Protein 1VMK (pdb70)

Solvent-accessible surface area: 27751 Å² total; per-residue (Å²): 91,33,62,100,0,82,95,0,71,73,40,3,67,132,114,19,103,52,81,1,61,2,0,0,3,25,87,71,70,9,46,86,72,11,50,85,74,51,117,5,26,19,176,71,7,41,79,24,62,73,22,0,5,1,1,53,0,54,92,25,32,0,0,0,5,30,16,23,28,33,4,17,55,32,44,78,23,33,41,7,0,7,1,1,11,0,0,67,46,24,43,8,50,0,1,0,0,8,6,63,2,7,0,9,36,102,132,5,84,24,0,26,7,0,0,0,91,13,2,3,29,4,1,24,46,10,13,14,106,9,133,45,48,87,143,10,8,73,54,72,3,93,5,50,63,3,7,24,80,93,2,0,104,66,0,28,122,130,48,94,38,90,75,4,19,0,0,0,14,12,8,0,10,97,17,1,23,3,21,4,125,0,14,54,96,4,37,5,28,0,7,6,22,7,0,1,5,7,0,5,0,0,48,10,3,63,7,102,0,0,0,0,0,21,3,75,62,54,5,15,66,91,104,141,144,77,78,83,123,11,78,68,56,16,51,42,100,24,50,48,1,1,22,7,0,4,84,21,80,93,59,148,98,0,80,65,0,62,60,40,3,66,134,112,18,99,40,82,0,54,1,0,0,4,20,52,114,68,60,8,41,88,61,9,46,123,75,51,112,5,54,19,165,71,7,40,78,24,61,71,18,0,5,1,1,88,8,52,122,56,16,0,0,0,6,13,12,22,27,32,3,18,54,34,44,78,24,33,43,7,0,7,0,1,11,0,0,62,48,26,45,6,51,0,0,0,1,8,6,64,2,7,0,8,34,107,135,8,44,35,0,31,7,0,0,0,92,14,2,3,28,3,1,23,48,11,14,13,109,8,135,44,62,86,101,11,8,70,53,75,4,92,5,51,66,3,6,23,78,93,3,0,103,64,0,28,121,132,46,96,38,92,75,4,21,0,0,0,14,11,8,0,11,96,17,1,24,3,21,4,126,0,12,54,88,5,33,5,28,0,7,6,22,7,0,1,5,6,0,5,0,0,47,10,4,63,7,106,0,0,0,0,0,20,2,74,61,57,4,16,70,87,106,146,140,80,87,71,120,13,71,80,49,15,79,39,102,26,54,49,0,1,33,6,0,0,79,21,81,91,60,67,99,0,39,95,0,81,74,42,2,65,133,112,18,101,38,80,0,56,2,0,0,4,25,88,32,56,178,61,10,72,125,73,53,93,5,49,19,164,72,7,40,76,25,61,72,71,0,1,2,1,87,6,50,113,26,18,0,0,0,5,20,14,22,28,32,4,18,54,33,43,78,24,32,42,7,0,7,0,1,11,0,0,63,46,24,40,4,98,0,1,0,0,12,8,56,2,6,0,6,36,100,126,5,124,66,23,41,11,0,0,0,91,13,2,2,27,3,1,24,47,12,13,13,110,8,132,45,62,86,75,10,8,73,54,72,3,93,5,51,64,3,6,22,78,95,3,0,104,64,0,27,119,120,36,96,38,88,75,4,20,0,0,0,14,11,8,0,11,100,18,2,24,3,21,5,124,0,12,74,98,5,32,4,27,0,8,6,22,7,0,1,5,6,0,5,0,0,46,10,4,65,6,105,0,0,0,1,0,14,0,27,60,35,4,17,52,62,146,74,63,76,164,6,96,48,50,18,72,110,1,1,28,1,0,4,79,22,80

B-factor: mean 35.81, std 7.59, range [15.82, 80.55]

CATH classification: 3.40.50.1580

Structure (mmCIF, N/CA/C/O backbone):
data_1VMK
#
_entry.id   1VMK
#
_cell.length_a   46.478
_cell.length_b   74.601
_cell.length_c   74.591
_cell.angle_alpha   117.34
_cell.angle_beta   100.95
_cell.angle_gamma   100.71
#
_symmetry.space_group_name_H-M   'P 1'
#
loop_
_entity.id
_entity.type
_entity.pdbx_description
1 polymer 'purine nucleoside phosphorylase'
2 non-polymer GUANINE
3 non-polymer 'MAGNESIUM ION'
4 water water
#
loop_
_atom_site.group_PDB
_atom_site.id
_atom_site.type_symbol
_atom_site.label_atom_id
_atom_site.label_alt_id
_atom_site.label_comp_id
_atom_site.label_asym_id
_atom_site.label_entity_id
_atom_site.label_seq_id
_atom_site.pdbx_PDB_ins_code
_atom_site.Cartn_x
_atom_site.Cartn_y
_atom_site.Cartn_z
_atom_site.occupancy
_atom_site.B_iso_or_equiv
_atom_site.auth_seq_id
_atom_site.auth_comp_id
_atom_site.auth_asym_id
_atom_site.auth_atom_id
_atom_site.pdbx_PDB_model_num
ATOM 1 N N . MET A 1 13 ? 0.581 -70.177 68.809 1.00 52.29 1 MET A N 1
ATOM 2 C CA . MET A 1 13 ? 1.840 -70.491 69.593 1.00 52.46 1 MET A CA 1
ATOM 3 C C . MET A 1 13 ? 1.934 -69.616 70.820 1.00 49.82 1 MET A C 1
ATOM 4 O O . MET A 1 13 ? 2.010 -70.115 71.940 1.00 49.37 1 MET A O 1
ATOM 9 N N . MET A 1 14 ? 1.904 -68.308 70.608 1.00 48.24 2 MET A N 1
ATOM 10 C CA . MET A 1 14 ? 1.900 -67.396 71.723 1.00 48.15 2 MET A CA 1
ATOM 11 C C . MET A 1 14 ? 0.647 -67.639 72.579 1.00 44.31 2 MET A C 1
ATOM 12 O O . MET A 1 14 ? 0.694 -67.494 73.803 1.00 42.51 2 MET A O 1
ATOM 17 N N . LYS A 1 15 ? -0.461 -68.042 71.955 1.00 41.77 3 LYS A N 1
ATOM 18 C CA . LYS A 1 15 ? -1.696 -68.331 72.723 1.00 39.95 3 LYS A CA 1
ATOM 19 C C . LYS A 1 15 ? -1.554 -69.612 73.571 1.00 37.37 3 LYS A C 1
ATOM 20 O O . LYS A 1 15 ? -1.994 -69.683 74.718 1.00 36.54 3 LYS A O 1
ATOM 22 N N . LYS A 1 16 ? -0.944 -70.624 72.984 1.00 36.91 4 LYS A N 1
ATOM 23 C CA . LYS A 1 16 ? -0.642 -71.861 73.705 1.00 39.46 4 LYS A CA 1
ATOM 24 C C . LYS A 1 16 ? 0.276 -71.603 74.881 1.00 38.77 4 LYS A C 1
ATOM 25 O O . LYS A 1 16 ? 0.058 -72.144 75.947 1.00 39.55 4 LYS A O 1
ATOM 31 N N . ILE A 1 17 ? 1.305 -70.777 74.686 1.00 38.15 5 ILE A N 1
ATOM 32 C CA . ILE A 1 17 ? 2.206 -70.396 75.783 1.00 39.51 5 ILE A CA 1
ATOM 33 C C . ILE A 1 17 ? 1.452 -69.714 76.952 1.00 40.36 5 ILE A C 1
ATOM 34 O O . ILE A 1 17 ? 1.597 -70.083 78.142 1.00 39.39 5 ILE A O 1
ATOM 39 N N . GLU A 1 18 ? 0.618 -68.738 76.599 1.00 39.68 6 GLU A N 1
ATOM 40 C CA . GLU A 1 18 ? -0.136 -67.993 77.579 1.00 41.16 6 GLU A CA 1
ATOM 41 C C . GLU A 1 18 ? -1.048 -68.933 78.368 1.00 37.07 6 GLU A C 1
ATOM 42 O O . GLU A 1 18 ? -1.138 -68.840 79.619 1.00 33.78 6 GLU A O 1
ATOM 48 N N . GLU A 1 19 ? -1.695 -69.844 77.647 1.00 37.54 7 GLU A N 1
ATOM 49 C CA . GLU A 1 19 ? -2.601 -70.828 78.259 1.00 39.31 7 GLU A CA 1
ATOM 50 C C . GLU A 1 19 ? -1.909 -71.734 79.258 1.00 35.46 7 GLU A C 1
ATOM 51 O O . GLU A 1 19 ? -2.411 -71.954 80.364 1.00 35.56 7 GLU A O 1
ATOM 57 N N . ALA A 1 20 ? -0.755 -72.242 78.877 1.00 33.67 8 ALA A N 1
ATOM 58 C CA . ALA A 1 20 ? 0.052 -73.059 79.772 1.00 32.73 8 ALA A CA 1
ATOM 59 C C . ALA A 1 20 ? 0.541 -72.187 80.970 1.00 33.18 8 ALA A C 1
ATOM 60 O O . ALA A 1 20 ? 0.527 -72.618 82.135 1.00 31.12 8 ALA A O 1
ATOM 62 N N . ARG A 1 21 ? 0.936 -70.947 80.679 1.00 34.92 9 ARG A N 1
ATOM 63 C CA . ARG A 1 21 ? 1.476 -70.074 81.730 1.00 36.16 9 ARG A CA 1
ATOM 64 C C . ARG A 1 21 ? 0.437 -69.846 82.801 1.00 34.16 9 ARG A C 1
ATOM 65 O O . ARG A 1 21 ? 0.752 -69.871 84.002 1.00 30.79 9 ARG A O 1
ATOM 73 N N . THR A 1 22 ? -0.819 -69.668 82.389 1.00 33.02 10 THR A N 1
ATOM 74 C CA . THR A 1 22 ? -1.877 -69.329 83.333 1.00 34.56 10 THR A CA 1
ATOM 75 C C . THR A 1 22 ? -2.110 -70.495 84.255 1.00 34.18 10 THR A C 1
ATOM 76 O O . THR A 1 22 ? -2.234 -70.334 85.481 1.00 32.97 10 THR A O 1
ATOM 80 N N . PHE A 1 23 ? -2.026 -71.674 83.668 1.00 33.59 11 PHE A N 1
ATOM 81 C CA . PHE A 1 23 ? -2.221 -72.922 84.402 1.00 31.66 11 PHE A CA 1
ATOM 82 C C . PHE A 1 23 ? -1.155 -73.034 85.494 1.00 31.32 11 PHE A C 1
ATOM 83 O O . PHE A 1 23 ? -1.418 -73.280 86.674 1.00 31.49 11 PHE A O 1
ATOM 91 N N . ILE A 1 24 ? 0.087 -72.839 85.090 1.00 32.69 12 ILE A N 1
ATOM 92 C CA . ILE A 1 24 ? 1.182 -72.914 86.049 1.00 34.02 12 ILE A CA 1
ATOM 93 C C . ILE A 1 24 ? 0.988 -71.883 87.154 1.00 30.67 12 ILE A C 1
ATOM 94 O O . ILE A 1 24 ? 1.064 -72.234 88.319 1.00 31.64 12 ILE A O 1
ATOM 99 N N . SER A 1 25 ? 0.687 -70.639 86.772 1.00 29.52 13 SER A N 1
ATOM 100 C CA . SER A 1 25 ? 0.545 -69.518 87.685 1.00 31.55 13 SER A CA 1
ATOM 101 C C . SER A 1 25 ? -0.465 -69.779 88.791 1.00 32.65 13 SER A C 1
ATOM 102 O O . SER A 1 25 ? -0.411 -69.206 89.897 1.00 32.62 13 SER A O 1
ATOM 105 N N . GLU A 1 26 ? -1.447 -70.601 88.480 1.00 30.85 14 GLU A N 1
ATOM 106 C CA . GLU A 1 26 ? -2.462 -70.902 89.438 1.00 30.17 14 GLU A CA 1
ATOM 107 C C . GLU A 1 26 ? -1.978 -71.948 90.436 1.00 29.91 14 GLU A C 1
ATOM 108 O O . GLU A 1 26 ? -2.581 -72.121 91.483 1.00 27.44 14 GLU A O 1
ATOM 114 N N . ARG A 1 27 ? -0.794 -72.515 90.185 1.00 28.70 15 ARG A N 1
ATOM 115 C CA . ARG A 1 27 ? -0.244 -73.549 91.061 1.00 29.75 15 ARG A CA 1
ATOM 116 C C . ARG A 1 27 ? 1.056 -73.145 91.791 1.00 32.98 15 ARG A C 1
ATOM 117 O O . ARG A 1 27 ? 1.416 -73.757 92.810 1.00 27.87 15 ARG A O 1
ATOM 125 N N . THR A 1 28 ? 1.747 -72.141 91.261 1.00 33.76 16 THR A N 1
ATOM 126 C CA . THR A 1 28 ? 2.975 -71.663 91.877 1.00 36.27 16 THR A CA 1
ATOM 127 C C . THR A 1 28 ? 3.168 -70.211 91.503 1.00 36.77 16 THR A C 1
ATOM 128 O O . THR A 1 28 ? 3.007 -69.844 90.338 1.00 38.36 16 THR A O 1
ATOM 132 N N . ASN A 1 29 ? 3.504 -69.388 92.487 1.00 40.40 17 ASN A N 1
ATOM 133 C CA . ASN A 1 29 ? 3.865 -67.996 92.246 1.00 43.14 17 ASN A CA 1
ATOM 134 C C . ASN A 1 29 ? 5.374 -67.811 92.157 1.00 44.45 17 ASN A C 1
ATOM 135 O O . ASN A 1 29 ? 5.868 -66.689 92.104 1.00 44.55 17 ASN A O 1
ATOM 137 N N . LEU A 1 30 ? 6.109 -68.912 92.121 1.00 45.96 18 LEU A N 1
ATOM 138 C CA . LEU A 1 30 ? 7.571 -68.845 91.985 1.00 47.85 18 LEU A CA 1
ATOM 139 C C . LEU A 1 30 ? 7.919 -68.100 90.703 1.00 47.02 18 LEU A C 1
ATOM 140 O O . LEU A 1 30 ? 7.260 -68.268 89.687 1.00 51.43 18 LEU A O 1
ATOM 145 N N . SER A 1 31 ? 8.941 -67.266 90.763 1.00 44.54 19 SER A N 1
ATOM 146 C CA . SER A 1 31 ? 9.465 -66.619 89.581 1.00 44.40 19 SER A CA 1
ATOM 147 C C . SER A 1 31 ? 10.837 -67.236 89.349 1.00 41.84 19 SER A C 1
ATOM 148 O O . SER A 1 31 ? 11.862 -66.672 89.753 1.00 39.65 19 SER A O 1
ATOM 151 N N . PRO A 1 32 ? 10.858 -68.421 88.706 1.00 39.25 20 PRO A N 1
ATOM 152 C CA . PRO A 1 32 ? 12.115 -69.138 88.553 1.00 36.99 20 PRO A CA 1
ATOM 153 C C . PRO A 1 32 ? 13.044 -68.446 87.561 1.00 36.21 20 PRO A C 1
ATOM 154 O O . PRO A 1 32 ? 12.568 -67.887 86.567 1.00 35.74 20 PRO A O 1
ATOM 158 N N . ASP A 1 33 ? 14.340 -68.497 87.859 1.00 34.22 21 ASP A N 1
ATOM 159 C CA . ASP A 1 33 ? 15.374 -67.831 87.084 1.00 35.39 21 ASP A CA 1
ATOM 160 C C . ASP A 1 33 ? 16.025 -68.775 86.132 1.00 34.65 21 ASP A C 1
ATOM 161 O O . ASP A 1 33 ? 16.680 -68.315 85.178 1.00 30.51 21 ASP A O 1
ATOM 166 N N . ILE A 1 34 ? 15.915 -70.072 86.440 1.00 34.22 22 ILE A N 1
ATOM 167 C CA . ILE A 1 34 ? 16.601 -71.128 85.676 1.00 34.51 22 ILE A CA 1
ATOM 168 C C . ILE A 1 34 ? 15.651 -72.325 85.422 1.00 32.79 22 ILE A C 1
ATOM 169 O O . ILE A 1 34 ? 14.950 -72.774 86.346 1.00 31.15 22 ILE A O 1
ATOM 174 N N . LEU A 1 35 ? 15.650 -72.779 84.169 1.00 28.62 23 LEU A N 1
ATOM 175 C CA . LEU A 1 35 ? 14.996 -74.019 83.700 1.00 28.75 23 LEU A CA 1
ATOM 176 C C . LEU A 1 35 ? 16.038 -75.106 83.701 1.00 28.62 23 LEU A C 1
ATOM 177 O O . LEU A 1 35 ? 17.165 -74.893 83.248 1.00 30.28 23 LEU A O 1
ATOM 182 N N . ILE A 1 36 ? 15.731 -76.237 84.298 1.00 30.10 24 ILE A N 1
ATOM 183 C CA . ILE A 1 36 ? 16.690 -77.359 84.311 1.00 30.57 24 ILE A CA 1
ATOM 184 C C . ILE A 1 36 ? 16.007 -78.550 83.632 1.00 27.94 24 ILE A C 1
ATOM 185 O O . ILE A 1 36 ? 14.958 -78.939 84.033 1.00 30.01 24 ILE A O 1
ATOM 190 N N . ILE A 1 37 ? 16.640 -79.070 82.590 1.00 28.96 25 ILE A N 1
ATOM 191 C CA . ILE A 1 37 ? 16.077 -80.122 81.751 1.00 29.26 25 ILE A CA 1
ATOM 192 C C . ILE A 1 37 ? 16.821 -81.429 82.039 1.00 27.44 25 ILE A C 1
ATOM 193 O O . ILE A 1 37 ? 18.010 -81.579 81.712 1.00 29.68 25 ILE A O 1
ATOM 198 N N . LEU A 1 38 ? 16.107 -82.310 82.719 1.00 28.43 26 LEU A N 1
ATOM 199 C CA . LEU A 1 38 ? 16.591 -83.632 83.145 1.00 30.94 26 LEU A CA 1
ATOM 200 C C . LEU A 1 38 ? 15.807 -84.757 82.427 1.00 33.68 26 LEU A C 1
ATOM 201 O O . LEU A 1 38 ? 14.611 -84.613 82.142 1.00 32.58 26 LEU A O 1
ATOM 206 N N . GLY A 1 39 ? 16.500 -85.857 82.160 1.00 36.18 27 GLY A N 1
ATOM 207 C CA . GLY A 1 39 ? 15.898 -87.098 81.715 1.00 41.85 27 GLY A CA 1
ATOM 208 C C . GLY A 1 39 ? 15.095 -87.783 82.804 1.00 46.75 27 GLY A C 1
ATOM 209 O O . GLY A 1 39 ? 14.126 -88.488 82.500 1.00 53.10 27 GLY A O 1
ATOM 210 N N . GLY A 1 43 ? 16.335 -88.488 91.030 1.00 64.32 31 GLY A N 1
ATOM 211 C CA . GLY A 1 43 ? 16.139 -88.582 92.476 1.00 66.02 31 GLY A CA 1
ATOM 212 C C . GLY A 1 43 ? 17.033 -87.664 93.303 1.00 67.22 31 GLY A C 1
ATOM 213 O O . GLY A 1 43 ? 16.553 -86.672 93.846 1.00 68.20 31 GLY A O 1
ATOM 214 N N . PRO A 1 44 ? 18.341 -87.991 93.412 1.00 68.23 32 PRO A N 1
ATOM 215 C CA . PRO A 1 44 ? 19.364 -87.271 94.222 1.00 67.11 32 PRO A CA 1
ATOM 216 C C . PRO A 1 44 ? 19.222 -85.738 94.305 1.00 65.09 32 PRO A C 1
ATOM 217 O O . PRO A 1 44 ? 19.360 -85.143 95.394 1.00 67.82 32 PRO A O 1
ATOM 221 N N . PHE A 1 45 ? 18.941 -85.137 93.146 1.00 59.17 33 PHE A N 1
ATOM 222 C CA . PHE A 1 45 ? 18.871 -83.699 92.942 1.00 55.11 33 PHE A CA 1
ATOM 223 C C . PHE A 1 45 ? 17.421 -83.203 93.127 1.00 54.07 33 PHE A C 1
ATOM 224 O O . PHE A 1 45 ? 17.193 -82.216 93.821 1.00 55.93 33 PHE A O 1
ATOM 232 N N . ILE A 1 46 ? 16.460 -83.892 92.510 1.00 51.27 34 ILE A N 1
ATOM 233 C CA . ILE A 1 46 ? 15.048 -83.539 92.625 1.00 50.17 34 ILE A CA 1
ATOM 234 C C . ILE A 1 46 ? 14.656 -83.624 94.090 1.00 48.40 34 ILE A C 1
ATOM 235 O O . ILE A 1 46 ? 13.957 -82.756 94.609 1.00 46.88 34 ILE A O 1
ATOM 240 N N . GLU A 1 47 ? 15.134 -84.666 94.760 1.00 48.57 35 GLU A N 1
ATOM 241 C CA . GLU A 1 47 ? 14.872 -84.872 96.194 1.00 48.59 35 GLU A CA 1
ATOM 242 C C . GLU A 1 47 ? 15.374 -83.701 97.061 1.00 48.02 35 GLU A C 1
ATOM 243 O O . GLU A 1 47 ? 14.768 -83.377 98.070 1.00 49.42 35 GLU A O 1
ATOM 245 N N . LYS A 1 48 ? 16.453 -83.046 96.637 1.00 47.93 36 LYS A N 1
ATOM 246 C CA . LYS A 1 48 ? 16.958 -81.836 97.293 1.00 48.39 36 LYS A CA 1
ATOM 247 C C . LYS A 1 48 ? 16.138 -80.532 97.133 1.00 47.43 36 LYS A C 1
ATOM 248 O O . LYS A 1 48 ? 16.357 -79.580 97.882 1.00 45.55 36 LYS A O 1
ATOM 254 N N . VAL A 1 49 ? 15.234 -80.461 96.154 1.00 45.82 37 VAL A N 1
ATOM 255 C CA . VAL A 1 49 ? 14.452 -79.219 95.916 1.00 43.76 37 VAL A CA 1
ATOM 256 C C . VAL A 1 49 ? 13.650 -78.805 97.136 1.00 44.28 37 VAL A C 1
ATOM 257 O O . VAL A 1 49 ? 13.026 -79.645 97.771 1.00 47.11 37 VAL A O 1
ATOM 261 N N . GLU A 1 50 ? 13.644 -77.508 97.428 1.00 45.02 38 GLU A N 1
ATOM 262 C CA . GLU A 1 50 ? 12.989 -76.958 98.637 1.00 44.66 38 GLU A CA 1
ATOM 263 C C . GLU A 1 50 ? 11.601 -76.447 98.296 1.00 44.12 38 GLU A C 1
ATOM 264 O O . GLU A 1 50 ? 11.436 -75.749 97.303 1.00 43.74 38 GLU A O 1
ATOM 266 N N . ASP A 1 51 ? 10.616 -76.757 99.134 1.00 43.28 39 ASP A N 1
ATOM 267 C CA . ASP A 1 51 ? 9.222 -76.336 98.910 1.00 41.29 39 ASP A CA 1
ATOM 268 C C . ASP A 1 51 ? 8.798 -76.728 97.478 1.00 39.29 39 ASP A C 1
ATOM 269 O O . ASP A 1 51 ? 8.365 -75.878 96.692 1.00 37.75 39 ASP A O 1
ATOM 271 N N . PRO A 1 52 ? 8.943 -78.019 97.128 1.00 37.07 40 PRO A N 1
ATOM 272 C CA . PRO A 1 52 ? 8.715 -78.427 95.754 1.00 35.93 40 PRO A CA 1
ATOM 273 C C . PRO A 1 52 ? 7.231 -78.377 95.414 1.00 36.89 40 PRO A C 1
ATOM 274 O O . PRO A 1 52 ? 6.402 -78.813 96.215 1.00 37.56 40 PRO A O 1
ATOM 278 N N . VAL A 1 53 ? 6.898 -77.793 94.274 1.00 34.68 41 VAL A N 1
ATOM 279 C CA . VAL A 1 53 ? 5.564 -77.875 93.714 1.00 33.41 41 VAL A CA 1
ATOM 280 C C . VAL A 1 53 ? 5.644 -78.701 92.420 1.00 33.50 41 VAL A C 1
ATOM 281 O O . VAL A 1 53 ? 6.377 -78.364 91.495 1.00 31.44 41 VAL A O 1
ATOM 285 N N . ILE A 1 54 ? 4.872 -79.774 92.345 1.00 31.92 42 ILE A N 1
ATOM 286 C CA . ILE A 1 54 ? 4.926 -80.663 91.193 1.00 36.24 42 ILE A CA 1
ATOM 287 C C . ILE A 1 54 ? 3.701 -80.516 90.336 1.00 35.14 42 ILE A C 1
ATOM 288 O O . ILE A 1 54 ? 2.589 -80.445 90.840 1.00 37.89 42 ILE A O 1
ATOM 293 N N . ILE A 1 55 ? 3.918 -80.433 89.028 1.00 35.81 43 ILE A N 1
ATOM 294 C CA . ILE A 1 55 ? 2.841 -80.309 88.040 1.00 32.72 43 ILE A CA 1
ATOM 295 C C . ILE A 1 55 ? 3.085 -81.335 86.948 1.00 31.08 43 ILE A C 1
ATOM 296 O O . ILE A 1 55 ? 4.063 -81.207 86.240 1.00 31.94 43 ILE A O 1
ATOM 301 N N . ASP A 1 56 ? 2.186 -82.313 86.801 1.00 32.52 44 ASP A N 1
ATOM 302 C CA . ASP A 1 56 ? 2.315 -83.374 85.779 1.00 32.83 44 ASP A CA 1
ATOM 303 C C . ASP A 1 56 ? 2.176 -82.814 84.369 1.00 31.01 44 ASP A C 1
ATOM 304 O O . ASP A 1 56 ? 1.303 -82.015 84.103 1.00 31.22 44 ASP A O 1
ATOM 306 N N . TYR A 1 57 ? 3.040 -83.245 83.457 1.00 30.91 45 TYR A N 1
ATOM 307 C CA . TYR A 1 57 ? 2.970 -82.824 82.091 1.00 32.44 45 TYR A CA 1
ATOM 308 C C . TYR A 1 57 ? 1.604 -83.137 81.500 1.00 33.53 45 TYR A C 1
ATOM 309 O O . TYR A 1 57 ? 1.149 -82.385 80.633 1.00 33.23 45 TYR A O 1
ATOM 318 N N . LYS A 1 58 ? 0.975 -84.222 81.966 1.00 33.57 46 LYS A N 1
ATOM 319 C CA . LYS A 1 58 ? -0.322 -84.655 81.461 1.00 35.21 46 LYS A CA 1
ATOM 320 C C . LYS A 1 58 ? -1.415 -83.637 81.768 1.00 33.87 46 LYS A C 1
ATOM 321 O O . LYS A 1 58 ? -2.451 -83.669 81.139 1.00 35.38 46 LYS A O 1
ATOM 327 N N . ASP A 1 59 ? -1.192 -82.738 82.723 1.00 31.86 47 ASP A N 1
ATOM 328 C CA . ASP A 1 59 ? -2.199 -81.760 83.077 1.00 30.77 47 ASP A CA 1
ATOM 329 C C . ASP A 1 59 ? -1.964 -80.390 82.463 1.00 31.25 47 ASP A C 1
ATOM 330 O O . ASP A 1 59 ? -2.826 -79.518 82.539 1.00 28.54 47 ASP A O 1
ATOM 335 N N . ILE A 1 60 ? -0.797 -80.200 81.854 1.00 30.81 48 ILE A N 1
ATOM 336 C CA . ILE A 1 60 ? -0.393 -78.887 81.383 1.00 32.63 48 ILE A CA 1
ATOM 337 C C . ILE A 1 60 ? -0.872 -78.629 79.959 1.00 32.70 48 ILE A C 1
ATOM 338 O O . ILE A 1 60 ? -0.554 -79.404 79.069 1.00 32.25 48 ILE A O 1
ATOM 343 N N . PRO A 1 61 ? -1.627 -77.531 79.742 1.00 34.55 49 PRO A N 1
ATOM 344 C CA . PRO A 1 61 ? -2.095 -77.254 78.379 1.00 37.65 49 PRO A CA 1
ATOM 345 C C . PRO A 1 61 ? -0.959 -77.274 77.336 1.00 37.37 49 PRO A C 1
ATOM 346 O O . PRO A 1 61 ? 0.113 -76.671 77.534 1.00 37.77 49 PRO A O 1
ATOM 350 N N . HIS A 1 62 ? -1.185 -78.034 76.268 1.00 36.99 50 HIS A N 1
ATOM 351 C CA . HIS A 1 62 ? -0.343 -78.048 75.066 1.00 38.61 50 HIS A CA 1
ATOM 352 C C . HIS A 1 62 ? 0.987 -78.719 75.250 1.00 39.87 50 HIS A C 1
ATOM 353 O O . HIS A 1 62 ? 1.855 -78.639 74.357 1.00 42.79 50 HIS A O 1
ATOM 360 N N . PHE A 1 63 ? 1.185 -79.388 76.381 1.00 41.01 51 PHE A N 1
ATOM 361 C CA . PHE A 1 63 ? 2.389 -80.185 76.503 1.00 41.36 51 PHE A CA 1
ATOM 362 C C . PHE A 1 63 ? 2.275 -81.435 75.666 1.00 44.96 51 PHE A C 1
ATOM 363 O O . PHE A 1 63 ? 1.167 -81.856 75.328 1.00 47.77 51 PHE A O 1
ATOM 371 N N . PRO A 1 64 ? 3.430 -82.035 75.333 1.00 49.85 52 PRO A N 1
ATOM 372 C CA . PRO A 1 64 ? 3.486 -83.205 74.478 1.00 52.38 52 PRO A CA 1
ATOM 373 C C . PRO A 1 64 ? 2.776 -84.395 75.078 1.00 52.20 52 PRO A C 1
ATOM 374 O O . PRO A 1 64 ? 2.212 -85.165 74.308 1.00 55.87 52 PRO A O 1
ATOM 378 N N . GLY A 1 73 ? 6.051 -87.594 82.823 1.00 34.73 61 GLY A N 1
ATOM 379 C CA . GLY A 1 73 ? 6.924 -86.499 83.263 1.00 32.81 61 GLY A CA 1
ATOM 380 C C . GLY A 1 73 ? 6.227 -85.426 84.106 1.00 31.29 61 GLY A C 1
ATOM 381 O O . GLY A 1 73 ? 5.014 -85.345 84.167 1.00 31.10 61 GLY A O 1
ATOM 382 N N . LYS A 1 74 ? 7.015 -84.559 84.700 1.00 30.70 62 LYS A N 1
ATOM 383 C CA . LYS A 1 74 ? 6.514 -83.595 85.675 1.00 31.16 62 LYS A CA 1
ATOM 384 C C . LYS A 1 74 ? 7.421 -82.379 85.752 1.00 31.72 62 LYS A C 1
ATOM 385 O O . LYS A 1 74 ? 8.601 -82.524 85.643 1.00 30.38 62 LYS A O 1
ATOM 387 N N . LEU A 1 75 ? 6.844 -81.183 85.892 1.00 30.56 63 LEU A N 1
ATOM 388 C CA . LEU A 1 75 ? 7.607 -79.995 86.261 1.00 32.03 63 LEU A CA 1
ATOM 389 C C . LEU A 1 75 ? 7.717 -79.947 87.748 1.00 30.58 63 LEU A C 1
ATOM 390 O O . LEU A 1 75 ? 6.719 -80.129 88.423 1.00 33.86 63 LEU A O 1
ATOM 395 N N . VAL A 1 76 ? 8.901 -79.656 88.257 1.00 29.50 64 VAL A N 1
ATOM 396 C CA . VAL A 1 76 ? 9.069 -79.370 89.666 1.00 30.61 64 VAL A CA 1
ATOM 397 C C . VAL A 1 76 ? 9.590 -77.951 89.841 1.00 29.50 64 VAL A C 1
ATOM 398 O O . VAL A 1 76 ? 10.618 -77.580 89.309 1.00 32.49 64 VAL A O 1
ATOM 402 N N . PHE A 1 77 ? 8.838 -77.161 90.585 1.00 29.72 65 PHE A N 1
ATOM 403 C CA . PHE A 1 77 ? 9.232 -75.828 90.938 1.00 31.67 65 PHE A CA 1
ATOM 404 C C . PHE A 1 77 ? 9.634 -75.832 92.413 1.00 32.73 65 PHE A C 1
ATOM 405 O O . PHE A 1 77 ? 9.053 -76.566 93.206 1.00 32.17 65 PHE A O 1
ATOM 413 N N . GLY A 1 78 ? 10.568 -74.952 92.774 1.00 33.66 66 GLY A N 1
ATOM 414 C CA . GLY A 1 78 ? 11.087 -74.856 94.144 1.00 34.18 66 GLY A CA 1
ATOM 415 C C . GLY A 1 78 ? 12.449 -74.196 94.114 1.00 34.88 66 GLY A C 1
ATOM 416 O O . GLY A 1 78 ? 12.779 -73.482 93.175 1.00 35.64 66 GLY A O 1
ATOM 417 N N . ARG A 1 79 ? 13.240 -74.433 95.148 1.00 36.89 67 ARG A N 1
ATOM 418 C CA . ARG A 1 79 ? 14.528 -73.768 95.281 1.00 37.13 67 ARG A CA 1
ATOM 419 C C . ARG A 1 79 ? 15.667 -74.759 95.500 1.00 35.89 67 ARG A C 1
ATOM 420 O O . ARG A 1 79 ? 15.553 -75.747 96.241 1.00 36.79 67 ARG A O 1
ATOM 424 N N . ILE A 1 80 ? 16.771 -74.451 94.835 1.00 35.45 68 ILE A N 1
ATOM 425 C CA . ILE A 1 80 ? 18.001 -75.168 94.921 1.00 36.04 68 ILE A CA 1
ATOM 426 C C . ILE A 1 80 ? 18.983 -74.094 95.364 1.00 38.27 68 ILE A C 1
ATOM 427 O O . ILE A 1 80 ? 19.093 -73.034 94.723 1.00 34.97 68 ILE A O 1
ATOM 432 N N . SER A 1 81 ? 19.647 -74.356 96.488 1.00 39.10 69 SER A N 1
ATOM 433 C CA . SER A 1 81 ? 20.522 -73.379 97.132 1.00 40.44 69 SER A CA 1
ATOM 434 C C . SER A 1 81 ? 19.884 -72.009 97.146 1.00 41.21 69 SER A C 1
ATOM 435 O O . SER A 1 81 ? 20.491 -71.035 96.692 1.00 42.02 69 SER A O 1
ATOM 438 N N . ASP A 1 82 ? 18.640 -71.975 97.641 1.00 43.07 70 ASP A N 1
ATOM 439 C CA . ASP A 1 82 ? 17.870 -70.735 97.863 1.00 46.45 70 ASP A CA 1
ATOM 440 C C . ASP A 1 82 ? 17.428 -70.005 96.578 1.00 45.89 70 ASP A C 1
ATOM 441 O O . ASP A 1 82 ? 16.764 -68.976 96.648 1.00 47.95 70 ASP A O 1
ATOM 443 N N . LYS A 1 83 ? 17.797 -70.533 95.417 1.00 42.04 71 LYS A N 1
ATOM 444 C CA . LYS A 1 83 ? 17.530 -69.875 94.168 1.00 40.00 71 LYS A CA 1
ATOM 445 C C . LYS A 1 83 ? 16.294 -70.589 93.597 1.00 38.36 71 LYS A C 1
ATOM 446 O O . LYS A 1 83 ? 16.223 -71.811 93.659 1.00 35.72 71 LYS A O 1
ATOM 448 N N . PRO A 1 84 ? 15.295 -69.830 93.090 1.00 36.59 72 PRO A N 1
ATOM 449 C CA . PRO A 1 84 ? 14.115 -70.492 92.519 1.00 35.86 72 PRO A CA 1
ATOM 450 C C . PRO A 1 84 ? 14.383 -71.026 91.132 1.00 33.80 72 PRO A C 1
ATOM 451 O O . PRO A 1 84 ? 14.967 -70.325 90.288 1.00 34.95 72 PRO A O 1
ATOM 455 N N . VAL A 1 85 ? 13.912 -72.247 90.912 1.00 33.47 73 VAL A N 1
ATOM 456 C CA . VAL A 1 85 ? 14.155 -72.997 89.678 1.00 33.12 73 VAL A CA 1
ATOM 457 C C . VAL A 1 85 ? 12.895 -73.718 89.199 1.00 32.79 73 VAL A C 1
ATOM 458 O O . VAL A 1 85 ? 12.001 -74.049 89.988 1.00 35.82 73 VAL A O 1
ATOM 462 N N . MET A 1 86 ? 12.889 -74.028 87.903 1.00 33.28 74 MET A N 1
ATOM 463 C CA . MET A 1 86 ? 11.899 -74.858 87.280 1.00 31.51 74 MET A CA 1
ATOM 464 C C . MET A 1 86 ? 12.600 -76.047 86.627 1.00 31.79 74 MET A C 1
ATOM 465 O O . MET A 1 86 ? 13.417 -75.903 85.712 1.00 30.46 74 MET A O 1
ATOM 470 N N . ILE A 1 87 ? 12.236 -77.236 87.079 1.00 29.16 75 ILE A N 1
ATOM 471 C CA . ILE A 1 87 ? 12.888 -78.460 86.649 1.00 28.11 75 ILE A CA 1
ATOM 472 C C . ILE A 1 87 ? 11.942 -79.294 85.782 1.00 27.89 75 ILE A C 1
ATOM 473 O O . ILE A 1 87 ? 10.835 -79.571 86.190 1.00 27.40 75 ILE A O 1
ATOM 478 N N . MET A 1 88 ? 12.411 -79.682 84.608 1.00 27.08 76 MET A N 1
ATOM 479 C CA . MET A 1 88 ? 11.764 -80.718 83.811 1.00 30.37 76 MET A CA 1
ATOM 480 C C . MET A 1 88 ? 12.279 -82.091 84.224 1.00 28.62 76 MET A C 1
ATOM 481 O O . MET A 1 88 ? 13.371 -82.515 83.855 1.00 30.30 76 MET A O 1
ATOM 486 N N . ALA A 1 89 ? 11.483 -82.750 85.055 1.00 31.80 77 ALA A N 1
ATOM 487 C CA . ALA A 1 89 ? 11.719 -84.173 85.410 1.00 33.29 77 ALA A CA 1
ATOM 488 C C . ALA A 1 89 ? 11.110 -85.030 84.296 1.00 32.92 77 ALA A C 1
ATOM 489 O O . ALA A 1 89 ? 9.921 -85.357 84.327 1.00 30.48 77 ALA A O 1
ATOM 491 N N . GLY A 1 90 ? 11.924 -85.336 83.282 1.00 32.62 78 GLY A N 1
ATOM 492 C CA . GLY A 1 90 ? 11.435 -85.946 82.045 1.00 32.01 78 GLY A CA 1
ATOM 493 C C . GLY A 1 90 ? 11.553 -84.928 80.939 1.00 32.12 78 GLY A C 1
ATOM 494 O O . GLY A 1 90 ? 11.312 -83.728 81.165 1.00 35.95 78 GLY A O 1
ATOM 495 N N . ARG A 1 91 ? 11.966 -85.390 79.769 1.00 32.01 79 ARG A N 1
ATOM 496 C CA . ARG A 1 91 ? 12.143 -84.512 78.596 1.00 33.96 79 ARG A CA 1
ATOM 497 C C . ARG A 1 91 ? 11.682 -85.227 77.326 1.00 35.73 79 ARG A C 1
ATOM 498 O O . ARG A 1 91 ? 11.227 -86.361 77.398 1.00 38.59 79 ARG A O 1
ATOM 506 N N . PHE A 1 92 ? 11.732 -84.546 76.192 1.00 34.68 80 PHE A N 1
ATOM 507 C CA . PHE A 1 92 ? 11.218 -85.079 74.930 1.00 35.66 80 PHE A CA 1
ATOM 508 C C . PHE A 1 92 ? 12.308 -85.208 73.886 1.00 34.79 80 PHE A C 1
ATOM 509 O O . PHE A 1 92 ? 13.287 -84.404 73.880 1.00 31.77 80 PHE A O 1
ATOM 517 N N . HIS A 1 93 ? 12.144 -86.247 73.053 1.00 32.31 81 HIS A N 1
ATOM 518 C CA . HIS A 1 93 ? 13.102 -86.644 72.015 1.00 33.66 81 HIS A CA 1
ATOM 519 C C . HIS A 1 93 ? 12.447 -86.805 70.654 1.00 31.70 81 HIS A C 1
ATOM 520 O O . HIS A 1 93 ? 11.355 -87.374 70.528 1.00 31.90 81 HIS A O 1
ATOM 527 N N . LEU A 1 94 ? 13.134 -86.355 69.601 1.00 29.95 82 LEU A N 1
ATOM 528 C CA . LEU A 1 94 ? 12.607 -86.557 68.274 1.00 29.50 82 LEU A CA 1
ATOM 529 C C . LEU A 1 94 ? 12.432 -88.040 67.920 1.00 29.29 82 LEU A C 1
ATOM 530 O O . LEU A 1 94 ? 11.590 -88.326 67.102 1.00 27.60 82 LEU A O 1
ATOM 535 N N . TYR A 1 95 ? 13.201 -88.967 68.495 1.00 30.05 83 TYR A N 1
ATOM 536 C CA . TYR A 1 95 ? 13.014 -90.411 68.164 1.00 31.13 83 TYR A CA 1
ATOM 537 C C . TYR A 1 95 ? 11.635 -90.939 68.610 1.00 32.13 83 TYR A C 1
ATOM 538 O O . TYR A 1 95 ? 11.200 -91.974 68.111 1.00 30.31 83 TYR A O 1
ATOM 547 N N . GLU A 1 96 ? 10.982 -90.242 69.570 1.00 32.40 84 GLU A N 1
ATOM 548 C CA . GLU A 1 96 ? 9.643 -90.626 70.096 1.00 34.16 84 GLU A CA 1
ATOM 549 C C . GLU A 1 96 ? 8.540 -90.327 69.080 1.00 32.51 84 GLU A C 1
ATOM 550 O O . GLU A 1 96 ? 7.441 -90.882 69.122 1.00 33.30 84 GLU A O 1
ATOM 556 N N . GLY A 1 97 ? 8.837 -89.452 68.130 1.00 31.14 85 GLY A N 1
ATOM 557 C CA . GLY A 1 97 ? 7.881 -89.104 67.131 1.00 30.52 85 GLY A CA 1
ATOM 558 C C . GLY A 1 97 ? 7.454 -87.655 67.219 1.00 33.25 85 GLY A C 1
ATOM 559 O O . GLY A 1 97 ? 6.729 -87.206 66.383 1.00 35.75 85 GLY A O 1
ATOM 560 N N . HIS A 1 98 ? 7.911 -86.925 68.227 1.00 33.25 86 HIS A N 1
ATOM 561 C CA . HIS A 1 98 ? 7.493 -85.553 68.414 1.00 33.34 86 HIS A CA 1
ATOM 562 C C . HIS A 1 98 ? 7.949 -84.684 67.304 1.00 35.46 86 HIS A C 1
ATOM 563 O O . HIS A 1 98 ? 9.070 -84.829 66.871 1.00 34.82 86 HIS A O 1
ATOM 570 N N . ASP A 1 99 ? 7.061 -83.794 66.842 1.00 35.92 87 ASP A N 1
ATOM 571 C CA . ASP A 1 99 ? 7.477 -82.662 66.024 1.00 39.02 87 ASP A CA 1
ATOM 572 C C . ASP A 1 99 ? 8.547 -81.842 66.792 1.00 37.42 87 ASP A C 1
ATOM 573 O O . ASP A 1 99 ? 8.427 -81.683 67.998 1.00 36.34 87 ASP A O 1
ATOM 578 N N . PRO A 1 100 ? 9.605 -81.345 66.093 1.00 38.28 88 PRO A N 1
ATOM 579 C CA . PRO A 1 100 ? 10.593 -80.455 66.700 1.00 35.42 88 PRO A CA 1
ATOM 580 C C . PRO A 1 100 ? 10.015 -79.270 67.510 1.00 35.66 88 PRO A C 1
ATOM 581 O O . PRO A 1 100 ? 10.545 -78.938 68.582 1.00 33.75 88 PRO A O 1
ATOM 585 N N . ALA A 1 101 ? 8.965 -78.614 67.000 1.00 34.10 89 ALA A N 1
ATOM 586 C CA . ALA A 1 101 ? 8.344 -77.503 67.737 1.00 34.40 89 ALA A CA 1
ATOM 587 C C . ALA A 1 101 ? 7.750 -77.952 69.073 1.00 33.92 89 ALA A C 1
ATOM 588 O O . ALA A 1 101 ? 7.767 -77.214 70.039 1.00 35.49 89 ALA A O 1
ATOM 590 N N . THR A 1 102 ? 7.249 -79.165 69.127 1.00 36.81 90 THR A N 1
ATOM 591 C CA . THR A 1 102 ? 6.669 -79.712 70.366 1.00 37.84 90 THR A CA 1
ATOM 592 C C . THR A 1 102 ? 7.775 -79.899 71.393 1.00 36.22 90 THR A C 1
ATOM 593 O O . THR A 1 102 ? 7.614 -79.586 72.559 1.00 37.16 90 THR A O 1
ATOM 597 N N . VAL A 1 103 ? 8.900 -80.454 70.942 1.00 39.45 91 VAL A N 1
ATOM 598 C CA . VAL A 1 103 ? 10.049 -80.653 71.811 1.00 37.17 91 VAL A CA 1
ATOM 599 C C . VAL A 1 103 ? 10.458 -79.303 72.444 1.00 35.68 91 VAL A C 1
ATOM 600 O O . VAL A 1 103 ? 10.787 -79.256 73.619 1.00 34.68 91 VAL A O 1
ATOM 604 N N . ALA A 1 104 ? 10.385 -78.233 71.656 1.00 34.37 92 ALA A N 1
ATOM 605 C CA . ALA A 1 104 ? 10.829 -76.913 72.059 1.00 37.66 92 ALA A CA 1
ATOM 606 C C . ALA A 1 104 ? 9.854 -76.128 72.914 1.00 38.66 92 ALA A C 1
ATOM 607 O O . ALA A 1 104 ? 10.269 -75.220 73.610 1.00 39.29 92 ALA A O 1
ATOM 609 N N . PHE A 1 105 ? 8.570 -76.450 72.836 1.00 37.90 93 PHE A N 1
ATOM 610 C CA . PHE A 1 105 ? 7.513 -75.660 73.489 1.00 37.11 93 PHE A CA 1
ATOM 611 C C . PHE A 1 105 ? 7.725 -75.425 74.988 1.00 32.39 93 PHE A C 1
ATOM 612 O O . PHE A 1 105 ? 7.502 -74.294 75.481 1.00 34.09 93 PHE A O 1
ATOM 620 N N . PRO A 1 106 ? 8.119 -76.471 75.747 1.00 33.78 94 PRO A N 1
ATOM 621 C CA . PRO A 1 106 ? 8.381 -76.252 77.204 1.00 30.28 94 PRO A CA 1
ATOM 622 C C . PRO A 1 106 ? 9.425 -75.178 77.503 1.00 31.77 94 PRO A C 1
ATOM 623 O O . PRO A 1 106 ? 9.412 -74.568 78.577 1.00 29.88 94 PRO A O 1
ATOM 627 N N . VAL A 1 107 ? 10.343 -74.962 76.557 1.00 31.97 95 VAL A N 1
ATOM 628 C CA . VAL A 1 107 ? 11.391 -73.967 76.737 1.00 32.48 95 VAL A CA 1
ATOM 629 C C . VAL A 1 107 ? 10.786 -72.559 76.568 1.00 33.29 95 VAL A C 1
ATOM 630 O O . VAL A 1 107 ? 11.100 -71.632 77.316 1.00 34.11 95 VAL A O 1
ATOM 634 N N . TYR A 1 108 ? 9.938 -72.395 75.557 1.00 32.88 96 TYR A N 1
ATOM 635 C CA . TYR A 1 108 ? 9.212 -71.126 75.410 1.00 33.75 96 TYR A CA 1
ATOM 636 C C . TYR A 1 108 ? 8.357 -70.861 76.625 1.00 33.73 96 TYR A C 1
ATOM 637 O O . TYR A 1 108 ? 8.303 -69.760 77.146 1.00 34.00 96 TYR A O 1
ATOM 646 N N . LEU A 1 109 ? 7.701 -71.894 77.118 1.00 33.75 97 LEU A N 1
ATOM 647 C CA . LEU A 1 109 ? 6.884 -71.739 78.321 1.00 32.99 97 LEU A CA 1
ATOM 648 C C . LEU A 1 109 ? 7.718 -71.218 79.501 1.00 33.47 97 LEU A C 1
ATOM 649 O O . LEU A 1 109 ? 7.296 -70.288 80.216 1.00 34.28 97 LEU A O 1
ATOM 654 N N . ALA A 1 110 ? 8.885 -71.828 79.705 1.00 30.74 98 ALA A N 1
ATOM 655 C CA . ALA A 1 110 ? 9.851 -71.372 80.716 1.00 32.12 98 ALA A CA 1
ATOM 656 C C . ALA A 1 110 ? 10.195 -69.880 80.576 1.00 33.38 98 ALA A C 1
ATOM 657 O O . ALA A 1 110 ? 10.174 -69.108 81.574 1.00 32.27 98 ALA A O 1
ATOM 659 N N . LYS A 1 111 ? 10.491 -69.462 79.344 1.00 31.35 99 LYS A N 1
ATOM 660 C CA . LYS A 1 111 ? 10.854 -68.074 79.107 1.00 32.87 99 LYS A CA 1
ATOM 661 C C . LYS A 1 111 ? 9.765 -67.147 79.688 1.00 33.37 99 LYS A C 1
ATOM 662 O O . LYS A 1 111 ? 10.047 -66.225 80.430 1.00 34.70 99 LYS A O 1
ATOM 668 N N . TYR A 1 112 ? 8.525 -67.455 79.358 1.00 33.89 100 TYR A N 1
ATOM 669 C CA . TYR A 1 112 ? 7.390 -66.613 79.717 1.00 36.59 100 TYR A CA 1
ATOM 670 C C . TYR A 1 112 ? 6.943 -66.769 81.148 1.00 36.37 100 TYR A C 1
ATOM 671 O O . TYR A 1 112 ? 6.241 -65.899 81.687 1.00 36.27 100 TYR A O 1
ATOM 680 N N . VAL A 1 113 ? 7.361 -67.856 81.772 1.00 36.06 101 VAL A N 1
ATOM 681 C CA . VAL A 1 113 ? 7.192 -68.038 83.228 1.00 40.11 101 VAL A CA 1
ATOM 682 C C . VAL A 1 113 ? 8.278 -67.248 83.945 1.00 39.83 101 VAL A C 1
ATOM 683 O O . VAL A 1 113 ? 8.193 -67.023 85.140 1.00 40.93 101 VAL A O 1
ATOM 687 N N . GLY A 1 114 ? 9.306 -66.858 83.195 1.00 39.38 102 GLY A N 1
ATOM 688 C CA . GLY A 1 114 ? 10.289 -65.882 83.623 1.00 36.86 102 GLY A CA 1
ATOM 689 C C . GLY A 1 114 ? 11.736 -66.358 83.711 1.00 35.09 102 GLY A C 1
ATOM 690 O O . GLY A 1 114 ? 12.556 -65.629 84.204 1.00 32.18 102 GLY A O 1
ATOM 691 N N . VAL A 1 115 ? 12.085 -67.551 83.231 1.00 35.11 103 VAL A N 1
ATOM 692 C CA . VAL A 1 115 ? 13.478 -67.958 83.388 1.00 35.30 103 VAL A CA 1
ATOM 693 C C . VAL A 1 115 ? 14.411 -67.115 82.508 1.00 32.15 103 VAL A C 1
ATOM 694 O O . VAL A 1 115 ? 13.988 -66.503 81.513 1.00 31.53 103 VAL A O 1
ATOM 698 N N . LYS A 1 116 ? 15.677 -67.064 82.923 1.00 33.16 104 LYS A N 1
ATOM 699 C CA . LYS A 1 116 ? 16.721 -66.322 82.211 1.00 31.54 104 LYS A CA 1
ATOM 700 C C . LYS A 1 116 ? 17.803 -67.252 81.679 1.00 32.55 104 LYS A C 1
ATOM 701 O O . LYS A 1 116 ? 18.502 -66.923 80.748 1.00 28.53 104 LYS A O 1
ATOM 703 N N . GLY A 1 117 ? 17.883 -68.449 82.225 1.00 33.19 105 GLY A N 1
ATOM 704 C CA . GLY A 1 117 ? 18.874 -69.390 81.804 1.00 33.23 105 GLY A CA 1
ATOM 705 C C . GLY A 1 117 ? 18.283 -70.762 81.823 1.00 32.33 105 GLY A C 1
ATOM 706 O O . GLY A 1 117 ? 17.322 -70.996 82.557 1.00 29.85 105 GLY A O 1
ATOM 707 N N . VAL A 1 118 ? 18.892 -71.649 81.034 1.00 29.66 106 VAL A N 1
ATOM 708 C CA . VAL A 1 118 ? 18.561 -73.060 80.928 1.00 32.36 106 VAL A CA 1
ATOM 709 C C . VAL A 1 118 ? 19.793 -73.929 81.076 1.00 30.32 106 VAL A C 1
ATOM 710 O O . VAL A 1 118 ? 20.781 -73.675 80.403 1.00 30.65 106 VAL A O 1
ATOM 714 N N . VAL A 1 119 ? 19.717 -74.920 81.964 1.00 30.86 107 VAL A N 1
ATOM 715 C CA . VAL A 1 119 ? 20.717 -75.966 82.073 1.00 30.80 107 VAL A CA 1
ATOM 716 C C . VAL A 1 119 ? 20.091 -77.180 81.364 1.00 30.44 107 VAL A C 1
ATOM 717 O O . VAL A 1 119 ? 19.030 -77.691 81.802 1.00 28.93 107 VAL A O 1
ATOM 721 N N . VAL A 1 120 ? 20.714 -77.610 80.260 1.00 30.38 108 VAL A N 1
ATOM 722 C CA . VAL A 1 120 ? 20.274 -78.827 79.573 1.00 30.74 108 VAL A CA 1
ATOM 723 C C . VAL A 1 120 ? 21.277 -79.927 79.974 1.00 32.18 108 VAL A C 1
ATOM 724 O O . VAL A 1 120 ? 22.490 -79.733 79.871 1.00 32.31 108 VAL A O 1
ATOM 728 N N . THR A 1 121 ? 20.769 -81.044 80.470 1.00 31.05 109 THR A N 1
ATOM 729 C CA . THR A 1 121 ? 21.572 -82.207 80.723 1.00 33.18 109 THR A CA 1
ATOM 730 C C . THR A 1 121 ? 21.212 -83.199 79.598 1.00 33.44 109 THR A C 1
ATOM 731 O O . THR A 1 121 ? 20.140 -83.127 79.009 1.00 29.19 109 THR A O 1
ATOM 735 N N . ASN A 1 122 ? 22.128 -84.119 79.323 1.00 29.44 110 ASN A N 1
ATOM 736 C CA . ASN A 1 122 ? 21.840 -85.231 78.475 1.00 29.91 110 ASN A CA 1
ATOM 737 C C . ASN A 1 122 ? 22.692 -86.422 78.871 1.00 29.31 110 ASN A C 1
ATOM 738 O O . ASN A 1 122 ? 23.655 -86.267 79.613 1.00 29.37 110 ASN A O 1
ATOM 743 N N . ALA A 1 123 ? 22.296 -87.582 78.342 1.00 30.19 111 ALA A N 1
ATOM 744 C CA . ALA A 1 123 ? 23.079 -88.801 78.314 1.00 32.76 111 ALA A CA 1
ATOM 745 C C . ALA A 1 123 ? 23.793 -88.924 76.973 1.00 30.39 111 ALA A C 1
ATOM 746 O O . ALA A 1 123 ? 23.191 -88.743 75.941 1.00 33.47 111 ALA A O 1
ATOM 748 N N . ALA A 1 124 ? 25.077 -89.240 76.988 1.00 29.69 112 ALA A N 1
ATOM 749 C CA . ALA A 1 124 ? 25.864 -89.272 75.744 1.00 29.82 112 ALA A CA 1
ATOM 750 C C . ALA A 1 124 ? 26.855 -90.442 75.718 1.00 27.44 112 ALA A C 1
ATOM 751 O O . ALA A 1 124 ? 27.297 -90.910 76.762 1.00 27.96 112 ALA A O 1
ATOM 753 N N . GLY A 1 125 ? 27.177 -90.881 74.507 1.00 28.71 113 GLY A N 1
ATOM 754 C CA . GLY A 1 125 ? 28.236 -91.806 74.236 1.00 26.97 113 GLY A CA 1
ATOM 755 C C . GLY A 1 125 ? 29.506 -91.004 74.012 1.00 27.60 113 GLY A C 1
ATOM 756 O O . GLY A 1 125 ? 29.504 -90.029 73.250 1.00 29.26 113 GLY A O 1
ATOM 757 N N . ALA A 1 126 ? 30.588 -91.411 74.680 1.00 31.14 114 ALA A N 1
ATOM 758 C CA . ALA A 1 126 ? 31.895 -90.775 74.524 1.00 29.44 114 ALA A CA 1
ATOM 759 C C . ALA A 1 126 ? 32.638 -91.238 73.252 1.00 30.08 114 ALA A C 1
ATOM 760 O O . ALA A 1 126 ? 33.110 -92.379 73.153 1.00 31.32 114 ALA A O 1
ATOM 762 N N . ILE A 1 127 ? 32.839 -90.281 72.353 1.00 30.78 115 ILE A N 1
ATOM 763 C CA . ILE A 1 127 ? 33.653 -90.468 71.180 1.00 29.79 115 ILE A CA 1
ATOM 764 C C . ILE A 1 127 ? 35.140 -90.216 71.515 1.00 32.98 115 ILE A C 1
ATOM 765 O O . ILE A 1 127 ? 36.026 -90.953 71.026 1.00 32.47 115 ILE A O 1
ATOM 770 N N . ASN A 1 128 ? 35.403 -89.203 72.339 1.00 30.49 116 ASN A N 1
ATOM 771 C CA . ASN A 1 128 ? 36.737 -88.891 72.836 1.00 31.12 116 ASN A CA 1
ATOM 772 C C . ASN A 1 128 ? 37.183 -89.949 73.863 1.00 32.27 116 ASN A C 1
ATOM 773 O O . ASN A 1 128 ? 36.588 -90.080 74.926 1.00 31.88 116 ASN A O 1
ATOM 778 N N . PRO A 1 129 ? 38.277 -90.691 73.564 1.00 34.50 117 PRO A N 1
ATOM 779 C CA . PRO A 1 129 ? 38.655 -91.839 74.383 1.00 36.45 117 PRO A CA 1
ATOM 780 C C . PRO A 1 129 ? 39.198 -91.471 75.753 1.00 37.63 117 PRO A C 1
ATOM 781 O O . PRO A 1 129 ? 39.347 -92.350 76.599 1.00 38.72 117 PRO A O 1
ATOM 785 N N . GLU A 1 130 ? 39.480 -90.180 75.964 1.00 35.70 118 GLU A N 1
ATOM 786 C CA . GLU A 1 130 ? 39.817 -89.673 77.272 1.00 37.59 118 GLU A CA 1
ATOM 787 C C . GLU A 1 130 ? 38.645 -89.552 78.200 1.00 35.89 118 GLU A C 1
ATOM 788 O O . GLU A 1 130 ? 38.839 -89.414 79.387 1.00 39.90 118 GLU A O 1
ATOM 794 N N . PHE A 1 131 ? 37.430 -89.552 77.688 1.00 35.47 119 PHE A N 1
ATOM 795 C CA . PHE A 1 131 ? 36.252 -89.528 78.546 1.00 35.67 119 PHE A CA 1
ATOM 796 C C . PHE A 1 131 ? 35.920 -90.935 78.997 1.00 38.59 119 PHE A C 1
ATOM 797 O O . PHE A 1 131 ? 36.086 -91.905 78.236 1.00 40.45 119 PHE A O 1
ATOM 805 N N . LYS A 1 132 ? 35.446 -91.033 80.240 1.00 37.30 120 LYS A N 1
ATOM 806 C CA . LYS A 1 132 ? 35.078 -92.302 80.838 1.00 36.23 120 LYS A CA 1
ATOM 807 C C . LYS A 1 132 ? 33.591 -92.334 81.241 1.00 34.45 120 LYS A C 1
ATOM 808 O O . LYS A 1 132 ? 33.026 -91.340 81.671 1.00 35.09 120 LYS A O 1
ATOM 812 N N . PRO A 1 133 ? 32.946 -93.492 81.112 1.00 32.19 121 PRO A N 1
ATOM 813 C CA . PRO A 1 133 ? 31.567 -93.617 81.576 1.00 30.95 121 PRO A CA 1
ATOM 814 C C . PRO A 1 133 ? 31.381 -93.218 83.050 1.00 31.18 121 PRO A C 1
ATOM 815 O O . PRO A 1 133 ? 32.189 -93.566 83.883 1.00 29.35 121 PRO A O 1
ATOM 819 N N . GLY A 1 134 ? 30.354 -92.439 83.342 1.00 32.55 122 GLY A N 1
ATOM 820 C CA . GLY A 1 134 ? 30.178 -91.888 84.669 1.00 33.71 122 GLY A CA 1
ATOM 821 C C . GLY A 1 134 ? 30.614 -90.428 84.799 1.00 35.29 122 GLY A C 1
ATOM 822 O O . GLY A 1 134 ? 30.148 -89.742 85.717 1.00 33.14 122 GLY A O 1
ATOM 823 N N . GLU A 1 135 ? 31.443 -89.945 83.860 1.00 35.56 123 GLU A N 1
ATOM 824 C CA . GLU A 1 135 ? 31.899 -88.559 83.882 1.00 37.76 123 GLU A CA 1
ATOM 825 C C . GLU A 1 135 ? 30.851 -87.570 83.411 1.00 36.05 123 GLU A C 1
ATOM 826 O O . GLU A 1 135 ? 29.979 -87.901 82.622 1.00 33.27 123 GLU A O 1
ATOM 832 N N . ILE A 1 136 ? 30.961 -86.358 83.969 1.00 35.00 124 ILE A N 1
ATOM 833 C CA . ILE A 1 136 ? 30.245 -85.177 83.544 1.00 32.88 124 ILE A CA 1
ATOM 834 C C . ILE A 1 136 ? 31.186 -84.257 82.754 1.00 30.29 124 ILE A C 1
ATOM 835 O O . ILE A 1 136 ? 32.295 -83.852 83.214 1.00 32.09 124 ILE A O 1
ATOM 840 N N . ILE A 1 137 ? 30.729 -83.946 81.561 1.00 28.57 125 ILE A N 1
ATOM 841 C CA . ILE A 1 137 ? 31.446 -83.112 80.609 1.00 27.74 125 ILE A CA 1
ATOM 842 C C . ILE A 1 137 ? 30.693 -81.825 80.432 1.00 28.29 125 ILE A C 1
ATOM 843 O O . ILE A 1 137 ? 29.480 -81.827 80.310 1.00 30.09 125 ILE A O 1
ATOM 848 N N . LEU A 1 138 ? 31.408 -80.712 80.477 1.00 29.95 126 LEU A N 1
ATOM 849 C CA . LEU A 1 138 ? 30.818 -79.416 80.135 1.00 31.57 126 LEU A CA 1
ATOM 850 C C . LEU A 1 138 ? 30.851 -79.358 78.623 1.00 27.93 126 LEU A C 1
ATOM 851 O O . LEU A 1 138 ? 31.896 -79.473 78.042 1.00 32.74 126 LEU A O 1
ATOM 856 N N . VAL A 1 139 ? 29.710 -79.222 77.989 1.00 26.24 127 VAL A N 1
ATOM 857 C CA . VAL A 1 139 ? 29.627 -79.175 76.557 1.00 24.73 127 VAL A CA 1
ATOM 858 C C . VAL A 1 139 ? 29.901 -77.746 76.136 1.00 28.00 127 VAL A C 1
ATOM 859 O O . VAL A 1 139 ? 29.299 -76.787 76.662 1.00 33.25 127 VAL A O 1
ATOM 863 N N . ARG A 1 140 ? 30.889 -77.572 75.287 1.00 30.72 128 ARG A N 1
ATOM 864 C CA . ARG A 1 140 ? 31.338 -76.238 74.890 1.00 33.00 128 ARG A CA 1
ATOM 865 C C . ARG A 1 140 ? 30.683 -75.767 73.581 1.00 31.50 128 ARG A C 1
ATOM 866 O O . ARG A 1 140 ? 30.514 -74.553 73.373 1.00 29.51 128 ARG A O 1
ATOM 874 N N . ASP A 1 141 ? 30.277 -76.705 72.742 1.00 30.73 129 ASP A N 1
ATOM 875 C CA . ASP A 1 141 ? 29.522 -76.377 71.496 1.00 31.90 129 ASP A CA 1
ATOM 876 C C . ASP A 1 141 ? 28.735 -77.600 70.992 1.00 34.34 129 ASP A C 1
ATOM 877 O O . ASP A 1 141 ? 28.950 -78.725 71.467 1.00 35.47 129 ASP A O 1
ATOM 882 N N . ILE A 1 142 ? 27.799 -77.371 70.065 1.00 34.71 130 ILE A N 1
ATOM 883 C CA . ILE A 1 142 ? 26.960 -78.425 69.531 1.00 31.61 130 ILE A CA 1
ATOM 884 C C . ILE A 1 142 ? 27.044 -78.482 68.004 1.00 29.36 130 ILE A C 1
ATOM 885 O O . ILE A 1 142 ? 27.290 -77.495 67.299 1.00 28.34 130 ILE A O 1
ATOM 890 N N . ILE A 1 143 ? 26.832 -79.680 67.509 1.00 28.59 131 ILE A N 1
ATOM 891 C CA . ILE A 1 143 ? 26.642 -79.939 66.098 1.00 27.38 131 ILE A CA 1
ATOM 892 C C . ILE A 1 143 ? 25.272 -80.571 65.973 1.00 27.76 131 ILE A C 1
ATOM 893 O O . ILE A 1 143 ? 24.978 -81.578 66.655 1.00 25.41 131 ILE A O 1
ATOM 898 N N . ASN A 1 144 ? 24.436 -79.966 65.140 1.00 29.87 132 ASN A N 1
ATOM 899 C CA . ASN A 1 144 ? 23.119 -80.563 64.738 1.00 28.58 132 ASN A CA 1
ATOM 900 C C . ASN A 1 144 ? 23.196 -81.542 63.541 1.00 26.14 132 ASN A C 1
ATOM 901 O O . ASN A 1 144 ? 23.212 -81.126 62.367 1.00 28.13 132 ASN A O 1
ATOM 906 N N . PHE A 1 145 ? 23.233 -82.849 63.840 1.00 24.07 133 PHE A N 1
ATOM 907 C CA . PHE A 1 145 ? 23.146 -83.910 62.867 1.00 24.23 133 PHE A CA 1
ATOM 908 C C . PHE A 1 145 ? 21.774 -84.601 62.873 1.00 27.95 133 PHE A C 1
ATOM 909 O O . PHE A 1 145 ? 21.640 -85.730 62.431 1.00 28.80 133 PHE A O 1
ATOM 917 N N . MET A 1 146 ? 20.773 -83.885 63.367 1.00 30.47 134 MET A N 1
ATOM 918 C CA . MET A 1 146 ? 19.420 -84.348 63.343 1.00 31.13 134 MET A CA 1
ATOM 919 C C . MET A 1 146 ? 18.732 -83.876 62.072 1.00 34.04 134 MET A C 1
ATOM 920 O O . MET A 1 146 ? 17.847 -84.561 61.549 1.00 34.40 134 MET A O 1
ATOM 925 N N . PHE A 1 147 ? 19.127 -82.701 61.597 1.00 32.00 135 PHE A N 1
ATOM 926 C CA . PHE A 1 147 ? 18.595 -82.125 60.341 1.00 31.69 135 PHE A CA 1
ATOM 927 C C . PHE A 1 147 ? 17.119 -81.810 60.420 1.00 31.75 135 PHE A C 1
ATOM 928 O O . PHE A 1 147 ? 16.332 -81.980 59.454 1.00 29.50 135 PHE A O 1
ATOM 936 N N . ARG A 1 148 ? 16.752 -81.433 61.644 1.00 31.06 136 ARG A N 1
ATOM 937 C CA . ARG A 1 148 ? 15.433 -80.947 61.974 1.00 31.89 136 ARG A CA 1
ATOM 938 C C . ARG A 1 148 ? 15.728 -79.684 62.754 1.00 34.72 136 ARG A C 1
ATOM 939 O O . ARG A 1 148 ? 16.846 -79.539 63.278 1.00 32.12 136 ARG A O 1
ATOM 947 N N . ASN A 1 149 ? 14.764 -78.755 62.788 1.00 32.86 137 ASN A N 1
ATOM 948 C CA . ASN A 1 149 ? 14.912 -77.497 63.474 1.00 33.14 137 ASN A CA 1
ATOM 949 C C . ASN A 1 149 ? 13.502 -77.079 63.928 1.00 33.32 137 ASN A C 1
ATOM 950 O O . ASN A 1 149 ? 12.548 -77.121 63.135 1.00 31.53 137 ASN A O 1
ATOM 955 N N . PRO A 1 150 ? 13.345 -76.772 65.233 1.00 31.10 138 PRO A N 1
ATOM 956 C CA . PRO A 1 150 ? 12.012 -76.386 65.769 1.00 30.10 138 PRO A CA 1
ATOM 957 C C . PRO A 1 150 ? 11.488 -75.073 65.196 1.00 31.28 138 PRO A C 1
ATOM 958 O O . PRO A 1 150 ? 10.272 -74.782 65.251 1.00 30.10 138 PRO A O 1
ATOM 962 N N . LEU A 1 151 ? 12.368 -74.305 64.572 1.00 32.10 139 LEU A N 1
ATOM 963 C CA . LEU A 1 151 ? 12.001 -73.003 64.013 1.00 30.89 139 LEU A CA 1
ATOM 964 C C . LEU A 1 151 ? 11.490 -73.053 62.623 1.00 30.46 139 LEU A C 1
ATOM 965 O O . LEU A 1 151 ? 11.102 -72.013 62.086 1.00 30.47 139 LEU A O 1
ATOM 970 N N . ARG A 1 152 ? 11.477 -74.239 61.992 1.00 29.48 140 ARG A N 1
ATOM 971 C CA . ARG A 1 152 ? 11.040 -74.295 60.597 1.00 28.36 140 ARG A CA 1
ATOM 972 C C . ARG A 1 152 ? 9.578 -73.916 60.543 1.00 30.72 140 ARG A C 1
ATOM 973 O O . ARG A 1 152 ? 8.811 -74.383 61.357 1.00 31.59 140 ARG A O 1
ATOM 981 N N . GLY A 1 153 ? 9.204 -73.088 59.578 1.00 29.74 141 GLY A N 1
ATOM 982 C CA . GLY A 1 153 ? 7.852 -72.577 59.492 1.00 31.00 141 GLY A CA 1
ATOM 983 C C . GLY A 1 153 ? 7.904 -71.097 59.788 1.00 32.88 141 GLY A C 1
ATOM 984 O O . GLY A 1 153 ? 8.977 -70.559 60.038 1.00 28.46 141 GLY A O 1
ATOM 985 N N . PRO A 1 154 ? 6.742 -70.439 59.750 1.00 36.14 142 PRO A N 1
ATOM 986 C CA . PRO A 1 154 ? 6.659 -68.983 59.997 1.00 36.81 142 PRO A CA 1
ATOM 987 C C . PRO A 1 154 ? 7.139 -68.621 61.400 1.00 34.39 142 PRO A C 1
ATOM 988 O O . PRO A 1 154 ? 7.006 -69.424 62.302 1.00 36.09 142 PRO A O 1
ATOM 992 N N . ASN A 1 155 ? 7.706 -67.431 61.554 1.00 33.07 143 ASN A N 1
ATOM 993 C CA . ASN A 1 155 ? 8.358 -66.997 62.785 1.00 34.81 143 ASN A CA 1
ATOM 994 C C . ASN A 1 155 ? 7.581 -65.859 63.418 1.00 35.65 143 ASN A C 1
ATOM 995 O O . ASN A 1 155 ? 7.214 -64.944 62.725 1.00 36.16 143 ASN A O 1
ATOM 1000 N N . ASP A 1 156 ? 7.347 -65.922 64.727 1.00 38.28 144 ASP A N 1
ATOM 1001 C CA . ASP A 1 156 ? 6.839 -64.792 65.530 1.00 37.78 144 ASP A CA 1
ATOM 1002 C C . ASP A 1 156 ? 8.027 -64.008 66.095 1.00 38.51 144 ASP A C 1
ATOM 1003 O O . ASP A 1 156 ? 8.776 -64.483 67.003 1.00 39.43 144 ASP A O 1
ATOM 1008 N N . GLU A 1 157 ? 8.215 -62.808 65.555 1.00 36.55 145 GLU A N 1
ATOM 1009 C CA . GLU A 1 157 ? 9.318 -61.955 65.969 1.00 37.92 145 GLU A CA 1
ATOM 1010 C C . GLU A 1 157 ? 9.203 -61.497 67.419 1.00 38.42 145 GLU A C 1
ATOM 1011 O O . GLU A 1 157 ? 10.179 -60.983 67.973 1.00 40.41 145 GLU A O 1
ATOM 1013 N N . LYS A 1 158 ? 8.023 -61.650 68.014 1.00 39.66 146 LYS A N 1
ATOM 1014 C CA . LYS A 1 158 ? 7.810 -61.316 69.423 1.00 40.58 146 LYS A CA 1
ATOM 1015 C C . LYS A 1 158 ? 8.417 -62.375 70.296 1.00 40.42 146 LYS A C 1
ATOM 1016 O O . LYS A 1 158 ? 8.802 -62.101 71.429 1.00 40.68 146 LYS A O 1
ATOM 1022 N N . ILE A 1 159 ? 8.504 -63.595 69.768 1.00 37.99 147 ILE A N 1
ATOM 1023 C CA . ILE A 1 159 ? 9.157 -64.690 70.475 1.00 38.73 147 ILE A CA 1
ATOM 1024 C C . ILE A 1 159 ? 10.682 -64.639 70.284 1.00 39.09 147 ILE A C 1
ATOM 1025 O O . ILE A 1 159 ? 11.415 -64.799 71.229 1.00 39.90 147 ILE A O 1
ATOM 1030 N N . GLY A 1 160 ? 11.143 -64.435 69.051 1.00 36.38 148 GLY A N 1
ATOM 1031 C CA . GLY A 1 160 ? 12.577 -64.314 68.764 1.00 33.05 148 GLY A CA 1
ATOM 1032 C C . GLY A 1 160 ? 12.781 -64.082 67.287 1.00 30.79 148 GLY A C 1
ATOM 1033 O O . GLY A 1 160 ? 11.830 -64.120 66.528 1.00 32.43 148 GLY A O 1
ATOM 1034 N N . PRO A 1 161 ? 14.030 -63.823 66.870 1.00 33.93 149 PRO A N 1
ATOM 1035 C CA . PRO A 1 161 ? 14.329 -63.453 65.461 1.00 33.49 149 PRO A CA 1
ATOM 1036 C C . PRO A 1 161 ? 14.107 -64.579 64.441 1.00 30.76 149 PRO A C 1
ATOM 1037 O O . PRO A 1 161 ? 14.030 -65.741 64.804 1.00 28.30 149 PRO A O 1
ATOM 1041 N N . ARG A 1 162 ? 14.075 -64.222 63.169 1.00 26.99 150 ARG A N 1
ATOM 1042 C CA . ARG A 1 162 ? 13.923 -65.214 62.089 1.00 27.89 150 ARG A CA 1
ATOM 1043 C C . ARG A 1 162 ? 15.153 -66.129 62.023 1.00 29.70 150 ARG A C 1
ATOM 1044 O O . ARG A 1 162 ? 15.021 -67.351 61.833 1.00 30.58 150 ARG A O 1
ATOM 1052 N N . PHE A 1 163 ? 16.333 -65.527 62.195 1.00 25.41 151 PHE A N 1
ATOM 1053 C CA . PHE A 1 163 ? 17.651 -66.201 61.990 1.00 28.00 151 PHE A CA 1
ATOM 1054 C C . PHE A 1 163 ? 18.550 -66.017 63.219 1.00 26.96 151 PHE A C 1
ATOM 1055 O O . PHE A 1 163 ? 19.327 -65.110 63.232 1.00 28.29 151 PHE A O 1
ATOM 1063 N N . PRO A 1 164 ? 18.339 -66.793 64.300 1.00 29.01 152 PRO A N 1
ATOM 1064 C CA . PRO A 1 164 ? 19.128 -66.698 65.512 1.00 31.11 152 PRO A CA 1
ATOM 1065 C C . PRO A 1 164 ? 20.620 -66.962 65.325 1.00 29.78 152 PRO A C 1
ATOM 1066 O O . PRO A 1 164 ? 21.024 -67.865 64.627 1.00 30.31 152 PRO A O 1
ATOM 1070 N N . ASP A 1 165 ? 21.409 -66.120 65.965 1.00 30.07 153 ASP A N 1
ATOM 1071 C CA . ASP A 1 165 ? 22.876 -66.257 66.031 1.00 29.65 153 ASP A CA 1
ATOM 1072 C C . ASP A 1 165 ? 23.212 -67.429 66.944 1.00 29.07 153 ASP A C 1
ATOM 1073 O O . ASP A 1 165 ? 22.708 -67.523 68.071 1.00 27.90 153 ASP A O 1
ATOM 1078 N N . MET A 1 166 ? 24.069 -68.323 66.452 1.00 31.90 154 MET A N 1
ATOM 1079 C CA . MET A 1 166 ? 24.457 -69.518 67.163 1.00 28.82 154 MET A CA 1
ATOM 1080 C C . MET A 1 166 ? 25.953 -69.508 67.291 1.00 28.86 154 MET A C 1
ATOM 1081 O O . MET A 1 166 ? 26.572 -70.532 67.461 1.00 31.44 154 MET A O 1
ATOM 1086 N N . SER A 1 167 ? 26.543 -68.309 67.216 1.00 31.23 155 SER A N 1
ATOM 1087 C CA . SER A 1 167 ? 27.982 -68.108 67.321 1.00 30.58 155 SER A CA 1
ATOM 1088 C C . SER A 1 167 ? 28.541 -68.418 68.688 1.00 29.65 155 SER A C 1
ATOM 1089 O O . SER A 1 167 ? 29.697 -68.805 68.780 1.00 27.14 155 SER A O 1
ATOM 1092 N N . SER A 1 168 ? 27.723 -68.214 69.737 1.00 30.44 156 SER A N 1
ATOM 1093 C CA . SER A 1 168 ? 28.116 -68.499 71.142 1.00 32.29 156 SER A CA 1
ATOM 1094 C C . SER A 1 168 ? 27.003 -69.135 71.889 1.00 29.24 156 SER A C 1
ATOM 1095 O O . SER A 1 168 ? 26.357 -68.481 72.712 1.00 32.66 156 SER A O 1
ATOM 1098 N N . VAL A 1 169 ? 26.727 -70.385 71.604 1.00 28.62 157 VAL A N 1
ATOM 1099 C CA . VAL A 1 169 ? 25.559 -71.002 72.178 1.00 31.24 157 VAL A CA 1
ATOM 1100 C C . VAL A 1 169 ? 25.668 -71.023 73.720 1.00 31.87 157 VAL A C 1
ATOM 1101 O O . VAL A 1 169 ? 24.721 -70.660 74.403 1.00 30.68 157 VAL A O 1
ATOM 1105 N N . VAL A 1 170 ? 26.834 -71.448 74.233 1.00 31.43 158 VAL A N 1
ATOM 1106 C CA . VAL A 1 170 ? 27.072 -71.627 75.684 1.00 32.01 158 VAL A CA 1
ATOM 1107 C C . VAL A 1 170 ? 27.519 -70.274 76.254 1.00 34.31 158 VAL A C 1
ATOM 1108 O O . VAL A 1 170 ? 28.458 -69.629 75.740 1.00 31.23 158 VAL A O 1
ATOM 1112 N N . ASP A 1 171 ? 26.819 -69.828 77.295 1.00 32.11 159 ASP A N 1
ATOM 1113 C CA . ASP A 1 171 ? 27.127 -68.559 77.906 1.00 30.74 159 ASP A CA 1
ATOM 1114 C C . ASP A 1 171 ? 28.553 -68.567 78.481 1.00 31.39 159 ASP A C 1
ATOM 1115 O O . ASP A 1 171 ? 28.866 -69.356 79.359 1.00 29.83 159 ASP A O 1
ATOM 1120 N N . PRO A 1 172 ? 29.446 -67.710 77.931 1.00 31.39 160 PRO A N 1
ATOM 1121 C CA . PRO A 1 172 ? 30.818 -67.701 78.387 1.00 30.97 160 PRO A CA 1
ATOM 1122 C C . PRO A 1 172 ? 30.982 -67.505 79.913 1.00 30.71 160 PRO A C 1
ATOM 1123 O O . PRO A 1 172 ? 31.737 -68.239 80.528 1.00 32.24 160 PRO A O 1
ATOM 1127 N N . GLU A 1 173 ? 30.273 -66.525 80.492 1.00 30.81 161 GLU A N 1
ATOM 1128 C CA . GLU A 1 173 ? 30.414 -66.215 81.902 1.00 31.45 161 GLU A CA 1
ATOM 1129 C C . GLU A 1 173 ? 29.916 -67.341 82.798 1.00 32.17 161 GLU A C 1
ATOM 1130 O O . GLU A 1 173 ? 30.632 -67.727 83.732 1.00 30.94 161 GLU A O 1
ATOM 1136 N N . TRP A 1 174 ? 28.713 -67.862 82.497 1.00 27.56 162 TRP A N 1
ATOM 1137 C CA . TRP A 1 174 ? 28.133 -68.987 83.236 1.00 27.81 162 TRP A CA 1
ATOM 1138 C C . TRP A 1 174 ? 29.108 -70.182 83.255 1.00 26.50 162 TRP A C 1
ATOM 1139 O O . TRP A 1 174 ? 29.429 -70.737 84.302 1.00 28.58 162 TRP A O 1
ATOM 1150 N N . ALA A 1 175 ? 29.612 -70.545 82.087 1.00 28.04 163 ALA A N 1
ATOM 1151 C CA . ALA A 1 175 ? 30.556 -71.664 81.948 1.00 29.22 163 ALA A CA 1
ATOM 1152 C C . ALA A 1 175 ? 31.877 -71.421 82.658 1.00 29.08 163 ALA A C 1
ATOM 1153 O O . ALA A 1 175 ? 32.451 -72.333 83.263 1.00 31.43 163 ALA A O 1
ATOM 1155 N N . ARG A 1 176 ? 32.361 -70.194 82.615 1.00 30.10 164 ARG A N 1
ATOM 1156 C CA . ARG A 1 176 ? 33.589 -69.836 83.303 1.00 30.11 164 ARG A CA 1
ATOM 1157 C C . ARG A 1 176 ? 33.432 -69.987 84.821 1.00 30.10 164 ARG A C 1
ATOM 1158 O O . ARG A 1 176 ? 34.301 -70.540 85.471 1.00 29.77 164 ARG A O 1
ATOM 1166 N N . LYS A 1 177 ? 32.337 -69.473 85.377 1.00 29.22 165 LYS A N 1
ATOM 1167 C CA . LYS A 1 177 ? 32.094 -69.560 86.816 1.00 30.41 165 LYS A CA 1
ATOM 1168 C C . LYS A 1 177 ? 31.912 -71.016 87.239 1.00 29.77 165 LYS A C 1
ATOM 1169 O O . LYS A 1 177 ? 32.401 -71.402 88.281 1.00 31.48 165 LYS A O 1
ATOM 1175 N N . ILE A 1 178 ? 31.221 -71.817 86.417 1.00 32.11 166 ILE A N 1
ATOM 1176 C CA . ILE A 1 178 ? 31.067 -73.240 86.682 1.00 31.15 166 ILE A CA 1
ATOM 1177 C C . ILE A 1 178 ? 32.412 -73.941 86.647 1.00 30.96 166 ILE A C 1
ATOM 1178 O O . ILE A 1 178 ? 32.714 -74.722 87.534 1.00 33.06 166 ILE A O 1
ATOM 1183 N N . GLN A 1 179 ? 33.194 -73.683 85.608 1.00 27.83 167 GLN A N 1
ATOM 1184 C CA . GLN A 1 179 ? 34.494 -74.303 85.463 1.00 28.81 167 GLN A CA 1
ATOM 1185 C C . GLN A 1 179 ? 35.524 -73.915 86.533 1.00 27.44 167 GLN A C 1
ATOM 1186 O O . GLN A 1 179 ? 36.324 -74.750 86.949 1.00 28.74 167 GLN A O 1
ATOM 1192 N N . GLU A 1 180 ? 35.454 -72.685 87.015 1.00 29.45 168 GLU A N 1
ATOM 1193 C CA . GLU A 1 180 ? 36.322 -72.227 88.086 1.00 28.95 168 GLU A CA 1
ATOM 1194 C C . GLU A 1 180 ? 36.116 -73.076 89.361 1.00 33.13 168 GLU A C 1
ATOM 1195 O O . GLU A 1 180 ? 37.071 -73.353 90.090 1.00 33.74 168 GLU A O 1
ATOM 1201 N N . ARG A 1 181 ? 34.870 -73.484 89.618 1.00 33.96 169 ARG A N 1
ATOM 1202 C CA . ARG A 1 181 ? 34.571 -74.394 90.693 1.00 36.84 169 ARG A CA 1
ATOM 1203 C C . ARG A 1 181 ? 34.865 -75.852 90.342 1.00 33.47 169 ARG A C 1
ATOM 1204 O O . ARG A 1 181 ? 35.487 -76.537 91.111 1.00 34.50 169 ARG A O 1
ATOM 1212 N N . LEU A 1 182 ? 34.404 -76.339 89.205 1.00 33.51 170 LEU A N 1
ATOM 1213 C CA . LEU A 1 182 ? 34.408 -77.801 88.954 1.00 32.41 170 LEU A CA 1
ATOM 1214 C C . LEU A 1 182 ? 35.529 -78.341 88.080 1.00 32.97 170 LEU A C 1
ATOM 1215 O O . LEU A 1 182 ? 35.833 -79.537 88.155 1.00 33.04 170 LEU A O 1
ATOM 1220 N N . SER A 1 183 ? 36.109 -77.508 87.222 1.00 29.29 171 SER A N 1
ATOM 1221 C CA . SER A 1 183 ? 37.176 -77.989 86.321 1.00 30.40 171 SER A CA 1
ATOM 1222 C C . SER A 1 183 ? 36.817 -79.292 85.583 1.00 28.58 171 SER A C 1
ATOM 1223 O O . SER A 1 183 ? 37.572 -80.265 85.606 1.00 27.25 171 SER A O 1
ATOM 1226 N N . LEU A 1 184 ? 35.657 -79.301 84.933 1.00 29.01 172 LEU A N 1
ATOM 1227 C CA . LEU A 1 184 ? 35.233 -80.448 84.159 1.00 29.86 172 LEU A CA 1
ATOM 1228 C C . LEU A 1 184 ? 35.957 -80.500 82.829 1.00 30.24 172 LEU A C 1
ATOM 1229 O O . LEU A 1 184 ? 36.373 -79.463 82.293 1.00 27.15 172 LEU A O 1
ATOM 1234 N N . LYS A 1 185 ? 35.998 -81.706 82.249 1.00 32.54 173 LYS A N 1
ATOM 1235 C CA . LYS A 1 185 ? 36.414 -81.871 80.841 1.00 32.01 173 LYS A CA 1
ATOM 1236 C C . LYS A 1 185 ? 35.426 -81.126 79.989 1.00 33.00 173 LYS A C 1
ATOM 1237 O O . LYS A 1 185 ? 34.299 -80.904 80.401 1.00 34.51 173 LYS A O 1
ATOM 1243 N N . GLU A 1 186 ? 35.848 -80.702 78.815 1.00 31.45 174 GLU A N 1
ATOM 1244 C CA . GLU A 1 186 ? 34.949 -80.084 77.881 1.00 30.35 174 GLU A CA 1
ATOM 1245 C C . GLU A 1 186 ? 34.970 -80.846 76.597 1.00 29.63 174 GLU A C 1
ATOM 1246 O O . GLU A 1 186 ? 35.951 -81.518 76.286 1.00 28.99 174 GLU A O 1
ATOM 1252 N N . GLY A 1 187 ? 33.894 -80.704 75.846 1.00 27.23 175 GLY A N 1
ATOM 1253 C CA . GLY A 1 187 ? 33.702 -81.420 74.605 1.00 31.84 175 GLY A CA 1
ATOM 1254 C C . GLY A 1 187 ? 32.619 -80.862 73.691 1.00 27.04 175 GLY A C 1
ATOM 1255 O O . GLY A 1 187 ? 31.767 -80.063 74.086 1.00 32.09 175 GLY A O 1
ATOM 1256 N N . VAL A 1 188 ? 32.710 -81.226 72.432 1.00 30.47 176 VAL A N 1
ATOM 1257 C CA . VAL A 1 188 ? 31.661 -80.945 71.469 1.00 26.85 176 VAL A CA 1
ATOM 1258 C C . VAL A 1 188 ? 30.659 -82.085 71.405 1.00 28.18 176 VAL A C 1
ATOM 1259 O O . VAL A 1 188 ? 31.000 -83.272 71.269 1.00 29.51 176 VAL A O 1
ATOM 1263 N N . TYR A 1 189 ? 29.397 -81.692 71.434 1.00 28.92 177 TYR A N 1
ATOM 1264 C CA . TYR A 1 189 ? 28.288 -82.615 71.399 1.00 30.13 177 TYR A CA 1
ATOM 1265 C C . TYR A 1 189 ? 27.616 -82.587 70.019 1.00 29.60 177 TYR A C 1
ATOM 1266 O O . TYR A 1 189 ? 27.226 -81.541 69.516 1.00 28.15 177 TYR A O 1
ATOM 1275 N N . ILE A 1 190 ? 27.442 -83.756 69.433 1.00 29.76 178 ILE A N 1
ATOM 1276 C CA . ILE A 1 190 ? 26.697 -83.937 68.202 1.00 27.97 178 ILE A CA 1
ATOM 1277 C C . ILE A 1 190 ? 25.379 -84.606 68.562 1.00 29.86 178 ILE A C 1
ATOM 1278 O O . ILE A 1 190 ? 25.351 -85.626 69.314 1.00 31.35 178 ILE A O 1
ATOM 1283 N N . GLY A 1 191 ? 24.290 -84.008 68.095 1.00 28.54 179 GLY A N 1
ATOM 1284 C CA . GLY A 1 191 ? 22.951 -84.520 68.258 1.00 28.69 179 GLY A CA 1
ATOM 1285 C C . GLY A 1 191 ? 22.551 -85.345 67.073 1.00 27.52 179 GLY A C 1
ATOM 1286 O O . GLY A 1 191 ? 22.783 -84.948 65.929 1.00 30.78 179 GLY A O 1
ATOM 1287 N N . VAL A 1 192 ? 21.983 -86.512 67.332 1.00 26.63 180 VAL A N 1
ATOM 1288 C CA . VAL A 1 192 ? 21.523 -87.363 66.257 1.00 29.23 180 VAL A CA 1
ATOM 1289 C C . VAL A 1 192 ? 20.108 -87.870 66.595 1.00 30.55 180 VAL A C 1
ATOM 1290 O O . VAL A 1 192 ? 19.681 -87.859 67.748 1.00 31.42 180 VAL A O 1
ATOM 1294 N N . LEU A 1 193 ? 19.385 -88.297 65.580 1.00 30.90 181 LEU A N 1
ATOM 1295 C CA . LEU A 1 193 ? 17.992 -88.667 65.732 1.00 33.48 181 LEU A CA 1
ATOM 1296 C C . LEU A 1 193 ? 17.755 -89.923 66.592 1.00 31.25 181 LEU A C 1
ATOM 1297 O O . LEU A 1 193 ? 16.841 -89.938 67.413 1.00 30.40 181 LEU A O 1
ATOM 1302 N N . GLY A 1 194 ? 18.613 -90.933 66.431 1.00 27.92 182 GLY A N 1
ATOM 1303 C CA . GLY A 1 194 ? 18.326 -92.242 66.975 1.00 29.55 182 GLY A CA 1
ATOM 1304 C C . GLY A 1 194 ? 17.064 -92.818 66.372 1.00 29.40 182 GLY A C 1
ATOM 1305 O O . GLY A 1 194 ? 16.692 -92.439 65.243 1.00 28.31 182 GLY A O 1
ATOM 1306 N N . PRO A 1 195 ? 16.418 -93.782 67.070 1.00 27.16 183 PRO A N 1
ATOM 1307 C CA . PRO A 1 195 ? 16.830 -94.331 68.357 1.00 28.53 183 PRO A CA 1
ATOM 1308 C C . PRO A 1 195 ? 17.873 -95.441 68.298 1.00 29.81 183 PRO A C 1
ATOM 1309 O O . PRO A 1 195 ? 18.408 -95.812 69.326 1.00 29.48 183 PRO A O 1
ATOM 1313 N N . SER A 1 196 ? 18.147 -96.025 67.128 1.00 30.99 184 SER A N 1
ATOM 1314 C CA . SER A 1 196 ? 19.209 -97.011 67.103 1.00 29.36 184 SER A CA 1
ATOM 1315 C C . SER A 1 196 ? 20.537 -96.307 67.413 1.00 32.42 184 SER A C 1
ATOM 1316 O O . SER A 1 196 ? 20.730 -95.158 67.116 1.00 33.20 184 SER A O 1
ATOM 1319 N N . TYR A 1 197 ? 21.468 -97.023 68.015 1.00 32.92 185 TYR A N 1
ATOM 1320 C CA . TYR A 1 197 ? 22.796 -96.473 68.283 1.00 31.82 185 TYR A CA 1
ATOM 1321 C C . TYR A 1 197 ? 23.556 -96.435 66.966 1.00 33.37 185 TYR A C 1
ATOM 1322 O O . TYR A 1 197 ? 23.067 -96.952 65.917 1.00 31.14 185 TYR A O 1
ATOM 1331 N N . GLU A 1 198 ? 24.740 -95.853 67.023 1.00 31.35 186 GLU A N 1
ATOM 1332 C CA . GLU A 1 198 ? 25.562 -95.609 65.848 1.00 32.45 186 GLU A CA 1
ATOM 1333 C C . GLU A 1 198 ? 26.417 -96.801 65.560 1.00 28.60 186 GLU A C 1
ATOM 1334 O O . GLU A 1 198 ? 26.657 -97.617 66.413 1.00 28.63 186 GLU A O 1
ATOM 1340 N N . THR A 1 199 ? 26.857 -96.893 64.315 1.00 31.06 187 THR A N 1
ATOM 1341 C CA . THR A 1 199 ? 27.814 -97.893 63.916 1.00 29.66 187 THR A CA 1
ATOM 1342 C C . THR A 1 199 ? 29.230 -97.369 64.161 1.00 29.68 187 THR A C 1
ATOM 1343 O O . THR A 1 199 ? 29.471 -96.146 64.338 1.00 28.88 187 THR A O 1
ATOM 1347 N N . PRO A 1 200 ? 30.203 -98.284 64.200 1.00 30.48 188 PRO A N 1
ATOM 1348 C CA . PRO A 1 200 ? 31.579 -97.836 64.286 1.00 28.62 188 PRO A CA 1
ATOM 1349 C C . PRO A 1 200 ? 31.892 -96.917 63.094 1.00 29.60 188 PRO A C 1
ATOM 1350 O O . PRO A 1 200 ? 32.507 -95.888 63.278 1.00 26.60 188 PRO A O 1
ATOM 1354 N N . ALA A 1 201 ? 31.409 -97.226 61.880 1.00 30.78 189 ALA A N 1
ATOM 1355 C CA . ALA A 1 201 ? 31.668 -96.339 60.723 1.00 28.65 189 ALA A CA 1
ATOM 1356 C C . ALA A 1 201 ? 31.128 -94.914 60.961 1.00 28.86 189 ALA A C 1
ATOM 1357 O O . ALA A 1 201 ? 31.832 -93.911 60.719 1.00 27.64 189 ALA A O 1
ATOM 1359 N N . GLU A 1 202 ? 29.911 -94.852 61.504 1.00 30.86 190 GLU A N 1
ATOM 1360 C CA . GLU A 1 202 ? 29.257 -93.564 61.817 1.00 29.63 190 GLU A CA 1
ATOM 1361 C C . GLU A 1 202 ? 30.040 -92.784 62.867 1.00 30.39 190 GLU A C 1
ATOM 1362 O O . GLU A 1 202 ? 30.131 -91.586 62.784 1.00 30.03 190 GLU A O 1
ATOM 1368 N N . ILE A 1 203 ? 30.559 -93.492 63.871 1.00 26.26 191 ILE A N 1
ATOM 1369 C CA . ILE A 1 203 ? 31.300 -92.900 64.955 1.00 28.71 191 ILE A CA 1
ATOM 1370 C C . ILE A 1 203 ? 32.666 -92.381 64.441 1.00 29.18 191 ILE A C 1
ATOM 1371 O O . ILE A 1 203 ? 33.136 -91.316 64.869 1.00 28.70 191 ILE A O 1
ATOM 1376 N N . ARG A 1 204 ? 33.286 -93.102 63.504 1.00 27.60 192 ARG A N 1
ATOM 1377 C CA . ARG A 1 204 ? 34.526 -92.610 62.921 1.00 30.02 192 ARG A CA 1
ATOM 1378 C C . ARG A 1 204 ? 34.293 -91.320 62.122 1.00 31.53 192 ARG A C 1
ATOM 1379 O O . ARG A 1 204 ? 35.204 -90.480 62.085 1.00 30.26 192 ARG A O 1
ATOM 1387 N N . VAL A 1 205 ? 33.109 -91.189 61.523 1.00 30.18 193 VAL A N 1
ATOM 1388 C CA . VAL A 1 205 ? 32.670 -89.970 60.852 1.00 29.49 193 VAL A CA 1
ATOM 1389 C C . VAL A 1 205 ? 32.620 -88.884 61.873 1.00 29.16 193 VAL A C 1
ATOM 1390 O O . VAL A 1 205 ? 33.123 -87.822 61.639 1.00 29.03 193 VAL A O 1
ATOM 1394 N N . PHE A 1 206 ? 31.934 -89.132 62.983 1.00 29.77 194 PHE A N 1
ATOM 1395 C CA . PHE A 1 206 ? 31.743 -88.083 64.006 1.00 29.19 194 PHE A CA 1
ATOM 1396 C C . PHE A 1 206 ? 33.081 -87.680 64.619 1.00 30.82 194 PHE A C 1
ATOM 1397 O O . PHE A 1 206 ? 33.318 -86.516 64.872 1.00 31.83 194 PHE A O 1
ATOM 1405 N N . GLU A 1 207 ? 33.985 -88.632 64.814 1.00 32.74 195 GLU A N 1
ATOM 1406 C CA . GLU A 1 207 ? 35.308 -88.328 65.311 1.00 33.52 195 GLU A CA 1
ATOM 1407 C C . GLU A 1 207 ? 36.041 -87.407 64.341 1.00 35.62 195 GLU A C 1
ATOM 1408 O O . GLU A 1 207 ? 36.637 -86.410 64.761 1.00 32.60 195 GLU A O 1
ATOM 1410 N N . LYS A 1 208 ? 35.976 -87.729 63.046 1.00 37.30 196 LYS A N 1
ATOM 1411 C CA . LYS A 1 208 ? 36.613 -86.893 62.021 1.00 37.18 196 LYS A CA 1
ATOM 1412 C C . LYS A 1 208 ? 36.050 -85.495 62.029 1.00 36.12 196 LYS A C 1
ATOM 1413 O O . LYS A 1 208 ? 36.781 -84.549 61.839 1.00 33.86 196 LYS A O 1
ATOM 1419 N N . LEU A 1 209 ? 34.742 -85.375 62.229 1.00 32.56 197 LEU A N 1
ATOM 1420 C CA . LEU A 1 209 ? 34.095 -84.098 62.178 1.00 32.73 197 LEU A CA 1
ATOM 1421 C C . LEU A 1 209 ? 34.218 -83.310 63.467 1.00 33.82 197 LEU A C 1
ATOM 1422 O O . LEU A 1 209 ? 33.714 -82.203 63.540 1.00 33.91 197 LEU A O 1
ATOM 1427 N N . GLY A 1 210 ? 34.874 -83.867 64.467 1.00 34.14 198 GLY A N 1
ATOM 1428 C CA . GLY A 1 210 ? 35.253 -83.117 65.671 1.00 35.57 198 GLY A CA 1
ATOM 1429 C C . GLY A 1 210 ? 34.352 -83.268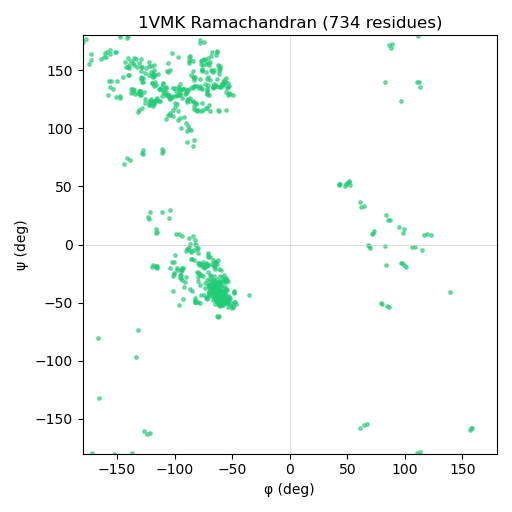 66.888 1.00 34.39 198 GLY A C 1
ATOM 1430 O O . GLY A 1 210 ? 34.542 -82.545 67.886 1.00 34.86 198 GLY A O 1
ATOM 1431 N N . ALA A 1 211 ? 33.408 -84.216 66.846 1.00 31.70 199 ALA A N 1
ATOM 1432 C CA . ALA A 1 211 ? 32.536 -84.460 67.997 1.00 29.98 199 ALA A CA 1
ATOM 1433 C C . ALA A 1 211 ? 33.240 -85.282 69.094 1.00 27.20 199 ALA A C 1
ATOM 1434 O O . ALA A 1 211 ? 33.981 -86.216 68.826 1.00 30.84 199 ALA A O 1
ATOM 1436 N N . ASP A 1 212 ? 32.959 -84.935 70.336 1.00 29.37 200 ASP A N 1
ATOM 1437 C CA . ASP A 1 212 ? 33.471 -85.667 71.512 1.00 28.21 200 ASP A CA 1
ATOM 1438 C C . ASP A 1 212 ? 32.446 -86.571 72.219 1.00 30.56 200 ASP A C 1
ATOM 1439 O O . ASP A 1 212 ? 32.810 -87.502 72.990 1.00 31.06 200 ASP A O 1
ATOM 1444 N N . LEU A 1 213 ? 31.172 -86.257 71.954 1.00 28.92 201 LEU A N 1
ATOM 1445 C CA . LEU A 1 213 ? 30.015 -86.848 72.554 1.00 29.66 201 LEU A CA 1
ATOM 1446 C C . LEU A 1 213 ? 28.895 -86.955 71.549 1.00 31.27 201 LEU A C 1
ATOM 1447 O O . LEU A 1 213 ? 28.732 -86.054 70.709 1.00 28.11 201 LEU A O 1
ATOM 1452 N N . VAL A 1 214 ? 28.133 -88.027 71.652 1.00 30.97 202 VAL A N 1
ATOM 1453 C CA . VAL A 1 214 ? 26.943 -88.249 70.790 1.00 29.90 202 VAL A CA 1
ATOM 1454 C C . VAL A 1 214 ? 25.718 -88.610 71.630 1.00 31.61 202 VAL A C 1
ATOM 1455 O O . VAL A 1 214 ? 25.760 -89.528 72.477 1.00 33.28 202 VAL A O 1
ATOM 1459 N N . GLY A 1 215 ? 24.628 -87.885 71.379 1.00 31.33 203 GLY A N 1
ATOM 1460 C CA . GLY A 1 215 ? 23.365 -88.156 72.029 1.00 30.18 203 GLY A CA 1
ATOM 1461 C C . GLY A 1 215 ? 22.199 -87.830 71.135 1.00 29.04 203 GLY A C 1
ATOM 1462 O O . GLY A 1 215 ? 22.371 -87.317 70.046 1.00 28.00 203 GLY A O 1
ATOM 1463 N N . MET A 1 216 ? 20.999 -88.058 71.674 1.00 31.19 204 MET A N 1
ATOM 1464 C CA . MET A 1 216 ? 19.768 -88.000 70.898 1.00 32.51 204 MET A CA 1
ATOM 1465 C C . MET A 1 216 ? 18.857 -86.891 71.374 1.00 30.33 204 MET A C 1
ATOM 1466 O O . MET A 1 216 ? 17.727 -86.826 70.964 1.00 33.93 204 MET A O 1
ATOM 1471 N N . SER A 1 217 ? 19.352 -86.025 72.250 1.00 29.90 205 SER A N 1
ATOM 1472 C CA . SER A 1 217 ? 18.548 -84.902 72.763 1.00 30.59 205 SER A CA 1
ATOM 1473 C C . SER A 1 217 ? 19.234 -83.579 72.444 1.00 29.08 205 SER A C 1
ATOM 1474 O O . SER A 1 217 ? 20.033 -83.517 71.509 1.00 30.37 205 SER A O 1
ATOM 1477 N N . THR A 1 218 ? 18.835 -82.529 73.147 1.00 30.25 206 THR A N 1
ATOM 1478 C CA . THR A 1 218 ? 19.613 -81.289 73.422 1.00 30.40 206 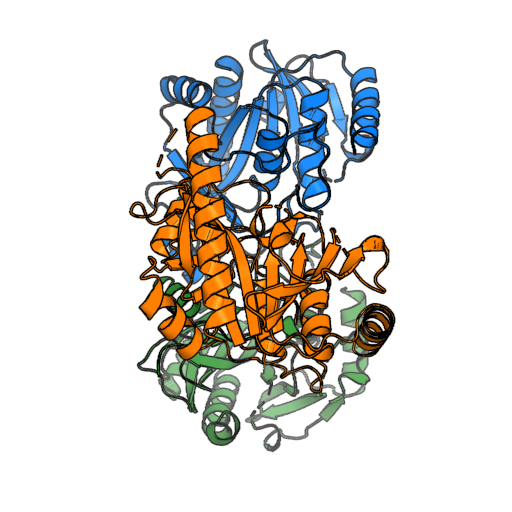THR A CA 1
ATOM 1479 C C . THR A 1 218 ? 19.506 -80.227 72.331 1.00 30.79 206 THR A C 1
ATOM 1480 O O . THR A 1 218 ? 19.147 -79.047 72.571 1.00 29.75 206 THR A O 1
ATOM 1484 N N . VAL A 1 219 ? 19.805 -80.632 71.118 1.00 30.74 207 VAL A N 1
ATOM 1485 C CA . VAL A 1 219 ? 19.807 -79.696 70.006 1.00 31.90 207 VAL A CA 1
ATOM 1486 C C . VAL A 1 219 ? 18.469 -78.902 69.846 1.00 32.47 207 VAL A C 1
ATOM 1487 O O . VAL A 1 219 ? 18.461 -77.658 69.825 1.00 32.79 207 VAL A O 1
ATOM 1491 N N . PRO A 1 220 ? 17.325 -79.595 69.764 1.00 32.82 208 PRO A N 1
ATOM 1492 C CA . PRO A 1 220 ? 16.120 -78.822 69.546 1.00 33.18 208 PRO A CA 1
ATOM 1493 C C . PRO A 1 220 ? 15.822 -77.807 70.653 1.00 30.20 208 PRO A C 1
ATOM 1494 O O . PRO A 1 220 ? 15.560 -76.642 70.360 1.00 28.89 208 PRO A O 1
ATOM 1498 N N . GLU A 1 221 ? 15.875 -78.227 71.912 1.00 31.20 209 GLU A N 1
ATOM 1499 C CA . GLU A 1 221 ? 15.647 -77.310 73.025 1.00 29.22 209 GLU A CA 1
ATOM 1500 C C . GLU A 1 221 ? 16.724 -76.172 73.145 1.00 30.55 209 GLU A C 1
ATOM 1501 O O . GLU A 1 221 ? 16.402 -75.031 73.511 1.00 28.37 209 GLU A O 1
ATOM 1507 N N . VAL A 1 222 ? 17.970 -76.452 72.780 1.00 30.85 210 VAL A N 1
ATOM 1508 C CA . VAL A 1 222 ? 18.991 -75.421 72.739 1.00 28.20 210 VAL A CA 1
ATOM 1509 C C . VAL A 1 222 ? 18.716 -74.381 71.618 1.00 27.49 210 VAL A C 1
ATOM 1510 O O . VAL A 1 222 ? 18.917 -73.171 71.796 1.00 26.62 210 VAL A O 1
ATOM 1514 N N . ILE A 1 223 ? 18.267 -74.849 70.469 1.00 28.28 211 ILE A N 1
ATOM 1515 C CA . ILE A 1 223 ? 17.920 -73.921 69.398 1.00 28.96 211 ILE A CA 1
ATOM 1516 C C . ILE A 1 223 ? 16.791 -72.985 69.854 1.00 28.57 211 ILE A C 1
ATOM 1517 O O . ILE A 1 223 ? 16.844 -71.810 69.593 1.00 27.32 211 ILE A O 1
ATOM 1522 N N . ALA A 1 224 ? 15.793 -73.542 70.537 1.00 32.42 212 ALA A N 1
ATOM 1523 C CA . ALA A 1 224 ? 14.626 -72.804 71.033 1.00 31.12 212 ALA A CA 1
ATOM 1524 C C . ALA A 1 224 ? 15.061 -71.763 72.040 1.00 31.20 212 ALA A C 1
ATOM 1525 O O . ALA A 1 224 ? 14.573 -70.656 72.005 1.00 31.64 212 ALA A O 1
ATOM 1527 N N . ALA A 1 225 ? 15.949 -72.165 72.948 1.00 30.03 213 ALA A N 1
ATOM 1528 C CA . ALA A 1 225 ? 16.510 -71.319 74.044 1.00 31.22 213 ALA A CA 1
ATOM 1529 C C . ALA A 1 225 ? 17.292 -70.080 73.540 1.00 28.73 213 ALA A C 1
ATOM 1530 O O . ALA A 1 225 ? 17.050 -68.953 73.933 1.00 27.34 213 ALA A O 1
ATOM 1532 N N . LYS A 1 226 ? 18.166 -70.305 72.587 1.00 28.60 214 LYS A N 1
ATOM 1533 C CA . LYS A 1 226 ? 18.856 -69.234 71.909 1.00 28.34 214 LYS A CA 1
ATOM 1534 C C . LYS A 1 226 ? 17.864 -68.301 71.201 1.00 30.10 214 LYS A C 1
ATOM 1535 O O . LYS A 1 226 ? 17.951 -67.081 71.394 1.00 29.83 214 LYS A O 1
ATOM 1541 N N . HIS A 1 227 ? 16.906 -68.880 70.457 1.00 28.13 215 HIS A N 1
ATOM 1542 C CA . HIS A 1 227 ? 15.818 -68.133 69.799 1.00 31.04 215 HIS A CA 1
ATOM 1543 C C . HIS A 1 227 ? 15.111 -67.195 70.735 1.00 32.40 215 HIS A C 1
ATOM 1544 O O . HIS A 1 227 ? 15.002 -65.992 70.452 1.00 29.45 215 HIS A O 1
ATOM 1551 N N . CYS A 1 228 ? 14.618 -67.727 71.852 1.00 30.97 216 CYS A N 1
ATOM 1552 C CA . CYS A 1 228 ? 13.917 -66.851 72.767 1.00 30.45 216 CYS A CA 1
ATOM 1553 C C . CYS A 1 228 ? 14.813 -66.058 73.694 1.00 31.12 216 CYS A C 1
ATOM 1554 O O . CYS A 1 228 ? 14.300 -65.293 74.482 1.00 32.01 216 CYS A O 1
ATOM 1557 N N . GLY A 1 229 ? 16.123 -66.152 73.546 1.00 31.58 217 GLY A N 1
ATOM 1558 C CA . GLY A 1 229 ? 17.027 -65.243 74.284 1.00 32.85 217 GLY A CA 1
ATOM 1559 C C . GLY A 1 229 ? 17.428 -65.685 75.673 1.00 34.92 217 GLY A C 1
ATOM 1560 O O . GLY A 1 229 ? 17.938 -64.885 76.452 1.00 36.70 217 GLY A O 1
ATOM 1561 N N . LEU A 1 230 ? 17.328 -66.972 75.963 1.00 33.98 218 LEU A N 1
ATOM 1562 C CA . LEU A 1 230 ? 17.848 -67.499 77.210 1.00 33.01 218 LEU A CA 1
ATOM 1563 C C . LEU A 1 230 ? 19.338 -67.824 77.186 1.00 33.32 218 LEU A C 1
ATOM 1564 O O . LEU A 1 230 ? 19.888 -68.226 76.185 1.00 36.26 218 LEU A O 1
ATOM 1569 N N . LYS A 1 231 ? 19.976 -67.701 78.325 1.00 34.70 219 LYS A N 1
ATOM 1570 C CA . LYS A 1 231 ? 21.347 -68.174 78.429 1.00 34.17 219 LYS A CA 1
ATOM 1571 C C . LYS A 1 231 ? 21.287 -69.693 78.516 1.00 32.13 219 LYS A C 1
ATOM 1572 O O . LYS A 1 231 ? 20.261 -70.273 78.927 1.00 30.07 219 LYS A O 1
ATOM 1578 N N . VAL A 1 232 ? 22.383 -70.321 78.095 1.00 31.87 220 VAL A N 1
ATOM 1579 C CA . VAL A 1 232 ? 22.491 -71.782 78.048 1.00 30.06 220 VAL A CA 1
ATOM 1580 C C . VAL A 1 232 ? 23.834 -72.256 78.592 1.00 27.98 220 VAL A C 1
ATOM 1581 O O . VAL A 1 232 ? 24.893 -71.708 78.216 1.00 26.70 220 VAL A O 1
ATOM 1585 N N . VAL A 1 233 ? 23.770 -73.250 79.494 1.00 30.07 221 VAL A N 1
ATOM 1586 C CA . VAL A 1 233 ? 24.818 -74.251 79.646 1.00 29.27 221 VAL A CA 1
ATOM 1587 C C . VAL A 1 233 ? 24.252 -75.707 79.451 1.00 30.23 221 VAL A C 1
ATOM 1588 O O . VAL A 1 233 ? 23.062 -76.000 79.718 1.00 27.09 221 VAL A O 1
ATOM 1592 N N . VAL A 1 234 ? 25.151 -76.602 79.030 1.00 29.46 222 VAL A N 1
ATOM 1593 C CA . VAL A 1 234 ? 24.846 -77.986 78.722 1.00 27.20 222 VAL A CA 1
ATOM 1594 C C . VAL A 1 234 ? 25.861 -78.905 79.426 1.00 27.67 222 VAL A C 1
ATOM 1595 O O . VAL A 1 234 ? 27.052 -78.666 79.359 1.00 27.57 222 VAL A O 1
ATOM 1599 N N . PHE A 1 235 ? 25.379 -79.927 80.126 1.00 29.76 223 PHE A N 1
ATOM 1600 C CA . PHE A 1 235 ? 26.231 -80.979 80.658 1.00 30.38 223 PHE A CA 1
ATOM 1601 C C . PHE A 1 235 ? 25.870 -82.305 80.031 1.00 29.29 223 PHE A C 1
ATOM 1602 O O . PHE A 1 235 ? 24.693 -82.632 79.861 1.00 29.10 223 PHE A O 1
ATOM 1610 N N . SER A 1 236 ? 26.888 -83.098 79.714 1.00 28.45 224 SER A N 1
ATOM 1611 C CA . SER A 1 236 ? 26.677 -84.480 79.319 1.00 28.63 224 SER A CA 1
ATOM 1612 C C . SER A 1 236 ? 27.176 -85.414 80.378 1.00 29.84 224 SER A C 1
ATOM 1613 O O . SER A 1 236 ? 28.309 -85.276 80.913 1.00 30.05 224 SER A O 1
ATOM 1616 N N . CYS A 1 237 ? 26.368 -86.433 80.591 1.00 32.77 225 CYS A N 1
ATOM 1617 C CA . CYS A 1 237 ? 26.728 -87.602 81.380 1.00 31.50 225 CYS A CA 1
ATOM 1618 C C . CYS A 1 237 ? 27.130 -88.728 80.445 1.00 30.39 225 CYS A C 1
ATOM 1619 O O . CYS A 1 237 ? 26.306 -89.222 79.694 1.00 28.32 225 CYS A O 1
ATOM 1624 N N . VAL A 1 238 ? 28.373 -89.185 80.545 1.00 30.42 226 VAL A N 1
ATOM 1625 C CA . VAL A 1 238 ? 28.853 -90.282 79.703 1.00 30.11 226 VAL A CA 1
ATOM 1626 C C . VAL A 1 238 ? 28.273 -91.583 80.237 1.00 28.61 226 VAL A C 1
ATOM 1627 O O . VAL A 1 238 ? 28.526 -91.957 81.366 1.00 30.51 226 VAL A O 1
ATOM 1631 N N . THR A 1 239 ? 27.438 -92.227 79.427 1.00 30.62 227 THR A N 1
ATOM 1632 C CA . THR A 1 239 ? 26.818 -93.472 79.789 1.00 31.54 227 THR A CA 1
ATOM 1633 C C . THR A 1 239 ? 27.663 -94.654 79.278 1.00 29.93 227 THR A C 1
ATOM 1634 O O . THR A 1 239 ? 27.528 -95.758 79.770 1.00 31.60 227 THR A O 1
ATOM 1638 N N . ASN A 1 240 ? 28.498 -94.411 78.271 1.00 30.63 228 ASN A N 1
ATOM 1639 C CA . ASN A 1 240 ? 29.208 -95.462 77.595 1.00 31.72 228 ASN A CA 1
ATOM 1640 C C . ASN A 1 240 ? 30.185 -94.869 76.639 1.00 31.82 228 ASN A C 1
ATOM 1641 O O . ASN A 1 240 ? 30.124 -93.689 76.388 1.00 31.90 228 ASN A O 1
ATOM 1646 N N . MET A 1 241 ? 31.139 -95.680 76.185 1.00 32.58 229 MET A N 1
ATOM 1647 C CA . MET A 1 241 ? 31.997 -95.334 75.057 1.00 33.43 229 MET A CA 1
ATOM 1648 C C . MET A 1 241 ? 31.197 -95.616 73.787 1.00 33.08 229 MET A C 1
ATOM 1649 O O . MET A 1 241 ? 30.545 -96.641 73.693 1.00 32.62 229 MET A O 1
ATOM 1654 N N . ALA A 1 242 ? 31.240 -94.707 72.812 1.00 30.59 230 ALA A N 1
ATOM 1655 C CA . ALA A 1 242 ? 30.541 -94.903 71.570 1.00 30.30 230 ALA A CA 1
ATOM 1656 C C . ALA A 1 242 ? 31.043 -96.126 70.768 1.00 31.57 230 ALA A C 1
ATOM 1657 O O . ALA A 1 242 ? 32.114 -96.653 71.016 1.00 32.52 230 ALA A O 1
ATOM 1659 N N . ALA A 1 243 ? 30.264 -96.542 69.770 1.00 32.23 231 ALA A N 1
ATOM 1660 C CA . ALA A 1 243 ? 30.523 -97.814 69.078 1.00 32.26 231 ALA A CA 1
ATOM 1661 C C . ALA A 1 243 ? 31.862 -97.788 68.365 1.00 32.70 231 ALA A C 1
ATOM 1662 O O . ALA A 1 243 ? 32.301 -96.754 67.841 1.00 27.40 231 ALA A O 1
ATOM 1664 N N . GLY A 1 244 ? 32.537 -98.918 68.399 1.00 34.86 232 GLY A N 1
ATOM 1665 C CA . GLY A 1 244 ? 33.869 -99.053 67.850 1.00 35.27 232 GLY A CA 1
ATOM 1666 C C . GLY A 1 244 ? 34.994 -98.607 68.775 1.00 38.10 232 GLY A C 1
ATOM 1667 O O . GLY A 1 244 ? 36.178 -98.907 68.529 1.00 36.07 232 GLY A O 1
ATOM 1668 N N . ILE A 1 245 ? 34.644 -97.835 69.798 1.00 36.25 233 ILE A N 1
ATOM 1669 C CA . ILE A 1 245 ? 35.593 -97.363 70.771 1.00 37.00 233 ILE A CA 1
ATOM 1670 C C . ILE A 1 245 ? 35.493 -98.202 72.038 1.00 37.43 233 ILE A C 1
ATOM 1671 O O . ILE A 1 245 ? 35.809 -99.390 72.061 1.00 42.07 233 ILE A O 1
ATOM 1676 N N . SER A 1 251 ? 29.863 -105.116 81.979 1.00 47.00 239 SER A N 1
ATOM 1677 C CA . SER A 1 251 ? 29.380 -105.697 83.234 1.00 47.67 239 SER A CA 1
ATOM 1678 C C . SER A 1 251 ? 28.186 -104.906 83.746 1.00 47.39 239 SER A C 1
ATOM 1679 O O . SER A 1 251 ? 28.166 -103.667 83.706 1.00 44.28 239 SER A O 1
ATOM 1681 N N . HIS A 1 252 ? 27.198 -105.631 84.270 1.00 47.06 240 HIS A N 1
ATOM 1682 C CA . HIS A 1 252 ? 26.087 -104.989 84.928 1.00 44.93 240 HIS A CA 1
ATOM 1683 C C . HIS A 1 252 ? 26.616 -104.261 86.164 1.00 43.20 240 HIS A C 1
ATOM 1684 O O . HIS A 1 252 ? 26.135 -103.198 86.528 1.00 38.43 240 HIS A O 1
ATOM 1691 N N . GLU A 1 253 ? 27.628 -104.858 86.793 1.00 42.26 241 GLU A N 1
ATOM 1692 C CA . GLU A 1 253 ? 28.317 -104.261 87.934 1.00 41.65 241 GLU A CA 1
ATOM 1693 C C . GLU A 1 253 ? 28.854 -102.894 87.533 1.00 37.29 241 GLU A C 1
ATOM 1694 O O . GLU A 1 253 ? 28.613 -101.920 88.192 1.00 30.67 241 GLU A O 1
ATOM 1700 N N . GLU A 1 254 ? 29.534 -102.848 86.398 1.00 39.81 242 GLU A N 1
ATOM 1701 C CA . GLU A 1 254 ? 29.990 -101.584 85.775 1.00 40.00 242 GLU A CA 1
ATOM 1702 C C . GLU A 1 254 ? 28.890 -100.550 85.408 1.00 38.10 242 GLU A C 1
ATOM 1703 O O . GLU A 1 254 ? 29.081 -99.359 85.634 1.00 38.84 242 GLU A O 1
ATOM 1709 N N . VAL A 1 255 ? 27.748 -100.972 84.867 1.00 37.16 243 VAL A N 1
ATOM 1710 C CA . VAL A 1 255 ? 26.626 -100.010 84.683 1.00 36.19 243 VAL A CA 1
ATOM 1711 C C . VAL A 1 255 ? 26.134 -99.525 86.049 1.00 36.16 243 VAL A C 1
ATOM 1712 O O . VAL A 1 255 ? 25.881 -98.347 86.236 1.00 37.83 243 VAL A O 1
ATOM 1716 N N . VAL A 1 256 ? 26.056 -100.423 87.023 1.00 33.42 244 VAL A N 1
ATOM 1717 C CA . VAL A 1 256 ? 25.722 -99.997 88.394 1.00 32.86 244 VAL A CA 1
ATOM 1718 C C . VAL A 1 256 ? 26.696 -98.911 88.936 1.00 30.01 244 VAL A C 1
ATOM 1719 O O . VAL A 1 256 ? 26.290 -97.828 89.406 1.00 27.95 244 VAL A O 1
ATOM 1723 N N . ARG A 1 257 ? 27.980 -99.193 88.811 1.00 25.46 245 ARG A N 1
ATOM 1724 C CA . ARG A 1 257 ? 28.998 -98.284 89.323 1.00 30.04 245 ARG A CA 1
ATOM 1725 C C . ARG A 1 257 ? 28.915 -96.931 88.598 1.00 27.64 245 ARG A C 1
ATOM 1726 O O . ARG A 1 257 ? 28.907 -95.885 89.258 1.00 32.09 245 ARG A O 1
ATOM 1734 N N . THR A 1 258 ? 28.846 -96.945 87.276 1.00 27.51 246 THR A N 1
ATOM 1735 C CA . THR A 1 258 ? 28.918 -95.705 86.509 1.00 29.21 246 THR A CA 1
ATOM 1736 C C . THR A 1 258 ? 27.620 -94.884 86.696 1.00 32.98 246 THR A C 1
ATOM 1737 O O . THR A 1 258 ? 27.639 -93.645 86.763 1.00 30.41 246 THR A O 1
ATOM 1741 N N . THR A 1 259 ? 26.493 -95.587 86.826 1.00 37.39 247 THR A N 1
ATOM 1742 C CA . THR A 1 259 ? 25.210 -94.939 87.115 1.00 37.24 247 THR A CA 1
ATOM 1743 C C . THR A 1 259 ? 25.274 -94.246 88.499 1.00 38.05 247 THR A C 1
ATOM 1744 O O . THR A 1 259 ? 24.858 -93.103 88.639 1.00 36.05 247 THR A O 1
ATOM 1748 N N . LYS A 1 260 ? 25.823 -94.925 89.511 1.00 38.05 248 LYS A N 1
ATOM 1749 C CA . LYS A 1 260 ? 26.029 -94.274 90.811 1.00 34.64 248 LYS A CA 1
ATOM 1750 C C . LYS A 1 260 ? 26.965 -93.058 90.646 1.00 34.10 248 LYS A C 1
ATOM 1751 O O . LYS A 1 260 ? 26.625 -91.950 91.020 1.00 32.24 248 LYS A O 1
ATOM 1753 N N . MET A 1 261 ? 28.097 -93.235 89.993 1.00 31.33 249 MET A N 1
ATOM 1754 C CA . MET A 1 261 ? 29.039 -92.114 89.865 1.00 39.97 249 MET A CA 1
ATOM 1755 C C . MET A 1 261 ? 28.369 -90.863 89.247 1.00 38.82 249 MET A C 1
ATOM 1756 O O . MET A 1 261 ? 28.480 -89.740 89.785 1.00 35.56 249 MET A O 1
ATOM 1761 N N . ALA A 1 262 ? 27.632 -91.069 88.159 1.00 41.12 250 ALA A N 1
ATOM 1762 C CA . ALA A 1 262 ? 27.033 -89.955 87.418 1.00 38.83 250 ALA A CA 1
ATOM 1763 C C . ALA A 1 262 ? 26.011 -89.204 88.275 1.00 38.89 250 ALA A C 1
ATOM 1764 O O . ALA A 1 262 ? 26.019 -87.961 88.314 1.00 30.65 250 ALA A O 1
ATOM 1766 N N . GLN A 1 263 ? 25.140 -89.942 88.967 1.00 40.01 251 GLN A N 1
ATOM 1767 C CA . GLN A 1 263 ? 24.104 -89.293 89.797 1.00 42.32 251 GLN A CA 1
ATOM 1768 C C . GLN A 1 263 ? 24.622 -88.167 90.720 1.00 42.99 251 GLN A C 1
ATOM 1769 O O . GLN A 1 263 ? 24.035 -87.071 90.790 1.00 40.26 251 GLN A O 1
ATOM 1772 N N . GLY A 1 264 ? 25.680 -88.470 91.461 1.00 39.27 252 GLY A N 1
ATOM 1773 C CA . GLY A 1 264 ? 26.250 -87.556 92.440 1.00 39.63 252 GLY A CA 1
ATOM 1774 C C . GLY A 1 264 ? 27.103 -86.471 91.812 1.00 38.83 252 GLY A C 1
ATOM 1775 O O . GLY A 1 264 ? 27.179 -85.353 92.328 1.00 36.53 252 GLY A O 1
ATOM 1776 N N . LYS A 1 265 ? 27.795 -86.829 90.732 1.00 37.89 253 LYS A N 1
ATOM 1777 C CA . LYS A 1 265 ? 28.559 -85.846 89.950 1.00 39.55 253 LYS A CA 1
ATOM 1778 C C . LYS A 1 265 ? 27.638 -84.856 89.261 1.00 37.94 253 LYS A C 1
ATOM 1779 O O . LYS A 1 265 ? 27.922 -83.668 89.256 1.00 40.83 253 LYS A O 1
ATOM 1785 N N . ILE A 1 266 ? 26.517 -85.329 88.737 1.00 35.93 254 ILE A N 1
ATOM 1786 C CA . ILE A 1 266 ? 25.550 -84.417 88.106 1.00 35.05 254 ILE A CA 1
ATOM 1787 C C . ILE A 1 266 ? 24.853 -83.531 89.144 1.00 33.48 254 ILE A C 1
ATOM 1788 O O . ILE A 1 266 ? 24.618 -82.347 88.904 1.00 29.92 254 ILE A O 1
ATOM 1793 N N . GLU A 1 267 ? 24.569 -84.061 90.325 1.00 32.88 255 GLU A N 1
ATOM 1794 C CA . GLU A 1 267 ? 23.941 -83.239 91.323 1.00 33.82 255 GLU A CA 1
ATOM 1795 C C . GLU A 1 267 ? 24.848 -82.026 91.619 1.00 33.30 255 GLU A C 1
ATOM 1796 O O . GLU A 1 267 ? 24.377 -80.884 91.668 1.00 34.29 255 GLU A O 1
ATOM 1802 N N . LYS A 1 268 ? 26.148 -82.267 91.786 1.00 33.12 256 LYS A N 1
ATOM 1803 C CA . LYS A 1 268 ? 27.083 -81.180 92.073 1.00 33.94 256 LYS A CA 1
ATOM 1804 C C . LYS A 1 268 ? 27.198 -80.210 90.913 1.00 33.03 256 LYS A C 1
ATOM 1805 O O . LYS A 1 268 ? 27.293 -79.028 91.151 1.00 34.95 256 LYS A O 1
ATOM 1807 N N . ALA A 1 269 ? 27.172 -80.708 89.668 1.00 35.19 257 ALA A N 1
ATOM 1808 C CA . ALA A 1 269 ? 27.256 -79.854 88.462 1.00 32.39 257 ALA A CA 1
ATOM 1809 C C . ALA A 1 269 ? 26.063 -78.902 88.380 1.00 32.93 257 ALA A C 1
ATOM 1810 O O . ALA A 1 269 ? 26.208 -77.678 88.160 1.00 31.27 257 ALA A O 1
ATOM 1812 N N . LEU A 1 270 ? 24.882 -79.488 88.569 1.00 31.97 258 LEU A N 1
ATOM 1813 C CA . LEU A 1 270 ? 23.633 -78.786 88.519 1.00 30.74 258 LEU A CA 1
ATOM 1814 C C . LEU A 1 270 ? 23.500 -77.770 89.604 1.00 31.12 258 LEU A C 1
ATOM 1815 O O . LEU A 1 270 ? 23.042 -76.658 89.339 1.00 31.77 258 LEU A O 1
ATOM 1820 N N . THR A 1 271 ? 23.891 -78.134 90.826 1.00 30.59 259 THR A N 1
ATOM 1821 C CA . THR A 1 271 ? 23.850 -77.190 91.960 1.00 30.82 259 THR A CA 1
ATOM 1822 C C . THR A 1 271 ? 24.819 -76.039 91.763 1.00 30.94 259 THR A C 1
ATOM 1823 O O . THR A 1 271 ? 24.503 -74.894 92.053 1.00 30.06 259 THR A O 1
ATOM 1827 N N . THR A 1 272 ? 26.017 -76.339 91.280 1.00 32.33 260 THR A N 1
ATOM 1828 C CA . THR A 1 272 ? 26.992 -75.298 90.992 1.00 30.71 260 THR A CA 1
ATOM 1829 C C . THR A 1 272 ? 26.424 -74.304 89.965 1.00 30.62 260 THR A C 1
ATOM 1830 O O . THR A 1 272 ? 26.570 -73.088 90.132 1.00 30.82 260 THR A O 1
ATOM 1834 N N . ALA A 1 273 ? 25.813 -74.833 88.915 1.00 29.40 261 ALA A N 1
ATOM 1835 C CA . ALA A 1 273 ? 25.310 -74.023 87.799 1.00 30.32 261 ALA A CA 1
ATOM 1836 C C . ALA A 1 273 ? 24.212 -73.049 88.265 1.00 31.80 261 ALA A C 1
ATOM 1837 O O . ALA A 1 273 ? 24.149 -71.890 87.805 1.00 30.54 261 ALA A O 1
ATOM 1839 N N . VAL A 1 274 ? 23.347 -73.550 89.158 1.00 31.67 262 VAL A N 1
ATOM 1840 C CA . VAL A 1 274 ? 22.294 -72.768 89.777 1.00 32.40 262 VAL A CA 1
ATOM 1841 C C . VAL A 1 274 ? 22.928 -71.688 90.640 1.00 32.79 262 VAL A C 1
ATOM 1842 O O . VAL A 1 274 ? 22.598 -70.524 90.472 1.00 34.43 262 VAL A O 1
ATOM 1846 N N . GLU A 1 275 ? 23.853 -72.083 91.511 1.00 30.90 263 GLU A N 1
ATOM 1847 C CA . GLU A 1 275 ? 24.467 -71.175 92.481 1.00 34.51 263 GLU A CA 1
ATOM 1848 C C . GLU A 1 275 ? 25.273 -70.042 91.825 1.00 34.63 263 GLU A C 1
ATOM 1849 O O . GLU A 1 275 ? 25.244 -68.920 92.306 1.00 33.27 263 GLU A O 1
ATOM 1855 N N . VAL A 1 276 ? 26.017 -70.327 90.756 1.00 34.42 264 VAL A N 1
ATOM 1856 C CA . VAL A 1 276 ? 26.833 -69.280 90.124 1.00 32.75 264 VAL A CA 1
ATOM 1857 C C . VAL A 1 276 ? 26.091 -68.423 89.075 1.00 35.33 264 VAL A C 1
ATOM 1858 O O . VAL A 1 276 ? 26.667 -67.448 88.534 1.00 31.83 264 VAL A O 1
ATOM 1862 N N . PHE A 1 277 ? 24.831 -68.775 88.765 1.00 34.84 265 PHE A N 1
ATOM 1863 C CA . PHE A 1 277 ? 24.110 -68.075 87.712 1.00 34.02 265 PHE A CA 1
ATOM 1864 C C . PHE A 1 277 ? 23.919 -66.615 88.079 1.00 36.76 265 PHE A C 1
ATOM 1865 O O . PHE A 1 277 ? 24.124 -65.699 87.269 1.00 37.92 265 PHE A O 1
ATOM 1874 N N . MET B 1 13 ? 0.638 -82.454 38.724 1.00 52.15 1 MET B N 1
ATOM 1875 C CA . MET B 1 13 ? 1.885 -81.602 38.600 1.00 52.40 1 MET B CA 1
ATOM 1876 C C . MET B 1 13 ? 1.970 -80.983 37.215 1.00 49.94 1 MET B C 1
ATOM 1877 O O . MET B 1 13 ? 2.044 -79.770 37.065 1.00 49.15 1 MET B O 1
ATOM 1882 N N . MET B 1 14 ? 1.966 -81.822 36.195 1.00 48.22 2 MET B N 1
ATOM 1883 C CA . MET B 1 14 ? 1.965 -81.299 34.852 1.00 48.36 2 MET B CA 1
ATOM 1884 C C . MET B 1 14 ? 0.689 -80.417 34.618 1.00 44.22 2 MET B C 1
ATOM 1885 O O . MET B 1 14 ? 0.733 -79.416 33.891 1.00 42.14 2 MET B O 1
ATOM 1890 N N . LYS B 1 15 ? -0.422 -80.766 35.261 1.00 41.97 3 LYS B N 1
ATOM 1891 C CA . LYS B 1 15 ? -1.663 -79.966 35.154 1.00 40.19 3 LYS B CA 1
ATOM 1892 C C . LYS B 1 15 ? -1.526 -78.603 35.876 1.00 37.39 3 LYS B C 1
ATOM 1893 O O . LYS B 1 15 ? -1.981 -77.565 35.383 1.00 36.55 3 LYS B O 1
ATOM 1899 N N . LYS B 1 16 ? -0.903 -78.607 37.044 1.00 36.42 4 LYS B N 1
ATOM 1900 C CA . LYS B 1 16 ? -0.622 -77.373 37.750 1.00 39.21 4 LYS B CA 1
ATOM 1901 C C . LYS B 1 16 ? 0.275 -76.464 36.907 1.00 38.37 4 LYS B C 1
ATOM 1902 O O . LYS B 1 16 ? 0.064 -75.267 36.840 1.00 39.25 4 LYS B O 1
ATOM 1908 N N . ILE B 1 17 ? 1.276 -77.052 36.266 1.00 37.88 5 ILE B N 1
ATOM 1909 C CA . ILE B 1 17 ? 2.206 -76.296 35.425 1.00 39.85 5 ILE B CA 1
ATOM 1910 C C . ILE B 1 17 ? 1.472 -75.597 34.273 1.00 40.44 5 ILE B C 1
ATOM 1911 O O . ILE B 1 17 ? 1.632 -74.375 34.046 1.00 39.53 5 ILE B O 1
ATOM 1916 N N . GLU B 1 18 ? 0.631 -76.368 33.577 1.00 39.75 6 GLU B N 1
ATOM 1917 C CA . GLU B 1 18 ? -0.125 -75.859 32.429 1.00 40.90 6 GLU B CA 1
ATOM 1918 C C . GLU B 1 18 ? -1.056 -74.750 32.853 1.00 36.99 6 GLU B C 1
ATOM 1919 O O . GLU B 1 18 ? -1.219 -73.747 32.142 1.00 32.98 6 GLU B O 1
ATOM 1925 N N . GLU B 1 19 ? -1.679 -74.922 34.018 1.00 37.75 7 GLU B N 1
ATOM 1926 C CA . GLU B 1 19 ? -2.585 -73.899 34.577 1.00 38.92 7 GLU B CA 1
ATOM 1927 C C . GLU B 1 19 ? -1.862 -72.564 34.853 1.00 35.39 7 GLU B C 1
ATOM 1928 O O . GLU B 1 19 ? -2.362 -71.478 34.549 1.00 35.25 7 GLU B O 1
ATOM 1934 N N . ALA B 1 20 ? -0.713 -72.653 35.486 1.00 34.09 8 ALA B N 1
ATOM 1935 C CA . ALA B 1 20 ? 0.091 -71.484 35.797 1.00 32.73 8 ALA B CA 1
ATOM 1936 C C . ALA B 1 20 ? 0.575 -70.874 34.480 1.00 32.53 8 ALA B C 1
ATOM 1937 O O . ALA B 1 20 ? 0.591 -69.659 34.321 1.00 30.69 8 ALA B O 1
ATOM 1939 N N . ARG B 1 21 ? 0.959 -71.740 33.534 1.00 34.96 9 ARG B N 1
ATOM 1940 C CA . ARG B 1 21 ? 1.541 -71.280 32.255 1.00 36.68 9 ARG B CA 1
ATOM 1941 C C . ARG B 1 21 ? 0.514 -70.459 31.482 1.00 33.91 9 ARG B C 1
ATOM 1942 O O . ARG B 1 21 ? 0.869 -69.420 30.867 1.00 30.83 9 ARG B O 1
ATOM 1950 N N . THR B 1 22 ? -0.751 -70.899 31.526 1.00 33.29 10 THR B N 1
ATOM 1951 C CA . THR B 1 22 ? -1.829 -70.239 30.782 1.00 34.04 10 THR B CA 1
ATOM 1952 C C . THR B 1 22 ? -2.069 -68.864 31.373 1.00 34.20 10 THR B C 1
ATOM 1953 O O . THR B 1 22 ? -2.293 -67.881 30.659 1.00 33.19 10 THR B O 1
ATOM 1957 N N . PHE B 1 23 ? -1.949 -68.804 32.706 1.00 33.98 11 PHE B N 1
ATOM 1958 C CA . PHE B 1 23 ? -2.167 -67.585 33.445 1.00 31.08 11 PHE B CA 1
ATOM 1959 C C . PHE B 1 23 ? -1.130 -66.570 33.052 1.00 30.81 11 PHE B C 1
ATOM 1960 O O . PHE B 1 23 ? -1.443 -65.444 32.717 1.00 31.29 11 PHE B O 1
ATOM 1968 N N . ILE B 1 24 ? 0.119 -66.997 33.031 1.00 31.75 12 ILE B N 1
ATOM 1969 C CA . ILE B 1 24 ? 1.199 -66.130 32.604 1.00 33.64 12 ILE B CA 1
ATOM 1970 C C . ILE B 1 24 ? 1.075 -65.690 31.144 1.00 30.28 12 ILE B C 1
ATOM 1971 O O . ILE B 1 24 ? 1.268 -64.500 30.825 1.00 31.32 12 ILE B O 1
ATOM 1976 N N . SER B 1 25 ? 0.764 -66.637 30.263 1.00 29.52 13 SER B N 1
ATOM 1977 C CA . SER B 1 25 ? 0.653 -66.376 28.824 1.00 31.68 13 SER B CA 1
ATOM 1978 C C . SER B 1 25 ? -0.330 -65.249 28.520 1.00 32.44 13 SER B C 1
ATOM 1979 O O . SER B 1 25 ? -0.213 -64.514 27.521 1.00 31.28 13 SER B O 1
ATOM 1982 N N . GLU B 1 26 ? -1.348 -65.167 29.364 1.00 30.43 14 GLU B N 1
ATOM 1983 C CA . GLU B 1 26 ? -2.398 -64.207 29.177 1.00 29.54 14 GLU B CA 1
ATOM 1984 C C . GLU B 1 26 ? -1.983 -62.813 29.664 1.00 30.12 14 GLU B C 1
ATOM 1985 O O . GLU B 1 26 ? -2.718 -61.835 29.482 1.00 27.05 14 GLU B O 1
ATOM 1991 N N . ARG B 1 27 ? -0.764 -62.721 30.229 1.00 29.21 15 ARG B N 1
ATOM 1992 C CA . ARG B 1 27 ? -0.195 -61.467 30.670 1.00 28.91 15 ARG B CA 1
ATOM 1993 C C . ARG B 1 27 ? 1.121 -61.029 30.000 1.00 32.63 15 ARG B C 1
ATOM 1994 O O . ARG B 1 27 ? 1.506 -59.831 30.096 1.00 27.20 15 ARG B O 1
ATOM 2002 N N . THR B 1 28 ? 1.809 -61.979 29.360 1.00 33.32 16 THR B N 1
ATOM 2003 C CA . THR B 1 28 ? 3.042 -61.697 28.642 1.00 36.21 16 THR B CA 1
ATOM 2004 C C . THR B 1 28 ? 3.235 -62.771 27.599 1.00 36.84 16 THR B C 1
ATOM 2005 O O . THR B 1 28 ? 3.072 -63.934 27.901 1.00 37.74 16 THR B O 1
ATOM 2009 N N . ASN B 1 29 ? 3.599 -62.354 26.390 1.00 40.13 17 ASN B N 1
ATOM 2010 C CA . ASN B 1 29 ? 3.928 -63.260 25.301 1.00 43.04 17 ASN B CA 1
ATOM 2011 C C . ASN B 1 29 ? 5.439 -63.417 25.167 1.00 44.90 17 ASN B C 1
ATOM 2012 O O . ASN B 1 29 ? 5.925 -63.976 24.185 1.00 44.84 17 ASN B O 1
ATOM 2014 N N . LEU B 1 30 ? 6.187 -62.891 26.130 1.00 45.67 18 LEU B N 1
ATOM 2015 C CA . LEU B 1 30 ? 7.626 -63.017 26.105 1.00 47.55 18 LEU B CA 1
ATOM 2016 C C . LEU B 1 30 ? 7.962 -64.503 26.043 1.00 47.13 18 LEU B C 1
ATOM 2017 O O . LEU B 1 30 ? 7.273 -65.325 26.641 1.00 51.71 18 LEU B O 1
ATOM 2022 N N . SER B 1 31 ? 8.984 -64.851 25.289 1.00 44.35 19 SER B N 1
ATOM 2023 C CA . SER B 1 31 ? 9.518 -66.185 25.313 1.00 44.33 19 SER B CA 1
ATOM 2024 C C . SER B 1 31 ? 10.901 -66.112 25.986 1.00 42.04 19 SER B C 1
ATOM 2025 O O . SER B 1 31 ? 11.935 -66.071 25.295 1.00 39.59 19 SER B O 1
ATOM 2028 N N . PRO B 1 32 ? 10.925 -66.069 27.338 1.00 38.53 20 PRO B N 1
ATOM 2029 C CA . PRO B 1 32 ? 12.184 -65.824 28.033 1.00 36.86 20 PRO B CA 1
ATOM 2030 C C . PRO B 1 32 ? 13.139 -67.018 27.956 1.00 36.47 20 PRO B C 1
ATOM 2031 O O . PRO B 1 32 ? 12.701 -68.156 28.014 1.00 35.86 20 PRO B O 1
ATOM 2035 N N . ASP B 1 33 ? 14.432 -66.731 27.826 1.00 34.58 21 ASP B N 1
ATOM 2036 C CA . ASP B 1 33 ? 15.460 -67.750 27.649 1.00 35.48 21 ASP B CA 1
ATOM 2037 C C . ASP B 1 33 ? 16.071 -68.133 28.939 1.00 34.54 21 ASP B C 1
ATOM 2038 O O . ASP B 1 33 ? 16.680 -69.191 29.023 1.00 30.51 21 ASP B O 1
ATOM 2043 N N . ILE B 1 34 ? 15.948 -67.240 29.930 1.00 34.67 22 ILE B N 1
ATOM 2044 C CA . ILE B 1 34 ? 16.621 -67.372 31.229 1.00 34.94 22 ILE B CA 1
ATOM 2045 C C . ILE B 1 34 ? 15.675 -66.990 32.376 1.00 32.53 22 ILE B C 1
ATOM 2046 O O . ILE B 1 34 ? 15.017 -65.935 32.335 1.00 31.64 22 ILE B O 1
ATOM 2051 N N . LEU B 1 35 ? 15.617 -67.881 33.363 1.00 28.58 23 LEU B N 1
ATOM 2052 C CA . LEU B 1 35 ? 15.020 -67.624 34.687 1.00 29.42 23 LEU B CA 1
ATOM 2053 C C . LEU B 1 35 ? 16.082 -67.083 35.624 1.00 28.10 23 LEU B C 1
ATOM 2054 O O . LEU B 1 35 ? 17.155 -67.649 35.737 1.00 30.87 23 LEU B O 1
ATOM 2059 N N . ILE B 1 36 ? 15.793 -65.992 36.299 1.00 30.07 24 ILE B N 1
ATOM 2060 C CA . ILE B 1 36 ? 16.717 -65.451 37.303 1.00 30.48 24 ILE B CA 1
ATOM 2061 C C . ILE B 1 36 ? 16.028 -65.468 38.658 1.00 28.22 24 ILE B C 1
ATOM 2062 O O . ILE B 1 36 ? 14.989 -64.842 38.857 1.00 29.18 24 ILE B O 1
ATOM 2067 N N . ILE B 1 37 ? 16.632 -66.182 39.592 1.00 28.49 25 ILE B N 1
ATOM 2068 C CA . ILE B 1 37 ? 16.092 -66.330 40.943 1.00 29.16 25 ILE B CA 1
ATOM 2069 C C . ILE B 1 37 ? 16.819 -65.405 41.941 1.00 27.85 25 ILE B C 1
ATOM 2070 O O . ILE B 1 37 ? 18.006 -65.582 42.209 1.00 29.63 25 ILE B O 1
ATOM 2075 N N . LEU B 1 38 ? 16.103 -64.392 42.406 1.00 28.77 26 LEU B N 1
ATOM 2076 C CA . LEU B 1 38 ? 16.613 -63.362 43.323 1.00 30.31 26 LEU B CA 1
ATOM 2077 C C . LEU B 1 38 ? 15.838 -63.425 44.619 1.00 34.13 26 LEU B C 1
ATOM 2078 O O . LEU B 1 38 ? 14.645 -63.752 44.631 1.00 32.07 26 LEU B O 1
ATOM 2083 N N . GLY B 1 39 ? 16.528 -63.054 45.702 1.00 36.58 27 GLY B N 1
ATOM 2084 C CA . GLY B 1 39 ? 15.904 -62.827 46.985 1.00 42.10 27 GLY B CA 1
ATOM 2085 C C . GLY B 1 39 ? 14.873 -61.722 47.150 1.00 46.85 27 GLY B C 1
ATOM 2086 O O . GLY B 1 39 ? 14.085 -61.778 48.096 1.00 52.39 27 GLY B O 1
ATOM 2087 N N . SER B 1 40 ? 14.758 -60.752 46.264 1.00 51.69 28 SER B N 1
ATOM 2088 C CA . SER B 1 40 ? 13.760 -59.681 46.527 1.00 54.07 28 SER B CA 1
ATOM 2089 C C . SER B 1 40 ? 13.452 -58.791 45.317 1.00 54.57 28 SER B C 1
ATOM 2090 O O . SER B 1 40 ? 12.626 -57.863 45.410 1.00 54.70 28 SER B O 1
ATOM 2093 N N . GLY B 1 43 ? 16.594 -54.426 43.489 1.00 63.12 31 GLY B N 1
ATOM 2094 C CA . GLY B 1 43 ? 17.413 -53.199 43.449 1.00 63.44 31 GLY B CA 1
ATOM 2095 C C . GLY B 1 43 ? 17.598 -52.587 42.060 1.00 61.81 31 GLY B C 1
ATOM 2096 O O . GLY B 1 43 ? 16.625 -52.438 41.324 1.00 60.29 31 GLY B O 1
ATOM 2097 N N . PRO B 1 44 ? 18.855 -52.233 41.692 1.00 62.16 32 PRO B N 1
ATOM 2098 C CA . PRO B 1 44 ? 19.090 -51.593 40.380 1.00 61.45 32 PRO B CA 1
ATOM 2099 C C . PRO B 1 44 ? 18.917 -52.557 39.212 1.00 59.63 32 PRO B C 1
ATOM 2100 O O . PRO B 1 44 ? 18.716 -52.127 38.069 1.00 58.75 32 PRO B O 1
ATOM 2104 N N . PHE B 1 45 ? 18.945 -53.853 39.504 1.00 58.53 33 PHE B N 1
ATOM 2105 C CA . PHE B 1 45 ? 18.899 -54.828 38.457 1.00 54.66 33 PHE B CA 1
ATOM 2106 C C . PHE B 1 45 ? 17.465 -54.962 37.949 1.00 53.95 33 PHE B C 1
ATOM 2107 O O . PHE B 1 45 ? 17.217 -54.897 36.732 1.00 55.54 33 PHE B O 1
ATOM 2115 N N . ILE B 1 46 ? 16.522 -55.143 38.868 1.00 51.31 34 ILE B N 1
ATOM 2116 C CA . ILE B 1 46 ? 15.104 -55.177 38.519 1.00 50.23 34 ILE B CA 1
ATOM 2117 C C . ILE B 1 46 ? 14.744 -53.832 37.899 1.00 48.06 34 ILE B C 1
ATOM 2118 O O . ILE B 1 46 ? 14.090 -53.767 36.868 1.00 46.55 34 ILE B O 1
ATOM 2123 N N . GLU B 1 47 ? 15.190 -52.749 38.513 1.00 48.46 35 GLU B N 1
ATOM 2124 C CA . GLU B 1 47 ? 14.904 -51.402 37.964 1.00 48.74 35 GLU B CA 1
ATOM 2125 C C . GLU B 1 47 ? 15.374 -51.246 36.521 1.00 47.60 35 GLU B C 1
ATOM 2126 O O . GLU B 1 47 ? 14.746 -50.547 35.769 1.00 49.85 35 GLU B O 1
ATOM 2128 N N . LYS B 1 48 ? 16.446 -51.933 36.133 1.00 48.12 36 LYS B N 1
ATOM 2129 C CA . LYS B 1 48 ? 16.972 -51.944 34.744 1.00 48.54 36 LYS B CA 1
ATOM 2130 C C . LYS B 1 48 ? 16.145 -52.722 33.696 1.00 47.28 36 LYS B C 1
ATOM 2131 O O . LYS B 1 48 ? 16.324 -52.512 32.508 1.00 45.32 36 LYS B O 1
ATOM 2133 N N . VAL B 1 49 ? 15.261 -53.623 34.118 1.00 45.26 37 VAL B N 1
ATOM 2134 C CA . VAL B 1 49 ? 14.502 -54.444 33.149 1.00 43.78 37 VAL B CA 1
ATOM 2135 C C . VAL B 1 49 ? 13.683 -53.591 32.179 1.00 44.43 37 VAL B C 1
ATOM 2136 O O . VAL B 1 49 ? 13.027 -52.624 32.602 1.00 47.06 37 VAL B O 1
ATOM 2140 N N . GLU B 1 50 ? 13.687 -53.975 30.895 1.00 45.00 38 GLU B N 1
ATOM 2141 C CA . GLU B 1 50 ? 13.031 -53.182 29.828 1.00 44.62 38 GLU B CA 1
ATOM 2142 C C . GLU B 1 50 ? 11.622 -53.737 29.592 1.00 44.48 38 GLU B C 1
ATOM 2143 O O . GLU B 1 50 ? 11.421 -54.965 29.586 1.00 43.87 38 GLU B O 1
ATOM 2145 N N . ASP B 1 51 ? 10.648 -52.841 29.419 1.00 43.31 39 ASP B N 1
ATOM 2146 C CA . ASP B 1 51 ? 9.259 -53.244 29.179 1.00 41.31 39 ASP B CA 1
ATOM 2147 C C . ASP B 1 51 ? 8.794 -54.285 30.215 1.00 39.22 39 ASP B C 1
ATOM 2148 O O . ASP B 1 51 ? 8.326 -55.376 29.852 1.00 37.92 39 ASP B O 1
ATOM 2153 N N . PRO B 1 52 ? 8.948 -53.966 31.505 1.00 37.27 40 PRO B N 1
ATOM 2154 C CA . PRO B 1 52 ? 8.733 -54.966 32.549 1.00 35.91 40 PRO B CA 1
ATOM 2155 C C . PRO B 1 52 ? 7.253 -55.283 32.692 1.00 37.53 40 PRO B C 1
ATOM 2156 O O . PRO B 1 52 ? 6.415 -54.347 32.728 1.00 37.33 40 PRO B O 1
ATOM 2160 N N . VAL B 1 53 ? 6.923 -56.573 32.731 1.00 34.45 41 VAL B N 1
ATOM 2161 C CA . VAL B 1 53 ? 5.587 -57.012 33.073 1.00 33.80 41 VAL B CA 1
ATOM 2162 C C . VAL B 1 53 ? 5.669 -57.758 34.419 1.00 33.58 41 VAL B C 1
ATOM 2163 O O . VAL B 1 53 ? 6.395 -58.732 34.525 1.00 31.31 41 VAL B O 1
ATOM 2167 N N . ILE B 1 54 ? 4.902 -57.307 35.403 1.00 31.59 42 ILE B N 1
ATOM 2168 C CA . ILE B 1 54 ? 4.939 -57.830 36.747 1.00 36.27 42 ILE B CA 1
ATOM 2169 C C . ILE B 1 54 ? 3.724 -58.662 37.080 1.00 34.77 42 ILE B C 1
ATOM 2170 O O . ILE B 1 54 ? 2.602 -58.253 36.842 1.00 38.73 42 ILE B O 1
ATOM 2175 N N . ILE B 1 55 ? 3.956 -59.841 37.627 1.00 35.25 43 ILE B N 1
ATOM 2176 C CA . ILE B 1 55 ? 2.869 -60.742 38.022 1.00 32.72 43 ILE B CA 1
ATOM 2177 C C . ILE B 1 55 ? 3.111 -61.155 39.462 1.00 31.03 43 ILE B C 1
ATOM 2178 O O . ILE B 1 55 ? 4.097 -61.822 39.761 1.00 32.13 43 ILE B O 1
ATOM 2183 N N . ASP B 1 56 ? 2.200 -60.798 40.357 1.00 32.23 44 ASP B N 1
ATOM 2184 C CA . ASP B 1 56 ? 2.304 -61.197 41.763 1.00 33.22 44 ASP B CA 1
ATOM 2185 C C . ASP B 1 56 ? 2.153 -62.698 41.993 1.00 30.90 44 ASP B C 1
ATOM 2186 O O . ASP B 1 56 ? 1.226 -63.345 41.465 1.00 31.18 44 ASP B O 1
ATOM 2191 N N . TYR B 1 57 ? 3.034 -63.253 42.805 1.00 30.42 45 TYR B N 1
ATOM 2192 C CA . TYR B 1 57 ? 2.957 -64.647 43.178 1.00 32.68 45 TYR B CA 1
ATOM 2193 C C . TYR B 1 57 ? 1.577 -64.997 43.754 1.00 33.70 45 TYR B C 1
ATOM 2194 O O . TYR B 1 57 ? 1.144 -66.132 43.630 1.00 33.29 45 TYR B O 1
ATOM 2203 N N . LYS B 1 58 ? 0.924 -64.031 44.415 1.00 33.82 46 LYS B N 1
ATOM 2204 C CA . LYS B 1 58 ? -0.347 -64.283 45.079 1.00 35.04 46 LYS B CA 1
ATOM 2205 C C . LYS B 1 58 ? -1.427 -64.574 44.073 1.00 34.18 46 LYS B C 1
ATOM 2206 O O . LYS B 1 58 ? -2.426 -65.142 44.425 1.00 35.69 46 LYS B O 1
ATOM 2212 N N . ASP B 1 59 ? -1.196 -64.231 42.805 1.00 32.30 47 ASP B N 1
ATOM 2213 C CA . ASP B 1 59 ? -2.195 -64.384 41.760 1.00 31.38 47 ASP B CA 1
ATOM 2214 C C . ASP B 1 59 ? -1.950 -65.592 40.886 1.00 31.25 47 ASP B C 1
ATOM 2215 O O . ASP B 1 59 ? -2.818 -65.984 40.158 1.00 28.61 47 ASP B O 1
ATOM 2220 N N . ILE B 1 60 ? -0.759 -66.160 40.959 1.00 31.03 48 ILE B N 1
ATOM 2221 C CA . ILE B 1 60 ? -0.332 -67.245 40.085 1.00 32.13 48 ILE B CA 1
ATOM 2222 C C . ILE B 1 60 ? -0.824 -68.604 40.576 1.00 32.55 48 ILE B C 1
ATOM 2223 O O . ILE B 1 60 ? -0.519 -68.997 41.698 1.00 32.70 48 ILE B O 1
ATOM 2228 N N . PRO B 1 61 ? -1.576 -69.329 39.727 1.00 34.94 49 PRO B N 1
ATOM 2229 C CA . PRO B 1 61 ? -2.091 -70.625 40.140 1.00 37.95 49 PRO B CA 1
ATOM 2230 C C . PRO B 1 61 ? -0.965 -71.521 40.646 1.00 37.43 49 PRO B C 1
ATOM 2231 O O . PRO B 1 61 ? 0.058 -71.619 39.988 1.00 38.14 49 PRO B O 1
ATOM 2235 N N . HIS B 1 62 ? -1.167 -72.078 41.843 1.00 36.52 50 HIS B N 1
ATOM 2236 C CA . HIS B 1 62 ? -0.327 -73.106 42.451 1.00 38.64 50 HIS B CA 1
ATOM 2237 C C . HIS B 1 62 ? 1.003 -72.634 42.962 1.00 39.69 50 HIS B C 1
ATOM 2238 O O . HIS B 1 62 ? 1.865 -73.458 43.289 1.00 42.16 50 HIS B O 1
ATOM 2245 N N . PHE B 1 63 ? 1.201 -71.314 43.030 1.00 41.36 51 PHE B N 1
ATOM 2246 C CA . PHE B 1 63 ? 2.402 -70.813 43.639 1.00 41.11 51 PHE B CA 1
ATOM 2247 C C . PHE B 1 63 ? 2.317 -70.962 45.134 1.00 45.02 51 PHE B C 1
ATOM 2248 O O . PHE B 1 63 ? 1.212 -71.092 45.681 1.00 47.89 51 PHE B O 1
ATOM 2256 N N . PRO B 1 64 ? 3.478 -70.941 45.802 1.00 49.53 52 PRO B N 1
ATOM 2257 C CA . PRO B 1 64 ? 3.536 -71.092 47.245 1.00 52.30 52 PRO B CA 1
ATOM 2258 C C . PRO B 1 64 ? 2.845 -69.985 48.013 1.00 52.37 52 PRO B C 1
ATOM 2259 O O . PRO B 1 64 ? 2.231 -70.287 49.032 1.00 55.93 52 PRO B O 1
ATOM 2263 N N . GLY B 1 73 ? 6.051 -61.836 46.916 1.00 35.32 61 GLY B N 1
ATOM 2264 C CA . GLY B 1 73 ? 6.954 -61.849 45.758 1.00 32.39 61 GLY B CA 1
ATOM 2265 C C . GLY B 1 73 ? 6.255 -61.636 44.438 1.00 32.18 61 GLY B C 1
ATOM 2266 O O . GLY B 1 73 ? 5.019 -61.745 44.348 1.00 32.39 61 GLY B O 1
ATOM 2267 N N . LYS B 1 74 ? 7.041 -61.459 43.377 1.00 31.13 62 LYS B N 1
ATOM 2268 C CA . LYS B 1 74 ? 6.518 -61.122 42.058 1.00 30.96 62 LYS B CA 1
ATOM 2269 C C . LYS B 1 74 ? 7.425 -61.672 40.979 1.00 31.67 62 LYS B C 1
ATOM 2270 O O . LYS B 1 74 ? 8.610 -61.632 41.161 1.00 30.79 62 LYS B O 1
ATOM 2272 N N . LEU B 1 75 ? 6.871 -62.194 39.878 1.00 30.96 63 LEU B N 1
ATOM 2273 C CA . LEU B 1 75 ? 7.643 -62.443 38.647 1.00 32.13 63 LEU B CA 1
ATOM 2274 C C . LEU B 1 75 ? 7.738 -61.149 37.883 1.00 30.34 63 LEU B C 1
ATOM 2275 O O . LEU B 1 75 ? 6.753 -60.466 37.760 1.00 33.70 63 LEU B O 1
ATOM 2280 N N . VAL B 1 76 ? 8.915 -60.834 37.365 1.00 29.44 64 VAL B N 1
ATOM 2281 C CA . VAL B 1 76 ? 9.076 -59.743 36.413 1.00 29.71 64 VAL B CA 1
ATOM 2282 C C . VAL B 1 76 ? 9.674 -60.285 35.111 1.00 30.10 64 VAL B C 1
ATOM 2283 O O . VAL B 1 76 ? 10.773 -60.902 35.103 1.00 33.05 64 VAL B O 1
ATOM 2287 N N . PHE B 1 77 ? 8.931 -60.071 34.040 1.00 30.16 65 PHE B N 1
ATOM 2288 C CA . PHE B 1 77 ? 9.308 -60.427 32.690 1.00 31.78 65 PHE B CA 1
ATOM 2289 C C . PHE B 1 77 ? 9.672 -59.143 31.969 1.00 32.70 65 PHE B C 1
ATOM 2290 O O . PHE B 1 77 ? 9.095 -58.104 32.253 1.00 32.17 65 PHE B O 1
ATOM 2298 N N . GLY B 1 78 ? 10.603 -59.241 31.031 1.00 33.63 66 GLY B N 1
ATOM 2299 C CA . GLY B 1 78 ? 11.119 -58.098 30.252 1.00 34.44 66 GLY B CA 1
ATOM 2300 C C . GLY B 1 78 ? 12.486 -58.438 29.700 1.00 34.59 66 GLY B C 1
ATOM 2301 O O . GLY B 1 78 ? 12.821 -59.604 29.592 1.00 36.65 66 GLY B O 1
ATOM 2302 N N . ARG B 1 79 ? 13.291 -57.440 29.378 1.00 36.85 67 ARG B N 1
ATOM 2303 C CA . ARG B 1 79 ? 14.570 -57.695 28.709 1.00 36.67 67 ARG B CA 1
ATOM 2304 C C . ARG B 1 79 ? 15.697 -57.016 29.409 1.00 35.56 67 ARG B C 1
ATOM 2305 O O . ARG B 1 79 ? 15.550 -55.909 29.937 1.00 37.00 67 ARG B O 1
ATOM 2313 N N . ILE B 1 80 ? 16.820 -57.722 29.442 1.00 35.78 68 ILE B N 1
ATOM 2314 C CA . ILE B 1 80 ? 18.062 -57.295 30.068 1.00 36.28 68 ILE B CA 1
ATOM 2315 C C . ILE B 1 80 ? 19.061 -57.438 28.920 1.00 38.20 68 ILE B C 1
ATOM 2316 O O . ILE B 1 80 ? 19.190 -58.520 28.311 1.00 34.63 68 ILE B O 1
ATOM 2321 N N . SER B 1 81 ? 19.714 -56.322 28.588 1.00 38.93 69 SER B N 1
ATOM 2322 C CA . SER B 1 81 ? 20.552 -56.246 27.423 1.00 40.30 69 SER B CA 1
ATOM 2323 C C . SER B 1 81 ? 19.901 -56.904 26.218 1.00 41.24 69 SER B C 1
ATOM 2324 O O . SER B 1 81 ? 20.483 -57.793 25.586 1.00 42.40 69 SER B O 1
ATOM 2327 N N . ASP B 1 82 ? 18.667 -56.495 25.947 1.00 42.93 70 ASP B N 1
ATOM 2328 C CA . ASP B 1 82 ? 17.891 -56.960 24.785 1.00 46.24 70 ASP B CA 1
ATOM 2329 C C . ASP B 1 82 ? 17.435 -58.428 24.832 1.00 46.01 70 ASP B C 1
ATOM 2330 O O . ASP B 1 82 ? 16.699 -58.880 23.960 1.00 47.80 70 ASP B O 1
ATOM 2335 N N . LYS B 1 83 ? 17.832 -59.161 25.866 1.00 42.06 71 LYS B N 1
ATOM 2336 C CA . LYS B 1 83 ? 17.575 -60.571 25.929 1.00 40.22 71 LYS B CA 1
ATOM 2337 C C . LYS B 1 83 ? 16.333 -60.715 26.818 1.00 38.88 71 LYS B C 1
ATOM 2338 O O . LYS B 1 83 ? 16.259 -60.082 27.875 1.00 36.22 71 LYS B O 1
ATOM 2342 N N . PRO B 1 84 ? 15.329 -61.511 26.377 1.00 36.54 72 PRO B N 1
ATOM 2343 C CA . PRO B 1 84 ? 14.167 -61.677 27.224 1.00 36.03 72 PRO B CA 1
ATOM 2344 C C . PRO B 1 84 ? 14.424 -62.629 28.391 1.00 33.74 72 PRO B C 1
ATOM 2345 O O . PRO B 1 84 ? 14.940 -63.743 28.222 1.00 35.63 72 PRO B O 1
ATOM 2349 N N . VAL B 1 85 ? 13.998 -62.186 29.565 1.00 33.60 73 VAL B N 1
ATOM 2350 C CA . VAL B 1 85 ? 14.235 -62.883 30.847 1.00 33.58 73 VAL B CA 1
ATOM 2351 C C . VAL B 1 85 ? 12.995 -62.948 31.735 1.00 32.69 73 VAL B C 1
ATOM 2352 O O . VAL B 1 85 ? 12.084 -62.124 31.641 1.00 35.92 73 VAL B O 1
ATOM 2356 N N . MET B 1 86 ? 12.988 -63.957 32.594 1.00 33.48 74 MET B N 1
ATOM 2357 C CA . MET B 1 86 ? 11.969 -64.113 33.633 1.00 31.73 74 MET B CA 1
ATOM 2358 C C . MET B 1 86 ? 12.665 -64.061 34.989 1.00 31.02 74 MET B C 1
ATOM 2359 O O . MET B 1 86 ? 13.452 -64.942 35.346 1.00 30.59 74 MET B O 1
ATOM 2364 N N . ILE B 1 87 ? 12.286 -63.089 35.798 1.00 29.02 75 ILE B N 1
ATOM 2365 C CA . ILE B 1 87 ? 12.879 -62.890 37.076 1.00 27.85 75 ILE B CA 1
ATOM 2366 C C . ILE B 1 87 ? 11.909 -63.271 38.185 1.00 28.33 75 ILE B C 1
ATOM 2367 O O . ILE B 1 87 ? 10.815 -62.808 38.188 1.00 26.78 75 ILE B O 1
ATOM 2372 N N . MET B 1 88 ? 12.368 -64.092 39.148 1.00 26.97 76 MET B N 1
ATOM 2373 C CA . MET B 1 88 ? 11.755 -64.252 40.459 1.00 30.93 76 MET B CA 1
ATOM 2374 C C . MET B 1 88 ? 12.305 -63.250 41.449 1.00 29.05 76 MET B C 1
ATOM 2375 O O . MET B 1 88 ? 13.446 -63.396 41.871 1.00 30.95 76 MET B O 1
ATOM 2380 N N . ALA B 1 89 ? 11.503 -62.200 41.700 1.00 32.38 77 ALA B N 1
ATOM 2381 C CA . ALA B 1 89 ? 11.779 -61.164 42.677 1.00 32.77 77 ALA B CA 1
ATOM 2382 C C . ALA B 1 89 ? 11.162 -61.666 43.984 1.00 33.08 77 ALA B C 1
ATOM 2383 O O . ALA B 1 89 ? 10.021 -61.381 44.328 1.00 29.88 77 ALA B O 1
ATOM 2385 N N . GLY B 1 90 ? 11.962 -62.416 44.730 1.00 33.42 78 GLY B N 1
ATOM 2386 C CA . GLY B 1 90 ? 11.464 -63.202 45.858 1.00 31.70 78 GLY B CA 1
ATOM 2387 C C . GLY B 1 90 ? 11.600 -64.672 45.506 1.00 31.79 78 GLY B C 1
ATOM 2388 O O . GLY B 1 90 ? 11.477 -65.102 44.341 1.00 36.26 78 GLY B O 1
ATOM 2389 N N . ARG B 1 91 ? 12.004 -65.452 46.475 1.00 33.26 79 ARG B N 1
ATOM 2390 C CA . ARG B 1 91 ? 12.178 -66.894 46.268 1.00 33.82 79 ARG B CA 1
ATOM 2391 C C . ARG B 1 91 ? 11.695 -67.624 47.512 1.00 35.69 79 ARG B C 1
ATOM 2392 O O . ARG B 1 91 ? 11.222 -66.996 48.479 1.00 38.28 79 ARG B O 1
ATOM 2400 N N . PHE B 1 92 ? 11.775 -68.941 47.486 1.00 35.13 80 PHE B N 1
ATOM 2401 C CA . PHE B 1 92 ? 11.286 -69.758 48.609 1.00 35.21 80 PHE B CA 1
ATOM 2402 C C . PHE B 1 92 ? 12.386 -70.605 49.272 1.00 34.69 80 PHE B C 1
ATOM 2403 O O . PHE B 1 92 ? 13.319 -71.067 48.600 1.00 32.10 80 PHE B O 1
ATOM 2411 N N . HIS B 1 93 ? 12.236 -70.808 50.589 1.00 32.41 81 HIS B N 1
ATOM 2412 C CA . HIS B 1 93 ? 13.199 -71.496 51.434 1.00 34.24 81 HIS B CA 1
ATOM 2413 C C . HIS B 1 93 ? 12.502 -72.576 52.214 1.00 32.04 81 HIS B C 1
ATOM 2414 O O . HIS B 1 93 ? 11.370 -72.383 52.658 1.00 32.91 81 HIS B O 1
ATOM 2421 N N . LEU B 1 94 ? 13.181 -73.697 52.398 1.00 29.73 82 LEU B N 1
ATOM 2422 C CA . LEU B 1 94 ? 12.627 -74.779 53.223 1.00 29.21 82 LEU B CA 1
ATOM 2423 C C . LEU B 1 94 ? 12.444 -74.338 54.685 1.00 29.91 82 LEU B C 1
ATOM 2424 O O . LEU B 1 94 ? 11.509 -74.825 55.308 1.00 27.73 82 LEU B O 1
ATOM 2429 N N . TYR B 1 95 ? 13.267 -73.402 55.209 1.00 29.29 83 TYR B N 1
ATOM 2430 C CA . TYR B 1 95 ? 13.055 -72.927 56.606 1.00 31.00 83 TYR B CA 1
ATOM 2431 C C . TYR B 1 95 ? 11.692 -72.257 56.820 1.00 31.11 83 TYR B C 1
ATOM 2432 O O . TYR B 1 95 ? 11.183 -72.200 57.977 1.00 31.04 83 TYR B O 1
ATOM 2441 N N . GLU B 1 96 ? 11.072 -71.798 55.736 1.00 31.75 84 GLU B N 1
ATOM 2442 C CA . GLU B 1 96 ? 9.729 -71.162 55.826 1.00 34.52 84 GLU B CA 1
ATOM 2443 C C . GLU B 1 96 ? 8.636 -72.183 56.089 1.00 31.60 84 GLU B C 1
ATOM 2444 O O . GLU B 1 96 ? 7.559 -71.815 56.528 1.00 33.33 84 GLU B O 1
ATOM 2450 N N . GLY B 1 97 ? 8.933 -73.464 55.876 1.00 31.01 85 GLY B N 1
ATOM 2451 C CA . GLY B 1 97 ? 7.944 -74.540 56.014 1.00 30.37 85 GLY B CA 1
ATOM 2452 C C . GLY B 1 97 ? 7.458 -75.139 54.713 1.00 33.61 85 GLY B C 1
ATOM 2453 O O . GLY B 1 97 ? 6.669 -76.090 54.731 1.00 35.61 85 GLY B O 1
ATOM 2454 N N . HIS B 1 98 ? 7.928 -74.614 53.583 1.00 32.96 86 HIS B N 1
ATOM 2455 C CA . HIS B 1 98 ? 7.562 -75.138 52.284 1.00 32.68 86 HIS B CA 1
ATOM 2456 C C . HIS B 1 98 ? 8.026 -76.561 52.071 1.00 35.77 86 HIS B C 1
ATOM 2457 O O . HIS B 1 98 ? 9.171 -76.895 52.400 1.00 34.75 86 HIS B O 1
ATOM 2464 N N . ASP B 1 99 ? 7.143 -77.381 51.509 1.00 35.83 87 ASP B N 1
ATOM 2465 C CA . ASP B 1 99 ? 7.550 -78.658 50.916 1.00 38.96 87 ASP B CA 1
ATOM 2466 C C . ASP B 1 99 ? 8.622 -78.398 49.837 1.00 37.68 87 ASP B C 1
ATOM 2467 O O . ASP B 1 99 ? 8.542 -77.407 49.113 1.00 36.75 87 ASP B O 1
ATOM 2472 N N . PRO B 1 100 ? 9.663 -79.258 49.757 1.00 37.55 88 PRO B N 1
ATOM 2473 C CA . PRO B 1 100 ? 10.638 -79.177 48.683 1.00 35.24 88 PRO B CA 1
ATOM 2474 C C . PRO B 1 100 ? 10.091 -79.070 47.262 1.00 35.32 88 PRO B C 1
ATOM 2475 O O . PRO B 1 100 ? 10.650 -78.316 46.441 1.00 33.68 88 PRO B O 1
ATOM 2479 N N . ALA B 1 101 ? 9.034 -79.830 46.954 1.00 34.03 89 ALA B N 1
ATOM 2480 C CA . ALA B 1 101 ? 8.392 -79.771 45.631 1.00 34.15 89 ALA B CA 1
ATOM 2481 C C . ALA B 1 101 ? 7.761 -78.409 45.366 1.00 33.77 89 ALA B C 1
ATOM 2482 O O . ALA B 1 101 ? 7.798 -77.924 44.248 1.00 35.85 89 ALA B O 1
ATOM 2484 N N . THR B 1 102 ? 7.240 -77.755 46.402 1.00 36.41 90 THR B N 1
ATOM 2485 C CA . THR B 1 102 ? 6.712 -76.412 46.259 1.00 37.45 90 THR B CA 1
ATOM 2486 C C . THR B 1 102 ? 7.825 -75.415 45.911 1.00 36.27 90 THR B C 1
ATOM 2487 O O . THR B 1 102 ? 7.661 -74.582 45.000 1.00 38.54 90 THR B O 1
ATOM 2491 N N . VAL B 1 103 ? 8.957 -75.491 46.623 1.00 39.54 91 VAL B N 1
ATOM 2492 C CA . VAL B 1 103 ? 10.131 -74.607 46.339 1.00 37.24 91 VAL B CA 1
ATOM 2493 C C . VAL B 1 103 ? 10.560 -74.766 44.837 1.00 35.94 91 VAL B C 1
ATOM 2494 O O . VAL B 1 103 ? 10.892 -73.796 44.135 1.00 34.27 91 VAL B O 1
ATOM 2498 N N . ALA B 1 104 ? 10.472 -75.996 44.334 1.00 34.76 92 ALA B N 1
ATOM 2499 C CA . ALA B 1 104 ? 10.877 -76.313 42.994 1.00 37.67 92 ALA B CA 1
ATOM 2500 C C . ALA B 1 104 ? 9.892 -75.942 41.862 1.00 39.22 92 ALA B C 1
ATOM 2501 O O . ALA B 1 104 ? 10.316 -75.794 40.719 1.00 39.33 92 ALA B O 1
ATOM 2503 N N . PHE B 1 105 ? 8.591 -75.833 42.173 1.00 37.67 93 PHE B N 1
ATOM 2504 C CA . PHE B 1 105 ? 7.547 -75.645 41.183 1.00 36.60 93 PHE B CA 1
ATOM 2505 C C . PHE B 1 105 ? 7.767 -74.457 40.198 1.00 32.54 93 PHE B C 1
ATOM 2506 O O . PHE B 1 105 ? 7.565 -74.603 38.976 1.00 32.90 93 PHE B O 1
ATOM 2514 N N . PRO B 1 106 ? 8.174 -73.282 40.715 1.00 33.53 94 PRO B N 1
ATOM 2515 C CA . PRO B 1 106 ? 8.429 -72.137 39.816 1.00 30.51 94 PRO B CA 1
ATOM 2516 C C . PRO B 1 106 ? 9.461 -72.464 38.750 1.00 31.31 94 PRO B C 1
ATOM 2517 O O . PRO B 1 106 ? 9.448 -71.926 37.660 1.00 30.19 94 PRO B O 1
ATOM 2521 N N . VAL B 1 107 ? 10.384 -73.345 39.063 1.00 32.57 95 VAL B N 1
ATOM 2522 C CA . VAL B 1 107 ? 11.427 -73.705 38.096 1.00 32.55 95 VAL B CA 1
ATOM 2523 C C . VAL B 1 107 ? 10.821 -74.557 36.974 1.00 33.09 95 VAL B C 1
ATOM 2524 O O . VAL B 1 107 ? 11.068 -74.353 35.778 1.00 33.92 95 VAL B O 1
ATOM 2528 N N . TYR B 1 108 ? 10.014 -75.520 37.347 1.00 32.41 96 TYR B N 1
ATOM 2529 C CA . TYR B 1 108 ? 9.308 -76.276 36.309 1.00 34.41 96 TYR B CA 1
ATOM 2530 C C . TYR B 1 108 ? 8.449 -75.371 35.434 1.00 33.63 96 TYR B C 1
ATOM 2531 O O . TYR B 1 108 ? 8.524 -75.439 34.239 1.00 33.66 96 TYR B O 1
ATOM 2540 N N . LEU B 1 109 ? 7.721 -74.456 36.068 1.00 33.99 97 LEU B N 1
ATOM 2541 C CA . LEU B 1 109 ? 6.913 -73.477 35.373 1.00 32.65 97 LEU B CA 1
ATOM 2542 C C . LEU B 1 109 ? 7.741 -72.679 34.364 1.00 33.48 97 LEU B C 1
ATOM 2543 O O . LEU B 1 109 ? 7.302 -72.532 33.244 1.00 34.74 97 LEU B O 1
ATOM 2548 N N . ALA B 1 110 ? 8.907 -72.169 34.791 1.00 30.16 98 ALA B N 1
ATOM 2549 C CA . ALA B 1 110 ? 9.869 -71.513 33.916 1.00 31.82 98 ALA B CA 1
ATOM 2550 C C . ALA B 1 110 ? 10.265 -72.354 32.727 1.00 33.00 98 ALA B C 1
ATOM 2551 O O . ALA B 1 110 ? 10.322 -71.827 31.626 1.00 31.98 98 ALA B O 1
ATOM 2553 N N . LYS B 1 111 ? 10.589 -73.637 32.960 1.00 30.77 99 LYS B N 1
ATOM 2554 C CA . LYS B 1 111 ? 10.907 -74.526 31.849 1.00 33.46 99 LYS B CA 1
ATOM 2555 C C . LYS B 1 111 ? 9.857 -74.452 30.776 1.00 33.39 99 LYS B C 1
ATOM 2556 O O . LYS B 1 111 ? 10.173 -74.175 29.653 1.00 35.35 99 LYS B O 1
ATOM 2562 N N . TYR B 1 112 ? 8.597 -74.653 31.156 1.00 34.44 100 TYR B N 1
ATOM 2563 C CA . TYR B 1 112 ? 7.481 -74.738 30.207 1.00 36.41 100 TYR B CA 1
ATOM 2564 C C . TYR B 1 112 ? 7.035 -73.417 29.606 1.00 36.31 100 TYR B C 1
ATOM 2565 O O . TYR B 1 112 ? 6.371 -73.411 28.597 1.00 35.77 100 TYR B O 1
ATOM 2574 N N . VAL B 1 113 ? 7.395 -72.320 30.248 1.00 36.44 101 VAL B N 1
ATOM 2575 C CA . VAL B 1 113 ? 7.235 -70.990 29.691 1.00 40.06 101 VAL B CA 1
ATOM 2576 C C . VAL B 1 113 ? 8.305 -70.801 28.626 1.00 40.00 101 VAL B C 1
ATOM 2577 O O . VAL B 1 113 ? 8.202 -69.940 27.757 1.00 40.93 101 VAL B O 1
ATOM 2581 N N . GLY B 1 114 ? 9.357 -71.615 28.716 1.00 40.01 102 GLY B N 1
ATOM 2582 C CA . GLY B 1 114 ? 10.329 -71.727 27.650 1.00 37.43 102 GLY B CA 1
ATOM 2583 C C . GLY B 1 114 ? 11.764 -71.421 28.015 1.00 35.02 102 GLY B C 1
ATOM 2584 O O . GLY B 1 114 ? 12.595 -71.390 27.123 1.00 32.23 102 GLY B O 1
ATOM 2585 N N . VAL B 1 115 ? 12.094 -71.233 29.283 1.00 34.73 103 VAL B N 1
ATOM 2586 C CA . VAL B 1 115 ? 13.512 -70.879 29.583 1.00 35.15 103 VAL B CA 1
ATOM 2587 C C . VAL B 1 115 ? 14.447 -72.050 29.345 1.00 31.90 103 VAL B C 1
ATOM 2588 O O . VAL B 1 115 ? 14.028 -73.190 29.374 1.00 32.67 103 VAL B O 1
ATOM 2592 N N . LYS B 1 116 ? 15.71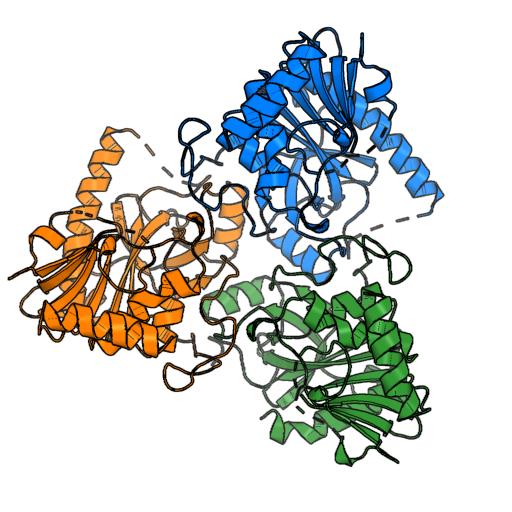0 -71.737 29.073 1.00 33.40 104 LYS B N 1
ATOM 2593 C CA . LYS B 1 116 ? 16.725 -72.747 28.761 1.00 31.51 104 LYS B CA 1
ATOM 2594 C C . LYS B 1 116 ? 17.799 -72.781 29.822 1.00 32.39 104 LYS B C 1
ATOM 2595 O O . LYS B 1 116 ? 18.507 -73.777 29.970 1.00 28.97 104 LYS B O 1
ATOM 2597 N N . GLY B 1 117 ? 17.877 -71.707 30.598 1.00 33.42 105 GLY B N 1
ATOM 2598 C CA . GLY B 1 117 ? 18.914 -71.532 31.600 1.00 33.30 105 GLY B CA 1
ATOM 2599 C C . GLY B 1 117 ? 18.354 -70.863 32.839 1.00 32.76 105 GLY B C 1
ATOM 2600 O O . GLY B 1 117 ? 17.339 -70.134 32.787 1.00 29.59 105 GLY B O 1
ATOM 2601 N N . VAL B 1 118 ? 18.993 -71.147 33.960 1.00 29.99 106 VAL B N 1
ATOM 2602 C CA . VAL B 1 118 ? 18.676 -70.520 35.238 1.00 31.89 106 VAL B CA 1
ATOM 2603 C C . VAL B 1 118 ? 19.915 -69.911 35.866 1.00 29.46 106 VAL B C 1
ATOM 2604 O O . VAL B 1 118 ? 20.944 -70.567 35.971 1.00 29.62 106 VAL B O 1
ATOM 2608 N N . VAL B 1 119 ? 19.793 -68.673 36.299 1.00 30.80 107 VAL B N 1
ATOM 2609 C CA . VAL B 1 119 ? 20.784 -68.046 37.182 1.00 30.63 107 VAL B CA 1
ATOM 2610 C C . VAL B 1 119 ? 20.172 -68.033 38.597 1.00 30.41 107 VAL B C 1
ATOM 2611 O O . VAL B 1 119 ? 19.146 -67.380 38.825 1.00 29.44 107 VAL B O 1
ATOM 2615 N N . VAL B 1 120 ? 20.757 -68.809 39.514 1.00 30.19 108 VAL B N 1
ATOM 2616 C CA . VAL B 1 120 ? 20.313 -68.816 40.913 1.00 30.23 108 VAL B CA 1
ATOM 2617 C C . VAL B 1 120 ? 21.251 -67.890 41.698 1.00 31.78 108 VAL B C 1
ATOM 2618 O O . VAL B 1 120 ? 22.480 -68.096 41.710 1.00 32.22 108 VAL B O 1
ATOM 2622 N N . THR B 1 121 ? 20.724 -66.857 42.332 1.00 30.53 109 THR B N 1
ATOM 2623 C CA . THR B 1 121 ? 21.556 -66.096 43.259 1.00 33.78 109 THR B CA 1
ATOM 2624 C C . THR B 1 121 ? 21.271 -66.621 44.673 1.00 33.04 109 THR B C 1
ATOM 2625 O O . THR B 1 121 ? 20.243 -67.224 44.906 1.00 29.92 109 THR B O 1
ATOM 2629 N N . ASN B 1 122 ? 22.172 -66.356 45.611 1.00 30.02 110 ASN B N 1
ATOM 2630 C CA . ASN B 1 122 ? 21.894 -66.542 47.009 1.00 29.08 110 ASN B CA 1
ATOM 2631 C C . ASN B 1 122 ? 22.717 -65.599 47.867 1.00 29.33 110 ASN B C 1
ATOM 2632 O O . ASN B 1 122 ? 23.652 -64.974 47.378 1.00 28.04 110 ASN B O 1
ATOM 2637 N N . ALA B 1 123 ? 22.306 -65.493 49.139 1.00 29.87 111 ALA B N 1
ATOM 2638 C CA . ALA B 1 123 ? 23.104 -64.916 50.226 1.00 33.08 111 ALA B CA 1
ATOM 2639 C C . ALA B 1 123 ? 23.840 -66.020 50.989 1.00 31.06 111 ALA B C 1
ATOM 2640 O O . ALA B 1 123 ? 23.240 -67.001 51.397 1.00 32.79 111 ALA B O 1
ATOM 2642 N N . ALA B 1 124 ? 25.132 -65.839 51.218 1.00 30.06 112 ALA B N 1
ATOM 2643 C CA . ALA B 1 124 ? 25.916 -66.891 51.867 1.00 30.24 112 ALA B CA 1
ATOM 2644 C C . ALA B 1 124 ? 26.923 -66.365 52.898 1.00 28.65 112 ALA B C 1
ATOM 2645 O O . ALA B 1 124 ? 27.399 -65.207 52.814 1.00 28.82 112 ALA B O 1
ATOM 2647 N N . GLY B 1 125 ? 27.217 -67.220 53.882 1.00 28.91 113 GLY B N 1
ATOM 2648 C CA . GLY B 1 125 ? 28.295 -67.012 54.785 1.00 27.29 113 GLY B CA 1
ATOM 2649 C C . GLY B 1 125 ? 29.561 -67.571 54.231 1.00 27.44 113 GLY B C 1
ATOM 2650 O O . GLY B 1 125 ? 29.579 -68.696 53.742 1.00 29.14 113 GLY B O 1
ATOM 2651 N N . ALA B 1 126 ? 30.638 -66.804 54.301 1.00 30.97 114 ALA B N 1
ATOM 2652 C CA . ALA B 1 126 ? 31.942 -67.256 53.777 1.00 30.27 114 ALA B CA 1
ATOM 2653 C C . ALA B 1 126 ? 32.690 -68.122 54.788 1.00 30.05 114 ALA B C 1
ATOM 2654 O O . ALA B 1 126 ? 32.976 -67.707 55.902 1.00 31.82 114 ALA B O 1
ATOM 2656 N N . ILE B 1 127 ? 32.949 -69.356 54.396 1.00 30.59 115 ILE B N 1
ATOM 2657 C CA . ILE B 1 127 ? 33.700 -70.287 55.183 1.00 30.07 115 ILE B CA 1
ATOM 2658 C C . ILE B 1 127 ? 35.163 -70.122 54.749 1.00 32.72 115 ILE B C 1
ATOM 2659 O O . ILE B 1 127 ? 36.067 -70.193 55.565 1.00 31.62 115 ILE B O 1
ATOM 2664 N N . ASN B 1 128 ? 35.389 -69.876 53.458 1.00 30.66 116 ASN B N 1
ATOM 2665 C CA . ASN B 1 128 ? 36.726 -69.647 52.968 1.00 31.46 116 ASN B CA 1
ATOM 2666 C C . ASN B 1 128 ? 37.199 -68.250 53.421 1.00 31.20 116 ASN B C 1
ATOM 2667 O O . ASN B 1 128 ? 36.620 -67.260 53.038 1.00 31.60 116 ASN B O 1
ATOM 2672 N N . PRO B 1 129 ? 38.268 -68.176 54.237 1.00 34.28 117 PRO B N 1
ATOM 2673 C CA . PRO B 1 129 ? 38.647 -66.871 54.845 1.00 36.31 117 PRO B CA 1
ATOM 2674 C C . PRO B 1 129 ? 39.222 -65.859 53.855 1.00 37.52 117 PRO B C 1
ATOM 2675 O O . PRO B 1 129 ? 39.405 -64.709 54.239 1.00 38.72 117 PRO B O 1
ATOM 2679 N N . GLU B 1 130 ? 39.490 -66.292 52.615 1.00 35.53 118 GLU B N 1
ATOM 2680 C CA . GLU B 1 130 ? 39.822 -65.399 51.506 1.00 38.08 118 GLU B CA 1
ATOM 2681 C C . GLU B 1 130 ? 38.616 -64.696 50.904 1.00 36.17 118 GLU B C 1
ATOM 2682 O O . GLU B 1 130 ? 38.780 -63.757 50.146 1.00 39.52 118 GLU B O 1
ATOM 2688 N N . PHE B 1 131 ? 37.405 -65.168 51.169 1.00 35.02 119 PHE B N 1
ATOM 2689 C CA . PHE B 1 131 ? 36.243 -64.429 50.712 1.00 35.86 119 PHE B CA 1
ATOM 2690 C C . PHE B 1 131 ? 35.905 -63.326 51.693 1.00 38.46 119 PHE B C 1
ATOM 2691 O O . PHE B 1 131 ? 35.987 -63.506 52.911 1.00 40.81 119 PHE B O 1
ATOM 2699 N N . LYS B 1 132 ? 35.500 -62.184 51.162 1.00 37.19 120 LYS B N 1
ATOM 2700 C CA . LYS B 1 132 ? 35.141 -61.050 51.995 1.00 36.40 120 LYS B CA 1
ATOM 2701 C C . LYS B 1 132 ? 33.632 -60.691 51.786 1.00 34.81 120 LYS B C 1
ATOM 2702 O O . LYS B 1 132 ? 33.088 -60.873 50.682 1.00 34.94 120 LYS B O 1
ATOM 2704 N N . PRO B 1 133 ? 32.947 -60.224 52.864 1.00 31.47 121 PRO B N 1
ATOM 2705 C CA . PRO B 1 133 ? 31.585 -59.770 52.751 1.00 30.78 121 PRO B CA 1
ATOM 2706 C C . PRO B 1 133 ? 31.446 -58.709 51.654 1.00 31.24 121 PRO B C 1
ATOM 2707 O O . PRO B 1 133 ? 32.326 -57.848 51.496 1.00 29.10 121 PRO B O 1
ATOM 2711 N N . GLY B 1 134 ? 30.398 -58.837 50.837 1.00 32.69 122 GLY B N 1
ATOM 2712 C CA . GLY B 1 134 ? 30.198 -57.934 49.709 1.00 33.71 122 GLY B CA 1
ATOM 2713 C C . GLY B 1 134 ? 30.659 -58.479 48.361 1.00 35.04 122 GLY B C 1
ATOM 2714 O O . GLY B 1 134 ? 30.251 -57.974 47.323 1.00 32.69 122 GLY B O 1
ATOM 2715 N N . GLU B 1 135 ? 31.498 -59.508 48.393 1.00 35.61 123 GLU B N 1
ATOM 2716 C CA . GLU B 1 135 ? 31.949 -60.186 47.178 1.00 37.63 123 GLU B CA 1
ATOM 2717 C C . GLU B 1 135 ? 30.899 -61.115 46.583 1.00 36.43 123 GLU B C 1
ATOM 2718 O O . GLU B 1 135 ? 30.046 -61.697 47.293 1.00 33.46 123 GLU B O 1
ATOM 2724 N N . ILE B 1 136 ? 31.008 -61.248 45.259 1.00 34.99 124 ILE B N 1
ATOM 2725 C CA . ILE B 1 136 ? 30.270 -62.196 44.464 1.00 32.91 124 ILE B CA 1
ATOM 2726 C C . ILE B 1 136 ? 31.213 -63.343 44.062 1.00 30.97 124 ILE B C 1
ATOM 2727 O O . ILE B 1 136 ? 32.277 -63.132 43.503 1.00 32.67 124 ILE B O 1
ATOM 2732 N N . ILE B 1 137 ? 30.762 -64.553 44.329 1.00 28.54 125 ILE B N 1
ATOM 2733 C CA . ILE B 1 137 ? 31.513 -65.752 44.082 1.00 27.94 125 ILE B CA 1
ATOM 2734 C C . ILE B 1 137 ? 30.757 -66.588 43.091 1.00 28.31 125 ILE B C 1
ATOM 2735 O O . ILE B 1 137 ? 29.549 -66.714 43.166 1.00 29.93 125 ILE B O 1
ATOM 2740 N N . LEU B 1 138 ? 31.471 -67.137 42.129 1.00 29.82 126 LEU B N 1
ATOM 2741 C CA . LEU B 1 138 ? 30.896 -68.051 41.173 1.00 31.43 126 LEU B CA 1
ATOM 2742 C C . LEU B 1 138 ? 30.894 -69.414 41.836 1.00 27.91 126 LEU B C 1
ATOM 2743 O O . LEU B 1 138 ? 31.922 -69.924 42.172 1.00 32.75 126 LEU B O 1
ATOM 2748 N N . VAL B 1 139 ? 29.730 -69.979 42.054 1.00 26.06 127 VAL B N 1
ATOM 2749 C CA . VAL B 1 139 ? 29.653 -71.292 42.725 1.00 24.36 127 VAL B CA 1
ATOM 2750 C C . VAL B 1 139 ? 29.927 -72.358 41.680 1.00 27.41 127 VAL B C 1
ATOM 2751 O O . VAL B 1 139 ? 29.243 -72.433 40.668 1.00 32.52 127 VAL B O 1
ATOM 2755 N N . ARG B 1 140 ? 30.948 -73.167 41.918 1.00 30.67 128 ARG B N 1
ATOM 2756 C CA . ARG B 1 140 ? 31.355 -74.205 40.992 1.00 32.27 128 ARG B CA 1
ATOM 2757 C C . ARG B 1 140 ? 30.669 -75.559 41.216 1.00 31.88 128 ARG B C 1
ATOM 2758 O O . ARG B 1 140 ? 30.555 -76.345 40.282 1.00 28.52 128 ARG B O 1
ATOM 2766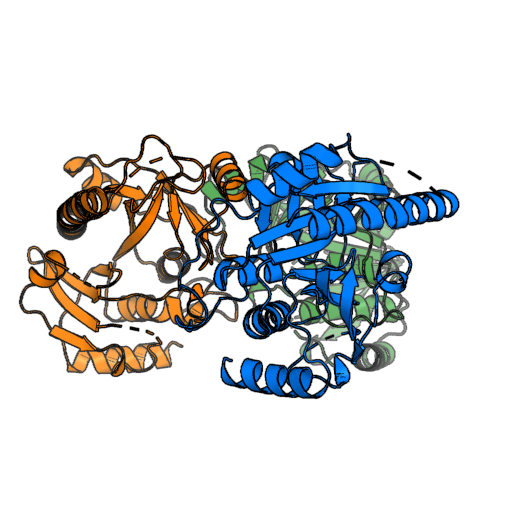 N N . ASP B 1 141 ? 30.275 -75.842 42.470 1.00 30.70 129 ASP B N 1
ATOM 2767 C CA . ASP B 1 141 ? 29.581 -77.066 42.795 1.00 31.52 129 ASP B CA 1
ATOM 2768 C C . ASP B 1 141 ? 28.822 -76.908 44.116 1.00 34.45 129 ASP B C 1
ATOM 2769 O O . ASP B 1 141 ? 29.077 -75.967 44.872 1.00 35.76 129 ASP B O 1
ATOM 2774 N N . ILE B 1 142 ? 27.842 -77.794 44.349 1.00 34.78 130 ILE B N 1
ATOM 2775 C CA . ILE B 1 142 ? 26.976 -77.717 45.521 1.00 32.11 130 ILE B CA 1
ATOM 2776 C C . ILE B 1 142 ? 27.049 -79.003 46.334 1.00 28.87 130 ILE B C 1
ATOM 2777 O O . ILE B 1 142 ? 27.209 -80.076 45.790 1.00 26.83 130 ILE B O 1
ATOM 2782 N N . ILE B 1 143 ? 26.933 -78.850 47.652 1.00 28.15 131 ILE B N 1
ATOM 2783 C CA . ILE B 1 143 ? 26.730 -79.979 48.572 1.00 26.47 131 ILE B CA 1
ATOM 2784 C C . ILE B 1 143 ? 25.322 -79.789 49.238 1.00 28.76 131 ILE B C 1
ATOM 2785 O O . ILE B 1 143 ? 24.959 -78.723 49.775 1.00 27.05 131 ILE B O 1
ATOM 2790 N N . ASN B 1 144 ? 24.492 -80.815 49.127 1.00 29.19 132 ASN B N 1
ATOM 2791 C CA . ASN B 1 144 ? 23.193 -80.787 49.770 1.00 28.99 132 ASN B CA 1
ATOM 2792 C C . ASN B 1 144 ? 23.281 -81.361 51.179 1.00 25.55 132 ASN B C 1
ATOM 2793 O O . ASN B 1 144 ? 23.290 -82.582 51.357 1.00 27.67 132 ASN B O 1
ATOM 2798 N N . PHE B 1 145 ? 23.247 -80.474 52.162 1.00 23.73 133 PHE B N 1
ATOM 2799 C CA . PHE B 1 145 ? 23.137 -80.826 53.580 1.00 24.94 133 PHE B CA 1
ATOM 2800 C C . PHE B 1 145 ? 21.787 -80.418 54.145 1.00 27.20 133 PHE B C 1
ATOM 2801 O O . PHE B 1 145 ? 21.626 -80.171 55.331 1.00 28.97 133 PHE B O 1
ATOM 2809 N N . MET B 1 146 ? 20.801 -80.385 53.287 1.00 29.82 134 MET B N 1
ATOM 2810 C CA . MET B 1 146 ? 19.431 -80.164 53.735 1.00 31.13 134 MET B CA 1
ATOM 2811 C C . MET B 1 146 ? 18.754 -81.515 53.954 1.00 34.00 134 MET B C 1
ATOM 2812 O O . MET B 1 146 ? 17.867 -81.659 54.824 1.00 34.86 134 MET B O 1
ATOM 2817 N N . PHE B 1 147 ? 19.166 -82.511 53.176 1.00 31.44 135 PHE B N 1
ATOM 2818 C CA . PHE B 1 147 ? 18.637 -83.880 53.301 1.00 31.83 135 PHE B CA 1
ATOM 2819 C C . PHE B 1 147 ? 17.153 -83.943 53.056 1.00 31.80 135 PHE B C 1
ATOM 2820 O O . PHE B 1 147 ? 16.390 -84.666 53.709 1.00 29.17 135 PHE B O 1
ATOM 2828 N N . ARG B 1 148 ? 16.782 -83.099 52.109 1.00 30.74 136 ARG B N 1
ATOM 2829 C CA . ARG B 1 148 ? 15.489 -83.035 51.531 1.00 32.37 136 ARG B CA 1
ATOM 2830 C C . ARG B 1 148 ? 15.775 -82.976 50.014 1.00 34.06 136 ARG B C 1
ATOM 2831 O O . ARG B 1 148 ? 16.851 -82.537 49.595 1.00 30.67 136 ARG B O 1
ATOM 2839 N N . ASN B 1 149 ? 14.841 -83.458 49.212 1.00 32.96 137 ASN B N 1
ATOM 2840 C CA . ASN B 1 149 ? 14.969 -83.470 47.746 1.00 32.99 137 ASN B CA 1
ATOM 2841 C C . ASN B 1 149 ? 13.572 -83.287 47.145 1.00 33.59 137 ASN B C 1
ATOM 2842 O O . ASN B 1 149 ? 12.634 -84.049 47.488 1.00 33.12 137 ASN B O 1
ATOM 2847 N N . PRO B 1 150 ? 13.408 -82.288 46.249 1.00 30.48 138 PRO B N 1
ATOM 2848 C CA . PRO B 1 150 ? 12.084 -82.033 45.614 1.00 30.15 138 PRO B CA 1
ATOM 2849 C C . PRO B 1 150 ? 11.567 -83.128 44.736 1.00 31.19 138 PRO B C 1
ATOM 2850 O O . PRO B 1 150 ? 10.399 -83.137 44.443 1.00 29.70 138 PRO B O 1
ATOM 2854 N N . LEU B 1 151 ? 12.429 -84.069 44.349 1.00 32.42 139 LEU B N 1
ATOM 2855 C CA . LEU B 1 151 ? 12.040 -85.219 43.502 1.00 30.98 139 LEU B CA 1
ATOM 2856 C C . LEU B 1 151 ? 11.522 -86.438 44.282 1.00 30.38 139 LEU B C 1
ATOM 2857 O O . LEU B 1 151 ? 11.128 -87.446 43.674 1.00 30.92 139 LEU B O 1
ATOM 2862 N N . ARG B 1 152 ? 11.509 -86.381 45.611 1.00 29.25 140 ARG B N 1
ATOM 2863 C CA . ARG B 1 152 ? 11.108 -87.574 46.376 1.00 28.46 140 ARG B CA 1
ATOM 2864 C C . ARG B 1 152 ? 9.653 -87.791 46.067 1.00 30.79 140 ARG B C 1
ATOM 2865 O O . ARG B 1 152 ? 8.880 -86.840 46.112 1.00 31.04 140 ARG B O 1
ATOM 2873 N N . GLY B 1 153 ? 9.274 -89.031 45.811 1.00 29.57 141 GLY B N 1
ATOM 2874 C CA . GLY B 1 153 ? 7.909 -89.365 45.434 1.00 31.60 141 GLY B CA 1
ATOM 2875 C C . GLY B 1 153 ? 7.919 -89.797 43.977 1.00 33.25 141 GLY B C 1
ATOM 2876 O O . GLY B 1 153 ? 8.972 -89.784 43.312 1.00 29.83 141 GLY B O 1
ATOM 2877 N N . PRO B 1 154 ? 6.742 -90.136 43.440 1.00 36.16 142 PRO B N 1
ATOM 2878 C CA . PRO B 1 154 ? 6.690 -90.629 42.093 1.00 36.41 142 PRO B CA 1
ATOM 2879 C C . PRO B 1 154 ? 7.210 -89.587 41.099 1.00 34.62 142 PRO B C 1
ATOM 2880 O O . PRO B 1 154 ? 7.130 -88.387 41.348 1.00 35.97 142 PRO B O 1
ATOM 2884 N N . ASN B 1 155 ? 7.751 -90.075 39.993 1.00 33.90 143 ASN B N 1
ATOM 2885 C CA . ASN B 1 155 ? 8.382 -89.262 38.946 1.00 35.01 143 ASN B CA 1
ATOM 2886 C C . ASN B 1 155 ? 7.583 -89.284 37.642 1.00 36.38 143 ASN B C 1
ATOM 2887 O O . ASN B 1 155 ? 7.157 -90.344 37.215 1.00 36.30 143 ASN B O 1
ATOM 2892 N N . ASP B 1 156 ? 7.379 -88.110 37.032 1.00 38.46 144 ASP B N 1
ATOM 2893 C CA . ASP B 1 156 ? 6.867 -87.981 35.666 1.00 37.71 144 ASP B CA 1
ATOM 2894 C C . ASP B 1 156 ? 8.039 -87.824 34.702 1.00 38.16 144 ASP B C 1
ATOM 2895 O O . ASP B 1 156 ? 8.735 -86.767 34.671 1.00 38.48 144 ASP B O 1
ATOM 2900 N N . GLU B 1 157 ? 8.248 -88.889 33.932 1.00 36.46 145 GLU B N 1
ATOM 2901 C CA . GLU B 1 157 ? 9.350 -88.999 33.014 1.00 38.16 145 GLU B CA 1
ATOM 2902 C C . GLU B 1 157 ? 9.222 -87.994 31.876 1.00 38.07 145 GLU B C 1
ATOM 2903 O O . GLU B 1 157 ? 10.187 -87.793 31.163 1.00 40.43 145 GLU B O 1
ATOM 2905 N N . LYS B 1 158 ? 8.056 -87.379 31.725 1.00 39.23 146 LYS B N 1
ATOM 2906 C CA . LYS B 1 158 ? 7.857 -86.295 30.739 1.00 40.34 146 LYS B CA 1
ATOM 2907 C C . LYS B 1 158 ? 8.466 -85.005 31.247 1.00 40.75 146 LYS B C 1
ATOM 2908 O O . LYS B 1 158 ? 8.886 -84.120 30.459 1.00 39.95 146 LYS B O 1
ATOM 2911 N N . ILE B 1 159 ? 8.549 -84.891 32.568 1.00 37.32 147 ILE B N 1
ATOM 2912 C CA . ILE B 1 159 ? 9.224 -83.762 33.157 1.00 38.46 147 ILE B CA 1
ATOM 2913 C C . ILE B 1 159 ? 10.761 -83.950 33.215 1.00 39.42 147 ILE B C 1
ATOM 2914 O O . ILE B 1 159 ? 11.525 -83.057 32.834 1.00 39.46 147 ILE B O 1
ATOM 2919 N N . GLY B 1 160 ? 11.209 -85.098 33.729 1.00 35.99 148 GLY B N 1
ATOM 2920 C CA . GLY B 1 160 ? 12.623 -85.428 33.694 1.00 32.58 148 GLY B CA 1
ATOM 2921 C C . GLY B 1 160 ? 12.825 -86.846 34.158 1.00 30.75 148 GLY B C 1
ATOM 2922 O O . GLY B 1 160 ? 11.866 -87.519 34.489 1.00 32.19 148 GLY B O 1
ATOM 2923 N N . PRO B 1 161 ? 14.077 -87.310 34.198 1.00 33.71 149 PRO B N 1
ATOM 2924 C CA . PRO B 1 161 ? 14.395 -88.680 34.608 1.00 33.31 149 PRO B CA 1
ATOM 2925 C C . PRO B 1 161 ? 14.218 -89.003 36.114 1.00 31.38 149 PRO B C 1
ATOM 2926 O O . PRO B 1 161 ? 14.283 -88.128 37.001 1.00 28.50 149 PRO B O 1
ATOM 2930 N N . ARG B 1 162 ? 14.107 -90.293 36.403 1.00 28.19 150 ARG B N 1
ATOM 2931 C CA . ARG B 1 162 ? 13.939 -90.733 37.800 1.00 27.94 150 ARG B CA 1
ATOM 2932 C C . ARG B 1 162 ? 15.191 -90.382 38.595 1.00 30.45 150 ARG B C 1
ATOM 2933 O O . ARG B 1 162 ? 15.102 -89.882 39.724 1.00 32.30 150 ARG B O 1
ATOM 2941 N N . PHE B 1 163 ? 16.347 -90.558 37.963 1.00 25.54 151 PHE B N 1
ATOM 2942 C CA . PHE B 1 163 ? 17.674 -90.392 38.602 1.00 28.17 151 PHE B CA 1
ATOM 2943 C C . PHE B 1 163 ? 18.531 -89.437 37.788 1.00 27.05 151 PHE B C 1
ATOM 2944 O O . PHE B 1 163 ? 19.323 -89.907 36.942 1.00 28.11 151 PHE B O 1
ATOM 2952 N N . PRO B 1 164 ? 18.325 -88.097 37.978 1.00 29.74 152 PRO B N 1
ATOM 2953 C CA . PRO B 1 164 ? 19.155 -87.075 37.331 1.00 30.83 152 PRO B CA 1
ATOM 2954 C C . PRO B 1 164 ? 20.652 -87.151 37.664 1.00 29.70 152 PRO B C 1
ATOM 2955 O O . PRO B 1 164 ? 21.070 -87.286 38.810 1.00 30.65 152 PRO B O 1
ATOM 2959 N N . ASP B 1 165 ? 21.450 -87.016 36.623 1.00 29.47 153 ASP B N 1
ATOM 2960 C CA . ASP B 1 165 ? 22.894 -86.856 36.723 1.00 30.10 153 ASP B CA 1
ATOM 2961 C C . ASP B 1 165 ? 23.218 -85.487 37.300 1.00 28.84 153 ASP B C 1
ATOM 2962 O O . ASP B 1 165 ? 22.784 -84.473 36.783 1.00 28.27 153 ASP B O 1
ATOM 2967 N N . MET B 1 166 ? 24.047 -85.460 38.332 1.00 31.72 154 MET B N 1
ATOM 2968 C CA . MET B 1 166 ? 24.486 -84.214 38.967 1.00 28.90 154 MET B CA 1
ATOM 2969 C C . MET B 1 166 ? 26.002 -84.130 38.910 1.00 29.27 154 MET B C 1
ATOM 2970 O O . MET B 1 166 ? 26.603 -83.444 39.686 1.00 31.16 154 MET B O 1
ATOM 2975 N N . SER B 1 167 ? 26.599 -84.756 37.900 1.00 30.20 155 SER B N 1
ATOM 2976 C CA . SER B 1 167 ? 28.050 -84.745 37.689 1.00 30.59 155 SER B CA 1
ATOM 2977 C C . SER B 1 167 ? 28.624 -83.400 37.275 1.00 29.85 155 SER B C 1
ATOM 2978 O O . SER B 1 167 ? 29.797 -83.184 37.469 1.00 27.68 155 SER B O 1
ATOM 2981 N N . SER B 1 168 ? 27.805 -82.556 36.637 1.00 29.58 156 SER B N 1
ATOM 2982 C CA . SER B 1 168 ? 28.181 -81.215 36.155 1.00 32.32 156 SER B CA 1
ATOM 2983 C C . SER B 1 168 ? 27.038 -80.243 36.298 1.00 28.85 156 SER B C 1
ATOM 2984 O O . SER B 1 168 ? 26.427 -79.850 35.317 1.00 32.95 156 SER B O 1
ATOM 2987 N N . VAL B 1 169 ? 26.708 -79.902 37.509 1.00 28.77 157 VAL B N 1
ATOM 2988 C CA . VAL B 1 169 ? 25.536 -79.079 37.743 1.00 30.38 157 VAL B CA 1
ATOM 2989 C C . VAL B 1 169 ? 25.691 -77.739 36.982 1.00 31.52 157 VAL B C 1
ATOM 2990 O O . VAL B 1 169 ? 24.773 -77.291 36.308 1.00 30.52 157 VAL B O 1
ATOM 2994 N N . VAL B 1 170 ? 26.850 -77.106 37.114 1.00 31.51 158 VAL B N 1
ATOM 2995 C CA . VAL B 1 170 ? 27.068 -75.764 36.593 1.00 32.04 158 VAL B CA 1
ATOM 2996 C C . VAL B 1 170 ? 27.570 -75.951 35.182 1.00 34.49 158 VAL B C 1
ATOM 2997 O O . VAL B 1 170 ? 28.620 -76.623 34.972 1.00 32.64 158 VAL B O 1
ATOM 3001 N N . ASP B 1 171 ? 26.842 -75.354 34.235 1.00 32.25 159 ASP B N 1
ATOM 3002 C CA . ASP B 1 171 ? 27.184 -75.385 32.838 1.00 31.03 159 ASP B CA 1
ATOM 3003 C C . ASP B 1 171 ? 28.612 -74.860 32.580 1.00 31.46 159 ASP B C 1
ATOM 3004 O O . ASP B 1 171 ? 28.901 -73.703 32.866 1.00 30.18 159 ASP B O 1
ATOM 3009 N N . PRO B 1 172 ? 29.513 -75.730 32.087 1.00 31.03 160 PRO B N 1
ATOM 3010 C CA . PRO B 1 172 ? 30.895 -75.361 31.855 1.00 30.81 160 PRO B CA 1
ATOM 3011 C C . PRO B 1 172 ? 31.058 -74.161 30.923 1.00 30.75 160 PRO B C 1
ATOM 3012 O O . PRO B 1 172 ? 31.853 -73.268 31.217 1.00 32.99 160 PRO B O 1
ATOM 3016 N N . GLU B 1 173 ? 30.314 -74.124 29.819 1.00 31.03 161 GLU B N 1
ATOM 3017 C CA . GLU B 1 173 ? 30.463 -73.034 28.829 1.00 31.24 161 GLU B CA 1
ATOM 3018 C C . GLU B 1 173 ? 29.914 -71.720 29.339 1.00 31.72 161 GLU B C 1
ATOM 3019 O O . GLU B 1 173 ? 30.568 -70.671 29.208 1.00 31.53 161 GLU B O 1
ATOM 3025 N N . TRP B 1 174 ? 28.713 -71.742 29.911 1.00 28.65 162 TRP B N 1
ATOM 3026 C CA . TRP B 1 174 ? 28.160 -70.535 30.538 1.00 28.04 162 TRP B CA 1
ATOM 3027 C C . TRP B 1 174 ? 29.130 -69.920 31.535 1.00 27.32 162 TRP B C 1
ATOM 3028 O O . TRP B 1 174 ? 29.395 -68.706 31.485 1.00 29.01 162 TRP B O 1
ATOM 3039 N N . ALA B 1 175 ? 29.625 -70.747 32.466 1.00 28.31 163 ALA B N 1
ATOM 3040 C CA . ALA B 1 175 ? 30.595 -70.317 33.512 1.00 29.11 163 ALA B CA 1
ATOM 3041 C C . ALA B 1 175 ? 31.909 -69.764 32.933 1.00 28.91 163 ALA B C 1
ATOM 3042 O O . ALA B 1 175 ? 32.457 -68.759 33.433 1.00 29.42 163 ALA B O 1
ATOM 3044 N N . ARG B 1 176 ? 32.408 -70.421 31.886 1.00 30.07 164 ARG B N 1
ATOM 3045 C CA . ARG B 1 176 ? 33.647 -70.003 31.202 1.00 29.97 164 ARG B CA 1
ATOM 3046 C C . ARG B 1 176 ? 33.460 -68.613 30.579 1.00 29.53 164 ARG B C 1
ATOM 3047 O O . ARG B 1 176 ? 34.288 -67.740 30.737 1.00 29.97 164 ARG B O 1
ATOM 3055 N N . LYS B 1 177 ? 32.349 -68.395 29.893 1.00 29.77 165 LYS B N 1
ATOM 3056 C CA . LYS B 1 177 ? 32.112 -67.114 29.246 1.00 30.64 165 LYS B CA 1
ATOM 3057 C C . LYS B 1 177 ? 31.881 -66.017 30.286 1.00 29.35 165 LYS B C 1
ATOM 3058 O O . LYS B 1 177 ? 32.278 -64.898 30.068 1.00 31.01 165 LYS B O 1
ATOM 3064 N N . ILE B 1 178 ? 31.224 -66.342 31.405 1.00 31.72 166 ILE B N 1
ATOM 3065 C CA . ILE B 1 178 ? 31.093 -65.404 32.545 1.00 30.88 166 ILE B CA 1
ATOM 3066 C C . ILE B 1 178 ? 32.486 -65.074 33.128 1.00 31.12 166 ILE B C 1
ATOM 3067 O O . ILE B 1 178 ? 32.843 -63.908 33.299 1.00 32.42 166 ILE B O 1
ATOM 3072 N N . GLN B 1 179 ? 33.273 -66.100 33.395 1.00 28.47 167 GLN B N 1
ATOM 3073 C CA . GLN B 1 179 ? 34.570 -65.900 34.024 1.00 28.08 167 GLN B CA 1
ATOM 3074 C C . GLN B 1 179 ? 35.576 -65.170 33.146 1.00 27.96 167 GLN B C 1
ATOM 3075 O O . GLN B 1 179 ? 36.445 -64.429 33.643 1.00 29.48 167 GLN B O 1
ATOM 3081 N N . GLU B 1 180 ? 35.509 -65.398 31.836 1.00 28.99 168 GLU B N 1
ATOM 3082 C CA . GLU B 1 180 ? 36.373 -64.680 30.914 1.00 29.10 168 GLU B CA 1
ATOM 3083 C C . GLU B 1 180 ? 36.187 -63.147 31.058 1.00 33.11 168 GLU B C 1
ATOM 3084 O O . GLU B 1 180 ? 37.162 -62.377 30.988 1.00 33.00 168 GLU B O 1
ATOM 3090 N N . ARG B 1 181 ? 34.951 -62.727 31.327 1.00 33.42 169 ARG B N 1
ATOM 3091 C CA . ARG B 1 181 ? 34.640 -61.329 31.559 1.00 36.64 169 ARG B CA 1
ATOM 3092 C C . ARG B 1 181 ? 34.948 -60.868 32.978 1.00 33.82 169 ARG B C 1
ATOM 3093 O O . ARG B 1 181 ? 35.596 -59.842 33.155 1.00 33.72 169 ARG B O 1
ATOM 3101 N N . LEU B 1 182 ? 34.479 -61.620 33.988 1.00 33.61 170 LEU B N 1
ATOM 3102 C CA . LEU B 1 182 ? 34.485 -61.153 35.382 1.00 32.09 170 LEU B CA 1
ATOM 3103 C C . LEU B 1 182 ? 35.608 -61.670 36.295 1.00 33.05 170 LEU B C 1
ATOM 3104 O O . LEU B 1 182 ? 35.893 -61.057 37.297 1.00 33.18 170 LEU B O 1
ATOM 3109 N N . SER B 1 183 ? 36.187 -62.828 36.004 1.00 29.88 171 SER B N 1
ATOM 3110 C CA . SER B 1 183 ? 37.235 -63.404 36.833 1.00 29.89 171 SER B CA 1
ATOM 3111 C C . SER B 1 183 ? 36.893 -63.412 38.332 1.00 28.77 171 SER B C 1
ATOM 3112 O O . SER B 1 183 ? 37.672 -62.959 39.153 1.00 27.58 171 SER B O 1
ATOM 3115 N N . LEU B 1 184 ? 35.720 -63.915 38.667 1.00 29.42 172 LEU B N 1
ATOM 3116 C CA . LEU B 1 184 ? 35.290 -63.986 40.075 1.00 30.00 172 LEU B CA 1
ATOM 3117 C C . LEU B 1 184 ? 35.993 -65.117 40.762 1.00 30.36 172 LEU B C 1
ATOM 3118 O O . LEU B 1 184 ? 36.398 -66.093 40.101 1.00 28.20 172 LEU B O 1
ATOM 3123 N N . LYS B 1 185 ? 36.058 -65.044 42.095 1.00 31.73 173 LYS B N 1
ATOM 3124 C CA . LYS B 1 185 ? 36.436 -66.192 42.889 1.00 31.71 173 LYS B CA 1
ATOM 3125 C C . LYS B 1 185 ? 35.432 -67.341 42.656 1.00 32.92 173 LYS B C 1
ATOM 3126 O O . LYS B 1 185 ? 34.289 -67.114 42.300 1.00 33.78 173 LYS B O 1
ATOM 3132 N N . GLU B 1 186 ? 35.880 -68.584 42.846 1.00 30.93 174 GLU B N 1
ATOM 3133 C CA . GLU B 1 186 ? 34.997 -69.706 42.807 1.00 30.48 174 GLU B CA 1
ATOM 3134 C C . GLU B 1 186 ? 35.028 -70.450 44.125 1.00 29.02 174 GLU B C 1
ATOM 3135 O O . GLU B 1 186 ? 36.034 -70.406 44.823 1.00 30.19 174 GLU B O 1
ATOM 3141 N N . GLY B 1 187 ? 33.942 -71.125 44.424 1.00 27.25 175 GLY B N 1
ATOM 3142 C CA . GLY B 1 187 ? 33.759 -71.858 45.668 1.00 30.97 175 GLY B CA 1
ATOM 3143 C C . GLY B 1 187 ? 32.675 -72.908 45.613 1.00 27.95 175 GLY B C 1
ATOM 3144 O O . GLY B 1 187 ? 31.888 -72.951 44.670 1.00 32.30 175 GLY B O 1
ATOM 3145 N N . VAL B 1 188 ? 32.701 -73.788 46.605 1.00 31.24 176 VAL B N 1
ATOM 3146 C CA . VAL B 1 188 ? 31.706 -74.833 46.799 1.00 27.07 176 VAL B CA 1
ATOM 3147 C C . VAL B 1 188 ? 30.679 -74.370 47.818 1.00 27.64 176 VAL B C 1
ATOM 3148 O O . VAL B 1 188 ? 30.999 -73.889 48.879 1.00 29.73 176 VAL B O 1
ATOM 3152 N N . TYR B 1 189 ? 29.416 -74.487 47.441 1.00 28.30 177 TYR B N 1
ATOM 3153 C CA . TYR B 1 189 ? 28.318 -74.024 48.256 1.00 29.31 177 TYR B CA 1
ATOM 3154 C C . TYR B 1 189 ? 27.631 -75.202 48.921 1.00 29.81 177 TYR B C 1
ATOM 3155 O O . TYR B 1 189 ? 27.155 -76.105 48.231 1.00 27.43 177 TYR B O 1
ATOM 3164 N N . ILE B 1 190 ? 27.501 -75.135 50.251 1.00 29.58 178 ILE B N 1
ATOM 3165 C CA . ILE B 1 190 ? 26.750 -76.136 51.017 1.00 28.33 178 ILE B CA 1
ATOM 3166 C C . ILE B 1 190 ? 25.395 -75.494 51.419 1.00 30.19 178 ILE B C 1
ATOM 3167 O O . ILE B 1 190 ? 25.334 -74.398 52.018 1.00 29.88 178 ILE B O 1
ATOM 3172 N N . GLY B 1 191 ? 24.323 -76.191 51.062 1.00 28.60 179 GLY B N 1
ATOM 3173 C CA . GLY B 1 191 ? 22.948 -75.787 51.413 1.00 28.87 179 GLY B CA 1
ATOM 3174 C C . GLY B 1 191 ? 22.546 -76.452 52.703 1.00 27.59 179 GLY B C 1
ATOM 3175 O O . GLY B 1 191 ? 22.818 -77.638 52.883 1.00 30.40 179 GLY B O 1
ATOM 3176 N N . VAL B 1 192 ? 21.962 -75.683 53.610 1.00 26.16 180 VAL B N 1
ATOM 3177 C CA . VAL B 1 192 ? 21.521 -76.202 54.912 1.00 28.96 180 VAL B CA 1
ATOM 3178 C C . VAL B 1 192 ? 20.128 -75.644 55.163 1.00 29.58 180 VAL B C 1
ATOM 3179 O O . VAL B 1 192 ? 19.756 -74.655 54.562 1.00 29.77 180 VAL B O 1
ATOM 3183 N N . LEU B 1 193 ? 19.392 -76.270 56.062 1.00 30.83 181 LEU B N 1
ATOM 3184 C CA . LEU B 1 193 ? 18.005 -75.919 56.305 1.00 33.01 181 LEU B CA 1
ATOM 3185 C C . LEU B 1 193 ? 17.848 -74.529 57.007 1.00 30.33 181 LEU B C 1
ATOM 3186 O O . LEU B 1 193 ? 16.963 -73.749 56.689 1.00 30.63 181 LEU B O 1
ATOM 3191 N N . GLY B 1 194 ? 18.678 -74.252 57.992 1.00 29.16 182 GLY B N 1
ATOM 3192 C CA . GLY B 1 194 ? 18.430 -73.120 58.896 1.00 29.64 182 GLY B CA 1
ATOM 3193 C C . GLY B 1 194 ? 17.167 -73.324 59.715 1.00 30.33 182 GLY B C 1
ATOM 3194 O O . GLY B 1 194 ? 16.753 -74.470 59.942 1.00 28.45 182 GLY B O 1
ATOM 3195 N N . PRO B 1 195 ? 16.540 -72.214 60.179 1.00 28.01 183 PRO B N 1
ATOM 3196 C CA . PRO B 1 195 ? 16.901 -70.824 59.952 1.00 28.56 183 PRO B CA 1
ATOM 3197 C C . PRO B 1 195 ? 17.940 -70.281 60.915 1.00 29.58 183 PRO B C 1
ATOM 3198 O O . PRO B 1 195 ? 18.434 -69.199 60.714 1.00 29.93 183 PRO B O 1
ATOM 3202 N N . SER B 1 196 ? 18.239 -70.983 61.998 1.00 31.35 184 SER B N 1
ATOM 3203 C CA . SER B 1 196 ? 19.244 -70.523 62.888 1.00 29.75 184 SER B CA 1
ATOM 3204 C C . SER B 1 196 ? 20.561 -70.628 62.147 1.00 33.20 184 SER B C 1
ATOM 3205 O O . SER B 1 196 ? 20.733 -71.502 61.284 1.00 34.19 184 SER B O 1
ATOM 3208 N N . TYR B 1 197 ? 21.513 -69.743 62.476 1.00 32.77 185 TYR B N 1
ATOM 3209 C CA . TYR B 1 197 ? 22.810 -69.796 61.829 1.00 31.86 185 TYR B CA 1
ATOM 3210 C C . TYR B 1 197 ? 23.637 -70.929 62.434 1.00 32.70 185 TYR B C 1
ATOM 3211 O O . TYR B 1 197 ? 23.208 -71.530 63.401 1.00 30.27 185 TYR B O 1
ATOM 3220 N N . GLU B 1 198 ? 24.811 -71.192 61.860 1.00 31.34 186 GLU B N 1
ATOM 3221 C CA . GLU B 1 198 ? 25.612 -72.348 62.256 1.00 32.56 186 GLU B CA 1
ATOM 3222 C C . GLU B 1 198 ? 26.505 -71.992 63.460 1.00 29.58 186 GLU B C 1
ATOM 3223 O O . GLU B 1 198 ? 26.764 -70.819 63.771 1.00 28.94 186 GLU B O 1
ATOM 3229 N N . THR B 1 199 ? 26.927 -73.037 64.166 1.00 31.55 187 THR B N 1
ATOM 3230 C CA . THR B 1 199 ? 27.821 -72.897 65.271 1.00 30.05 187 THR B CA 1
ATOM 3231 C C . THR B 1 199 ? 29.235 -72.949 64.707 1.00 29.48 187 THR B C 1
ATOM 3232 O O . THR B 1 199 ? 29.442 -73.416 63.570 1.00 29.60 187 THR B O 1
ATOM 3236 N N . PRO B 1 200 ? 30.208 -72.457 65.475 1.00 29.41 188 PRO B N 1
ATOM 3237 C CA . PRO B 1 200 ? 31.585 -72.599 65.065 1.00 29.02 188 PRO B CA 1
ATOM 3238 C C . PRO B 1 200 ? 31.947 -74.053 64.837 1.00 29.89 188 PRO B C 1
ATOM 3239 O O . PRO B 1 200 ? 32.585 -74.312 63.836 1.00 27.16 188 PRO B O 1
ATOM 3243 N N . ALA B 1 201 ? 31.489 -74.983 65.688 1.00 30.53 189 ALA B N 1
ATOM 3244 C CA . ALA B 1 201 ? 31.717 -76.419 65.454 1.00 29.25 189 ALA B CA 1
ATOM 3245 C C . ALA B 1 201 ? 31.161 -76.912 64.111 1.00 28.90 189 ALA B C 1
ATOM 3246 O O . ALA B 1 201 ? 31.833 -77.658 63.394 1.00 28.65 189 ALA B O 1
ATOM 3248 N N . GLU B 1 202 ? 29.927 -76.516 63.789 1.00 30.80 190 GLU B N 1
ATOM 3249 C CA . GLU B 1 202 ? 29.306 -76.856 62.542 1.00 29.86 190 GLU B CA 1
ATOM 3250 C C . GLU B 1 202 ? 30.089 -76.313 61.347 1.00 30.88 190 GLU B C 1
ATOM 3251 O O . GLU B 1 202 ? 30.220 -76.987 60.313 1.00 29.76 190 GLU B O 1
ATOM 3257 N N . ILE B 1 203 ? 30.563 -75.079 61.477 1.00 26.00 191 ILE B N 1
ATOM 3258 C CA . ILE B 1 203 ? 31.330 -74.465 60.408 1.00 28.32 191 ILE B CA 1
ATOM 3259 C C . ILE B 1 203 ? 32.707 -75.199 60.232 1.00 29.42 191 ILE B C 1
ATOM 3260 O O . ILE B 1 203 ? 33.195 -75.362 59.116 1.00 29.82 191 ILE B O 1
ATOM 3265 N N . ARG B 1 204 ? 33.324 -75.657 61.307 1.00 27.93 192 ARG B N 1
ATOM 3266 C CA . ARG B 1 204 ? 34.580 -76.442 61.144 1.00 29.68 192 ARG B CA 1
ATOM 3267 C C . ARG B 1 204 ? 34.280 -77.797 60.473 1.00 31.49 192 ARG B C 1
ATOM 3268 O O . ARG B 1 204 ? 35.105 -78.328 59.713 1.00 28.22 192 ARG B O 1
ATOM 3276 N N . VAL B 1 205 ? 33.078 -78.348 60.723 1.00 31.15 193 VAL B N 1
ATOM 3277 C CA . VAL B 1 205 ? 32.652 -79.549 59.944 1.00 28.80 193 VAL B CA 1
ATOM 3278 C C . VAL B 1 205 ? 32.627 -79.218 58.466 1.00 29.60 193 VAL B C 1
ATOM 3279 O O . VAL B 1 205 ? 33.169 -79.988 57.652 1.00 29.11 193 VAL B O 1
ATOM 3283 N N . PHE B 1 206 ? 31.937 -78.120 58.113 1.00 29.01 194 PHE B N 1
ATOM 3284 C CA . PHE B 1 206 ? 31.777 -77.726 56.722 1.00 29.46 194 PHE B CA 1
ATOM 3285 C C . PHE B 1 206 ? 33.093 -77.421 56.030 1.00 31.50 194 PHE B C 1
ATOM 3286 O O . PHE B 1 206 ? 33.281 -77.749 54.837 1.00 31.83 194 PHE B O 1
ATOM 3294 N N . GLU B 1 207 ? 34.012 -76.788 56.748 1.00 33.14 195 GLU B N 1
ATOM 3295 C CA . GLU B 1 207 ? 35.332 -76.493 56.196 1.00 34.90 195 GLU B CA 1
ATOM 3296 C C . GLU B 1 207 ? 36.073 -77.787 55.908 1.00 36.01 195 GLU B C 1
ATOM 3297 O O . GLU B 1 207 ? 36.647 -77.945 54.821 1.00 33.20 195 GLU B O 1
ATOM 3299 N N . LYS B 1 208 ? 36.050 -78.720 56.859 1.00 37.23 196 LYS B N 1
ATOM 3300 C CA . LYS B 1 208 ? 36.662 -80.037 56.644 1.00 37.35 196 LYS B CA 1
ATOM 3301 C C . LYS B 1 208 ? 36.031 -80.768 55.454 1.00 36.02 196 LYS B C 1
ATOM 3302 O O . LYS B 1 208 ? 36.707 -81.492 54.724 1.00 33.14 196 LYS B O 1
ATOM 3307 N N . LEU B 1 209 ? 34.726 -80.580 55.254 1.00 33.03 197 LEU B N 1
ATOM 3308 C CA . LEU B 1 209 ? 34.067 -81.239 54.137 1.00 33.27 197 LEU B CA 1
ATOM 3309 C C . LEU B 1 209 ? 34.234 -80.502 52.789 1.00 34.05 197 LEU B C 1
ATOM 3310 O O . LEU B 1 209 ? 33.739 -80.961 51.774 1.00 33.53 197 LEU B O 1
ATOM 3315 N N . GLY B 1 210 ? 34.946 -79.384 52.796 1.00 33.83 198 GLY B N 1
ATOM 3316 C CA . GLY B 1 210 ? 35.338 -78.731 51.563 1.00 35.28 198 GLY B CA 1
ATOM 3317 C C . GLY B 1 210 ? 34.406 -77.609 51.100 1.00 34.70 198 GLY B C 1
ATOM 3318 O O . GLY B 1 210 ? 34.517 -77.134 49.983 1.00 34.55 198 GLY B O 1
ATOM 3319 N N . ALA B 1 211 ? 33.534 -77.141 51.980 1.00 32.15 199 ALA B N 1
ATOM 3320 C CA . ALA B 1 211 ? 32.633 -76.038 51.624 1.00 29.90 199 ALA B CA 1
ATOM 3321 C C . ALA B 1 211 ? 33.302 -74.681 51.809 1.00 26.80 199 ALA B C 1
ATOM 3322 O O . ALA B 1 211 ? 34.001 -74.463 52.782 1.00 32.01 199 ALA B O 1
ATOM 3324 N N . ASP B 1 212 ? 33.137 -73.804 50.834 1.00 29.71 200 ASP B N 1
ATOM 3325 C CA . ASP B 1 212 ? 33.570 -72.389 50.888 1.00 28.85 200 ASP B CA 1
ATOM 3326 C C . ASP B 1 212 ? 32.494 -71.370 51.352 1.00 30.34 200 ASP B C 1
ATOM 3327 O O . ASP B 1 212 ? 32.820 -70.255 51.806 1.00 31.45 200 ASP B O 1
ATOM 3332 N N . LEU B 1 213 ? 31.241 -71.738 51.129 1.00 28.05 201 LEU B N 1
ATOM 3333 C CA . LEU B 1 213 ? 30.072 -70.908 51.368 1.00 30.07 201 LEU B CA 1
ATOM 3334 C C . LEU B 1 213 ? 28.952 -71.748 51.964 1.00 31.48 201 LEU B C 1
ATOM 3335 O O . LEU B 1 213 ? 28.746 -72.892 51.531 1.00 27.39 201 LEU B O 1
ATOM 3340 N N . VAL B 1 214 ? 28.159 -71.123 52.848 1.00 31.70 202 VAL B N 1
ATOM 3341 C CA . VAL B 1 214 ? 26.981 -71.755 53.433 1.00 29.75 202 VAL B CA 1
ATOM 3342 C C . VAL B 1 214 ? 25.752 -70.850 53.353 1.00 31.55 202 VAL B C 1
ATOM 3343 O O . VAL B 1 214 ? 25.808 -69.654 53.707 1.00 33.82 202 VAL B O 1
ATOM 3347 N N . GLY B 1 215 ? 24.656 -71.440 52.890 1.00 30.62 203 GLY B N 1
ATOM 3348 C CA . GLY B 1 215 ? 23.406 -70.753 52.815 1.00 30.03 203 GLY B CA 1
ATOM 3349 C C . GLY B 1 215 ? 22.241 -71.696 52.913 1.00 29.37 203 GLY B C 1
ATOM 3350 O O . GLY B 1 215 ? 22.414 -72.884 52.973 1.00 29.54 203 GLY B O 1
ATOM 3351 N N . MET B 1 216 ? 21.037 -71.138 52.850 1.00 31.61 204 MET B N 1
ATOM 3352 C CA . MET B 1 216 ? 19.834 -71.840 53.173 1.00 32.82 204 MET B CA 1
ATOM 3353 C C . MET B 1 216 ? 18.871 -72.021 51.992 1.00 30.66 204 MET B C 1
ATOM 3354 O O . MET B 1 216 ? 17.729 -72.423 52.164 1.00 34.07 204 MET B O 1
ATOM 3359 N N . SER B 1 217 ? 19.344 -71.712 50.777 1.00 30.64 205 SER B N 1
ATOM 3360 C CA . SER B 1 217 ? 18.559 -71.795 49.563 1.00 30.30 205 SER B CA 1
ATOM 3361 C C . SER B 1 217 ? 19.301 -72.658 48.504 1.00 29.00 205 SER B C 1
ATOM 3362 O O . SER B 1 217 ? 20.124 -73.503 48.817 1.00 30.72 205 SER B O 1
ATOM 3365 N N . THR B 1 218 ? 18.921 -72.487 47.270 1.00 30.31 206 THR B N 1
ATOM 3366 C CA . THR B 1 218 ? 19.676 -72.928 46.075 1.00 30.25 206 THR B CA 1
ATOM 3367 C C . THR B 1 218 ? 19.555 -74.411 45.711 1.00 30.75 206 THR B C 1
ATOM 3368 O O . THR B 1 218 ? 19.282 -74.755 44.554 1.00 30.37 206 THR B O 1
ATOM 3372 N N . VAL B 1 219 ? 19.778 -75.283 46.684 1.00 31.24 207 VAL B N 1
ATOM 3373 C CA . VAL B 1 219 ? 19.855 -76.709 46.425 1.00 32.07 207 VAL B CA 1
ATOM 3374 C C . VAL B 1 219 ? 18.549 -77.243 45.794 1.00 32.28 207 VAL B C 1
ATOM 3375 O O . VAL B 1 219 ? 18.602 -77.892 44.743 1.00 31.86 207 VAL B O 1
ATOM 3379 N N . PRO B 1 220 ? 17.374 -76.945 46.399 1.00 33.78 208 PRO B N 1
ATOM 3380 C CA . PRO B 1 220 ? 16.135 -77.512 45.831 1.00 33.26 208 PRO B CA 1
ATOM 3381 C C . PRO B 1 220 ? 15.837 -77.051 44.384 1.00 31.23 208 PRO B C 1
ATOM 3382 O O . PRO B 1 220 ? 15.664 -77.869 43.478 1.00 29.08 208 PRO B O 1
ATOM 3386 N N . GLU B 1 221 ? 15.884 -75.753 44.143 1.00 31.90 209 GLU B N 1
ATOM 3387 C CA . GLU B 1 221 ? 15.683 -75.257 42.807 1.00 29.75 209 GLU B CA 1
ATOM 3388 C C . GLU B 1 221 ? 16.758 -75.736 41.823 1.00 30.47 209 GLU B C 1
ATOM 3389 O O . GLU B 1 221 ? 16.458 -75.935 40.671 1.00 30.11 209 GLU B O 1
ATOM 3395 N N . VAL B 1 222 ? 18.019 -75.894 42.235 1.00 30.26 210 VAL B N 1
ATOM 3396 C CA . VAL B 1 222 ? 19.044 -76.423 41.332 1.00 28.85 210 VAL B CA 1
ATOM 3397 C C . VAL B 1 222 ? 18.762 -77.904 40.971 1.00 28.00 210 VAL B C 1
ATOM 3398 O O . VAL B 1 222 ? 18.958 -78.319 39.820 1.00 25.88 210 VAL B O 1
ATOM 3402 N N . ILE B 1 223 ? 18.364 -78.701 41.947 1.00 26.77 211 ILE B N 1
ATOM 3403 C CA . ILE B 1 223 ? 18.004 -80.080 41.688 1.00 28.61 211 ILE B CA 1
ATOM 3404 C C . ILE B 1 223 ? 16.851 -80.162 40.680 1.00 28.74 211 ILE B C 1
ATOM 3405 O O . ILE B 1 223 ? 16.883 -80.989 39.770 1.00 27.58 211 ILE B O 1
ATOM 3410 N N . ALA B 1 224 ? 15.861 -79.273 40.815 1.00 31.38 212 ALA B N 1
ATOM 3411 C CA . ALA B 1 224 ? 14.720 -79.216 39.931 1.00 30.74 212 ALA B CA 1
ATOM 3412 C C . ALA B 1 224 ? 15.177 -78.894 38.503 1.00 31.26 212 ALA B C 1
ATOM 3413 O O . ALA B 1 224 ? 14.726 -79.502 37.561 1.00 31.71 212 ALA B O 1
ATOM 3415 N N . ALA B 1 225 ? 16.036 -77.889 38.403 1.00 29.79 213 ALA B N 1
ATOM 3416 C CA . ALA B 1 225 ? 16.554 -77.358 37.153 1.00 31.05 213 ALA B CA 1
ATOM 3417 C C . ALA B 1 225 ? 17.302 -78.432 36.378 1.00 28.55 213 ALA B C 1
ATOM 3418 O O . ALA B 1 225 ? 17.086 -78.638 35.201 1.00 27.73 213 ALA B O 1
ATOM 3420 N N . LYS B 1 226 ? 18.180 -79.138 37.056 1.00 29.07 214 LYS B N 1
ATOM 3421 C CA . LYS B 1 226 ? 18.903 -80.232 36.454 1.00 28.86 214 LYS B CA 1
ATOM 3422 C C . LYS B 1 226 ? 17.920 -81.334 35.979 1.00 29.92 214 LYS B C 1
ATOM 3423 O O . LYS B 1 226 ? 17.979 -81.803 34.802 1.00 29.26 214 LYS B O 1
ATOM 3429 N N . HIS B 1 227 ? 17.000 -81.702 36.851 1.00 28.32 215 HIS B N 1
ATOM 3430 C CA . HIS B 1 227 ? 15.892 -82.642 36.492 1.00 30.73 215 HIS B CA 1
ATOM 3431 C C . HIS B 1 227 ? 15.171 -82.334 35.174 1.00 32.43 215 HIS B C 1
ATOM 3432 O O . HIS B 1 227 ? 14.991 -83.224 34.342 1.00 30.15 215 HIS B O 1
ATOM 3439 N N . CYS B 1 228 ? 14.727 -81.085 34.996 1.00 32.05 216 CYS B N 1
ATOM 3440 C CA . CYS B 1 228 ? 14.016 -80.716 33.790 1.00 29.85 216 CYS B CA 1
ATOM 3441 C C . CYS B 1 228 ? 14.925 -80.272 32.663 1.00 31.96 216 CYS B C 1
ATOM 3442 O O . CYS B 1 228 ? 14.461 -79.860 31.571 1.00 31.59 216 CYS B O 1
ATOM 3445 N N . GLY B 1 229 ? 16.224 -80.383 32.863 1.00 31.60 217 GLY B N 1
ATOM 3446 C CA . GLY B 1 229 ? 17.153 -80.183 31.739 1.00 32.97 217 GLY B CA 1
ATOM 3447 C C . GLY B 1 229 ? 17.562 -78.745 31.442 1.00 34.77 217 GLY B C 1
ATOM 3448 O O . GLY B 1 229 ? 18.017 -78.437 30.352 1.00 36.32 217 GLY B O 1
ATOM 3449 N N . LEU B 1 230 ? 17.421 -77.856 32.420 1.00 34.61 218 LEU B N 1
ATOM 3450 C CA . LEU B 1 230 ? 17.919 -76.505 32.263 1.00 33.49 218 LEU B CA 1
ATOM 3451 C C . LEU B 1 230 ? 19.416 -76.376 32.549 1.00 33.54 218 LEU B C 1
ATOM 3452 O O . LEU B 1 230 ? 19.949 -77.003 33.466 1.00 35.36 218 LEU B O 1
ATOM 3457 N N . LYS B 1 231 ? 20.086 -75.516 31.789 1.00 34.93 219 LYS B N 1
ATOM 3458 C CA . LYS B 1 231 ? 21.445 -75.099 32.163 1.00 33.49 219 LYS B CA 1
ATOM 3459 C C . LYS B 1 231 ? 21.419 -74.252 33.456 1.00 31.54 219 LYS B C 1
ATOM 3460 O O . LYS B 1 231 ? 20.484 -73.524 33.705 1.00 30.66 219 LYS B O 1
ATOM 3466 N N . VAL B 1 232 ? 22.473 -74.328 34.248 1.00 31.40 220 VAL B N 1
ATOM 3467 C CA . VAL B 1 232 ? 22.507 -73.661 35.559 1.00 30.20 220 VAL B CA 1
ATOM 3468 C C . VAL B 1 232 ? 23.823 -72.955 35.780 1.00 27.95 220 VAL B C 1
ATOM 3469 O O . VAL B 1 232 ? 24.886 -73.528 35.486 1.00 28.23 220 VAL B O 1
ATOM 3473 N N . VAL B 1 233 ? 23.744 -71.705 36.247 1.00 29.84 221 VAL B N 1
ATOM 3474 C CA . VAL B 1 233 ? 24.853 -71.042 36.932 1.00 29.34 221 VAL B CA 1
ATOM 3475 C C . VAL B 1 233 ? 24.360 -70.432 38.283 1.00 29.48 221 VAL B C 1
ATOM 3476 O O . VAL B 1 233 ? 23.192 -70.035 38.448 1.00 27.72 221 VAL B O 1
ATOM 3480 N N . VAL B 1 234 ? 25.260 -70.391 39.247 1.00 27.62 222 VAL B N 1
ATOM 3481 C CA . VAL B 1 234 ? 24.916 -69.979 40.617 1.00 27.40 222 VAL B CA 1
ATOM 3482 C C . VAL B 1 234 ? 25.920 -68.924 41.057 1.00 28.19 222 VAL B C 1
ATOM 3483 O O . VAL B 1 234 ? 27.085 -69.095 40.828 1.00 27.05 222 VAL B O 1
ATOM 3487 N N . PHE B 1 235 ? 25.442 -67.815 41.606 1.00 30.36 223 PHE B N 1
ATOM 3488 C CA . PHE B 1 235 ? 26.296 -66.825 42.214 1.00 30.83 223 PHE B CA 1
ATOM 3489 C C . PHE B 1 235 ? 25.918 -66.687 43.664 1.00 28.83 223 PHE B C 1
ATOM 3490 O O . PHE B 1 235 ? 24.756 -66.595 43.987 1.00 27.76 223 PHE B O 1
ATOM 3498 N N . SER B 1 236 ? 26.934 -66.576 44.519 1.00 28.75 224 SER B N 1
ATOM 3499 C CA . SER B 1 236 ? 26.732 -66.232 45.925 1.00 29.01 224 SER B CA 1
ATOM 3500 C C . SER B 1 236 ? 27.207 -64.855 46.262 1.00 30.56 224 SER B C 1
ATOM 3501 O O . SER B 1 236 ? 28.352 -64.504 46.025 1.00 29.73 224 SER B O 1
ATOM 3504 N N . CYS B 1 237 ? 26.371 -64.130 46.994 1.00 32.81 225 CYS B N 1
ATOM 3505 C CA . CYS B 1 237 ? 26.750 -62.859 47.590 1.00 32.52 225 CYS B CA 1
ATOM 3506 C C . CYS B 1 237 ? 27.162 -63.113 49.067 1.00 31.19 225 CYS B C 1
ATOM 3507 O O . CYS B 1 237 ? 26.358 -63.551 49.904 1.00 28.26 225 CYS B O 1
ATOM 3512 N N . VAL B 1 238 ? 28.425 -62.882 49.373 1.00 30.58 226 VAL B N 1
ATOM 3513 C CA . VAL B 1 238 ? 28.883 -63.058 50.755 1.00 30.16 226 VAL B CA 1
ATOM 3514 C C . VAL B 1 238 ? 28.237 -61.925 51.558 1.00 28.46 226 VAL B C 1
ATOM 3515 O O . VAL B 1 238 ? 28.451 -60.753 51.279 1.00 30.58 226 VAL B O 1
ATOM 3519 N N . THR B 1 239 ? 27.451 -62.299 52.551 1.00 30.07 227 THR B N 1
ATOM 3520 C CA . THR B 1 239 ? 26.842 -61.354 53.460 1.00 31.45 227 THR B CA 1
ATOM 3521 C C . THR B 1 239 ? 27.644 -61.232 54.776 1.00 29.37 227 THR B C 1
ATOM 3522 O O . THR B 1 239 ? 27.474 -60.266 55.475 1.00 31.29 227 THR B O 1
ATOM 3526 N N . ASN B 1 240 ? 28.478 -62.219 55.095 1.00 30.80 228 ASN B N 1
ATOM 3527 C CA . ASN B 1 240 ? 29.203 -62.303 56.349 1.00 31.57 228 ASN B CA 1
ATOM 3528 C C . ASN B 1 240 ? 30.186 -63.450 56.314 1.00 31.00 228 ASN B C 1
ATOM 3529 O O . ASN B 1 240 ? 30.020 -64.320 55.540 1.00 31.95 228 ASN B O 1
ATOM 3534 N N . MET B 1 241 ? 31.203 -63.416 57.161 1.00 32.94 229 MET B N 1
ATOM 3535 C CA . MET B 1 241 ? 32.042 -64.584 57.450 1.00 33.50 229 MET B CA 1
ATOM 3536 C C . MET B 1 241 ? 31.205 -65.511 58.321 1.00 32.92 229 MET B C 1
ATOM 3537 O O . MET B 1 241 ? 30.471 -65.059 59.177 1.00 32.18 229 MET B O 1
ATOM 3542 N N . ALA B 1 242 ? 31.273 -66.801 58.047 1.00 31.07 230 ALA B N 1
ATOM 3543 C CA . ALA B 1 242 ? 30.570 -67.785 58.821 1.00 30.64 230 ALA B CA 1
ATOM 3544 C C . ALA B 1 242 ? 31.044 -67.883 60.279 1.00 31.78 230 ALA B C 1
ATOM 3545 O O . ALA B 1 242 ? 32.163 -67.386 60.673 1.00 32.89 230 ALA B O 1
ATOM 3547 N N . ALA B 1 243 ? 30.206 -68.505 61.119 1.00 32.56 231 ALA B N 1
ATOM 3548 C CA . ALA B 1 243 ? 30.510 -68.585 62.581 1.00 33.54 231 ALA B CA 1
ATOM 3549 C C . ALA B 1 243 ? 31.936 -69.073 62.909 1.00 34.56 231 ALA B C 1
ATOM 3550 O O . ALA B 1 243 ? 32.400 -70.102 62.445 1.00 33.55 231 ALA B O 1
ATOM 3552 N N . GLY B 1 244 ? 32.627 -68.317 63.744 1.00 38.04 232 GLY B N 1
ATOM 3553 C CA . GLY B 1 244 ? 33.943 -68.674 64.202 1.00 35.61 232 GLY B CA 1
ATOM 3554 C C . GLY B 1 244 ? 35.053 -68.300 63.222 1.00 40.40 232 GLY B C 1
ATOM 3555 O O . GLY B 1 244 ? 36.224 -68.531 63.510 1.00 35.91 232 GLY B O 1
ATOM 3556 N N . ILE B 1 245 ? 34.704 -67.730 62.065 1.00 39.96 233 ILE B N 1
ATOM 3557 C CA . ILE B 1 245 ? 35.691 -67.277 61.089 1.00 41.44 233 ILE B CA 1
ATOM 3558 C C . ILE B 1 245 ? 35.936 -65.790 61.301 1.00 44.45 233 ILE B C 1
ATOM 3559 O O . ILE B 1 245 ? 37.044 -65.434 61.710 1.00 46.99 233 ILE B O 1
ATOM 3564 N N . SER B 1 251 ? 29.759 -53.601 62.532 1.00 48.84 239 SER B N 1
ATOM 3565 C CA . SER B 1 251 ? 29.526 -52.218 62.161 1.00 47.32 239 SER B CA 1
ATOM 3566 C C . SER B 1 251 ? 28.327 -52.043 61.219 1.00 44.45 239 SER B C 1
ATOM 3567 O O . SER B 1 251 ? 28.270 -52.649 60.132 1.00 40.71 239 SER B O 1
ATOM 3570 N N . HIS B 1 252 ? 27.362 -51.211 61.613 1.00 41.92 240 HIS B N 1
ATOM 3571 C CA . HIS B 1 252 ? 26.278 -50.909 60.701 1.00 40.32 240 HIS B CA 1
ATOM 3572 C C . HIS B 1 252 ? 26.853 -50.274 59.444 1.00 37.02 240 HIS B C 1
ATOM 3573 O O . HIS B 1 252 ? 26.426 -50.570 58.354 1.00 35.52 240 HIS B O 1
ATOM 3580 N N . GLU B 1 253 ? 27.837 -49.408 59.627 1.00 38.52 241 GLU B N 1
ATOM 3581 C CA . GLU B 1 253 ? 28.503 -48.778 58.511 1.00 39.30 241 GLU B CA 1
ATOM 3582 C C . GLU B 1 253 ? 29.055 -49.826 57.560 1.00 35.81 241 GLU B C 1
ATOM 3583 O O . GLU B 1 253 ? 28.968 -49.688 56.380 1.00 30.23 241 GLU B O 1
ATOM 3589 N N . GLU B 1 254 ? 29.666 -50.864 58.089 1.00 39.50 242 GLU B N 1
ATOM 3590 C CA . GLU B 1 254 ? 30.238 -51.881 57.207 1.00 41.56 242 GLU B CA 1
ATOM 3591 C C . GLU B 1 254 ? 29.139 -52.731 56.531 1.00 37.94 242 GLU B C 1
ATOM 3592 O O . GLU B 1 254 ? 29.289 -53.197 55.415 1.00 32.65 242 GLU B O 1
ATOM 3598 N N . VAL B 1 255 ? 28.024 -52.909 57.210 1.00 37.58 243 VAL B N 1
ATOM 3599 C CA . VAL B 1 255 ? 26.858 -53.502 56.560 1.00 36.12 243 VAL B CA 1
ATOM 3600 C C . VAL B 1 255 ? 26.403 -52.624 55.376 1.00 35.28 243 VAL B C 1
ATOM 3601 O O . VAL B 1 255 ? 26.210 -53.110 54.255 1.00 29.74 243 VAL B O 1
ATOM 3605 N N . VAL B 1 256 ? 26.288 -51.321 55.601 1.00 35.19 244 VAL B N 1
ATOM 3606 C CA . VAL B 1 256 ? 25.918 -50.490 54.474 1.00 35.54 244 VAL B CA 1
ATOM 3607 C C . VAL B 1 256 ? 27.029 -50.541 53.408 1.00 33.93 244 VAL B C 1
ATOM 3608 O O . VAL B 1 256 ? 26.735 -50.650 52.230 1.00 35.08 244 VAL B O 1
ATOM 3612 N N . ARG B 1 257 ? 28.294 -50.544 53.794 1.00 32.60 245 ARG B N 1
ATOM 3613 C CA . ARG B 1 257 ? 29.330 -50.596 52.757 1.00 31.48 245 ARG B CA 1
ATOM 3614 C C . ARG B 1 257 ? 29.228 -51.885 51.909 1.00 31.59 245 ARG B C 1
ATOM 3615 O O . ARG B 1 257 ? 29.282 -51.841 50.668 1.00 28.64 245 ARG B O 1
ATOM 3623 N N . THR B 1 258 ? 29.050 -53.030 52.549 1.00 26.93 246 THR B N 1
ATOM 3624 C CA . THR B 1 258 ? 29.154 -54.253 51.770 1.00 29.48 246 THR B CA 1
ATOM 3625 C C . THR B 1 258 ? 27.858 -54.511 50.986 1.00 32.60 246 THR B C 1
ATOM 3626 O O . THR B 1 258 ? 27.862 -55.100 49.884 1.00 29.43 246 THR B O 1
ATOM 3630 N N . THR B 1 259 ? 26.754 -54.008 51.531 1.00 32.68 247 THR B N 1
ATOM 3631 C CA . THR B 1 259 ? 25.447 -54.138 50.879 1.00 36.61 247 THR B CA 1
ATOM 3632 C C . THR B 1 259 ? 25.411 -53.418 49.545 1.00 35.57 247 THR B C 1
ATOM 3633 O O . THR B 1 259 ? 24.982 -53.993 48.552 1.00 35.98 247 THR B O 1
ATOM 3637 N N . LYS B 1 260 ? 25.919 -52.189 49.515 1.00 34.86 248 LYS B N 1
ATOM 3638 C CA . LYS B 1 260 ? 26.041 -51.440 48.255 1.00 33.21 248 LYS B CA 1
ATOM 3639 C C . LYS B 1 260 ? 27.043 -52.096 47.300 1.00 34.18 248 LYS B C 1
ATOM 3640 O O . LYS B 1 260 ? 26.880 -52.089 46.092 1.00 34.66 248 LYS B O 1
ATOM 3643 N N . MET B 1 261 ? 28.134 -52.594 47.848 1.00 34.87 249 MET B N 1
ATOM 3644 C CA . MET B 1 261 ? 29.154 -53.209 47.026 1.00 38.04 249 MET B CA 1
ATOM 3645 C C . MET B 1 261 ? 28.541 -54.418 46.298 1.00 35.81 249 MET B C 1
ATOM 3646 O O . MET B 1 261 ? 28.593 -54.535 45.061 1.00 35.61 249 MET B O 1
ATOM 3651 N N . ALA B 1 262 ? 27.922 -55.285 47.078 1.00 34.14 250 ALA B N 1
ATOM 3652 C CA . ALA B 1 262 ? 27.215 -56.461 46.572 1.00 39.68 250 ALA B CA 1
ATOM 3653 C C . ALA B 1 262 ? 26.160 -56.154 45.500 1.00 37.34 250 ALA B C 1
ATOM 3654 O O . ALA B 1 262 ? 26.115 -56.788 44.467 1.00 36.74 250 ALA B O 1
ATOM 3656 N N . GLN B 1 263 ? 25.328 -55.167 45.742 1.00 38.65 251 GLN B N 1
ATOM 3657 C CA . GLN B 1 263 ? 24.281 -54.817 44.789 1.00 39.73 251 GLN B CA 1
ATOM 3658 C C . GLN B 1 263 ? 24.804 -54.538 43.394 1.00 38.80 251 GLN B C 1
ATOM 3659 O O . GLN B 1 263 ? 24.256 -55.005 42.403 1.00 39.03 251 GLN B O 1
ATOM 3665 N N . GLY B 1 264 ? 25.813 -53.693 43.329 1.00 38.92 252 GLY B N 1
ATOM 3666 C CA . GLY B 1 264 ? 26.367 -53.297 42.064 1.00 38.87 252 GLY B CA 1
ATOM 3667 C C . GLY B 1 264 ? 27.201 -54.407 41.440 1.00 38.71 252 GLY B C 1
ATOM 3668 O O . GLY B 1 264 ? 27.273 -54.558 40.231 1.00 36.22 252 GLY B O 1
ATOM 3669 N N . LYS B 1 265 ? 27.851 -55.188 42.282 1.00 37.95 253 LYS B N 1
ATOM 3670 C CA . LYS B 1 265 ? 28.615 -56.337 41.819 1.00 39.25 253 LYS B CA 1
ATOM 3671 C C . LYS B 1 265 ? 27.683 -57.407 41.315 1.00 37.69 253 LYS B C 1
ATOM 3672 O O . LYS B 1 265 ? 27.966 -58.046 40.313 1.00 41.30 253 LYS B O 1
ATOM 3678 N N . ILE B 1 266 ? 26.570 -57.628 41.993 1.00 36.68 254 ILE B N 1
ATOM 3679 C CA . ILE B 1 266 ? 25.598 -58.639 41.527 1.00 35.09 254 ILE B CA 1
ATOM 3680 C C . ILE B 1 266 ? 24.891 -58.172 40.246 1.00 33.70 254 ILE B C 1
ATOM 3681 O O . ILE B 1 266 ? 24.576 -58.990 39.374 1.00 30.05 254 ILE B O 1
ATOM 3686 N N . GLU B 1 267 ? 24.652 -56.869 40.099 1.00 32.97 255 GLU B N 1
ATOM 3687 C CA . GLU B 1 267 ? 24.040 -56.406 38.896 1.00 33.97 255 GLU B CA 1
ATOM 3688 C C . GLU B 1 267 ? 24.916 -56.763 37.706 1.00 33.07 255 GLU B C 1
ATOM 3689 O O . GLU B 1 267 ? 24.444 -57.284 36.692 1.00 35.25 255 GLU B O 1
ATOM 3695 N N . LYS B 1 268 ? 26.205 -56.514 37.825 1.00 33.63 256 LYS B N 1
ATOM 3696 C CA . LYS B 1 268 ? 27.122 -56.788 36.737 1.00 33.32 256 LYS B CA 1
ATOM 3697 C C . LYS B 1 268 ? 27.246 -58.292 36.500 1.00 33.04 256 LYS B C 1
ATOM 3698 O O . LYS B 1 268 ? 27.296 -58.732 35.371 1.00 34.91 256 LYS B O 1
ATOM 3700 N N . ALA B 1 269 ? 27.262 -59.099 37.564 1.00 35.06 257 ALA B N 1
ATOM 3701 C CA . ALA B 1 269 ? 27.345 -60.555 37.393 1.00 32.81 257 ALA B CA 1
ATOM 3702 C C . ALA B 1 269 ? 26.166 -61.051 36.599 1.00 32.46 257 ALA B C 1
ATOM 3703 O O . ALA B 1 269 ? 26.321 -61.836 35.667 1.00 30.99 257 ALA B O 1
ATOM 3705 N N . LEU B 1 270 ? 24.985 -60.625 37.020 1.00 32.28 258 LEU B N 1
ATOM 3706 C CA . LEU B 1 270 ? 23.712 -61.015 36.397 1.00 30.20 258 LEU B CA 1
ATOM 3707 C C . LEU B 1 270 ? 23.637 -60.579 34.958 1.00 31.27 258 LEU B C 1
ATOM 3708 O O . LEU B 1 270 ? 23.189 -61.353 34.100 1.00 31.68 258 LEU B O 1
ATOM 3713 N N . THR B 1 271 ? 24.006 -59.325 34.697 1.00 29.97 259 THR B N 1
ATOM 3714 C CA . THR B 1 271 ? 23.935 -58.801 33.360 1.00 30.55 259 THR B CA 1
ATOM 3715 C C . THR B 1 271 ? 24.887 -59.542 32.407 1.00 30.65 259 THR B C 1
ATOM 3716 O O . THR B 1 271 ? 24.508 -59.844 31.286 1.00 30.99 259 THR B O 1
ATOM 3720 N N . THR B 1 272 ? 26.092 -59.849 32.876 1.00 31.93 260 THR B N 1
ATOM 3721 C CA . THR B 1 272 ? 27.051 -60.648 32.147 1.00 30.34 260 THR B CA 1
ATOM 3722 C C . THR B 1 272 ? 26.490 -62.021 31.814 1.00 30.31 260 THR B C 1
ATOM 3723 O O . THR B 1 272 ? 26.587 -62.481 30.673 1.00 30.27 260 THR B O 1
ATOM 3727 N N . ALA B 1 273 ? 25.920 -62.690 32.822 1.00 28.99 261 ALA B N 1
ATOM 3728 C CA . ALA B 1 273 ? 25.373 -64.014 32.647 1.00 30.03 261 ALA B CA 1
ATOM 3729 C C . ALA B 1 273 ? 24.279 -64.071 31.553 1.00 30.86 261 ALA B C 1
ATOM 3730 O O . ALA B 1 273 ? 24.215 -65.003 30.751 1.00 29.31 261 ALA B O 1
ATOM 3732 N N . VAL B 1 274 ? 23.388 -63.080 31.569 1.00 31.56 262 VAL B N 1
ATOM 3733 C CA . VAL B 1 274 ? 22.347 -62.934 30.559 1.00 32.19 262 VAL B CA 1
ATOM 3734 C C . VAL B 1 274 ? 22.972 -62.690 29.194 1.00 32.45 262 VAL B C 1
ATOM 3735 O O . VAL B 1 274 ? 22.613 -63.326 28.213 1.00 34.06 262 VAL B O 1
ATOM 3739 N N . GLU B 1 275 ? 23.913 -61.763 29.148 1.00 30.94 263 GLU B N 1
ATOM 3740 C CA . GLU B 1 275 ? 24.537 -61.370 27.869 1.00 34.39 263 GLU B CA 1
ATOM 3741 C C . GLU B 1 275 ? 25.331 -62.481 27.193 1.00 34.84 263 GLU B C 1
ATOM 3742 O O . GLU B 1 275 ? 25.305 -62.581 25.964 1.00 33.40 263 GLU B O 1
ATOM 3748 N N . VAL B 1 276 ? 26.051 -63.303 27.964 1.00 34.85 264 VAL B N 1
ATOM 3749 C CA . VAL B 1 276 ? 26.881 -64.364 27.346 1.00 33.18 264 VAL B CA 1
ATOM 3750 C C . VAL B 1 276 ? 26.162 -65.696 27.138 1.00 35.29 264 VAL B C 1
ATOM 3751 O O . VAL B 1 276 ? 26.739 -66.630 26.553 1.00 32.52 264 VAL B O 1
ATOM 3755 N N . PHE B 1 277 ? 24.914 -65.804 27.593 1.00 34.68 265 PHE B N 1
ATOM 3756 C CA . PHE B 1 277 ? 24.185 -67.060 27.497 1.00 34.50 265 PHE B CA 1
ATOM 3757 C C . PHE B 1 277 ? 23.996 -67.516 26.061 1.00 36.85 265 PHE B C 1
ATOM 3758 O O . PHE B 1 277 ? 24.313 -68.675 25.779 1.00 37.48 265 PHE B O 1
ATOM 3767 N N . MET C 1 13 ? 0.571 -102.222 64.435 1.00 51.82 1 MET C N 1
ATOM 3768 C CA . MET C 1 13 ? 1.825 -102.739 63.788 1.00 52.41 1 MET C CA 1
ATOM 3769 C C . MET C 1 13 ? 1.919 -104.239 63.927 1.00 49.72 1 MET C C 1
ATOM 3770 O O . MET C 1 13 ? 2.050 -104.934 62.953 1.00 49.34 1 MET C O 1
ATOM 3775 N N . MET C 1 14 ? 1.887 -104.723 65.154 1.00 48.41 2 MET C N 1
ATOM 3776 C CA . MET C 1 14 ? 1.896 -106.155 65.393 1.00 48.38 2 MET C CA 1
ATOM 3777 C C . MET C 1 14 ? 0.653 -106.772 64.754 1.00 44.40 2 MET C C 1
ATOM 3778 O O . MET C 1 14 ? 0.711 -107.887 64.244 1.00 42.28 2 MET C O 1
ATOM 3783 N N . LYS C 1 15 ? -0.462 -106.032 64.747 1.00 41.90 3 LYS C N 1
ATOM 3784 C CA . LYS C 1 15 ? -1.705 -106.505 64.099 1.00 39.48 3 LYS C CA 1
ATOM 3785 C C . LYS C 1 15 ? -1.584 -106.575 62.578 1.00 37.36 3 LYS C C 1
ATOM 3786 O O . LYS C 1 15 ? -2.080 -107.506 61.960 1.00 35.85 3 LYS C O 1
ATOM 3788 N N . LYS C 1 16 ? -0.935 -105.587 61.978 1.00 35.97 4 LYS C N 1
ATOM 3789 C CA . LYS C 1 16 ? -0.676 -105.617 60.546 1.00 38.96 4 LYS C CA 1
ATOM 3790 C C . LYS C 1 16 ? 0.264 -106.791 60.202 1.00 38.70 4 LYS C C 1
ATOM 3791 O O . LYS C 1 16 ? 0.090 -107.465 59.192 1.00 39.21 4 LYS C O 1
ATOM 3797 N N . ILE C 1 17 ? 1.276 -107.013 61.044 1.00 37.75 5 ILE C N 1
ATOM 3798 C CA . ILE C 1 17 ? 2.191 -108.138 60.805 1.00 39.61 5 ILE C CA 1
ATOM 3799 C C . ILE C 1 17 ? 1.440 -109.494 60.784 1.00 40.22 5 ILE C C 1
ATOM 3800 O O . ILE C 1 17 ? 1.623 -110.289 59.846 1.00 39.03 5 ILE C O 1
ATOM 3805 N N . GLU C 1 18 ? 0.615 -109.721 61.816 1.00 39.31 6 GLU C N 1
ATOM 3806 C CA . GLU C 1 18 ? -0.152 -110.940 61.976 1.00 41.03 6 GLU C CA 1
ATOM 3807 C C . GLU C 1 18 ? -1.077 -111.143 60.791 1.00 37.06 6 GLU C C 1
ATOM 3808 O O . GLU C 1 18 ? -1.177 -112.240 60.291 1.00 34.29 6 GLU C O 1
ATOM 3810 N N . GLU C 1 19 ? -1.727 -110.075 60.341 1.00 37.46 7 GLU C N 1
ATOM 3811 C CA . GLU C 1 19 ? -2.633 -110.120 59.152 1.00 39.35 7 GLU C CA 1
ATOM 3812 C C . GLU C 1 19 ? -1.916 -110.521 57.846 1.00 35.69 7 GLU C C 1
ATOM 3813 O O . GLU C 1 19 ? -2.397 -111.335 57.085 1.00 34.81 7 GLU C O 1
ATOM 3819 N N . ALA C 1 20 ? -0.750 -109.931 57.628 1.00 34.38 8 ALA C N 1
ATOM 3820 C CA . ALA C 1 20 ? 0.085 -110.294 56.493 1.00 32.83 8 ALA C CA 1
ATOM 3821 C C . ALA C 1 20 ? 0.573 -111.740 56.651 1.00 32.44 8 ALA C C 1
ATOM 3822 O O . ALA C 1 20 ? 0.544 -112.512 55.701 1.00 31.73 8 ALA C O 1
ATOM 3824 N N . ARG C 1 21 ? 0.968 -112.120 57.859 1.00 34.75 9 ARG C N 1
ATOM 3825 C CA . ARG C 1 21 ? 1.494 -113.457 58.114 1.00 36.24 9 ARG C CA 1
ATOM 3826 C C . ARG C 1 21 ? 0.449 -114.525 57.832 1.00 33.67 9 ARG C C 1
ATOM 3827 O O . ARG C 1 21 ? 0.781 -115.587 57.292 1.00 30.52 9 ARG C O 1
ATOM 3835 N N . THR C 1 22 ? -0.799 -114.270 58.229 1.00 32.79 10 THR C N 1
ATOM 3836 C CA . THR C 1 22 ? -1.876 -115.260 58.000 1.00 34.24 10 THR C CA 1
ATOM 3837 C C . THR C 1 22 ? -2.054 -115.443 56.496 1.00 34.02 10 THR C C 1
ATOM 3838 O O . THR C 1 22 ? -2.236 -116.566 55.983 1.00 33.03 10 THR C O 1
ATOM 3842 N N . PHE C 1 23 ? -1.968 -114.320 55.780 1.00 33.86 11 PHE C N 1
ATOM 3843 C CA . PHE C 1 23 ? -2.168 -114.338 54.347 1.00 31.21 11 PHE C CA 1
ATOM 3844 C C . PHE C 1 23 ? -1.137 -115.227 53.717 1.00 30.34 11 PHE C C 1
ATOM 3845 O O . PHE C 1 23 ? -1.443 -116.145 52.975 1.00 31.11 11 PHE C O 1
ATOM 3853 N N . ILE C 1 24 ? 0.102 -114.983 54.065 1.00 32.07 12 ILE C N 1
ATOM 3854 C CA . ILE C 1 24 ? 1.211 -115.787 53.544 1.00 34.18 12 ILE C CA 1
ATOM 3855 C C . ILE C 1 24 ? 1.071 -117.267 53.876 1.00 29.97 12 ILE C C 1
ATOM 3856 O O . ILE C 1 24 ? 1.273 -118.104 53.012 1.00 31.34 12 ILE C O 1
ATOM 3861 N N . SER C 1 25 ? 0.742 -117.559 55.135 1.00 29.26 13 SER C N 1
ATOM 3862 C CA . SER C 1 25 ? 0.612 -118.926 55.665 1.00 31.43 13 SER C CA 1
ATOM 3863 C C . SER C 1 25 ? -0.416 -119.783 54.962 1.00 32.37 13 SER C C 1
ATOM 3864 O O . SER C 1 25 ? -0.342 -121.032 54.992 1.00 31.71 13 SER C O 1
ATOM 3867 N N . GLU C 1 26 ? -1.411 -119.115 54.413 1.00 29.96 14 GLU C N 1
ATOM 3868 C CA . GLU C 1 26 ? -2.447 -119.781 53.638 1.00 30.19 14 GLU C CA 1
ATOM 3869 C C . GLU C 1 26 ? -1.999 -120.078 52.210 1.00 29.66 14 GLU C C 1
ATOM 3870 O O . GLU C 1 26 ? -2.727 -120.730 51.465 1.00 27.13 14 GLU C O 1
ATOM 3876 N N . ARG C 1 27 ? -0.784 -119.634 51.857 1.00 28.27 15 ARG C N 1
ATOM 3877 C CA . ARG C 1 27 ? -0.215 -119.865 50.533 1.00 29.18 15 ARG C CA 1
ATOM 3878 C C . ARG C 1 27 ? 1.119 -120.664 50.526 1.00 32.29 15 ARG C C 1
ATOM 3879 O O . ARG C 1 27 ? 1.536 -121.197 49.505 1.00 27.42 15 ARG C O 1
ATOM 3887 N N . THR C 1 28 ? 1.801 -120.720 51.657 1.00 33.21 16 THR C N 1
ATOM 3888 C CA . THR C 1 28 ? 3.050 -121.457 51.730 1.00 35.64 16 THR C CA 1
ATOM 3889 C C . THR C 1 28 ? 3.324 -121.824 53.157 1.00 36.96 16 THR C C 1
ATOM 3890 O O . THR C 1 28 ? 3.230 -120.976 54.048 1.00 37.83 16 THR C O 1
ATOM 3894 N N . ASN C 1 29 ? 3.603 -123.110 53.387 1.00 40.58 17 ASN C N 1
ATOM 3895 C CA . ASN C 1 29 ? 3.889 -123.608 54.740 1.00 43.43 17 ASN C CA 1
ATOM 3896 C C . ASN C 1 29 ? 5.383 -123.608 54.984 1.00 45.00 17 ASN C C 1
ATOM 3897 O O . ASN C 1 29 ? 5.855 -124.134 56.001 1.00 44.58 17 ASN C O 1
ATOM 3899 N N . LEU C 1 30 ? 6.128 -123.047 54.038 1.00 45.87 18 LEU C N 1
ATOM 3900 C CA . LEU C 1 30 ? 7.567 -123.004 54.154 1.00 47.57 18 LEU C CA 1
ATOM 3901 C C . LEU C 1 30 ? 7.904 -122.325 55.468 1.00 47.28 18 LEU C C 1
ATOM 3902 O O . LEU C 1 30 ? 7.215 -121.378 55.897 1.00 52.28 18 LEU C O 1
ATOM 3907 N N . SER C 1 31 ? 8.951 -122.788 56.124 1.00 44.40 19 SER C N 1
ATOM 3908 C CA . SER C 1 31 ? 9.479 -122.067 57.259 1.00 44.54 19 SER C CA 1
ATOM 3909 C C . SER C 1 31 ? 10.856 -121.495 56.868 1.00 41.98 19 SER C C 1
ATOM 3910 O O . SER C 1 31 ? 11.908 -122.059 57.198 1.00 39.64 19 SER C O 1
ATOM 3913 N N . PRO C 1 32 ? 10.857 -120.383 56.129 1.00 38.76 20 PRO C N 1
ATOM 3914 C CA . PRO C 1 32 ? 12.108 -119.918 55.570 1.00 36.80 20 PRO C CA 1
ATOM 3915 C C . PRO C 1 32 ? 13.077 -119.385 56.650 1.00 36.11 20 PRO C C 1
ATOM 3916 O O . PRO C 1 32 ? 12.645 -118.746 57.614 1.00 35.09 20 PRO C O 1
ATOM 3920 N N . ASP C 1 33 ? 14.368 -119.672 56.471 1.00 33.93 21 ASP C N 1
ATOM 3921 C CA . ASP C 1 33 ? 15.401 -119.284 57.426 1.00 34.93 21 ASP C CA 1
ATOM 3922 C C . ASP C 1 33 ? 16.049 -117.956 57.102 1.00 34.92 21 ASP C C 1
ATOM 3923 O O . ASP C 1 33 ? 16.753 -117.385 57.980 1.00 30.18 21 ASP C O 1
ATOM 3928 N N . ILE C 1 34 ? 15.905 -117.562 55.826 1.00 34.53 22 ILE C N 1
ATOM 3929 C CA . ILE C 1 34 ? 16.569 -116.397 55.249 1.00 35.04 22 ILE C CA 1
ATOM 3930 C C . ILE C 1 34 ? 15.608 -115.593 54.335 1.00 32.25 22 ILE C C 1
ATOM 3931 O O . ILE C 1 34 ? 14.853 -116.126 53.552 1.00 31.82 22 ILE C O 1
ATOM 3936 N N . LEU C 1 35 ? 15.636 -114.283 54.537 1.00 29.43 23 LEU C N 1
ATOM 3937 C CA . LEU C 1 35 ? 15.008 -113.302 53.695 1.00 28.30 23 LEU C CA 1
ATOM 3938 C C . LEU C 1 35 ? 16.051 -112.748 52.771 1.00 28.41 23 LEU C C 1
ATOM 3939 O O . LEU C 1 35 ? 17.138 -112.328 53.210 1.00 29.89 23 LEU C O 1
ATOM 3944 N N . ILE C 1 36 ? 15.754 -112.744 51.488 1.00 29.34 24 ILE C N 1
ATOM 3945 C CA . ILE C 1 36 ? 16.673 -112.151 50.496 1.00 30.98 24 ILE C CA 1
ATOM 3946 C C . ILE C 1 36 ? 15.979 -110.978 49.807 1.00 27.45 24 ILE C C 1
ATOM 3947 O O . ILE C 1 36 ? 14.931 -111.162 49.191 1.00 30.63 24 ILE C O 1
ATOM 3952 N N . ILE C 1 37 ? 16.609 -109.800 49.885 1.00 28.89 25 ILE C N 1
ATOM 3953 C CA . ILE C 1 37 ? 16.093 -108.550 49.337 1.00 28.72 25 ILE C CA 1
ATOM 3954 C C . ILE C 1 37 ? 16.860 -108.151 48.067 1.00 27.46 25 ILE C C 1
ATOM 3955 O O . ILE C 1 37 ? 18.079 -107.815 48.110 1.00 30.38 25 ILE C O 1
ATOM 3960 N N . LEU C 1 38 ? 16.143 -108.231 46.973 1.00 28.34 26 LEU C N 1
ATOM 3961 C CA . LEU C 1 38 ? 16.597 -107.973 45.627 1.00 30.69 26 LEU C CA 1
ATOM 3962 C C . LEU C 1 38 ? 15.846 -106.820 44.994 1.00 34.44 26 LEU C C 1
ATOM 3963 O O . LEU C 1 38 ? 14.608 -106.648 45.175 1.00 33.13 26 LEU C O 1
ATOM 3968 N N . GLY C 1 39 ? 16.573 -106.063 44.186 1.00 36.46 27 GLY C N 1
ATOM 3969 C CA . GLY C 1 39 ? 15.941 -105.080 43.340 1.00 42.01 27 GLY C CA 1
ATOM 3970 C C . GLY C 1 39 ? 15.086 -105.687 42.230 1.00 47.07 27 GLY C C 1
ATOM 3971 O O . GLY C 1 39 ? 14.172 -105.005 41.714 1.00 52.98 27 GLY C O 1
ATOM 3972 N N . PHE C 1 45 ? 18.987 -116.158 39.408 1.00 58.95 33 PHE C N 1
ATOM 3973 C CA . PHE C 1 45 ? 18.870 -116.554 40.809 1.00 54.85 33 PHE C CA 1
ATOM 3974 C C . PHE C 1 45 ? 17.427 -116.908 41.166 1.00 54.12 33 PHE C C 1
ATOM 3975 O O . PHE C 1 45 ? 17.166 -118.003 41.699 1.00 56.24 33 PHE C O 1
ATOM 3983 N N . ILE C 1 46 ? 16.484 -116.018 40.846 1.00 51.49 34 ILE C N 1
ATOM 3984 C CA . ILE C 1 46 ? 15.056 -116.289 41.065 1.00 50.27 34 ILE C CA 1
ATOM 3985 C C . ILE C 1 46 ? 14.615 -117.497 40.246 1.00 48.06 34 ILE C C 1
ATOM 3986 O O . ILE C 1 46 ? 13.843 -118.313 40.702 1.00 46.55 34 ILE C O 1
ATOM 3991 N N . GLU C 1 47 ? 15.117 -117.587 39.019 1.00 48.51 35 GLU C N 1
ATOM 3992 C CA . GLU C 1 47 ? 14.851 -118.724 38.128 1.00 48.75 35 GLU C CA 1
ATOM 3993 C C . GLU C 1 47 ? 15.334 -120.061 38.705 1.00 47.73 35 GLU C C 1
ATOM 3994 O O . GLU C 1 47 ? 14.729 -121.093 38.440 1.00 49.59 35 GLU C O 1
ATOM 4000 N N . LYS C 1 48 ? 16.405 -120.032 39.489 1.00 48.05 36 LYS C N 1
ATOM 4001 C CA . LYS C 1 48 ? 16.943 -121.218 40.194 1.00 48.76 36 LYS C CA 1
ATOM 4002 C C . LYS C 1 48 ? 16.074 -121.744 41.377 1.00 47.51 36 LYS C C 1
ATOM 4003 O O . LYS C 1 48 ? 16.160 -122.913 41.737 1.00 45.64 36 LYS C O 1
ATOM 4005 N N . VAL C 1 49 ? 15.236 -120.901 41.975 1.00 45.77 37 VAL C N 1
ATOM 4006 C CA . VAL C 1 49 ? 14.450 -121.317 43.163 1.00 43.68 37 VAL C CA 1
ATOM 4007 C C . VAL C 1 49 ? 13.636 -122.609 42.893 1.00 44.14 37 VAL C C 1
ATOM 4008 O O . VAL C 1 49 ? 13.054 -122.785 41.824 1.00 47.45 37 VAL C O 1
ATOM 4012 N N . GLU C 1 50 ? 13.614 -123.499 43.882 1.00 45.25 38 GLU C N 1
ATOM 4013 C CA . GLU C 1 50 ? 12.995 -124.810 43.784 1.00 44.82 38 GLU C CA 1
ATOM 4014 C C . GLU C 1 50 ? 11.591 -124.740 44.374 1.00 44.48 38 GLU C C 1
ATOM 4015 O O . GLU C 1 50 ? 11.414 -124.234 45.490 1.00 43.76 38 GLU C O 1
ATOM 4021 N N . ASP C 1 51 ? 10.604 -125.318 43.675 1.00 43.18 39 ASP C N 1
ATOM 4022 C CA . ASP C 1 51 ? 9.211 -125.326 44.141 1.00 41.56 39 ASP C CA 1
ATOM 4023 C C . ASP C 1 51 ? 8.726 -123.911 44.513 1.00 39.26 39 ASP C C 1
ATOM 4024 O O . ASP C 1 51 ? 8.232 -123.694 45.612 1.00 37.42 39 ASP C O 1
ATOM 4029 N N . PRO C 1 52 ? 8.866 -122.956 43.590 1.00 37.15 40 PRO C N 1
ATOM 4030 C CA . PRO C 1 52 ? 8.677 -121.555 43.924 1.00 35.52 40 PRO C CA 1
ATOM 4031 C C . PRO C 1 52 ? 7.199 -121.281 44.165 1.00 37.50 40 PRO C C 1
ATOM 4032 O O . PRO C 1 52 ? 6.363 -121.751 43.399 1.00 37.37 40 PRO C O 1
ATOM 4036 N N . VAL C 1 53 ? 6.884 -120.555 45.233 1.00 34.61 41 VAL C N 1
ATOM 4037 C CA . VAL C 1 53 ? 5.564 -120.037 45.431 1.00 33.63 41 VAL C CA 1
ATOM 4038 C C . VAL C 1 53 ? 5.642 -118.509 45.404 1.00 33.54 41 VAL C C 1
ATOM 4039 O O . VAL C 1 53 ? 6.372 -117.919 46.166 1.00 30.63 41 VAL C O 1
ATOM 4043 N N . ILE C 1 54 ? 4.874 -117.893 44.525 1.00 31.73 42 ILE C N 1
ATOM 4044 C CA . ILE C 1 54 ? 4.958 -116.446 44.303 1.00 36.35 42 ILE C CA 1
ATOM 4045 C C . ILE C 1 54 ? 3.741 -115.741 44.886 1.00 34.85 42 ILE C C 1
ATOM 4046 O O . ILE C 1 54 ? 2.614 -116.208 44.743 1.00 38.37 42 ILE C O 1
ATOM 4051 N N . ILE C 1 55 ? 3.978 -114.638 45.566 1.00 35.64 43 ILE C N 1
ATOM 4052 C CA . ILE C 1 55 ? 2.890 -113.833 46.146 1.00 32.96 43 ILE C CA 1
ATOM 4053 C C . ILE C 1 55 ? 3.089 -112.370 45.807 1.00 30.47 43 ILE C C 1
ATOM 4054 O O . ILE C 1 55 ? 4.046 -111.788 46.222 1.00 31.57 43 ILE C O 1
ATOM 4059 N N . ASP C 1 56 ? 2.190 -111.799 45.013 1.00 32.69 44 ASP C N 1
ATOM 4060 C CA . ASP C 1 56 ? 2.319 -110.394 44.582 1.00 33.15 44 ASP C CA 1
ATOM 4061 C C . ASP C 1 56 ? 2.188 -109.452 45.742 1.00 31.34 44 ASP C C 1
ATOM 4062 O O . ASP C 1 56 ? 1.281 -109.611 46.521 1.00 31.25 44 ASP C O 1
ATOM 4067 N N . TYR C 1 57 ? 3.068 -108.454 45.818 1.00 30.61 45 TYR C N 1
ATOM 4068 C CA . TYR C 1 57 ? 2.972 -107.420 46.837 1.00 32.74 45 TYR C CA 1
ATOM 4069 C C . TYR C 1 57 ? 1.608 -106.743 46.815 1.00 33.20 45 TYR C C 1
ATOM 4070 O O . TYR C 1 57 ? 1.137 -106.334 47.843 1.00 32.29 45 TYR C O 1
ATOM 4079 N N . LYS C 1 58 ? 0.972 -106.666 45.643 1.00 34.10 46 LYS C N 1
ATOM 4080 C CA . LYS C 1 58 ? -0.344 -106.016 45.528 1.00 35.15 46 LYS C CA 1
ATOM 4081 C C . LYS C 1 58 ? -1.440 -106.770 46.274 1.00 33.48 46 LYS C C 1
ATOM 4082 O O . LYS C 1 58 ? -2.457 -106.212 46.576 1.00 35.99 46 LYS C O 1
ATOM 4088 N N . ASP C 1 59 ? -1.216 -108.019 46.612 1.00 31.86 47 ASP C N 1
ATOM 4089 C CA . ASP C 1 59 ? -2.218 -108.833 47.280 1.00 31.11 47 ASP C CA 1
ATOM 4090 C C . ASP C 1 59 ? -1.996 -108.962 48.789 1.00 31.62 47 ASP C C 1
ATOM 4091 O O . ASP C 1 59 ? -2.879 -109.410 49.527 1.00 28.50 47 ASP C O 1
ATOM 4096 N N . ILE C 1 60 ? -0.808 -108.598 49.240 1.00 30.98 48 ILE C N 1
ATOM 4097 C CA . ILE C 1 60 ? -0.392 -108.852 50.623 1.00 32.58 48 ILE C CA 1
ATOM 4098 C C . ILE C 1 60 ? -0.842 -107.715 51.538 1.00 32.69 48 ILE C C 1
ATOM 4099 O O . ILE C 1 60 ? -0.486 -106.552 51.308 1.00 32.70 48 ILE C O 1
ATOM 4104 N N . PRO C 1 61 ? -1.606 -108.051 52.593 1.00 35.26 49 PRO C N 1
ATOM 4105 C CA . PRO C 1 61 ? -2.103 -106.990 53.505 1.00 37.95 49 PRO C CA 1
ATOM 4106 C C . PRO C 1 61 ? -0.969 -106.085 54.022 1.00 37.29 49 PRO C C 1
ATOM 4107 O O . PRO C 1 61 ? 0.082 -106.563 54.478 1.00 38.09 49 PRO C O 1
ATOM 4111 N N . HIS C 1 62 ? -1.186 -104.775 53.912 1.00 36.62 50 HIS C N 1
ATOM 4112 C CA . HIS C 1 62 ? -0.324 -103.738 54.488 1.00 38.63 50 HIS C CA 1
ATOM 4113 C C . HIS C 1 62 ? 1.018 -103.560 53.832 1.00 39.62 50 HIS C C 1
ATOM 4114 O O . HIS C 1 62 ? 1.867 -102.827 54.348 1.00 42.93 50 HIS C O 1
ATOM 4121 N N . PHE C 1 63 ? 1.229 -104.210 52.689 1.00 41.05 51 PHE C N 1
ATOM 4122 C CA . PHE C 1 63 ? 2.405 -103.943 51.908 1.00 41.19 51 PHE C CA 1
ATOM 4123 C C . PHE C 1 63 ? 2.308 -102.602 51.227 1.00 44.74 51 PHE C C 1
ATOM 4124 O O . PHE C 1 63 ? 1.212 -102.122 51.003 1.00 47.73 51 PHE C O 1
ATOM 4132 N N . PRO C 1 64 ? 3.470 -102.002 50.906 1.00 49.61 52 PRO C N 1
ATOM 4133 C CA . PRO C 1 64 ? 3.546 -100.681 50.303 1.00 52.25 52 PRO C CA 1
ATOM 4134 C C . PRO C 1 64 ? 2.869 -100.597 48.953 1.00 52.43 52 PRO C C 1
ATOM 4135 O O . PRO C 1 64 ? 2.331 -99.545 48.639 1.00 55.98 52 PRO C O 1
ATOM 4139 N N . GLY C 1 73 ? 5.989 -105.709 42.427 1.00 34.53 61 GLY C N 1
ATOM 4140 C CA . GLY C 1 73 ? 6.906 -106.648 43.096 1.00 33.43 61 GLY C CA 1
ATOM 4141 C C . GLY C 1 73 ? 6.228 -107.913 43.584 1.00 31.82 61 GLY C C 1
ATOM 4142 O O . GLY C 1 73 ? 5.004 -108.025 43.493 1.00 31.92 61 GLY C O 1
ATOM 4143 N N . LYS C 1 74 ? 7.010 -108.875 44.064 1.00 30.46 62 LYS C N 1
ATOM 4144 C CA . LYS C 1 74 ? 6.500 -110.188 44.411 1.00 30.81 62 LYS C CA 1
ATOM 4145 C C . LYS C 1 74 ? 7.447 -110.868 45.434 1.0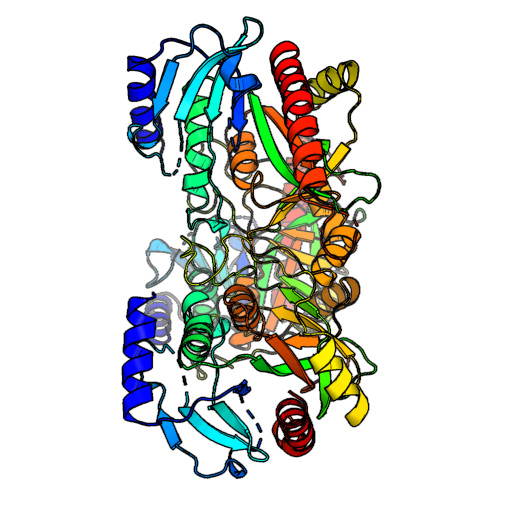0 32.67 62 LYS C C 1
ATOM 4146 O O . LYS C 1 74 ? 8.677 -110.744 45.324 1.00 31.69 62 LYS C O 1
ATOM 4152 N N . LEU C 1 75 ? 6.874 -111.570 46.413 1.00 30.64 63 LEU C N 1
ATOM 4153 C CA . LEU C 1 75 ? 7.625 -112.530 47.220 1.00 32.12 63 LEU C CA 1
ATOM 4154 C C . LEU C 1 75 ? 7.716 -113.835 46.501 1.00 29.97 63 LEU C C 1
ATOM 4155 O O . LEU C 1 75 ? 6.745 -114.314 45.963 1.00 33.37 63 LEU C O 1
ATOM 4160 N N . VAL C 1 76 ? 8.908 -114.428 46.519 1.00 30.15 64 VAL C N 1
ATOM 4161 C CA . VAL C 1 76 ? 9.077 -115.795 46.076 1.00 30.29 64 VAL C CA 1
ATOM 4162 C C . VAL C 1 76 ? 9.601 -116.621 47.246 1.00 29.96 64 VAL C C 1
ATOM 4163 O O . VAL C 1 76 ? 10.656 -116.323 47.825 1.00 32.70 64 VAL C O 1
ATOM 4167 N N . PHE C 1 77 ? 8.837 -117.646 47.589 1.00 29.78 65 PHE C N 1
ATOM 4168 C CA . PHE C 1 77 ? 9.222 -118.656 48.560 1.00 31.64 65 PHE C CA 1
ATOM 4169 C C . PHE C 1 77 ? 9.624 -119.950 47.796 1.00 32.59 65 PHE C C 1
ATOM 4170 O O . PHE C 1 77 ? 9.087 -120.223 46.740 1.00 31.98 65 PHE C O 1
ATOM 4178 N N . GLY C 1 78 ? 10.533 -120.724 48.385 1.00 33.34 66 GLY C N 1
ATOM 4179 C CA . GLY C 1 78 ? 11.096 -121.932 47.819 1.00 34.18 66 GLY C CA 1
ATOM 4180 C C . GLY C 1 78 ? 12.455 -122.238 48.433 1.00 34.79 66 GLY C C 1
ATOM 4181 O O . GLY C 1 78 ? 12.796 -121.756 49.517 1.00 36.65 66 GLY C O 1
ATOM 4182 N N . ARG C 1 79 ? 13.253 -123.030 47.741 1.00 37.06 67 ARG C N 1
ATOM 4183 C CA . ARG C 1 79 ? 14.521 -123.455 48.269 1.00 36.74 67 ARG C CA 1
ATOM 4184 C C . ARG C 1 79 ? 15.617 -123.171 47.284 1.00 35.58 67 ARG C C 1
ATOM 4185 O O . ARG C 1 79 ? 15.423 -123.269 46.091 1.00 37.41 67 ARG C O 1
ATOM 4193 N N . ILE C 1 80 ? 16.756 -122.796 47.831 1.00 36.04 68 ILE C N 1
ATOM 4194 C CA . ILE C 1 80 ? 17.987 -122.501 47.138 1.00 36.55 68 ILE C CA 1
ATOM 4195 C C . ILE C 1 80 ? 18.950 -123.427 47.877 1.00 38.33 68 ILE C C 1
ATOM 4196 O O . ILE C 1 80 ? 19.020 -123.394 49.112 1.00 35.09 68 ILE C O 1
ATOM 4201 N N . SER C 1 81 ? 19.641 -124.270 47.116 1.00 39.32 69 SER C N 1
ATOM 4202 C CA . SER C 1 81 ? 20.516 -125.292 47.658 1.00 40.34 69 SER C CA 1
ATOM 4203 C C . SER C 1 81 ? 19.881 -125.988 48.840 1.00 41.35 69 SER C C 1
ATOM 4204 O O . SER C 1 81 ? 20.481 -126.072 49.933 1.00 42.38 69 SER C O 1
ATOM 4207 N N . ASP C 1 82 ? 18.649 -126.439 48.615 1.00 42.67 70 ASP C N 1
ATOM 4208 C CA . ASP C 1 82 ? 17.879 -127.213 49.581 1.00 46.40 70 ASP C CA 1
ATOM 4209 C C . ASP C 1 82 ? 17.443 -126.454 50.839 1.00 45.99 70 ASP C C 1
ATOM 4210 O O . ASP C 1 82 ? 16.756 -127.009 51.694 1.00 47.94 70 ASP C O 1
ATOM 4215 N N . LYS C 1 83 ? 17.806 -125.179 50.944 1.00 41.99 71 LYS C N 1
ATOM 4216 C CA . LYS C 1 83 ? 17.505 -124.414 52.136 1.00 40.26 71 LYS C CA 1
ATOM 4217 C C . LYS C 1 83 ? 16.279 -123.543 51.811 1.00 38.78 71 LYS C C 1
ATOM 4218 O O . LYS C 1 83 ? 16.222 -122.930 50.725 1.00 36.29 71 LYS C O 1
ATOM 4220 N N . PRO C 1 84 ? 15.286 -123.493 52.721 1.00 36.22 72 PRO C N 1
ATOM 4221 C CA . PRO C 1 84 ? 14.120 -122.683 52.439 1.00 35.62 72 PRO C CA 1
ATOM 4222 C C . PRO C 1 84 ? 14.373 -121.189 52.654 1.00 34.11 72 PRO C C 1
ATOM 4223 O O . PRO C 1 84 ? 14.971 -120.778 53.653 1.00 35.30 72 PRO C O 1
ATOM 4227 N N . VAL C 1 85 ? 13.919 -120.411 51.677 1.00 33.35 73 VAL C N 1
ATOM 4228 C CA . VAL C 1 85 ? 14.141 -118.978 51.612 1.00 33.53 73 VAL C CA 1
ATOM 4229 C C . VAL C 1 85 ? 12.884 -118.212 51.218 1.00 32.12 73 VAL C C 1
ATOM 4230 O O . VAL C 1 85 ? 11.969 -118.740 50.587 1.00 36.30 73 VAL C O 1
ATOM 4234 N N . MET C 1 86 ? 12.876 -116.946 51.609 1.00 33.11 74 MET C N 1
ATOM 4235 C CA . MET C 1 86 ? 11.886 -115.972 51.218 1.00 31.10 74 MET C CA 1
ATOM 4236 C C . MET C 1 86 ? 12.612 -114.826 50.515 1.00 31.67 74 MET C C 1
ATOM 4237 O O . MET C 1 86 ? 13.456 -114.145 51.122 1.00 30.32 74 MET C O 1
ATOM 4242 N N . ILE C 1 87 ? 12.236 -114.605 49.271 1.00 28.44 75 ILE C N 1
ATOM 4243 C CA . ILE C 1 87 ? 12.851 -113.630 48.391 1.00 28.33 75 ILE C CA 1
ATOM 4244 C C . ILE C 1 87 ? 11.915 -112.451 48.126 1.00 27.82 75 ILE C C 1
ATOM 4245 O O . ILE C 1 87 ? 10.769 -112.671 47.811 1.00 28.49 75 ILE C O 1
ATOM 4250 N N . MET C 1 88 ? 12.428 -111.214 48.271 1.00 27.21 76 MET C N 1
ATOM 4251 C CA . MET C 1 88 ? 11.769 -110.012 47.822 1.00 30.42 76 MET C CA 1
ATOM 4252 C C . MET C 1 88 ? 12.289 -109.687 46.450 1.00 28.08 76 MET C C 1
ATOM 4253 O O . MET C 1 88 ? 13.396 -109.210 46.308 1.00 31.22 76 MET C O 1
ATOM 4258 N N . ALA C 1 89 ? 11.488 -110.047 45.447 1.00 32.59 77 ALA C N 1
ATOM 4259 C CA . ALA C 1 89 ? 11.748 -109.703 44.039 1.00 33.18 77 ALA C CA 1
ATOM 4260 C C . ALA C 1 89 ? 11.200 -108.308 43.787 1.00 33.06 77 ALA C C 1
ATOM 4261 O O . ALA C 1 89 ? 10.038 -108.108 43.400 1.00 31.05 77 ALA C O 1
ATOM 4263 N N . GLY C 1 90 ? 12.017 -107.300 44.107 1.00 33.53 78 GLY C N 1
ATOM 4264 C CA . GLY C 1 90 ? 11.506 -105.909 44.195 1.00 31.93 78 GLY C CA 1
ATOM 4265 C C . GLY C 1 90 ? 11.559 -105.438 45.623 1.00 32.06 78 GLY C C 1
ATOM 4266 O O . GLY C 1 90 ? 11.285 -106.198 46.547 1.00 35.58 78 GLY C O 1
ATOM 4267 N N . ARG C 1 91 ? 12.025 -104.206 45.815 1.00 32.60 79 ARG C N 1
ATOM 4268 C CA . ARG C 1 91 ? 12.168 -103.633 47.156 1.00 33.70 79 ARG C CA 1
ATOM 4269 C C . ARG C 1 91 ? 11.687 -102.190 47.160 1.00 35.78 79 ARG C C 1
ATOM 4270 O O . ARG C 1 91 ? 11.199 -101.687 46.146 1.00 38.57 79 ARG C O 1
ATOM 4278 N N . PHE C 1 92 ? 11.766 -101.535 48.305 1.00 34.85 80 PHE C N 1
ATOM 4279 C CA . PHE C 1 92 ? 11.264 -100.177 48.428 1.00 35.20 80 PHE C CA 1
ATOM 4280 C C . PHE C 1 92 ? 12.377 -99.203 48.848 1.00 34.41 80 PHE C C 1
ATOM 4281 O O . PHE C 1 92 ? 13.316 -99.594 49.533 1.00 32.41 80 PHE C O 1
ATOM 4289 N N . HIS C 1 93 ? 12.235 -97.969 48.382 1.00 32.45 81 HIS C N 1
ATOM 4290 C CA . HIS C 1 93 ? 13.163 -96.901 48.540 1.00 34.06 81 HIS C CA 1
ATOM 4291 C C . HIS C 1 93 ? 12.460 -95.677 49.070 1.00 31.42 81 HIS C C 1
ATOM 4292 O O . HIS C 1 93 ? 11.334 -95.379 48.685 1.00 32.17 81 HIS C O 1
ATOM 4299 N N . LEU C 1 94 ? 13.146 -94.940 49.900 1.00 29.24 82 LEU C N 1
ATOM 4300 C CA . LEU C 1 94 ? 12.601 -93.711 50.404 1.00 29.22 82 LEU C CA 1
ATOM 4301 C C . LEU C 1 94 ? 12.435 -92.691 49.300 1.00 29.45 82 LEU C C 1
ATOM 4302 O O . LEU C 1 94 ? 11.559 -91.831 49.413 1.00 27.07 82 LEU C O 1
ATOM 4307 N N . TYR C 1 95 ? 13.235 -92.752 48.223 1.00 29.38 83 TYR C N 1
ATOM 4308 C CA . TYR C 1 95 ? 13.094 -91.722 47.157 1.00 31.44 83 TYR C CA 1
ATOM 4309 C C . TYR C 1 95 ? 11.729 -91.844 46.448 1.00 31.59 83 TYR C C 1
ATOM 4310 O O . TYR C 1 95 ? 11.274 -90.900 45.840 1.00 31.15 83 TYR C O 1
ATOM 4319 N N . GLU C 1 96 ? 11.078 -93.006 46.578 1.00 31.68 84 GLU C N 1
ATOM 4320 C CA . GLU C 1 96 ? 9.752 -93.222 46.023 1.00 34.16 84 GLU C CA 1
ATOM 4321 C C . GLU C 1 96 ? 8.655 -92.473 46.783 1.00 32.03 84 GLU C C 1
ATOM 4322 O O . GLU C 1 96 ? 7.545 -92.328 46.280 1.00 33.30 84 GLU C O 1
ATOM 4328 N N . GLY C 1 97 ? 8.932 -92.023 47.995 1.00 31.13 85 GLY C N 1
ATOM 4329 C CA . GLY C 1 97 ? 7.943 -91.355 48.808 1.00 30.37 85 GLY C CA 1
ATOM 4330 C C . GLY C 1 97 ? 7.475 -92.179 49.989 1.00 33.20 85 GLY C C 1
ATOM 4331 O O . GLY C 1 97 ? 6.689 -91.697 50.757 1.00 35.67 85 GLY C O 1
ATOM 4332 N N . HIS C 1 98 ? 7.951 -93.408 50.143 1.00 33.41 86 HIS C N 1
ATOM 4333 C CA . HIS C 1 98 ? 7.557 -94.252 51.261 1.00 33.03 86 HIS C CA 1
ATOM 4334 C C . HIS C 1 98 ? 8.022 -93.709 52.606 1.00 35.93 86 HIS C C 1
ATOM 4335 O O . HIS C 1 98 ? 9.174 -93.250 52.758 1.00 35.91 86 HIS C O 1
ATOM 4342 N N . ASP C 1 99 ? 7.136 -93.786 53.592 1.00 36.49 87 ASP C N 1
ATOM 4343 C CA . ASP C 1 99 ? 7.533 -93.655 54.984 1.00 39.25 87 ASP C CA 1
ATOM 4344 C C . ASP C 1 99 ? 8.575 -94.743 55.306 1.00 37.55 87 ASP C C 1
ATOM 4345 O O . ASP C 1 99 ? 8.458 -95.868 54.826 1.00 37.28 87 ASP C O 1
ATOM 4350 N N . PRO C 1 100 ? 9.634 -94.401 56.059 1.00 38.26 88 PRO C N 1
ATOM 4351 C CA . PRO C 1 100 ? 10.620 -95.387 56.517 1.00 35.65 88 PRO C CA 1
ATOM 4352 C C . PRO C 1 100 ? 10.026 -96.661 57.164 1.00 35.81 88 PRO C C 1
ATOM 4353 O O . PRO C 1 100 ? 10.566 -97.804 56.969 1.00 32.61 88 PRO C O 1
ATOM 4357 N N . ALA C 1 101 ? 8.980 -96.486 57.967 1.00 34.19 89 ALA C N 1
ATOM 4358 C CA . ALA C 1 101 ? 8.340 -97.652 58.594 1.00 34.85 89 ALA C CA 1
ATOM 4359 C C . ALA C 1 101 ? 7.750 -98.574 57.551 1.00 34.15 89 ALA C C 1
ATOM 4360 O O . ALA C 1 101 ? 7.740 -99.773 57.740 1.00 35.97 89 ALA C O 1
ATOM 4362 N N . THR C 1 102 ? 7.270 -98.010 56.445 1.00 37.39 90 THR C N 1
ATOM 4363 C CA . THR C 1 102 ? 6.672 -98.794 55.386 1.00 37.95 90 THR C CA 1
ATOM 4364 C C . THR C 1 102 ? 7.742 -99.595 54.682 1.00 36.42 90 THR C C 1
ATOM 4365 O O . THR C 1 102 ? 7.501 -100.752 54.377 1.00 37.83 90 THR C O 1
ATOM 4369 N N . VAL C 1 103 ? 8.899 -98.976 54.419 1.00 39.41 91 VAL C N 1
ATOM 4370 C CA . VAL C 1 103 ? 10.074 -99.659 53.810 1.00 36.81 91 VAL C CA 1
ATOM 4371 C C . VAL C 1 103 ? 10.520 -100.844 54.664 1.00 36.04 91 VAL C C 1
ATOM 4372 O O . VAL C 1 103 ? 10.862 -101.910 54.113 1.00 35.58 91 VAL C O 1
ATOM 4376 N N . ALA C 1 104 ? 10.446 -100.683 55.982 1.00 34.30 92 ALA C N 1
ATOM 4377 C CA . ALA C 1 104 ? 10.873 -101.706 56.942 1.00 37.86 92 ALA C CA 1
ATOM 4378 C C . ALA C 1 104 ? 9.892 -102.848 57.189 1.00 37.98 92 ALA C C 1
ATOM 4379 O O . ALA C 1 104 ? 10.329 -103.907 57.591 1.00 38.67 92 ALA C O 1
ATOM 4381 N N . PHE C 1 105 ? 8.585 -102.625 56.963 1.00 37.80 93 PHE C N 1
ATOM 4382 C CA . PHE C 1 105 ? 7.517 -103.599 57.321 1.00 36.92 93 PHE C CA 1
ATOM 4383 C C . PHE C 1 105 ? 7.734 -105.038 56.802 1.00 32.87 93 PHE C C 1
ATOM 4384 O O . PHE C 1 105 ? 7.559 -106.031 57.556 1.00 33.95 93 PHE C O 1
ATOM 4392 N N . PRO C 1 106 ? 8.115 -105.176 55.517 1.00 33.66 94 PRO C N 1
ATOM 4393 C CA . PRO C 1 106 ? 8.373 -106.516 54.996 1.00 30.48 94 PRO C CA 1
ATOM 4394 C C . PRO C 1 106 ? 9.382 -107.298 55.766 1.00 31.25 94 PRO C C 1
ATOM 4395 O O . PRO C 1 106 ? 9.313 -108.506 55.745 1.00 29.86 94 PRO C O 1
ATOM 4399 N N . VAL C 1 107 ? 10.334 -106.612 56.402 1.00 32.33 95 VAL C N 1
ATOM 4400 C CA . VAL C 1 107 ? 11.368 -107.263 57.197 1.00 32.55 95 VAL C CA 1
ATOM 4401 C C . VAL C 1 107 ? 10.790 -107.795 58.499 1.00 32.72 95 VAL C C 1
ATOM 4402 O O . VAL C 1 107 ? 11.067 -108.937 58.910 1.00 33.65 95 VAL C O 1
ATOM 4406 N N . TYR C 1 108 ? 9.991 -106.984 59.175 1.00 32.52 96 TYR C N 1
ATOM 4407 C CA . TYR C 1 108 ? 9.286 -107.479 60.351 1.00 33.90 96 TYR C CA 1
ATOM 4408 C C . TYR C 1 108 ? 8.408 -108.673 59.992 1.00 33.84 96 TYR C C 1
ATOM 4409 O O . TYR C 1 108 ? 8.361 -109.679 60.733 1.00 33.67 96 TYR C O 1
ATOM 4418 N N . LEU C 1 109 ? 7.726 -108.582 58.846 1.00 33.93 97 LEU C N 1
ATOM 4419 C CA . LEU C 1 109 ? 6.880 -109.692 58.380 1.00 32.55 97 LEU C CA 1
ATOM 4420 C C . LEU C 1 109 ? 7.691 -110.985 58.211 1.00 33.78 97 LEU C C 1
ATOM 4421 O O . LEU C 1 109 ? 7.309 -112.026 58.721 1.00 34.63 97 LEU C O 1
ATOM 4426 N N . ALA C 1 110 ? 8.820 -110.885 57.505 1.00 30.51 98 ALA C N 1
ATOM 4427 C CA . ALA C 1 110 ? 9.807 -111.990 57.431 1.00 31.74 98 ALA C CA 1
ATOM 4428 C C . ALA C 1 110 ? 10.149 -112.568 58.809 1.00 32.73 98 ALA C C 1
ATOM 4429 O O . ALA C 1 110 ? 10.107 -113.800 59.007 1.00 32.47 98 ALA C O 1
ATOM 4431 N N . LYS C 1 111 ? 10.471 -111.711 59.774 1.00 31.22 99 LYS C N 1
ATOM 4432 C CA . LYS C 1 111 ? 10.829 -112.214 61.111 1.00 32.88 99 LYS C CA 1
ATOM 4433 C C . LYS C 1 111 ? 9.757 -113.183 61.598 1.00 33.31 99 LYS C C 1
ATOM 4434 O O . LYS C 1 111 ? 10.039 -114.304 61.993 1.00 34.99 99 LYS C O 1
ATOM 4440 N N . TYR C 1 112 ? 8.506 -112.742 61.519 1.00 34.45 100 TYR C N 1
ATOM 4441 C CA . TYR C 1 112 ? 7.365 -113.490 62.087 1.00 36.98 100 TYR C CA 1
ATOM 4442 C C . TYR C 1 112 ? 6.901 -114.703 61.252 1.00 36.88 100 TYR C C 1
ATOM 4443 O O . TYR C 1 112 ? 6.233 -115.593 61.730 1.00 35.55 100 TYR C O 1
ATOM 4452 N N . VAL C 1 113 ? 7.322 -114.726 59.998 1.00 36.89 101 VAL C N 1
ATOM 4453 C CA . VAL C 1 113 ? 7.168 -115.862 59.150 1.00 40.05 101 VAL C CA 1
ATOM 4454 C C . VAL C 1 113 ? 8.260 -116.864 59.511 1.00 40.23 101 VAL C C 1
ATOM 4455 O O . VAL C 1 113 ? 8.220 -118.042 59.081 1.00 41.05 101 VAL C O 1
ATOM 4459 N N . GLY C 1 114 ? 9.277 -116.382 60.247 1.00 39.41 102 GLY C N 1
ATOM 4460 C CA . GLY C 1 114 ? 10.282 -117.248 60.846 1.00 37.15 102 GLY C CA 1
ATOM 4461 C C . GLY C 1 114 ? 11.734 -117.108 60.384 1.00 35.65 102 GLY C C 1
ATOM 4462 O O . GLY C 1 114 ? 12.574 -117.945 60.750 1.00 32.04 102 GLY C O 1
ATOM 4463 N N . VAL C 1 115 ? 12.070 -116.102 59.571 1.00 34.66 103 VAL C N 1
ATOM 4464 C CA . VAL C 1 115 ? 13.453 -116.043 59.128 1.00 35.45 103 VAL C CA 1
ATOM 4465 C C . VAL C 1 115 ? 14.392 -115.654 60.267 1.00 32.81 103 VAL C C 1
ATOM 4466 O O . VAL C 1 115 ? 14.000 -114.990 61.239 1.00 32.07 103 VAL C O 1
ATOM 4470 N N . LYS C 1 116 ? 15.650 -116.046 60.099 1.00 33.20 104 LYS C N 1
ATOM 4471 C CA . LYS C 1 116 ? 16.647 -115.801 61.102 1.00 31.61 104 LYS C CA 1
ATOM 4472 C C . LYS C 1 116 ? 17.734 -114.877 60.580 1.00 32.87 104 LYS C C 1
ATOM 4473 O O . LYS C 1 116 ? 18.476 -114.269 61.352 1.00 28.90 104 LYS C O 1
ATOM 4477 N N . GLY C 1 117 ? 17.833 -114.759 59.259 1.00 33.59 105 GLY C N 1
ATOM 4478 C CA . GLY C 1 117 ? 18.873 -113.936 58.667 1.00 33.11 105 GLY C CA 1
ATOM 4479 C C . GLY C 1 117 ? 18.300 -113.202 57.485 1.00 32.46 105 GLY C C 1
ATOM 4480 O O . GLY C 1 117 ? 17.274 -113.554 56.972 1.00 29.55 105 GLY C O 1
ATOM 4481 N N . VAL C 1 118 ? 18.966 -112.139 57.099 1.00 29.78 106 VAL C N 1
ATOM 4482 C CA . VAL C 1 118 ? 18.627 -111.369 55.935 1.00 31.89 106 VAL C CA 1
ATOM 4483 C C . VAL C 1 118 ? 19.868 -111.070 55.153 1.00 29.96 106 VAL C C 1
ATOM 4484 O O . VAL C 1 118 ? 20.881 -110.569 55.720 1.00 30.01 106 VAL C O 1
ATOM 4488 N N . VAL C 1 119 ? 19.777 -111.360 53.870 1.00 30.19 107 VAL C N 1
ATOM 4489 C CA . VAL C 1 119 ? 20.761 -110.941 52.875 1.00 31.13 107 VAL C CA 1
ATOM 4490 C C . VAL C 1 119 ? 20.138 -109.774 52.102 1.00 29.49 107 VAL C C 1
ATOM 4491 O O . VAL C 1 119 ? 19.161 -109.963 51.364 1.00 30.77 107 VAL C O 1
ATOM 4495 N N . VAL C 1 120 ? 20.690 -108.579 52.287 1.00 30.01 108 VAL C N 1
ATOM 4496 C CA . VAL C 1 120 ? 20.268 -107.380 51.585 1.00 30.36 108 VAL C CA 1
ATOM 4497 C C . VAL C 1 120 ? 21.251 -107.190 50.435 1.00 31.84 108 VAL C C 1
ATOM 4498 O O . VAL C 1 120 ? 22.478 -107.157 50.643 1.00 33.06 108 VAL C O 1
ATOM 4502 N N . THR C 1 121 ? 20.749 -107.033 49.237 1.00 30.90 109 THR C N 1
ATOM 4503 C CA . THR C 1 121 ? 21.588 -106.649 48.106 1.00 33.53 109 THR C CA 1
ATOM 4504 C C . THR C 1 121 ? 21.350 -105.158 47.845 1.00 33.59 109 THR C C 1
ATOM 4505 O O . THR C 1 121 ? 20.408 -104.582 48.364 1.00 29.99 109 THR C O 1
ATOM 4509 N N . ASN C 1 122 ? 22.233 -104.536 47.081 1.00 28.90 110 ASN C N 1
ATOM 4510 C CA . ASN C 1 122 ? 21.931 -103.240 46.545 1.00 29.66 110 ASN C CA 1
ATOM 4511 C C . ASN C 1 122 ? 22.757 -102.993 45.281 1.00 28.95 110 ASN C C 1
ATOM 4512 O O . ASN C 1 122 ? 23.729 -103.701 45.027 1.00 28.60 110 ASN C O 1
ATOM 4517 N N . ALA C 1 123 ? 22.345 -101.997 44.524 1.00 30.04 111 ALA C N 1
ATOM 4518 C CA . ALA C 1 123 ? 23.171 -101.327 43.547 1.00 32.85 111 ALA C CA 1
ATOM 4519 C C . ALA C 1 123 ? 23.937 -100.122 44.175 1.00 31.22 111 ALA C C 1
ATOM 4520 O O . ALA C 1 123 ? 23.350 -99.250 44.804 1.00 32.96 111 ALA C O 1
ATOM 4522 N N . ALA C 1 124 ? 25.232 -100.013 43.903 1.00 29.96 112 ALA C N 1
ATOM 4523 C CA . ALA C 1 124 ? 25.982 -98.915 44.460 1.00 29.33 112 ALA C CA 1
ATOM 4524 C C . ALA C 1 124 ? 26.986 -98.284 43.515 1.00 28.14 112 ALA C C 1
ATOM 4525 O O . ALA C 1 124 ? 27.507 -98.942 42.589 1.00 28.69 112 ALA C O 1
ATOM 4527 N N . GLY C 1 125 ? 27.272 -97.002 43.789 1.00 29.02 113 GLY C N 1
ATOM 4528 C CA . GLY C 1 125 ? 28.321 -96.281 43.128 1.00 26.74 113 GLY C CA 1
ATOM 4529 C C . GLY C 1 125 ? 29.584 -96.449 43.921 1.00 27.85 113 GLY C C 1
ATOM 4530 O O . GLY C 1 125 ? 29.602 -96.341 45.158 1.00 28.35 113 GLY C O 1
ATOM 4531 N N . ALA C 1 126 ? 30.643 -96.825 43.228 1.00 31.82 114 ALA C N 1
ATOM 4532 C CA . ALA C 1 126 ? 31.951 -97.034 43.841 1.00 29.47 114 ALA C CA 1
ATOM 4533 C C . ALA C 1 126 ? 32.698 -95.716 44.065 1.00 29.87 114 ALA C C 1
ATOM 4534 O O . ALA C 1 126 ? 33.109 -94.993 43.107 1.00 31.94 114 ALA C O 1
ATOM 4536 N N . ILE C 1 127 ? 32.905 -95.416 45.336 1.00 30.07 115 ILE C N 1
ATOM 4537 C CA . ILE C 1 127 ? 33.712 -94.272 45.731 1.00 29.42 115 ILE C CA 1
ATOM 4538 C C . ILE C 1 127 ? 35.194 -94.717 45.795 1.00 32.64 115 ILE C C 1
ATOM 4539 O O . ILE C 1 127 ? 36.080 -94.006 45.325 1.00 32.95 115 ILE C O 1
ATOM 4544 N N . ASN C 1 128 ? 35.451 -95.932 46.275 1.00 30.66 116 ASN C N 1
ATOM 4545 C CA . ASN C 1 128 ? 36.780 -96.530 46.277 1.00 31.16 116 ASN C CA 1
ATOM 4546 C C . ASN C 1 128 ? 37.239 -96.860 44.826 1.00 31.60 116 ASN C C 1
ATOM 4547 O O . ASN C 1 128 ? 36.624 -97.682 44.135 1.00 31.07 116 ASN C O 1
ATOM 4552 N N . PRO C 1 129 ? 38.298 -96.183 44.343 1.00 33.40 117 PRO C N 1
ATOM 4553 C CA . PRO C 1 129 ? 38.674 -96.336 42.936 1.00 36.58 117 PRO C CA 1
ATOM 4554 C C . PRO C 1 129 ? 39.270 -97.702 42.600 1.00 36.96 117 PRO C C 1
ATOM 4555 O O . PRO C 1 129 ? 39.494 -98.003 41.421 1.00 38.28 117 PRO C O 1
ATOM 4559 N N . GLU C 1 130 ? 39.516 -98.519 43.614 1.00 35.59 118 GLU C N 1
ATOM 4560 C CA . GLU C 1 130 ? 39.898 -99.918 43.375 1.00 38.22 118 GLU C CA 1
ATOM 4561 C C . GLU C 1 130 ? 38.739 -100.790 42.973 1.00 35.89 118 GLU C C 1
ATOM 4562 O O . GLU C 1 130 ? 38.983 -101.865 42.492 1.00 39.30 118 GLU C O 1
ATOM 4568 N N . PHE C 1 131 ? 37.505 -100.356 43.226 1.00 34.52 119 PHE C N 1
ATOM 4569 C CA . PHE C 1 131 ? 36.343 -101.140 42.857 1.00 36.01 119 PHE C CA 1
ATOM 4570 C C . PHE C 1 131 ? 36.023 -100.880 41.377 1.00 38.59 119 PHE C C 1
ATOM 4571 O O . PHE C 1 131 ? 36.090 -99.756 40.889 1.00 40.54 119 PHE C O 1
ATOM 4579 N N . LYS C 1 132 ? 35.597 -101.912 40.688 1.00 37.30 120 LYS C N 1
ATOM 4580 C CA . LYS C 1 132 ? 35.203 -101.770 39.314 1.00 35.91 120 LYS C CA 1
ATOM 4581 C C . LYS C 1 132 ? 33.702 -102.138 39.096 1.00 34.71 120 LYS C C 1
ATOM 4582 O O . LYS C 1 132 ? 33.164 -103.063 39.742 1.00 34.61 120 LYS C O 1
ATOM 4588 N N . PRO C 1 133 ? 33.026 -101.421 38.179 1.00 31.33 121 PRO C N 1
ATOM 4589 C CA . PRO C 1 133 ? 31.663 -101.740 37.873 1.00 31.01 121 PRO C CA 1
ATOM 4590 C C . PRO C 1 133 ? 31.502 -103.221 37.505 1.00 31.07 121 PRO C C 1
ATOM 4591 O O . PRO C 1 133 ? 32.350 -103.777 36.792 1.00 29.80 121 PRO C O 1
ATOM 4595 N N . GLY C 1 134 ? 30.467 -103.864 38.026 1.00 32.42 122 GLY C N 1
ATOM 4596 C CA . GLY C 1 134 ? 30.286 -105.289 37.850 1.00 33.79 122 GLY C CA 1
ATOM 4597 C C . GLY C 1 134 ? 30.774 -106.159 38.998 1.00 35.25 122 GLY C C 1
ATOM 4598 O O . GLY C 1 134 ? 30.363 -107.333 39.109 1.00 32.99 122 GLY C O 1
ATOM 4599 N N . GLU C 1 135 ? 31.595 -105.579 39.877 1.00 35.25 123 GLU C N 1
ATOM 4600 C CA . GLU C 1 135 ? 32.017 -106.266 41.105 1.00 37.94 123 GLU C CA 1
ATOM 4601 C C . GLU C 1 135 ? 30.979 -106.330 42.215 1.00 36.19 123 GLU C C 1
ATOM 4602 O O . GLU C 1 135 ? 30.138 -105.435 42.393 1.00 33.71 123 GLU C O 1
ATOM 4608 N N . ILE C 1 136 ? 31.097 -107.417 42.968 1.00 35.31 124 ILE C N 1
ATOM 4609 C CA . ILE C 1 136 ? 30.344 -107.637 44.193 1.00 33.60 124 ILE C CA 1
ATOM 4610 C C . ILE C 1 136 ? 31.262 -107.367 45.376 1.00 31.01 124 ILE C C 1
ATOM 4611 O O . ILE C 1 136 ? 32.380 -107.913 45.511 1.00 32.08 124 ILE C O 1
ATOM 4616 N N . ILE C 1 137 ? 30.779 -106.508 46.261 1.00 28.97 125 ILE C N 1
ATOM 4617 C CA . ILE C 1 137 ? 31.543 -106.119 47.417 1.00 27.19 125 ILE C CA 1
ATOM 4618 C C . ILE C 1 137 ? 30.759 -106.623 48.605 1.00 28.22 125 ILE C C 1
ATOM 4619 O O . ILE C 1 137 ? 29.484 -106.578 48.591 1.00 30.31 125 ILE C O 1
ATOM 4624 N N . LEU C 1 138 ? 31.455 -107.187 49.575 1.00 28.81 126 LEU C N 1
ATOM 4625 C CA . LEU C 1 138 ? 30.870 -107.518 50.867 1.00 31.18 126 LEU C CA 1
ATOM 4626 C C . LEU C 1 138 ? 30.893 -106.196 51.659 1.00 27.56 126 LEU C C 1
ATOM 4627 O O . LEU C 1 138 ? 31.948 -105.619 51.936 1.00 31.72 126 LEU C O 1
ATOM 4632 N N . VAL C 1 139 ? 29.725 -105.700 51.989 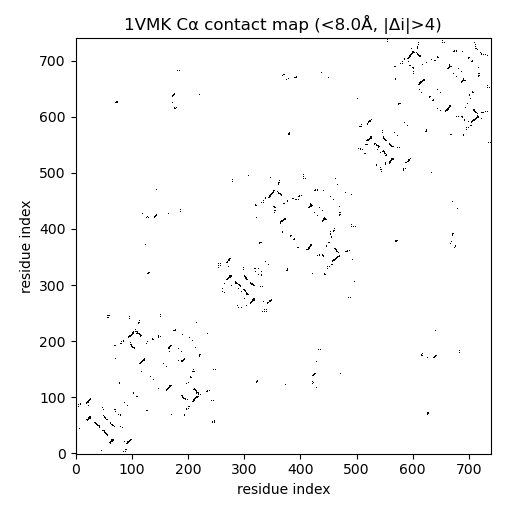1.00 25.67 127 VAL C N 1
ATOM 4633 C CA . VAL C 1 139 ? 29.616 -104.550 52.821 1.00 24.64 127 VAL C CA 1
ATOM 4634 C C . VAL C 1 139 ? 29.883 -104.911 54.298 1.00 27.81 127 VAL C C 1
ATOM 4635 O O . VAL C 1 139 ? 29.186 -105.737 54.873 1.00 33.11 127 VAL C O 1
ATOM 4639 N N . ARG C 1 140 ? 30.877 -104.257 54.900 1.00 31.02 128 ARG C N 1
ATOM 4640 C CA . ARG C 1 140 ? 31.301 -104.522 56.262 1.00 32.51 128 ARG C CA 1
ATOM 4641 C C . ARG C 1 140 ? 30.628 -103.601 57.283 1.00 31.71 128 ARG C C 1
ATOM 4642 O O . ARG C 1 140 ? 30.398 -103.980 58.441 1.00 29.22 128 ARG C O 1
ATOM 4650 N N . ASP C 1 141 ? 30.259 -102.397 56.863 1.00 31.58 129 ASP C N 1
ATOM 4651 C CA . ASP C 1 141 ? 29.515 -101.503 57.758 1.00 31.72 129 ASP C CA 1
ATOM 4652 C C . ASP C 1 141 ? 28.714 -100.495 56.952 1.00 34.47 129 ASP C C 1
ATOM 4653 O O . ASP C 1 141 ? 28.881 -100.366 55.698 1.00 35.31 129 ASP C O 1
ATOM 4658 N N . ILE C 1 142 ? 27.800 -99.804 57.631 1.00 34.74 130 ILE C N 1
ATOM 4659 C CA . ILE C 1 142 ? 26.942 -98.804 56.956 1.00 31.87 130 ILE C CA 1
ATOM 4660 C C . ILE C 1 142 ? 27.027 -97.435 57.649 1.00 28.64 130 ILE C C 1
ATOM 4661 O O . ILE C 1 142 ? 27.216 -97.334 58.847 1.00 29.19 130 ILE C O 1
ATOM 4666 N N . ILE C 1 143 ? 26.894 -96.381 56.860 1.00 28.40 131 ILE C N 1
ATOM 4667 C CA . ILE C 1 143 ? 26.695 -95.029 57.364 1.00 26.97 131 ILE C CA 1
ATOM 4668 C C . ILE C 1 143 ? 25.294 -94.558 56.902 1.00 28.03 131 ILE C C 1
ATOM 4669 O O . ILE C 1 143 ? 24.948 -94.612 55.708 1.00 26.31 131 ILE C O 1
ATOM 4674 N N . ASN C 1 144 ? 24.475 -94.122 57.839 1.00 27.74 132 ASN C N 1
ATOM 4675 C CA . ASN C 1 144 ? 23.165 -93.572 57.458 1.00 28.68 132 ASN C CA 1
ATOM 4676 C C . ASN C 1 144 ? 23.215 -92.056 57.189 1.00 24.63 132 ASN C C 1
ATOM 4677 O O . ASN C 1 144 ? 23.134 -91.250 58.074 1.00 28.48 132 ASN C O 1
ATOM 4682 N N . PHE C 1 145 ? 23.322 -91.678 55.940 1.00 24.18 133 PHE C N 1
ATOM 4683 C CA . PHE C 1 145 ? 23.202 -90.311 55.514 1.00 25.23 133 PHE C CA 1
ATOM 4684 C C . PHE C 1 145 ? 21.843 -90.057 54.850 1.00 27.39 133 PHE C C 1
ATOM 4685 O O . PHE C 1 145 ? 21.715 -89.163 54.020 1.00 29.79 133 PHE C O 1
ATOM 4693 N N . MET C 1 146 ? 20.833 -90.796 55.268 1.00 29.89 134 MET C N 1
ATOM 4694 C CA . MET C 1 146 ? 19.456 -90.493 54.877 1.00 31.25 134 MET C CA 1
ATOM 4695 C C . MET C 1 146 ? 18.739 -89.646 55.926 1.00 33.60 134 MET C C 1
ATOM 4696 O O . MET C 1 146 ? 17.796 -88.916 55.598 1.00 33.90 134 MET C O 1
ATOM 4701 N N . PHE C 1 147 ? 19.152 -89.800 57.185 1.00 31.71 135 PHE C N 1
ATOM 4702 C CA . PHE C 1 147 ? 18.636 -89.009 58.334 1.00 31.44 135 PHE C CA 1
ATOM 4703 C C . PHE C 1 147 ? 17.169 -89.206 58.560 1.00 32.16 135 PHE C C 1
ATOM 4704 O O . PHE C 1 147 ? 16.401 -88.320 58.996 1.00 29.52 135 PHE C O 1
ATOM 4712 N N . ARG C 1 148 ? 16.788 -90.440 58.233 1.00 31.33 136 ARG C N 1
ATOM 4713 C CA . ARG C 1 148 ? 15.481 -90.991 58.470 1.00 31.88 136 ARG C CA 1
ATOM 4714 C C . ARG C 1 148 ? 15.740 -92.331 59.162 1.00 34.11 136 ARG C C 1
ATOM 4715 O O . ARG C 1 148 ? 16.811 -92.929 58.999 1.00 32.20 136 ARG C O 1
ATOM 4723 N N . ASN C 1 149 ? 14.794 -92.775 59.972 1.00 32.80 137 ASN C N 1
ATOM 4724 C CA . ASN C 1 149 ? 14.922 -94.025 60.747 1.00 33.69 137 ASN C CA 1
ATOM 4725 C C . ASN C 1 149 ? 13.526 -94.640 60.867 1.00 33.23 137 ASN C C 1
ATOM 4726 O O . ASN C 1 149 ? 12.554 -93.979 61.223 1.00 32.40 137 ASN C O 1
ATOM 4731 N N . PRO C 1 150 ? 13.396 -95.906 60.511 1.00 30.66 138 PRO C N 1
ATOM 4732 C CA . PRO C 1 150 ? 12.047 -96.534 60.539 1.00 30.03 138 PRO C CA 1
ATOM 4733 C C . PRO C 1 150 ? 11.497 -96.736 61.952 1.00 31.36 138 PRO C C 1
ATOM 4734 O O . PRO C 1 150 ? 10.329 -97.079 62.091 1.00 29.37 138 PRO C O 1
ATOM 4738 N N . LEU C 1 151 ? 12.353 -96.548 62.966 1.00 31.73 139 LEU C N 1
ATOM 4739 C CA . LEU C 1 151 ? 11.991 -96.711 64.374 1.00 30.81 139 LEU C CA 1
ATOM 4740 C C . LEU C 1 151 ? 11.480 -95.443 65.018 1.00 29.99 139 LEU C C 1
ATOM 4741 O O . LEU C 1 151 ? 11.093 -95.479 66.185 1.00 30.82 139 LEU C O 1
ATOM 4746 N N . ARG C 1 152 ? 11.507 -94.310 64.321 1.00 28.80 140 ARG C N 1
ATOM 4747 C CA . ARG C 1 152 ? 11.060 -93.069 64.952 1.00 28.86 140 ARG C CA 1
ATOM 4748 C C . ARG C 1 152 ? 9.599 -93.263 65.325 1.00 30.52 140 ARG C C 1
ATOM 4749 O O . ARG C 1 152 ? 8.839 -93.800 64.526 1.00 31.60 140 ARG C O 1
ATOM 4757 N N . GLY C 1 153 ? 9.223 -92.850 66.529 1.00 29.50 141 GLY C N 1
ATOM 4758 C CA . GLY C 1 153 ? 7.854 -92.964 66.993 1.00 30.68 141 GLY C CA 1
ATOM 4759 C C . GLY C 1 153 ? 7.886 -93.970 68.125 1.00 33.24 141 GLY C C 1
ATOM 4760 O O . GLY C 1 153 ? 8.961 -94.459 68.494 1.00 29.73 141 GLY C O 1
ATOM 4761 N N . PRO C 1 154 ? 6.728 -94.272 68.693 1.00 35.89 142 PRO C N 1
ATOM 4762 C CA . PRO C 1 154 ? 6.645 -95.208 69.805 1.00 36.64 142 PRO C CA 1
ATOM 4763 C C . PRO C 1 154 ? 7.126 -96.602 69.438 1.00 34.43 142 PRO C C 1
ATOM 4764 O O . PRO C 1 154 ? 6.985 -97.033 68.299 1.00 36.56 142 PRO C O 1
ATOM 4768 N N . ASN C 1 155 ? 7.722 -97.292 70.402 1.00 33.75 143 ASN C N 1
ATOM 4769 C CA . ASN C 1 155 ? 8.358 -98.596 70.187 1.00 34.75 143 ASN C CA 1
ATOM 4770 C C . ASN C 1 155 ? 7.581 -99.733 70.869 1.00 36.44 143 ASN C C 1
ATOM 4771 O O . ASN C 1 155 ? 7.191 -99.561 72.024 1.00 36.18 143 ASN C O 1
ATOM 4776 N N . ASP C 1 156 ? 7.379 -100.860 70.166 1.00 37.85 144 ASP C N 1
ATOM 4777 C CA . ASP C 1 156 ? 6.804 -102.083 70.766 1.00 37.89 144 ASP C CA 1
ATOM 4778 C C . ASP C 1 156 ? 7.946 -102.993 71.146 1.00 38.27 144 ASP C C 1
ATOM 4779 O O . ASP C 1 156 ? 8.583 -103.615 70.280 1.00 38.74 144 ASP C O 1
ATOM 4784 N N . GLU C 1 157 ? 8.184 -103.083 72.444 1.00 36.74 145 GLU C N 1
ATOM 4785 C CA . GLU C 1 157 ? 9.270 -103.871 72.984 1.00 37.83 145 GLU C CA 1
ATOM 4786 C C . GLU C 1 157 ? 9.165 -105.364 72.695 1.00 38.33 145 GLU C C 1
ATOM 4787 O O . GLU C 1 157 ? 10.145 -106.070 72.884 1.00 39.74 145 GLU C O 1
ATOM 4789 N N . LYS C 1 158 ? 7.992 -105.821 72.233 1.00 39.63 146 LYS C N 1
ATOM 4790 C CA . LYS C 1 158 ? 7.776 -107.222 71.831 1.00 39.95 146 LYS C CA 1
ATOM 4791 C C . LYS C 1 158 ? 8.381 -107.463 70.465 1.00 40.83 146 LYS C C 1
ATOM 4792 O O . LYS C 1 158 ? 8.742 -108.623 70.131 1.00 40.51 146 LYS C O 1
ATOM 4794 N N . ILE C 1 159 ? 8.472 -106.384 69.671 1.00 37.75 147 ILE C N 1
ATOM 4795 C CA . ILE C 1 159 ? 9.133 -106.417 68.371 1.00 38.63 147 ILE C CA 1
ATOM 4796 C C . ILE C 1 159 ? 10.663 -106.259 68.521 1.00 39.59 147 ILE C C 1
ATOM 4797 O O . ILE C 1 159 ? 11.419 -107.043 67.945 1.00 40.52 147 ILE C O 1
ATOM 4802 N N . GLY C 1 160 ? 11.114 -105.258 69.282 1.00 35.87 148 GLY C N 1
ATOM 4803 C CA . GLY C 1 160 ? 12.564 -105.126 69.576 1.00 32.81 148 GLY C CA 1
ATOM 4804 C C . GLY C 1 160 ? 12.777 -103.976 70.497 1.00 30.64 148 GLY C C 1
ATOM 4805 O O . GLY C 1 160 ? 11.833 -103.311 70.820 1.00 31.90 148 GLY C O 1
ATOM 4806 N N . PRO C 1 161 ? 14.023 -103.730 70.928 1.00 33.33 149 PRO C N 1
ATOM 4807 C CA . PRO C 1 161 ? 14.316 -102.698 71.915 1.00 33.41 149 PRO C CA 1
ATOM 4808 C C . PRO C 1 161 ? 14.126 -101.249 71.462 1.00 31.02 149 PRO C C 1
ATOM 4809 O O . PRO C 1 161 ? 14.154 -100.976 70.275 1.00 28.97 149 PRO C O 1
ATOM 4813 N N . ARG C 1 162 ? 14.038 -100.325 72.423 1.00 27.45 150 ARG C N 1
ATOM 4814 C CA . ARG C 1 162 ? 13.896 -98.886 72.117 1.00 27.75 150 ARG C CA 1
ATOM 4815 C C . ARG C 1 162 ? 15.143 -98.345 71.350 1.00 30.43 150 ARG C C 1
ATOM 4816 O O . ARG C 1 162 ? 15.008 -97.590 70.354 1.00 31.63 150 ARG C O 1
ATOM 4824 N N . PHE C 1 163 ? 16.324 -98.802 71.781 1.00 25.69 151 PHE C N 1
ATOM 4825 C CA . PHE C 1 163 ? 17.652 -98.334 71.335 1.00 28.05 151 PHE C CA 1
ATOM 4826 C C . PHE C 1 163 ? 18.515 -99.538 70.880 1.00 27.14 151 PHE C C 1
ATOM 4827 O O . PHE C 1 163 ? 19.321 -100.041 71.633 1.00 28.46 151 PHE C O 1
ATOM 4835 N N . PRO C 1 164 ? 18.263 -100.066 69.662 1.00 29.39 152 PRO C N 1
ATOM 4836 C CA . PRO C 1 164 ? 19.059 -101.131 69.127 1.00 31.10 152 PRO C CA 1
ATOM 4837 C C . PRO C 1 164 ? 20.578 -100.840 69.013 1.00 29.81 152 PRO C C 1
ATOM 4838 O O . PRO C 1 164 ? 21.009 -99.753 68.579 1.00 31.30 152 PRO C O 1
ATOM 4842 N N . ASP C 1 165 ? 21.360 -101.832 69.394 1.00 29.78 153 ASP C N 1
ATOM 4843 C CA . ASP C 1 165 ? 22.822 -101.835 69.220 1.00 29.48 153 ASP C CA 1
ATOM 4844 C C . ASP C 1 165 ? 23.183 -102.025 67.760 1.00 29.41 153 ASP C C 1
ATOM 4845 O O . ASP C 1 165 ? 22.758 -102.977 67.093 1.00 28.76 153 ASP C O 1
ATOM 4850 N N . MET C 1 166 ? 24.036 -101.152 67.252 1.00 31.80 154 MET C N 1
ATOM 4851 C CA . MET C 1 166 ? 24.432 -101.199 65.864 1.00 28.54 154 MET C CA 1
ATOM 4852 C C . MET C 1 166 ? 25.945 -101.340 65.781 1.00 29.49 154 MET C C 1
ATOM 4853 O O . MET C 1 166 ? 26.552 -100.992 64.777 1.00 30.98 154 MET C O 1
ATOM 4858 N N . SER C 1 167 ? 26.537 -101.834 66.877 1.00 30.43 155 SER C N 1
ATOM 4859 C CA . SER C 1 167 ? 27.988 -102.008 67.033 1.00 30.77 155 SER C CA 1
ATOM 4860 C C . SER C 1 167 ? 28.585 -103.033 66.105 1.00 29.80 155 SER C C 1
ATOM 4861 O O . SER C 1 167 ? 29.757 -102.933 65.801 1.00 28.33 155 SER C O 1
ATOM 4864 N N . SER C 1 168 ? 27.790 -104.040 65.750 1.00 30.13 156 SER C N 1
ATOM 4865 C CA . SER C 1 168 ? 28.170 -105.123 64.776 1.00 33.02 156 SER C CA 1
ATOM 4866 C C . SER C 1 168 ? 27.011 -105.487 63.900 1.00 29.68 156 SER C C 1
ATOM 4867 O O . SER C 1 168 ? 26.400 -106.551 64.056 1.00 32.26 156 SER C O 1
ATOM 4870 N N . VAL C 1 169 ? 26.699 -104.614 62.947 1.00 30.61 157 VAL C N 1
ATOM 4871 C CA . VAL C 1 169 ? 25.518 -104.825 62.111 1.00 30.44 157 VAL C CA 1
ATOM 4872 C C . VAL C 1 169 ? 25.642 -106.122 61.313 1.00 32.26 157 VAL C C 1
ATOM 4873 O O . VAL C 1 169 ? 24.637 -106.910 61.181 1.00 29.79 157 VAL C O 1
ATOM 4877 N N . VAL C 1 170 ? 26.833 -106.326 60.734 1.00 31.10 158 VAL C N 1
ATOM 4878 C CA . VAL C 1 170 ? 27.076 -107.488 59.855 1.00 32.43 158 VAL C CA 1
ATOM 4879 C C . VAL C 1 170 ? 27.547 -108.663 60.740 1.00 34.03 158 VAL C C 1
ATOM 4880 O O . VAL C 1 170 ? 28.548 -108.539 61.484 1.00 31.36 158 VAL C O 1
ATOM 4884 N N . ASP C 1 171 ? 26.844 -109.790 60.624 1.00 32.51 159 ASP C N 1
ATOM 4885 C CA . ASP C 1 171 ? 27.129 -110.972 61.404 1.00 30.21 159 ASP C CA 1
ATOM 4886 C C . ASP C 1 171 ? 28.540 -111.468 61.100 1.00 31.12 159 ASP C C 1
ATOM 4887 O O . ASP C 1 171 ? 28.819 -111.859 59.972 1.00 29.00 159 ASP C O 1
ATOM 4892 N N . PRO C 1 172 ? 29.435 -111.429 62.104 1.00 30.36 160 PRO C N 1
ATOM 4893 C CA . PRO C 1 172 ? 30.824 -111.803 61.884 1.00 30.73 160 PRO C CA 1
ATOM 4894 C C . PRO C 1 172 ? 30.986 -113.216 61.329 1.00 30.63 160 PRO C C 1
ATOM 4895 O O . PRO C 1 172 ? 31.782 -113.415 60.432 1.00 33.53 160 PRO C O 1
ATOM 4899 N N . GLU C 1 173 ? 30.258 -114.187 61.856 1.00 30.72 161 GLU C N 1
ATOM 4900 C CA . GLU C 1 173 ? 30.403 -115.589 61.405 1.00 31.15 161 GLU C CA 1
ATOM 4901 C C . GLU C 1 173 ? 29.880 -115.822 60.016 1.00 32.44 161 GLU C C 1
ATOM 4902 O O . GLU C 1 173 ? 30.525 -116.502 59.238 1.00 30.98 161 GLU C O 1
ATOM 4908 N N . TRP C 1 174 ? 28.697 -115.274 59.712 1.00 27.32 162 TRP C N 1
ATOM 4909 C CA . TRP C 1 174 ? 28.120 -115.413 58.380 1.00 28.20 162 TRP C CA 1
ATOM 4910 C C . TRP C 1 174 ? 29.066 -114.812 57.338 1.00 26.42 162 TRP C C 1
ATOM 4911 O O . TRP C 1 174 ? 29.443 -115.488 56.429 1.00 27.40 162 TRP C O 1
ATOM 4922 N N . ALA C 1 175 ? 29.521 -113.580 57.580 1.00 27.89 163 ALA C N 1
ATOM 4923 C CA . ALA C 1 175 ? 30.536 -112.903 56.725 1.00 28.55 163 ALA C CA 1
ATOM 4924 C C . ALA C 1 175 ? 31.850 -113.655 56.573 1.00 28.58 163 ALA C C 1
ATOM 4925 O O . ALA C 1 175 ? 32.390 -113.728 55.473 1.00 30.74 163 ALA C O 1
ATOM 4927 N N . ARG C 1 176 ? 32.331 -114.254 57.649 1.00 29.94 164 ARG C N 1
ATOM 4928 C CA . ARG C 1 176 ? 33.567 -115.076 57.610 1.00 30.26 164 ARG C CA 1
ATOM 4929 C C . ARG C 1 176 ? 33.402 -116.290 56.727 1.00 30.22 164 ARG C C 1
ATOM 4930 O O . ARG C 1 176 ? 34.302 -116.587 55.928 1.00 29.96 164 ARG C O 1
ATOM 4938 N N . LYS C 1 177 ? 32.269 -117.009 56.869 1.00 30.22 165 LYS C N 1
ATOM 4939 C CA . LYS C 1 177 ? 32.047 -118.205 56.105 1.00 30.30 165 LYS C CA 1
ATOM 4940 C C . LYS C 1 177 ? 31.868 -117.834 54.612 1.00 29.85 165 LYS C C 1
ATOM 4941 O O . LYS C 1 177 ? 32.356 -118.525 53.702 1.00 30.83 165 LYS C O 1
ATOM 4947 N N . ILE C 1 178 ? 31.170 -116.732 54.366 1.00 31.24 166 ILE C N 1
ATOM 4948 C CA . ILE C 1 178 ? 31.071 -116.203 53.019 1.00 30.74 166 ILE C CA 1
ATOM 4949 C C . ILE C 1 178 ? 32.444 -115.879 52.448 1.00 31.18 166 ILE C C 1
ATOM 4950 O O . ILE C 1 178 ? 32.796 -116.308 51.343 1.00 33.23 166 ILE C O 1
ATOM 4955 N N . GLN C 1 179 ? 33.260 -115.168 53.220 1.00 28.68 167 GLN C N 1
ATOM 4956 C CA . GLN C 1 179 ? 34.555 -114.726 52.710 1.00 28.80 167 GLN C CA 1
ATOM 4957 C C . GLN C 1 179 ? 35.559 -115.843 52.514 1.00 27.82 167 GLN C C 1
ATOM 4958 O O . GLN C 1 179 ? 36.421 -115.765 51.640 1.00 28.28 167 GLN C O 1
ATOM 4964 N N . GLU C 1 180 ? 35.447 -116.886 53.311 1.00 27.83 168 GLU C N 1
ATOM 4965 C 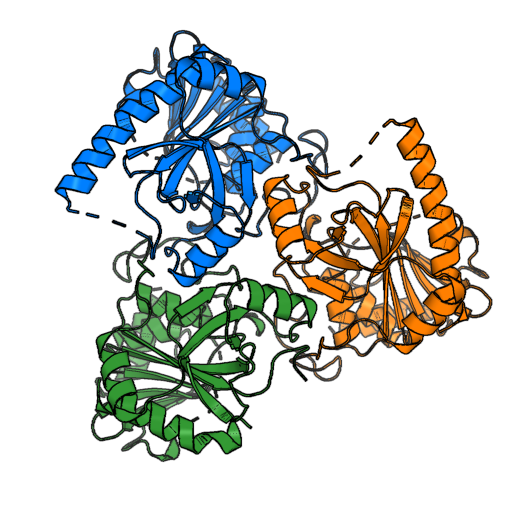CA . GLU C 1 180 ? 36.287 -118.012 53.174 1.00 28.86 168 GLU C CA 1
ATOM 4966 C C . GLU C 1 180 ? 36.085 -118.673 51.820 1.00 33.13 168 GLU C C 1
ATOM 4967 O O . GLU C 1 180 ? 37.028 -119.162 51.246 1.00 33.59 168 GLU C O 1
ATOM 4973 N N . ARG C 1 181 ? 34.858 -118.652 51.294 1.00 34.06 169 ARG C N 1
ATOM 4974 C CA . ARG C 1 181 ? 34.579 -119.177 49.969 1.00 36.77 169 ARG C CA 1
ATOM 4975 C C . ARG C 1 181 ? 34.906 -118.165 48.867 1.00 33.68 169 ARG C C 1
ATOM 4976 O O . ARG C 1 181 ? 35.540 -118.506 47.881 1.00 33.48 169 ARG C O 1
ATOM 4984 N N . LEU C 1 182 ? 34.452 -116.938 49.025 1.00 32.15 170 LEU C N 1
ATOM 4985 C CA . LEU C 1 182 ? 34.448 -115.975 47.916 1.00 32.23 170 LEU C CA 1
ATOM 4986 C C . LEU C 1 182 ? 35.559 -114.938 47.905 1.00 32.51 170 LEU C C 1
ATOM 4987 O O . LEU C 1 182 ? 35.891 -114.389 46.849 1.00 32.42 170 LEU C O 1
ATOM 4992 N N . SER C 1 183 ? 36.099 -114.595 49.064 1.00 29.22 171 SER C N 1
ATOM 4993 C CA . SER C 1 183 ? 37.188 -113.628 49.103 1.00 29.94 171 SER C CA 1
ATOM 4994 C C . SER C 1 183 ? 36.831 -112.350 48.350 1.00 28.50 171 SER C C 1
ATOM 4995 O O . SER C 1 183 ? 37.605 -111.888 47.532 1.00 28.11 171 SER C O 1
ATOM 4998 N N . LEU C 1 184 ? 35.677 -111.765 48.652 1.00 29.05 172 LEU C N 1
ATOM 4999 C CA . LEU C 1 184 ? 35.287 -110.491 48.050 1.00 29.86 172 LEU C CA 1
ATOM 5000 C C . LEU C 1 184 ? 35.988 -109.294 48.663 1.00 30.11 172 LEU C C 1
ATOM 5001 O O . LEU C 1 184 ? 36.366 -109.297 49.851 1.00 28.03 172 LEU C O 1
ATOM 5006 N N . LYS C 1 185 ? 36.082 -108.217 47.878 1.00 31.75 173 LYS C N 1
ATOM 5007 C CA . LYS C 1 185 ? 36.479 -106.936 48.429 1.00 31.70 173 LYS C CA 1
ATOM 5008 C C . LYS C 1 185 ? 35.469 -106.528 49.474 1.00 32.74 173 LYS C C 1
ATOM 5009 O O . LYS C 1 185 ? 34.295 -106.890 49.384 1.00 34.35 173 LYS C O 1
ATOM 5015 N N . GLU C 1 186 ? 35.918 -105.768 50.470 1.00 31.08 174 GLU C N 1
ATOM 5016 C CA . GLU C 1 186 ? 34.987 -105.230 51.467 1.00 30.21 174 GLU C CA 1
ATOM 5017 C C . GLU C 1 186 ? 34.971 -103.737 51.467 1.00 28.80 174 GLU C C 1
ATOM 5018 O O . GLU C 1 186 ? 35.937 -103.100 51.124 1.00 28.89 174 GLU C O 1
ATOM 5024 N N . GLY C 1 187 ? 33.865 -103.168 51.899 1.00 27.69 175 GLY C N 1
ATOM 5025 C CA . GLY C 1 187 ? 33.699 -101.741 51.868 1.00 31.07 175 GLY C CA 1
ATOM 5026 C C . GLY C 1 187 ? 32.615 -101.232 52.784 1.00 27.11 175 GLY C C 1
ATOM 5027 O O . GLY C 1 187 ? 31.839 -102.004 53.267 1.00 32.49 175 GLY C O 1
ATOM 5028 N N . VAL C 1 188 ? 32.676 -99.933 53.089 1.00 30.89 176 VAL C N 1
ATOM 5029 C CA . VAL C 1 188 ? 31.655 -99.198 53.835 1.00 26.49 176 VAL C CA 1
ATOM 5030 C C . VAL C 1 188 ? 30.649 -98.510 52.912 1.00 29.00 176 VAL C C 1
ATOM 5031 O O . VAL C 1 188 ? 30.988 -97.702 52.009 1.00 29.04 176 VAL C O 1
ATOM 5035 N N . TYR C 1 189 ? 29.373 -98.819 53.177 1.00 27.49 177 TYR C N 1
ATOM 5036 C CA . TYR C 1 189 ? 28.296 -98.360 52.380 1.00 30.16 177 TYR C CA 1
ATOM 5037 C C . TYR C 1 189 ? 27.615 -97.188 53.079 1.00 29.16 177 TYR C C 1
ATOM 5038 O O . TYR C 1 189 ? 27.246 -97.264 54.243 1.00 26.35 177 TYR C O 1
ATOM 5047 N N . ILE C 1 190 ? 27.472 -96.100 52.339 1.00 29.51 178 ILE C N 1
ATOM 5048 C CA . ILE C 1 190 ? 26.753 -94.928 52.817 1.00 28.99 178 ILE C CA 1
ATOM 5049 C C . ILE C 1 190 ? 25.399 -94.884 52.047 1.00 30.73 178 ILE C C 1
ATOM 5050 O O . ILE C 1 190 ? 25.345 -94.908 50.814 1.00 31.16 178 ILE C O 1
ATOM 5055 N N . GLY C 1 191 ? 24.316 -94.763 52.820 1.00 28.79 179 GLY C N 1
ATOM 5056 C CA . GLY C 1 191 ? 22.973 -94.702 52.329 1.00 28.67 179 GLY C CA 1
ATOM 5057 C C . GLY C 1 191 ? 22.547 -93.281 52.193 1.00 27.64 179 GLY C C 1
ATOM 5058 O O . GLY C 1 191 ? 22.728 -92.514 53.101 1.00 31.68 179 GLY C O 1
ATOM 5059 N N . VAL C 1 192 ? 22.022 -92.908 51.017 1.00 27.64 180 VAL C N 1
ATOM 5060 C CA . VAL C 1 192 ? 21.561 -91.527 50.803 1.00 28.47 180 VAL C CA 1
ATOM 5061 C C . VAL C 1 192 ? 20.132 -91.568 50.242 1.00 30.23 180 VAL C C 1
ATOM 5062 O O . VAL C 1 192 ? 19.709 -92.565 49.679 1.00 29.77 180 VAL C O 1
ATOM 5066 N N . LEU C 1 193 ? 19.399 -90.473 50.370 1.00 31.01 181 LEU C N 1
ATOM 5067 C CA . LEU C 1 193 ? 18.041 -90.437 49.942 1.00 32.50 181 LEU C CA 1
ATOM 5068 C C . LEU C 1 193 ? 17.855 -90.583 48.391 1.00 30.92 181 LEU C C 1
ATOM 5069 O O . LEU C 1 193 ? 16.944 -91.324 47.931 1.00 29.87 181 LEU C O 1
ATOM 5074 N N . GLY C 1 194 ? 18.674 -89.864 47.616 1.00 27.55 182 GLY C N 1
ATOM 5075 C CA . GLY C 1 194 ? 18.457 -89.683 46.201 1.00 29.74 182 GLY C CA 1
ATOM 5076 C C . GLY C 1 194 ? 17.195 -88.848 45.957 1.00 30.05 182 GLY C C 1
ATOM 5077 O O . GLY C 1 194 ? 16.781 -88.081 46.833 1.00 28.54 182 GLY C O 1
ATOM 5078 N N . PRO C 1 195 ? 16.552 -89.017 44.771 1.00 28.52 183 PRO C N 1
ATOM 5079 C CA . PRO C 1 195 ? 16.915 -89.920 43.681 1.00 28.11 183 PRO C CA 1
ATOM 5080 C C . PRO C 1 195 ? 17.951 -89.313 42.710 1.00 29.89 183 PRO C C 1
ATOM 5081 O O . PRO C 1 1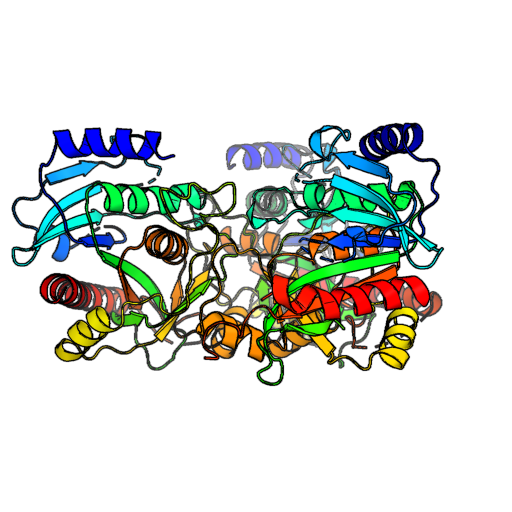95 ? 18.451 -90.023 41.861 1.00 29.13 183 PRO C O 1
ATOM 5085 N N . SER C 1 196 ? 18.225 -87.999 42.787 1.00 31.00 184 SER C N 1
ATOM 5086 C CA . SER C 1 196 ? 19.268 -87.456 41.964 1.00 29.70 184 SER C CA 1
ATOM 5087 C C . SER C 1 196 ? 20.589 -88.064 42.459 1.00 32.95 184 SER C C 1
ATOM 5088 O O . SER C 1 196 ? 20.729 -88.385 43.648 1.00 33.42 184 SER C O 1
ATOM 5091 N N . TYR C 1 197 ? 21.544 -88.243 41.546 1.00 32.70 185 TYR C N 1
ATOM 5092 C CA . TYR C 1 197 ? 22.866 -88.792 41.889 1.00 31.67 185 TYR C CA 1
ATOM 5093 C C . TYR C 1 197 ? 23.682 -87.700 42.524 1.00 32.71 185 TYR C C 1
ATOM 5094 O O . TYR C 1 197 ? 23.207 -86.566 42.649 1.00 31.74 185 TYR C O 1
ATOM 5103 N N . GLU C 1 198 ? 24.886 -88.036 42.975 1.00 31.04 186 GLU C N 1
ATOM 5104 C CA . GLU C 1 198 ? 25.692 -87.100 43.786 1.00 32.33 186 GLU C CA 1
ATOM 5105 C C . GLU C 1 198 ? 26.531 -86.198 42.911 1.00 29.12 186 GLU C C 1
ATOM 5106 O O . GLU C 1 198 ? 26.817 -86.503 41.774 1.00 28.35 186 GLU C O 1
ATOM 5112 N N . THR C 1 199 ? 26.897 -85.046 43.453 1.00 31.53 187 THR C N 1
ATOM 5113 C CA . THR C 1 199 ? 27.863 -84.192 42.818 1.00 30.03 187 THR C CA 1
ATOM 5114 C C . THR C 1 199 ? 29.273 -84.664 43.205 1.00 29.27 187 THR C C 1
ATOM 5115 O O . THR C 1 199 ? 29.447 -85.364 44.202 1.00 28.58 187 THR C O 1
ATOM 5119 N N . PRO C 1 200 ? 30.283 -84.318 42.397 1.00 29.06 188 PRO C N 1
ATOM 5120 C CA . PRO C 1 200 ? 31.653 -84.620 42.726 1.00 28.93 188 PRO C CA 1
ATOM 5121 C C . PRO C 1 200 ? 32.041 -84.072 44.110 1.00 29.66 188 PRO C C 1
ATOM 5122 O O . PRO C 1 200 ? 32.708 -84.781 44.850 1.00 26.14 188 PRO C O 1
ATOM 5126 N N . ALA C 1 201 ? 31.565 -82.865 44.462 1.00 30.38 189 ALA C N 1
ATOM 5127 C CA . ALA C 1 201 ? 31.774 -82.296 45.805 1.00 29.22 189 ALA C CA 1
ATOM 5128 C C . ALA C 1 201 ? 31.203 -83.190 46.936 1.00 28.58 189 ALA C C 1
ATOM 5129 O O . ALA C 1 201 ? 31.891 -83.420 47.941 1.00 28.76 189 ALA C O 1
ATOM 5131 N N . GLU C 1 202 ? 29.999 -83.701 46.747 1.00 30.18 190 GLU C N 1
ATOM 5132 C CA . GLU C 1 202 ? 29.359 -84.618 47.694 1.00 29.72 190 GLU C CA 1
ATOM 5133 C C . GLU C 1 202 ? 30.109 -85.940 47.785 1.00 29.98 190 GLU C C 1
ATOM 5134 O O . GLU C 1 202 ? 30.259 -86.493 48.861 1.00 30.21 190 GLU C O 1
ATOM 5140 N N . ILE C 1 203 ? 30.547 -86.476 46.649 1.00 26.46 191 ILE C N 1
ATOM 5141 C CA . ILE C 1 203 ? 31.356 -87.709 46.630 1.00 28.04 191 ILE C CA 1
ATOM 5142 C C . ILE C 1 203 ? 32.709 -87.489 47.347 1.00 28.93 191 ILE C C 1
ATOM 5143 O O . ILE C 1 203 ? 33.235 -88.398 47.999 1.00 30.74 191 ILE C O 1
ATOM 5148 N N . ARG C 1 204 ? 33.298 -86.303 47.222 1.00 27.87 192 ARG C N 1
ATOM 5149 C CA . ARG C 1 204 ? 34.566 -86.041 47.928 1.00 30.08 192 ARG C CA 1
ATOM 5150 C C . ARG C 1 204 ? 34.314 -85.961 49.449 1.00 30.77 192 ARG C C 1
ATOM 5151 O O . ARG C 1 204 ? 35.139 -86.401 50.223 1.00 29.41 192 ARG C O 1
ATOM 5159 N N . VAL C 1 205 ? 33.154 -85.452 49.840 1.00 30.40 193 VAL C N 1
ATOM 5160 C CA . VAL C 1 205 ? 32.725 -85.507 51.251 1.00 29.75 193 VAL C CA 1
ATOM 5161 C C . VAL C 1 205 ? 32.679 -86.937 51.730 1.00 29.21 193 VAL C C 1
ATOM 5162 O O . VAL C 1 205 ? 33.197 -87.225 52.787 1.00 28.84 193 VAL C O 1
ATOM 5166 N N . PHE C 1 206 ? 31.977 -87.791 50.981 1.00 29.14 194 PHE C N 1
ATOM 5167 C CA . PHE C 1 206 ? 31.755 -89.175 51.364 1.00 29.62 194 PHE C CA 1
ATOM 5168 C C . PHE C 1 206 ? 33.061 -89.978 51.390 1.00 30.99 194 PHE C C 1
ATOM 5169 O O . PHE C 1 206 ? 33.205 -90.878 52.203 1.00 30.89 194 PHE C O 1
ATOM 5177 N N . GLU C 1 207 ? 33.988 -89.653 50.500 1.00 33.10 195 GLU C N 1
ATOM 5178 C CA . GLU C 1 207 ? 35.330 -90.259 50.529 1.00 34.19 195 GLU C CA 1
ATOM 5179 C C . GLU C 1 207 ? 36.058 -89.865 51.802 1.00 35.73 195 GLU C C 1
ATOM 5180 O O . GLU C 1 207 ? 36.636 -90.711 52.483 1.00 31.76 195 GLU C O 1
ATOM 5183 N N . LYS C 1 208 ? 35.981 -88.572 52.151 1.00 37.54 196 LYS C N 1
ATOM 5184 C CA . LYS C 1 208 ? 36.617 -88.076 53.368 1.00 36.85 196 LYS C CA 1
ATOM 5185 C C . LYS C 1 208 ? 36.041 -88.724 54.606 1.00 35.98 196 LYS C C 1
ATOM 5186 O O . LYS C 1 208 ? 36.750 -88.950 55.582 1.00 33.96 196 LYS C O 1
ATOM 5192 N N . LEU C 1 209 ? 34.750 -89.020 54.559 1.00 32.96 197 LEU C N 1
ATOM 5193 C CA . LEU C 1 209 ? 34.090 -89.643 55.676 1.00 32.71 197 LEU C CA 1
ATOM 5194 C C . LEU C 1 209 ? 34.261 -91.172 55.727 1.00 34.26 197 LEU C C 1
ATOM 5195 O O . LEU C 1 209 ? 33.853 -91.806 56.707 1.00 33.69 197 LEU C O 1
ATOM 5200 N N . GLY C 1 210 ? 34.898 -91.749 54.704 1.00 34.51 198 GLY C N 1
ATOM 5201 C CA . GLY C 1 210 ? 35.329 -93.143 54.758 1.00 35.60 198 GLY C CA 1
ATOM 5202 C C . GLY C 1 210 ? 34.401 -94.127 54.060 1.00 34.34 198 GLY C C 1
ATOM 5203 O O . GLY C 1 210 ? 34.553 -95.354 54.224 1.00 33.90 198 GLY C O 1
ATOM 5204 N N . ALA C 1 211 ? 33.467 -93.613 53.264 1.00 32.05 199 ALA C N 1
ATOM 5205 C CA . ALA C 1 211 ? 32.578 -94.461 52.490 1.00 30.00 199 ALA C CA 1
ATOM 5206 C C . ALA C 1 211 ? 33.271 -95.007 51.239 1.00 27.29 199 ALA C C 1
ATOM 5207 O O . ALA C 1 211 ? 33.900 -94.266 50.510 1.00 31.70 199 ALA C O 1
ATOM 5209 N N . ASP C 1 212 ? 33.105 -96.299 50.987 1.00 28.93 200 ASP C N 1
ATOM 5210 C CA . ASP C 1 212 ? 33.571 -96.946 49.739 1.00 28.38 200 ASP C CA 1
ATOM 5211 C C . ASP C 1 212 ? 32.531 -97.063 48.626 1.00 30.55 200 ASP C C 1
ATOM 5212 O O . ASP C 1 212 ? 32.899 -97.185 47.431 1.00 31.93 200 ASP C O 1
ATOM 5217 N N . LEU C 1 213 ? 31.254 -97.028 49.026 1.00 28.70 201 LEU C N 1
ATOM 5218 C CA . LEU C 1 213 ? 30.085 -97.259 48.162 1.00 29.02 201 LEU C CA 1
ATOM 5219 C C . LEU C 1 213 ? 28.996 -96.289 48.544 1.00 31.34 201 LEU C C 1
ATOM 5220 O O . LEU C 1 213 ? 28.821 -96.013 49.736 1.00 28.17 201 LEU C O 1
ATOM 5225 N N . VAL C 1 214 ? 28.227 -95.851 47.557 1.00 31.12 202 VAL C N 1
ATOM 5226 C CA . VAL C 1 214 ? 27.036 -95.041 47.808 1.00 30.23 202 VAL C CA 1
ATOM 5227 C C . VAL C 1 214 ? 25.804 -95.603 47.068 1.00 30.97 202 VAL C C 1
ATOM 5228 O O . VAL C 1 214 ? 25.831 -95.855 45.861 1.00 33.13 202 VAL C O 1
ATOM 5232 N N . GLY C 1 215 ? 24.729 -95.755 47.818 1.00 31.29 203 GLY C N 1
ATOM 5233 C CA . GLY C 1 215 ? 23.439 -96.129 47.269 1.00 30.38 203 GLY C CA 1
ATOM 5234 C C . GLY C 1 215 ? 22.262 -95.545 47.992 1.00 28.40 203 GLY C C 1
ATOM 5235 O O . GLY C 1 215 ? 22.400 -94.843 48.971 1.00 29.58 203 GLY C O 1
ATOM 5236 N N . MET C 1 216 ? 21.054 -95.854 47.497 1.00 31.57 204 MET C N 1
ATOM 5237 C CA . MET C 1 216 ? 19.830 -95.198 47.951 1.00 32.28 204 MET C CA 1
ATOM 5238 C C . MET C 1 216 ? 18.859 -96.167 48.646 1.00 30.60 204 MET C C 1
ATOM 5239 O O . MET C 1 216 ? 17.698 -95.840 48.855 1.00 33.02 204 MET C O 1
ATOM 5244 N N . SER C 1 217 ? 19.361 -97.350 48.970 1.00 29.77 205 SER C N 1
ATOM 5245 C CA . SER C 1 217 ? 18.622 -98.367 49.689 1.00 30.01 205 SER C CA 1
ATOM 5246 C C . SER C 1 217 ? 19.369 -98.789 50.946 1.00 29.42 205 SER C C 1
ATOM 5247 O O . SER C 1 217 ? 20.264 -98.069 51.445 1.00 29.81 205 SER C O 1
ATOM 5250 N N . THR C 1 218 ? 18.959 -99.942 51.462 1.00 30.27 206 THR C N 1
ATOM 5251 C CA . THR C 1 218 ? 19.689 -100.755 52.421 1.00 30.00 206 THR C CA 1
ATOM 5252 C C . THR C 1 218 ? 19.516 -100.345 53.867 1.00 30.71 206 THR C C 1
ATOM 5253 O O . THR C 1 218 ? 19.192 -101.210 54.705 1.00 29.64 206 THR C O 1
ATOM 5257 N N . VAL C 1 219 ? 19.760 -99.064 54.160 1.00 30.43 207 VAL C N 1
ATOM 5258 C CA . VAL C 1 219 ? 19.820 -98.575 55.558 1.00 32.01 207 VAL C CA 1
ATOM 5259 C C . VAL C 1 219 ? 18.519 -98.831 56.334 1.00 32.18 207 VAL C C 1
ATOM 5260 O O . VAL C 1 219 ? 18.554 -99.373 57.457 1.00 32.34 207 VAL C O 1
ATOM 5264 N N . PRO C 1 220 ? 17.354 -98.440 55.764 1.00 33.43 208 PRO C N 1
ATOM 5265 C CA . PRO C 1 220 ? 16.127 -98.633 56.574 1.00 32.75 208 PRO C CA 1
ATOM 5266 C C . PRO C 1 220 ? 15.838 -100.119 56.889 1.00 30.89 208 PRO C C 1
ATOM 5267 O O . PRO C 1 220 ? 15.602 -100.497 58.038 1.00 29.00 208 PRO C O 1
ATOM 5271 N N . GLU C 1 221 ? 15.911 -100.994 55.885 1.00 31.44 209 GLU C N 1
ATOM 5272 C CA . GLU C 1 221 ? 15.675 -102.399 56.153 1.00 29.61 209 GLU C CA 1
ATOM 5273 C C . GLU C 1 221 ? 16.745 -103.031 57.070 1.00 30.57 209 GLU C C 1
ATOM 5274 O O . GLU C 1 221 ? 16.450 -103.925 57.850 1.00 30.59 209 GLU C O 1
ATOM 5280 N N . VAL C 1 222 ? 17.988 -102.603 56.987 1.00 30.51 210 VAL C N 1
ATOM 5281 C CA . VAL C 1 222 ? 19.018 -103.094 57.943 1.00 28.98 210 VAL C CA 1
ATOM 5282 C C . VAL C 1 222 ? 18.719 -102.666 59.398 1.00 27.64 210 VAL C C 1
ATOM 5283 O O . VAL C 1 222 ? 18.871 -103.461 60.327 1.00 24.08 210 VAL C O 1
ATOM 5287 N N . ILE C 1 223 ? 18.342 -101.404 59.579 1.00 28.49 211 ILE C N 1
ATOM 5288 C CA . ILE C 1 223 ? 17.972 -100.905 60.920 1.00 28.63 211 ILE C CA 1
ATOM 5289 C C . ILE C 1 223 ? 16.803 -101.789 61.460 1.00 28.96 211 ILE C C 1
ATOM 5290 O O . ILE C 1 223 ? 16.797 -102.233 62.602 1.00 27.78 211 ILE C O 1
ATOM 5295 N N . ALA C 1 224 ? 15.824 -102.083 60.611 1.00 32.10 212 ALA C N 1
ATOM 5296 C CA . ALA C 1 224 ? 14.665 -102.874 61.023 1.00 30.58 212 ALA C CA 1
ATOM 5297 C C . ALA C 1 224 ? 15.113 -104.279 61.407 1.00 31.62 212 ALA C C 1
ATOM 5298 O O . ALA C 1 224 ? 14.683 -104.785 62.385 1.00 32.47 212 ALA C O 1
ATOM 5300 N N . ALA C 1 225 ? 15.975 -104.900 60.597 1.00 29.53 213 ALA C N 1
ATOM 5301 C CA . ALA C 1 225 ? 16.496 -106.241 60.849 1.00 30.09 213 ALA C CA 1
ATOM 5302 C C . ALA C 1 225 ? 17.201 -106.348 62.183 1.00 28.78 213 ALA C C 1
ATOM 5303 O O . ALA C 1 225 ? 16.919 -107.251 62.936 1.00 27.26 213 ALA C O 1
ATOM 5305 N N . LYS C 1 226 ? 18.112 -105.402 62.470 1.00 27.96 214 LYS C N 1
ATOM 5306 C CA . LYS C 1 226 ? 18.831 -105.353 63.719 1.00 28.72 214 LYS C CA 1
ATOM 5307 C C . LYS C 1 226 ? 17.870 -105.175 64.876 1.00 29.36 214 LYS C C 1
ATOM 5308 O O . LYS C 1 226 ? 17.902 -105.925 65.804 1.00 29.10 214 LYS C O 1
ATOM 5314 N N . HIS C 1 227 ? 16.928 -104.260 64.743 1.00 28.25 215 HIS C N 1
ATOM 5315 C CA . HIS C 1 227 ? 15.848 -104.113 65.722 1.00 30.70 215 HIS C CA 1
ATOM 5316 C C . HIS C 1 227 ? 15.117 -105.408 66.097 1.00 33.06 215 HIS C C 1
ATOM 5317 O O . HIS C 1 227 ? 14.966 -105.705 67.263 1.00 30.32 215 HIS C O 1
ATOM 5324 N N . CYS C 1 228 ? 14.627 -106.147 65.118 1.00 31.52 216 CYS C N 1
ATOM 5325 C CA . CYS C 1 228 ? 13.952 -107.390 65.441 1.00 30.02 216 CYS C CA 1
ATOM 5326 C C . CYS C 1 228 ? 14.866 -108.604 65.638 1.00 31.88 216 CYS C C 1
ATOM 5327 O O . CYS C 1 228 ? 14.376 -109.739 65.766 1.00 31.75 216 CYS C O 1
ATOM 5330 N N . GLY C 1 229 ? 16.176 -108.382 65.645 1.00 31.78 217 GLY C N 1
ATOM 5331 C CA . GLY C 1 229 ? 17.111 -109.415 66.068 1.00 32.83 217 GLY C CA 1
ATOM 5332 C C . GLY C 1 229 ? 17.480 -110.404 64.982 1.00 35.64 217 GLY C C 1
ATOM 5333 O O . GLY C 1 229 ? 17.825 -111.545 65.289 1.00 36.47 217 GLY C O 1
ATOM 5334 N N . LEU C 1 230 ? 17.378 -110.000 63.711 1.00 34.22 218 LEU C N 1
ATOM 5335 C CA . LEU C 1 230 ? 17.854 -110.838 62.607 1.00 33.62 218 LEU C CA 1
ATOM 5336 C C . LEU C 1 230 ? 19.338 -110.662 62.310 1.00 33.68 218 LEU C C 1
ATOM 5337 O O . LEU C 1 230 ? 19.909 -109.563 62.440 1.00 35.64 218 LEU C O 1
ATOM 5342 N N . LYS C 1 231 ? 19.978 -111.759 61.909 1.00 35.28 219 LYS C N 1
ATOM 5343 C CA . LYS C 1 231 ? 21.344 -111.654 61.429 1.00 33.73 219 LYS C CA 1
ATOM 5344 C C . LYS C 1 231 ? 21.343 -110.992 60.057 1.00 32.34 219 LYS C C 1
ATOM 5345 O O . LYS C 1 231 ? 20.392 -111.110 59.266 1.00 29.99 219 LYS C O 1
ATOM 5351 N N . VAL C 1 232 ? 22.425 -110.263 59.788 1.00 32.39 220 VAL C N 1
ATOM 5352 C CA . VAL C 1 232 ? 22.508 -109.471 58.550 1.00 29.56 220 VAL C CA 1
ATOM 5353 C C . VAL C 1 232 ? 23.788 -109.714 57.816 1.00 27.24 220 VAL C C 1
ATOM 5354 O O . VAL C 1 232 ? 24.868 -109.651 58.417 1.00 27.80 220 VAL C O 1
ATOM 5358 N N . VAL C 1 233 ? 23.677 -109.951 56.510 1.00 29.28 221 VAL C N 1
ATOM 5359 C CA . VAL C 1 233 ? 24.790 -109.645 55.559 1.00 29.60 221 VAL C CA 1
ATOM 5360 C C . VAL C 1 233 ? 24.299 -108.798 54.379 1.00 29.20 221 VAL C C 1
ATOM 5361 O O . VAL C 1 233 ? 23.141 -108.910 53.971 1.00 27.15 221 VAL C O 1
ATOM 5365 N N . VAL C 1 234 ? 25.215 -108.012 53.803 1.00 27.79 222 VAL C N 1
ATOM 5366 C CA . VAL C 1 234 ? 24.896 -107.047 52.758 1.00 27.21 222 VAL C CA 1
ATOM 5367 C C . VAL C 1 234 ? 25.875 -107.204 51.616 1.00 28.01 222 VAL C C 1
ATOM 5368 O O . VAL C 1 234 ? 27.070 -107.263 51.829 1.00 27.53 222 VAL C O 1
ATOM 5372 N N . PHE C 1 235 ? 25.383 -107.304 50.392 1.00 30.54 223 PHE C N 1
ATOM 5373 C CA . PHE C 1 235 ? 26.277 -107.274 49.220 1.00 30.77 223 PHE C CA 1
ATOM 5374 C C . PHE C 1 235 ? 25.932 -106.115 48.338 1.00 28.93 223 PHE C C 1
ATOM 5375 O O . PHE C 1 235 ? 24.765 -105.823 48.155 1.00 29.02 223 PHE C O 1
ATOM 5383 N N . SER C 1 236 ? 26.936 -105.441 47.818 1.00 27.80 224 SER C N 1
ATOM 5384 C CA . SER C 1 236 ? 26.714 -104.402 46.845 1.00 28.95 224 SER C CA 1
ATOM 5385 C C . SER C 1 236 ? 27.224 -104.863 45.494 1.00 29.67 224 SER C C 1
ATOM 5386 O O . SER C 1 236 ? 28.337 -105.379 45.374 1.00 28.85 224 SER C O 1
ATOM 5389 N N . CYS C 1 237 ? 26.444 -104.555 44.474 1.00 31.88 225 CYS C N 1
ATOM 5390 C CA . CYS C 1 237 ? 26.892 -104.645 43.089 1.00 32.43 225 CYS C CA 1
ATOM 5391 C C . CYS C 1 237 ? 27.263 -103.231 42.632 1.00 31.09 225 CYS C C 1
ATOM 5392 O O . CYS C 1 237 ? 26.451 -102.300 42.653 1.00 28.60 225 CYS C O 1
ATOM 5397 N N . VAL C 1 238 ? 28.505 -103.078 42.220 1.00 31.37 226 VAL C N 1
ATOM 5398 C CA . VAL C 1 238 ? 28.962 -101.777 41.702 1.00 30.51 226 VAL C CA 1
ATOM 5399 C C . VAL C 1 238 ? 28.443 -101.585 40.282 1.00 28.55 226 VAL C C 1
ATOM 5400 O O . VAL C 1 238 ? 28.813 -102.312 39.388 1.00 30.18 226 VAL C O 1
ATOM 5404 N N . THR C 1 239 ? 27.579 -100.590 40.125 1.00 30.82 227 THR C N 1
ATOM 5405 C CA . THR C 1 239 ? 26.922 -100.275 38.891 1.00 31.19 227 THR C CA 1
ATOM 5406 C C . THR C 1 239 ? 27.701 -99.232 38.130 1.00 29.44 227 THR C C 1
ATOM 5407 O O . THR C 1 239 ? 27.512 -99.129 36.979 1.00 33.25 227 THR C O 1
ATOM 5411 N N . ASN C 1 240 ? 28.562 -98.478 38.793 1.00 32.27 228 ASN C N 1
ATOM 5412 C CA . ASN C 1 240 ? 29.287 -97.336 38.241 1.00 31.82 228 ASN C CA 1
ATOM 5413 C C . ASN C 1 240 ? 30.287 -96.780 39.240 1.00 32.01 228 ASN C C 1
ATOM 5414 O O . ASN C 1 240 ? 30.134 -96.920 40.455 1.00 32.18 228 ASN C O 1
ATOM 5419 N N . MET C 1 241 ? 31.311 -96.114 38.720 1.00 32.65 229 MET C N 1
ATOM 5420 C CA . MET C 1 241 ? 32.134 -95.269 39.569 1.00 33.70 229 MET C CA 1
ATOM 5421 C C . MET C 1 241 ? 31.281 -94.028 39.947 1.00 33.45 229 MET C C 1
ATOM 5422 O O . MET C 1 241 ? 30.553 -93.512 39.115 1.00 32.90 229 MET C O 1
ATOM 5427 N N . ALA C 1 242 ? 31.337 -93.621 41.208 1.00 30.52 230 ALA C N 1
ATOM 5428 C CA . ALA C 1 242 ? 30.632 -92.461 41.688 1.00 30.33 230 ALA C CA 1
ATOM 5429 C C . ALA C 1 242 ? 31.086 -91.163 41.035 1.00 31.87 230 ALA C C 1
ATOM 5430 O O . ALA C 1 242 ? 32.163 -91.105 40.404 1.00 32.32 230 ALA C O 1
ATOM 5432 N N . ALA C 1 243 ? 30.271 -90.126 41.235 1.00 33.60 231 ALA C N 1
ATOM 5433 C CA . ALA C 1 243 ? 30.459 -88.817 40.559 1.00 34.53 231 ALA C CA 1
ATOM 5434 C C . ALA C 1 243 ? 31.846 -88.257 40.795 1.00 32.49 231 ALA C C 1
ATOM 5435 O O . ALA C 1 243 ? 32.318 -88.204 41.911 1.00 27.18 231 ALA C O 1
ATOM 5437 N N . GLY C 1 244 ? 32.484 -87.835 39.709 1.00 34.68 232 GLY C N 1
ATOM 5438 C CA . GLY C 1 244 ? 33.746 -87.176 39.757 1.00 35.74 232 GLY C CA 1
ATOM 5439 C C . GLY C 1 244 ? 34.903 -88.125 39.524 1.00 38.28 232 GLY C C 1
ATOM 5440 O O . GLY C 1 244 ? 36.006 -87.672 39.269 1.00 39.42 232 GLY C O 1
ATOM 5441 N N . ILE C 1 245 ? 34.669 -89.429 39.627 1.00 36.62 233 ILE C N 1
ATOM 5442 C CA . ILE C 1 245 ? 35.752 -90.423 39.567 1.00 41.62 233 ILE C CA 1
ATOM 5443 C C . ILE C 1 245 ? 36.195 -90.696 38.117 1.00 44.41 233 ILE C C 1
ATOM 5444 O O . ILE C 1 245 ? 37.379 -90.939 37.846 1.00 48.12 233 ILE C O 1
ATOM 5449 N N . THR C 1 246 ? 35.271 -90.596 37.167 1.00 49.19 234 THR C N 1
ATOM 5450 C CA . THR C 1 246 ? 35.624 -90.718 35.748 1.00 49.80 234 THR C CA 1
ATOM 5451 C C . THR C 1 246 ? 34.955 -89.599 34.964 1.00 50.86 234 THR C C 1
ATOM 5452 O O . THR C 1 246 ? 34.113 -88.877 35.518 1.00 53.72 234 THR C O 1
ATOM 5456 N N . THR C 1 258 ? 24.603 -103.339 33.307 1.00 43.59 246 THR C N 1
ATOM 5457 C CA . THR C 1 258 ? 25.712 -103.570 34.236 1.00 44.44 246 THR C CA 1
ATOM 5458 C C . THR C 1 258 ? 25.304 -104.353 35.498 1.00 45.01 246 THR C C 1
ATOM 5459 O O . THR C 1 258 ? 26.055 -105.246 35.943 1.00 40.98 246 THR C O 1
ATOM 5463 N N . THR C 1 259 ? 24.135 -104.059 36.073 1.00 42.93 247 THR C N 1
ATOM 5464 C CA . THR C 1 259 ? 23.638 -104.899 37.163 1.00 42.33 247 THR C CA 1
ATOM 5465 C C . THR C 1 259 ? 23.172 -106.198 36.477 1.00 38.76 247 THR C C 1
ATOM 5466 O O . THR C 1 259 ? 23.401 -107.319 36.960 1.00 39.46 247 THR C O 1
ATOM 5470 N N . LYS C 1 260 ? 22.601 -106.040 35.296 1.00 39.92 248 LYS C N 1
ATOM 5471 C CA . LYS C 1 260 ? 22.239 -107.207 34.447 1.00 40.48 248 LYS C CA 1
ATOM 5472 C C . LYS C 1 260 ? 23.405 -108.107 34.142 1.00 37.37 248 LYS C C 1
ATOM 5473 O O . LYS C 1 260 ? 23.267 -109.326 34.304 1.00 33.58 248 LYS C O 1
ATOM 5475 N N . MET C 1 261 ? 24.544 -107.553 33.695 1.00 36.80 249 MET C N 1
ATOM 5476 C CA . MET C 1 261 ? 25.640 -108.451 33.272 1.00 38.15 249 MET C CA 1
ATOM 5477 C C . MET C 1 261 ? 26.350 -109.068 34.473 1.00 39.08 249 MET C C 1
ATOM 5478 O O . MET C 1 261 ? 27.085 -110.090 34.328 1.00 37.09 249 MET C O 1
ATOM 5483 N N . ALA C 1 262 ? 26.089 -108.478 35.656 1.00 39.29 250 ALA C N 1
ATOM 5484 C CA . ALA C 1 262 ? 26.664 -108.918 36.942 1.00 40.43 250 ALA C CA 1
ATOM 5485 C C . ALA C 1 262 ? 25.844 -110.015 37.603 1.00 41.83 250 ALA C C 1
ATOM 5486 O O . ALA C 1 262 ? 26.176 -110.470 38.698 1.00 46.76 250 ALA C O 1
ATOM 5488 N N . GLN C 1 263 ? 24.765 -110.433 36.954 1.00 45.95 251 GLN C N 1
ATOM 5489 C CA . GLN C 1 263 ? 23.805 -111.334 37.553 1.00 45.72 251 GLN C CA 1
ATOM 5490 C C . GLN C 1 263 ? 24.416 -112.657 37.960 1.00 42.91 251 GLN C C 1
ATOM 5491 O O . GLN C 1 263 ? 23.889 -113.327 38.840 1.00 46.08 251 GLN C O 1
ATOM 5497 N N . GLY C 1 264 ? 25.537 -113.013 37.353 1.00 39.55 252 GLY C N 1
ATOM 5498 C CA . GLY C 1 264 ? 26.194 -114.244 37.666 1.00 39.53 252 GLY C CA 1
ATOM 5499 C C . GLY C 1 264 ? 26.985 -114.241 38.950 1.00 39.02 252 GLY C C 1
ATOM 5500 O O . GLY C 1 264 ? 26.946 -115.248 39.691 1.00 36.58 252 GLY C O 1
ATOM 5501 N N . LYS C 1 265 ? 27.729 -113.151 39.173 1.00 37.86 253 LYS C N 1
ATOM 5502 C CA . LYS C 1 265 ? 28.494 -112.957 40.381 1.00 38.96 253 LYS C CA 1
ATOM 5503 C C . LYS C 1 265 ? 27.534 -112.849 41.546 1.00 38.14 253 LYS C C 1
ATOM 5504 O O . LYS C 1 265 ? 27.791 -113.402 42.637 1.00 41.02 253 LYS C O 1
ATOM 5506 N N . ILE C 1 266 ? 26.451 -112.108 41.373 1.00 36.20 254 ILE C N 1
ATOM 5507 C CA . ILE C 1 266 ? 25.513 -111.973 42.478 1.00 34.99 254 ILE C CA 1
ATOM 5508 C C . ILE C 1 266 ? 24.827 -113.298 42.792 1.00 33.48 254 ILE C C 1
ATOM 5509 O O . ILE C 1 266 ? 24.589 -113.635 43.955 1.00 30.68 254 ILE C O 1
ATOM 5513 N N . GLU C 1 267 ? 24.574 -114.097 41.770 1.00 32.87 255 GLU C N 1
ATOM 5514 C CA . GLU C 1 267 ? 23.960 -115.370 41.993 1.00 33.99 255 GLU C CA 1
ATOM 5515 C C . GLU C 1 267 ? 24.855 -116.236 42.867 1.00 33.21 255 GLU C C 1
ATOM 5516 O O . GLU C 1 267 ? 24.366 -116.906 43.795 1.00 34.54 255 GLU C O 1
ATOM 5522 N N . LYS C 1 268 ? 26.164 -116.230 42.585 1.00 33.95 256 LYS C N 1
ATOM 5523 C CA . LYS C 1 268 ? 27.088 -117.009 43.383 1.00 33.59 256 LYS C CA 1
ATOM 5524 C C . LYS C 1 268 ? 27.183 -116.478 44.813 1.00 33.42 256 LYS C C 1
ATOM 5525 O O . LYS C 1 268 ? 27.287 -117.274 45.759 1.00 35.57 256 LYS C O 1
ATOM 5531 N N . ALA C 1 269 ? 27.200 -115.144 44.991 1.00 34.98 257 ALA C N 1
ATOM 5532 C CA . ALA C 1 269 ? 27.260 -114.554 46.304 1.00 32.53 257 ALA C CA 1
ATOM 5533 C C . ALA C 1 269 ? 26.059 -114.970 47.125 1.00 32.26 257 ALA C C 1
ATOM 5534 O O . ALA C 1 269 ? 26.163 -115.487 48.242 1.00 31.28 257 ALA C O 1
ATOM 5536 N N . LEU C 1 270 ? 24.897 -114.750 46.558 1.00 32.19 258 LEU C N 1
ATOM 5537 C CA . LEU C 1 270 ? 23.640 -115.122 47.202 1.00 30.87 258 LEU C CA 1
ATOM 5538 C C . LEU C 1 270 ? 23.553 -116.605 47.577 1.00 30.80 258 LEU C C 1
ATOM 5539 O O . LEU C 1 270 ? 23.161 -116.952 48.696 1.00 30.85 258 LEU C O 1
ATOM 5544 N N . THR C 1 271 ? 23.954 -117.462 46.656 1.00 29.56 259 THR C N 1
ATOM 5545 C CA . THR C 1 271 ? 23.885 -118.886 46.903 1.00 31.04 259 THR C CA 1
ATOM 5546 C C . THR C 1 271 ? 24.838 -119.352 47.985 1.00 30.58 259 THR C C 1
ATOM 5547 O O . THR C 1 271 ? 24.488 -120.250 48.757 1.00 29.12 259 THR C O 1
ATOM 5551 N N . THR C 1 272 ? 26.037 -118.734 48.021 1.00 31.81 260 THR C N 1
ATOM 5552 C CA . THR C 1 272 ? 27.018 -118.991 49.040 1.00 30.07 260 THR C CA 1
ATOM 5553 C C . THR C 1 272 ? 26.466 -118.606 50.422 1.00 31.31 260 THR C C 1
ATOM 5554 O O . THR C 1 272 ? 26.632 -119.377 51.408 1.00 29.50 260 THR C O 1
ATOM 5558 N N . ALA C 1 273 ? 25.862 -117.403 50.488 1.00 29.10 261 ALA C N 1
ATOM 5559 C CA . ALA C 1 273 ? 25.324 -116.868 51.737 1.00 29.90 261 ALA C CA 1
ATOM 5560 C C . ALA C 1 273 ? 24.262 -117.766 52.369 1.00 31.07 261 ALA C C 1
ATOM 5561 O O . ALA C 1 273 ? 24.244 -118.013 53.625 1.00 29.46 261 ALA C O 1
ATOM 5563 N N . VAL C 1 274 ? 23.366 -118.236 51.511 1.00 31.04 262 VAL C N 1
ATOM 5564 C CA . VAL C 1 274 ? 22.344 -119.210 51.879 1.00 32.23 262 VAL C CA 1
ATOM 5565 C C . VAL C 1 274 ? 23.021 -120.490 52.346 1.00 33.03 262 VAL C C 1
ATOM 5566 O O . VAL C 1 274 ? 22.717 -121.006 53.414 1.00 33.47 262 VAL C O 1
ATOM 5570 N N . GLU C 1 275 ? 23.950 -120.996 51.534 1.00 31.44 263 GLU C N 1
ATOM 5571 C CA . GLU C 1 275 ? 24.534 -122.305 51.825 1.00 34.38 263 GLU C CA 1
ATOM 5572 C C . GLU C 1 275 ? 25.291 -122.354 53.155 1.00 34.41 263 GLU C C 1
ATOM 5573 O O . GLU C 1 275 ? 25.177 -123.342 53.876 1.00 33.03 263 GLU C O 1
ATOM 5579 N N . VAL C 1 276 ? 26.045 -121.294 53.484 1.00 34.71 264 VAL C N 1
ATOM 5580 C CA . VAL C 1 276 ? 26.838 -121.261 54.712 1.00 32.88 264 VAL C CA 1
ATOM 5581 C C . VAL C 1 276 ? 26.094 -120.794 55.977 1.00 35.03 264 VAL C C 1
ATOM 5582 O O . VAL C 1 276 ? 26.671 -120.855 57.090 1.00 32.02 264 VAL C O 1
ATOM 5586 N N . PHE C 1 277 ? 24.845 -120.338 55.822 1.00 34.97 265 PHE C N 1
ATOM 5587 C CA . PHE C 1 277 ? 24.109 -119.747 56.923 1.00 34.36 265 PHE C CA 1
ATOM 5588 C C . PHE C 1 277 ? 23.912 -120.765 58.043 1.00 36.81 265 PHE C C 1
ATOM 5589 O O . PHE C 1 277 ? 24.132 -120.490 59.252 1.00 37.14 265 PHE C O 1
#

Sequence (740 aa):
MMKKIEEARTFISERTNLSPDILIILGGPFIEKVEDPVIIDYKDIPHFPGKLVFGRISDKPVMIMAGRFHLYEGHDPATVAFPVYLAKYVGVKGVVVTNAAGAINPEFKPGEIILVRDIINFMFRNPLRGPNDEKIGPRFPDMSSVVDPEWARKIQERLSLKEGVYIGVLGPSYETPAEIRVFEKLGADLVGMSTVPEVIAAKHCGLKVVVFSCVTNMAAGISHEEVVRTTKMAQGKIEKALTTAVEVFMMKKIEEARTFISERTNLSPDILIILGSGPFIEKVEDPVIIDYKDIPHFPGKLVFGRISDKPVMIMAGRFHLYEGHDPATVAFPVYLAKYVGVKGVVVTNAAGAINPEFKPGEIILVRDIINFMFRNPLRGPNDEKIGPRFPDMSSVVDPEWARKIQERLSLKEGVYIGVLGPSYETPAEIRVFEKLGADLVGMSTVPEVIAAKHCGLKVVVFSCVTNMAAGISHEEVVRTTKMAQGKIEKALTTAVEVFMMKKIEEARTFISERTNLSPDILIILGFIEKVEDPVIIDYKDIPHFPGKLVFGRISDKPVMIMAGRFHLYEGHDPATVAFPVYLAKYVGVKGVVVTNAAGAINPEFKPGEIILVRDIINFMFRNPLRGPNDEKIGPRFPDMSSVVDPEWARKIQERLSLKEGVYIGVLGPSYETPAEIRVFEKLGADLVGMSTVPEVIAAKHCGLKVVVFSCVTNMAAGITTTKMAQGKIEKALTTAVEVF

Radius of gyration: 27.64 Å; Cα contacts (8 Å, |Δi|>4): 1739; chains: 3; bounding box: 42×78×74 Å

InterPro domains:
  IPR000845 Nucleoside phosphorylase domain [PF01048] (22-262)
  IPR011268 Purine nucleoside phosphorylase [PIRSF000477] (2-264)
  IPR011268 Purine nucleoside phosphorylase [PTHR11904] (3-262)
  IPR011268 Purine nucleoside phosphorylase [TIGR01697] (21-262)
  IPR011268 Purine nucleoside phosphorylase [cd09009] (3-262)
  IPR011270 Purine nucleoside phosphorylase I, inosine/guanosine-specific [TIGR01700] (21-262)
  IPR035994 Nucleoside phosphorylase superfamily [G3DSA:3.40.50.1580] (1-265)
  IPR035994 Nucleoside phosphorylase superfamily [SSF53167] (1-263)

Nearest PDB structures (foldseek):
  1vmk-assembly1_A  TM=1.004E+00  e=9.481E-56  Thermotoga maritima MSB8
  1vmk-assembly1_B  TM=1.004E+00  e=3.790E-54  Thermotoga maritima MSB8
  1vmk-assembly1_C  TM=9.951E-01  e=1.019E-51  Thermotoga maritima MSB8
  7zsq-assembly1_C  TM=9.196E-01  e=1.434E-26  Mycobacterium tuberculosis
  4uc0-assembly1_A  TM=8.913E-01  e=8.246E-27  Agrobacterium vitis

Organism: Thermotoga maritima (strain ATCC 43589 / DSM 3109 / JCM 10099 / NBRC 100826 / MSB8) (NCBI:txid243274)

Foldseek 3Di:
DVVQLVQLLVVVVVQDVDLAAEEEEDLPPQLVQFAPWGWDAQVPGRLAPQIWIWGDQPNGTYIYRNRADFVLVVDALLNRQSVLLSSVVSHYQAYEYEEEWAFLDLPDDALFKAWEQEEAEPAPHESLPDDDDVVQFDNDFDRPGLADPQLVVQLCVPPVGHYWYEYAHRDDDADAPVVSVVCVVVGGGIYDGDDVSNSNSCSRRNHHYIYMYRYQYHGHPSDPVVSVVSVVSNSVNVSVSVSSSSVSD/DVVQLVQLLVVVCVQDVDLAAEEEEDAADVQLVQFAPWGWADQVPGRLAPQIWIWGDQPNGTYIYRRRADFVLVVDALLNSQSVLLSSVVSHYQAYEYEEEWAFLPLPDDALFKAWEFEEAEPAPHESLPDDDDVVQFDNDFDRPGLADPQLVVQLCVPVVGHYWYEYAHRDDPADAPVVSVVCVVVGGGIYDGDDPSNSNSCSRRNHHYIYMYRYRYHGHPSDPVVSVVSVVSNVVNVSVSVSSSSVSD/DVVQLVQLLVVVCVQDVDLAAEEEEDCLLVQFAPWGWADLVPGGLAPQIWIWGDQPNGTYIYRPRADFVLVVDALLNRQSVLLSSVVSHYFAYEYEEAWAFLPPVDDALFKAWEFEEAEPAPHESLPDDDDVVQFDNDFDRPGLADPQLVVQLCVPPVHHYWYEYAHRDDPADAPVVSVVCVVVGGGIYDGDDVSNSNSCRGNNHHYIYMYRYRYHGHPSPHVVVSVVVVSVSVSSSSVSD

Secondary structure (DSSP, 8-state):
-HHHHHHHHHHHHTT-----SEEEEE--TTTTT-EEEEEEEGGGSTT---EEEEEEETTEEEEEEES---GGGT--HHHHHHHHHHHHHHT--EEEEEEEEEE-STT--TT-EEEEEEEEE-S---TT-S---TTT--SS---TT-S-HHHHHHHHHHH--EEEEEEE---SS---HHHHHHHHHTT-SEEESSSHHHHHHHHHHT-EEEEEEEEEEEPTT--HHHHHHHHHHHHHHHHHHHHHHHHH-/-HHHHHHHHHHHHTT-----SEEEEE---HHHHH-EEEEEEEGGGSTT---EEEEEEETTEEEEEEES---GGGT--HHHHHHHHHHHHHHT--EEEEEEEEEE-STT--TT-EEEEEEEEE-S---TT-S---TTT--SS---TT-S-HHHHHHHHHHH--EEEEEEE---SSPPPHHHHHHHHHTT-SEEESSSHHHHHHHHHTT-EEEEEEEEEEEPTT--HHHHHHHHHHHHHHHHHHHHHHHHH-/-HHHHHHHHHHHHTT-----SEEEEE--TTT-EEEEEEEGGGSTT---EEEEEEETTEEEEEEES---GGGT--HHHHHHHHHHHHHHT--EEEEEEEEEE-STT--TT-EEEEEEEEEES---TT-S---TTT--SS---TT-S-HHHHHHHHHHH--EEEEEEEE--SS---HHHHHHHHHTT-SEEESSSHHHHHHHHHTT-EEEEEEEEEEEPTT---TTTTHHHHHHHHHHHHHH-

=== Feature glossary ===
A reading guide for the features in this record.

Start from the sequence.

  · This is the polypeptide sequence — one letter per residue, N-terminus first. Length ranges from a few dozen residues for small domains to over a thousand for large multi-domain proteins.

Fold it, and you get atomic coordinates and the backbone conformation that goes with them.

  · Structure coordinates are given as an mmCIF _atom_site loop: one row per atom with element, residue name, chain id, sequence number, and x/y/z position in Å. Only the four main-chain atoms per residue are included here; side chains are omitted to keep the record compact.

  · Backbone dihedral angles. Every residue except chain termini has a φ (preceding-C → N → Cα → C) and a ψ (N → Cα → C → next-N). They are reported in degrees following the IUPAC sign convention. Secondary structure is essentially a statement about which (φ, ψ) basin each residue occupies.

  · The SS8 string is DSSP's per-residue secondary-structure call. α-helix (H) means an i→i+4 H-bond ladder; β-strand (E) means the residue participates in a β-sheet; 3₁₀ (G) and π (I) are tighter and wider helices; T/S are turns/bends; '-' is loop.

  · SS3 is a coarse helix/strand/coil call (letters a/b/c) made by the P-SEA algorithm from inter-Cα distances and dihedrals. It is less detailed than DSSP but needs only Cα positions.

Summarize the fold with a handful of shape descriptors and a per-residue structural alphabet.

  · Radius of gyration (Rg) is the root-mean-square distance of Cα atoms from their centroid — a single number for overall size and compactness. A globular domain of N residues has Rg ≈ 2.2·N^0.38 Å; an extended or disordered chain has a much larger Rg. The Cα contact count is the number of residue pairs whose Cα atoms are within 8 Å and are more than four positions apart in sequence — a standard proxy for tertiary packing density. The bounding box is the smallest axis-aligned box enclosing all Cα atoms.

  · The Foldseek 3Di string encodes local tertiary geometry as a 20-letter alphabet — one character per residue — derived from the relative positions of nearby Cα atoms. Unlike the amino-acid sequence, 3Di is a direct function of the 3D structure, so two proteins with the same fold have similar 3Di strings even at low sequence identity.

  · Solvent-accessible surface area (SASA) is the area in Å² traced out by the centre of a 1.4 Å probe sphere (a water molecule) rolled over the protein's van der Waals surface (Shrake–Rupley / Lee–Richards construction). Buried residues have near-zero SASA; fully exposed residues can exceed 200 Å². The total SASA scales roughly with the number of surface residues.

Ask how reliable the model is.

  · pLDDT (predicted Local Distance Difference Test) is AlphaFold's per-residue confidence score, ranging from 0 to 100. Values above 90 indicate high confidence (typically well-packed cores); 70–90 is confident; 50–70 low confidence; below 50 usually means the region is disordered or the prediction is unreliable there. AlphaFold stores pLDDT in the mmCIF B-factor column.

  · B-factor (Debye–Waller factor) reflects atomic displacement in the crystal lattice. It is an experimental observable (units Å²), not a prediction; low values mean the atom is pinned down, high values mean it moves or is heterogeneous across the crystal.

  · Predicted Aligned Error (PAE) is an AlphaFold confidence matrix: entry (i, j) is the expected error in the position of residue j, in ångströms, when the prediction is superimposed on the true structure at residue i. Low PAE within a block of residues means that block is internally rigid and well-predicted; high PAE between two blocks means their relative placement is uncertain even if each block individually is confident.

Place it in context: what it resembles, what it is annotated as, and how it looks.

  · Nearest PDB neighbors are the top structural matches found by Foldseek when searching this structure against the entire Protein Data Bank. Each hit reports a TM-score (0 to 1; >0.5 almost always implies the same fold) and an E-value. These are *structural* homologs — they may share no detectable sequence similarity.

  · Functional annotations link the protein to curated databases. InterPro entries identify conserved domains and families by matching the sequence against member-database signatures (Pfam, PROSITE, CDD, …). Gene Ontology (GO) terms describe molecular function, biological process, and cellular component in a controlled vocabulary. CATH places the structure in a hierarchical fold classification (Class/Architecture/Topology/Homologous-superfamily). The organism is the source species.

  · Three diagnostic plots accompany the record. The Cα contact map visualizes the tertiary structure as a 2D adjacency matrix (8 Å cutoff, sequence-local contacts suppressed). The Ramachandran plot shows the distribution of backbone (φ, ψ) torsions, with points in the α and β basins reflecting secondary structure content. The PAE plot shows AlphaFold's inter-residue confidence as a color matrix.

  · Six rendered views show the 3D structure from the faces of a cube — i.e. along ±x, ±y, ±z. Rendering representation is drawn randomly per protein from cartoon (secondary-structure ribbons), sticks (backbone bonds), or molecular surface; coloring is either N→C rainbow (blue at the N-terminus through red at the C-terminus) or one color per chain.